Protein 3FYP (pdb70)

InterPro domains:
  IPR006218 DAHP synthetase I/KDSA [PF00793] (5-272)
  IPR006269 3-deoxy-8-phosphooctulonate synthase [MF_00056] (10-274)
  IPR006269 3-deoxy-8-phosphooctulonate synthase [PTHR21057] (3-277)
  IPR006269 3-deoxy-8-phosphooctulonate synthase [TIGR01362] (15-272)
  IPR013785 Aldolase-type TIM barrel [G3DSA:3.20.20.70] (1-279)

Solvent-accessible surface area: 35860 Å² total; per-residue (Å²): 96,82,4,125,6,100,101,20,56,0,0,7,87,13,85,4,0,0,0,0,4,40,75,24,0,100,51,78,107,52,1,33,139,36,0,42,88,8,11,76,2,4,178,120,37,56,10,43,10,0,0,9,0,9,4,25,34,18,75,18,114,30,31,149,35,113,95,11,46,22,50,122,80,0,16,105,12,0,80,32,0,69,87,110,35,65,23,5,0,0,1,18,0,16,31,44,142,21,1,90,54,0,10,124,22,0,29,0,0,9,0,10,17,57,2,3,94,24,0,44,0,1,24,19,0,2,156,22,42,27,11,0,0,0,11,3,2,38,34,15,3,6,51,64,0,100,56,9,8,83,22,0,96,91,21,67,6,28,99,0,0,0,0,2,35,0,3,8,6,14,52,83,42,26,2,5,16,1,30,1,0,18,54,0,35,110,65,7,59,67,5,0,0,0,0,0,0,34,74,3,12,48,104,81,30,44,124,38,14,45,4,14,31,3,0,11,0,0,0,2,2,22,0,0,0,0,0,0,20,73,57,165,117,110,94,14,33,34,10,0,84,35,0,61,30,0,1,65,38,2,30,82,18,100,113,81,163,90,81,5,120,5,89,142,22,54,0,0,8,89,13,84,4,0,0,0,0,16,36,47,22,0,101,41,62,118,49,0,31,144,40,0,42,94,29,5,94,5,2,153,129,33,61,10,40,9,0,0,22,1,7,0,31,46,5,40,66,86,60,9,138,35,100,63,12,35,22,54,132,79,0,20,109,1,0,97,78,0,62,83,90,25,65,20,4,0,0,0,14,1,16,71,46,166,12,2,108,39,0,17,128,19,0,25,0,0,10,0,12,12,23,7,1,42,18,5,70,4,0,47,22,0,3,159,35,35,27,12,0,0,0,23,3,2,33,41,19,3,6,40,59,0,68,68,5,6,88,18,0,99,128,27,68,2,27,83,0,0,0,0,2,25,0,3,10,4,15,39,84,71,20,2,4,17,1,23,2,0,16,44,0,28,105,54,8,58,68,5,0,0,0,0,0,1,36,46,1,35,140,64,55,75,68,44,76,18,21,29,3,0,6,0,0,0,1,2,29,0,0,0,0,0,23,61,132,188,143,32,31,54,28,0,83,22,0,64,31,0,1,62,43,10,30,88,34,101,109,30,107,124,95,84,6,122,5,87,140,20,54,0,0,10,90,13,89,4,0,0,0,0,0,28,51,15,0,102,41,65,101,62,2,24,134,17,0,42,51,0,5,88,2,3,156,134,38,61,9,40,9,0,0,5,0,1,1,18,50,14,63,19,107,40,6,143,38,121,81,4,31,20,40,139,70,0,12,126,1,0,88,83,0,55,84,87,23,67,19,6,0,0,0,9,0,24,42,55,139,14,2,136,42,0,18,146,27,2,28,0,0,6,0,9,10,54,5,1,97,20,0,51,0,0,28,24,0,3,156,39,36,22,14,0,0,0,13,3,2,36,40,7,3,7,56,56,0,43,79,4,7,87,14,0,85,77,16,66,1,32,84,0,0,0,0,3,44,0,3,8,4,14,43,71,62,26,1,5,16,2,31,2,0,16,44,0,38,158,68,8,59,69,5,0,0,0,0,0,4,20,68,1,18,160,79,58,80,46,34,66,8,20,31,2,0,10,0,0,0,1,1,22,0,0,0,0,0,2,11,6,170,51,17,49,38,141,79,0,49,64,10,0,77,24,0,61,28,0,1,60,41,10,30,85,34,104,127,78,92,84,5,117,5,92,140,20,57,0,0,10,88,14,86,4,0,0,0,0,0,22,44,11,0,101,52,67,107,54,1,36,141,8,0,41,47,0,32,88,3,3,70,190,23,62,10,42,11,0,0,6,0,1,4,26,40,9,43,110,72,70,180,134,51,10,30,23,50,83,26,0,22,114,6,0,97,48,0,56,90,112,43,64,21,6,0,0,0,14,0,28,46,40,135,20,2,82,60,0,8,132,29,0,32,0,0,9,0,11,12,42,0,1,92,8,0,29,0,0,39,26,0,3,94,24,46,29,14,0,0,0,11,2,1,20,43,30,3,7,47,55,0,91,56,5,8,94,9,0,97,105,26,68,7,26,108,0,0,0,0,3,22,0,3,11,6,14,51,70,39,23,3,5,13,1,26,2,0,10,33,0,36,135,62,7,60,70,5,0,0,0,0,0,3,22,30,3,17,91,130,69,135,123,41,42,8,10,32,3,0,10,0,0,0,1,2,26,0,0,0,0,0,2,10,5,90,127,52,14,27,27,138,25,0,83,70,3,0,76,33,0,67,26,0,1,70,39,4,30,84,23,103,113,170

Organism: Neisseria meningitidis serogroup B (strain ATCC BAA-335 / MC58) (NCBI:txid122586)

CATH classification: 3.20.20.70

Foldseek 3Di:
DWDDQDPDIFALLDQAAEEEFAEAAADLPVRLVRLVLVLVLCVVLVHHYEYEHEQFDPDDPDPPDDTHNDDVVVLVSLQVNCVVRVHAYEYEDDDLVSQQVSVVRHQEYEDDQVCLPPLSNLLSNLLNLHQYEYEHHQDDALLCVLVSCVSSVVSPHNNYEYEDQFHDDDPQAGDDDLCSQVSNCVRNVRHFYEYELANRPRDVCPVLNVSLVSLLSNCLSRGRYYYYNHQVDDGNSVSVSSSSVNNVVSSPDDDDD/DWDDQPPDIFALLDQAEEEEAAEAAADLVVRLVRLVVVLVLCVVVVHAYAYEYEQAQDDDPDPPDDRHVHLPVVLVSLQVNCVVRVHAYEYEDDDLVSQQSSLVRHQEYEYDQVCLVPLSNLLSNLLNLHQYEYEHHQDDQLLCVQVSQVSSVVSPHNNYEYEDQFHDDDPPAGDGDLCSVVSNCVRNVRHFYEYALANRDPVPPVVSSLVSLLSNCLSRGRYYYYYDVVVNVSVVSSSVSNVVNSVDDDDDD/DWDDQPPDIFALLDQAAEEEAAEAAADQVVRLVLLVLVLVLCVVVVHAYEYEYEQAADDDPDPPDDRHPDQPVVLVSLQVSCVPRVHAYEYEDDDLVSQQVCQVRHQEYEDDQVCLPVLRNLLSNLQNLHQYEYEHHQDDALLCVLVSCVSSVVSPHNNYEYEYQFHDDDPLAGDDDLCSQVSNCVNNVRHFYEYELANRGNVPPQVSSLVSLLSNCLSRGRYYYAYVCVDDSVCVNVSVVSNSVSNCVNSVDDDD/DWDDQPPDIFALLDQAAEAEEAEAAADLVQRLVLLVLVLVLCVVVVHHYAYEHEQAQPPDDDDPRHVHDVVVLVSLQVSCVVRVHAYEYEDDDLVSQQVSVVRHQEYEDDQVCLPVLSNLLSNLLNLGQYEYEHHQDDALLCVLVSCVSSVVSPHNNYEYEYQFHDDPPLAGDGDLVSQVSNCVRNVRHFYEYELPNRHGSVPQVVSLVSLLSNCLSRGRYYYAYVDVVHVSVCVSVSVVVNSVSNVVSSVDDDD

Structure (mmCIF, N/CA/C/O backbone):
data_3FYP
#
_entry.id   3FYP
#
_cell.length_a   81.781
_cell.length_b   85.679
_cell.length_c   163.828
_cell.angle_alpha   90.000
_cell.angle_beta   90.000
_cell.angle_gamma   90.000
#
_symmetry.space_group_name_H-M   'P 21 21 21'
#
loop_
_entity.id
_entity.type
_entity.pdbx_description
1 polymer '3-deoxy-D-manno-octulosonic acid 8-phosphate synthetase'
2 non-polymer 'CHLORIDE ION'
3 non-polymer GLYCEROL
4 non-polymer 'SODIUM ION'
5 non-polymer PHOSPHOENOLPYRUVATE
6 non-polymer 'MANGANESE (II) ION'
7 water water
#
loop_
_atom_site.group_PDB
_atom_site.id
_atom_site.type_symbol
_atom_site.label_atom_id
_atom_site.label_alt_id
_atom_site.label_comp_id
_atom_site.label_asym_id
_atom_site.label_entity_id
_atom_site.label_seq_id
_atom_site.pdbx_PDB_ins_code
_atom_site.Cartn_x
_atom_site.Cartn_y
_atom_site.Cartn_z
_atom_site.occupancy
_atom_site.B_iso_or_equiv
_atom_site.auth_seq_id
_atom_site.auth_comp_id
_atom_site.auth_asym_id
_atom_site.auth_atom_id
_atom_site.pdbx_PDB_model_num
ATOM 1 N N . MET A 1 1 ? 16.177 35.397 53.916 1.00 25.82 1 MET A N 1
ATOM 2 C CA . MET A 1 1 ? 15.744 35.946 52.589 1.00 27.42 1 MET A CA 1
ATOM 3 C C . MET A 1 1 ? 14.414 35.350 52.200 1.00 26.94 1 MET A C 1
ATOM 4 O O . MET A 1 1 ? 14.222 34.134 52.195 1.00 22.68 1 MET A O 1
ATOM 9 N N . ASP A 1 2 ? 13.505 36.242 51.861 1.00 23.61 2 ASP A N 1
ATOM 10 C CA . ASP A 1 2 ? 12.168 35.879 51.462 1.00 22.24 2 ASP A CA 1
ATOM 11 C C . ASP A 1 2 ? 12.117 35.739 49.975 1.00 25.17 2 ASP A C 1
ATOM 12 O O . ASP A 1 2 ? 12.915 36.324 49.245 1.00 20.48 2 ASP A O 1
ATOM 17 N N . ILE A 1 3 ? 11.173 34.926 49.539 1.00 21.05 3 ILE A N 1
ATOM 18 C CA . ILE A 1 3 ? 10.888 34.751 48.128 1.00 17.13 3 ILE A CA 1
ATOM 19 C C . ILE A 1 3 ? 9.404 35.020 47.874 1.00 22.58 3 ILE A C 1
ATOM 20 O O . ILE A 1 3 ? 8.526 34.436 48.494 1.00 19.84 3 ILE A O 1
ATOM 25 N N . LYS A 1 4 ? 9.144 35.956 46.974 1.00 21.63 4 LYS A N 1
ATOM 26 C CA . LYS A 1 4 ? 7.782 36.221 46.505 1.00 28.52 4 LYS A CA 1
ATOM 27 C C . LYS A 1 4 ? 7.384 35.220 45.431 1.00 28.32 4 LYS A C 1
ATOM 28 O O . LYS A 1 4 ? 8.073 35.034 44.439 1.00 33.52 4 LYS A O 1
ATOM 34 N N . ILE A 1 5 ? 6.265 34.550 45.652 1.00 27.28 5 ILE A N 1
ATOM 35 C CA . ILE A 1 5 ? 5.672 33.718 44.608 1.00 26.23 5 ILE A CA 1
ATOM 36 C C . ILE A 1 5 ? 4.256 34.171 44.383 1.00 28.57 5 ILE A C 1
ATOM 37 O O . ILE A 1 5 ? 3.325 33.710 45.035 1.00 24.79 5 ILE A O 1
ATOM 42 N N . ASN A 1 6 ? 4.118 35.103 43.452 1.00 29.84 6 ASN A N 1
ATOM 43 C CA . ASN A 1 6 ? 2.897 35.865 43.283 1.00 26.69 6 ASN A CA 1
ATOM 44 C C . ASN A 1 6 ? 2.582 36.688 44.506 1.00 28.72 6 ASN A C 1
ATOM 45 O O . ASN A 1 6 ? 3.385 37.485 44.97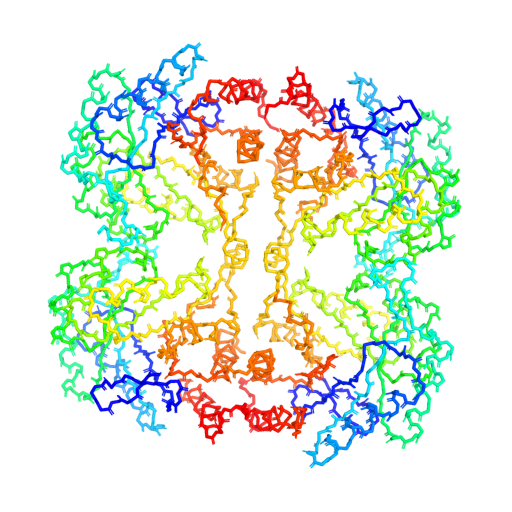2 1.00 31.52 6 ASN A O 1
ATOM 50 N N . ASP A 1 7 ? 1.417 36.432 45.063 1.00 27.86 7 ASP A N 1
ATOM 51 C CA . ASP A 1 7 ? 0.949 37.174 46.218 1.00 29.86 7 ASP A CA 1
ATOM 52 C C . ASP A 1 7 ? 1.404 36.517 47.525 1.00 26.30 7 ASP A C 1
ATOM 53 O O . ASP A 1 7 ? 1.120 37.013 48.609 1.00 26.17 7 ASP A O 1
ATOM 55 N N . ILE A 1 8 ? 2.176 35.448 47.396 1.00 26.67 8 ILE A N 1
ATOM 56 C CA . ILE A 1 8 ? 2.628 34.657 48.571 1.00 24.27 8 ILE A CA 1
ATOM 57 C C . ILE A 1 8 ? 4.036 35.095 48.974 1.00 26.18 8 ILE A C 1
ATOM 58 O O . ILE A 1 8 ? 4.915 35.244 48.132 1.00 23.60 8 ILE A O 1
ATOM 63 N N . THR A 1 9 ? 4.228 35.357 50.256 1.00 20.52 9 THR A N 1
ATOM 64 C CA . THR A 1 9 ? 5.580 35.581 50.779 1.00 23.48 9 THR A CA 1
ATOM 65 C C . THR A 1 9 ? 6.067 34.340 51.532 1.00 23.20 9 THR A C 1
ATOM 66 O O . THR A 1 9 ? 5.420 33.857 52.455 1.00 25.25 9 THR A O 1
ATOM 70 N N . LEU A 1 10 ? 7.123 33.749 50.986 1.00 21.51 10 LEU A N 1
ATOM 71 C CA . LEU A 1 10 ? 7.678 32.508 51.498 1.00 21.71 10 LEU A CA 1
ATOM 72 C C . LEU A 1 10 ? 8.985 32.841 52.179 1.00 21.55 10 LEU A C 1
ATOM 73 O O . LEU A 1 10 ? 9.873 33.419 51.571 1.00 17.60 10 LEU A O 1
ATOM 78 N N . GLY A 1 11 ? 9.026 32.607 53.479 1.00 18.12 11 GLY A N 1
ATOM 79 C CA . GLY A 1 11 ? 10.265 32.789 54.205 1.00 19.31 11 GLY A CA 1
ATOM 80 C C . GLY A 1 11 ? 10.209 32.256 55.602 1.00 16.13 11 GLY A C 1
ATOM 81 O O . GLY A 1 11 ? 9.140 32.121 56.183 1.00 16.82 11 GLY A O 1
ATOM 82 N N . ASN A 1 12 ? 11.380 32.159 56.203 1.00 15.80 12 ASN A N 1
ATOM 83 C CA . ASN A 1 12 ? 11.496 31.512 57.499 1.00 15.52 12 ASN A CA 1
ATOM 84 C C . ASN A 1 12 ? 10.923 32.284 58.700 1.00 18.50 12 ASN A C 1
ATOM 85 O O . ASN A 1 12 ? 10.772 31.732 59.791 1.00 18.18 12 ASN A O 1
ATOM 90 N N . ASN A 1 13 ? 10.557 33.540 58.485 1.00 17.01 13 ASN A N 1
ATOM 91 C CA . ASN A 1 13 ? 9.845 34.304 59.517 1.00 19.32 13 ASN A CA 1
ATOM 92 C C . ASN A 1 13 ? 8.503 34.823 59.027 1.00 18.57 13 ASN A C 1
ATOM 93 O O . ASN A 1 13 ? 7.968 35.816 59.517 1.00 20.65 13 ASN A O 1
ATOM 98 N N . SER A 1 14 ? 7.975 34.109 58.047 1.00 17.03 14 SER A N 1
ATOM 99 C CA . SER A 1 14 ? 6.620 34.352 57.526 1.00 15.30 14 SER A CA 1
ATOM 100 C C . SER A 1 14 ? 5.687 33.190 57.842 1.00 17.19 14 SER A C 1
ATOM 101 O O . SER A 1 14 ? 6.139 32.085 58.108 1.00 17.51 14 SER A O 1
ATOM 104 N N . PRO A 1 15 ? 4.371 33.437 57.811 1.00 16.92 15 PRO A N 1
ATOM 105 C CA . PRO A 1 15 ? 3.403 32.375 58.054 1.00 19.73 15 PRO A CA 1
ATOM 106 C C . PRO A 1 15 ? 3.673 31.207 57.100 1.00 16.55 15 PRO A C 1
ATOM 107 O O . PRO A 1 15 ? 4.033 31.412 55.960 1.00 17.53 15 PRO A O 1
ATOM 111 N N . PHE A 1 16 ? 3.661 29.997 57.624 1.00 15.83 16 PHE A N 1
ATOM 112 C CA . PHE A 1 16 ? 4.030 28.834 56.788 1.00 16.30 16 PHE A CA 1
ATOM 113 C C . PHE A 1 16 ? 3.146 28.698 55.551 1.00 17.15 16 PHE A C 1
ATOM 114 O O . PHE A 1 16 ? 1.916 28.938 55.565 1.00 15.74 16 PHE A O 1
ATOM 122 N N . VAL A 1 17 ? 3.803 28.256 54.498 1.00 15.99 17 VAL A N 1
ATOM 123 C CA . VAL A 1 17 ? 3.157 27.933 53.227 1.00 14.92 17 VAL A CA 1
ATOM 124 C C . VAL A 1 17 ? 3.064 26.414 53.074 1.00 16.71 17 VAL A C 1
ATOM 125 O O . VAL A 1 17 ? 4.015 25.701 53.358 1.00 18.34 17 VAL A O 1
ATOM 129 N N . LEU A 1 18 ? 1.878 25.943 52.723 1.00 16.98 18 LEU A N 1
ATOM 130 C CA . LEU A 1 18 ? 1.644 24.526 52.431 1.00 14.36 18 LEU A CA 1
ATOM 131 C C . LEU A 1 18 ? 1.857 24.226 50.974 1.00 19.56 18 LEU A C 1
ATOM 132 O O . LEU A 1 18 ? 1.277 24.868 50.104 1.00 19.08 18 LEU A O 1
ATOM 137 N N . PHE A 1 19 ? 2.730 23.258 50.742 1.00 15.32 19 PHE A N 1
ATOM 138 C CA . PHE A 1 19 ? 2.954 22.667 49.422 1.00 16.54 19 PHE A CA 1
ATOM 139 C C . PHE A 1 19 ? 2.358 21.299 49.469 1.00 18.85 19 PHE A C 1
ATOM 140 O O . PHE A 1 19 ? 2.745 20.465 50.293 1.00 19.15 19 PHE A O 1
ATOM 148 N N . GLY A 1 20 ? 1.347 21.090 48.637 1.00 19.11 20 GLY A N 1
ATOM 149 C CA . GLY A 1 20 ? 0.554 19.869 48.721 1.00 22.90 20 GLY A CA 1
ATOM 150 C C . GLY A 1 20 ? -0.212 19.556 47.469 1.00 23.57 20 GLY A C 1
ATOM 151 O O . GLY A 1 20 ? -0.642 20.446 46.748 1.00 20.83 20 GLY A O 1
ATOM 152 N N . GLY A 1 21 ? -0.369 18.273 47.213 1.00 26.96 21 GLY A N 1
ATOM 153 C CA . GLY A 1 21 ? -1.278 17.837 46.161 1.00 34.28 21 GLY A CA 1
ATOM 154 C C . GLY A 1 21 ? -1.304 16.351 45.912 1.00 37.89 21 GLY A C 1
ATOM 155 O O . GLY A 1 21 ? -2.068 15.609 46.538 1.00 42.70 21 GLY A O 1
ATOM 156 N N . ILE A 1 22 ? -0.586 15.953 44.873 1.00 38.73 22 ILE A N 1
ATOM 157 C CA . ILE A 1 22 ? -0.530 14.546 44.492 1.00 39.08 22 ILE A CA 1
ATOM 158 C C . ILE A 1 22 ? 0.804 14.087 43.957 1.00 38.56 22 ILE A C 1
ATOM 159 O O . ILE A 1 22 ? 1.678 14.866 43.592 1.00 39.55 22 ILE A O 1
ATOM 164 N N . CYS A 1 23 ? 0.915 12.774 43.910 1.00 39.10 23 CYS A N 1
ATOM 165 C CA . CYS A 1 23 ? 2.160 12.108 43.575 1.00 39.76 23 CYS A CA 1
ATOM 166 C C . CYS A 1 23 ? 2.433 12.300 42.091 1.00 39.77 23 CYS A C 1
ATOM 167 O O . CYS A 1 23 ? 3.365 12.999 41.677 1.00 40.62 23 CYS A O 1
ATOM 170 N N . VAL A 1 24 ? 1.527 11.744 41.308 1.00 34.00 24 VAL A N 1
ATOM 171 C CA . VAL A 1 24 ? 1.699 11.663 39.860 1.00 36.21 24 VAL A CA 1
ATOM 172 C C . VAL A 1 24 ? 0.395 11.907 39.130 1.00 33.33 24 VAL A C 1
ATOM 173 O O . VAL A 1 24 ? -0.626 11.282 39.416 1.00 36.81 24 VAL A O 1
ATOM 177 N N . LEU A 1 25 ? 0.425 12.923 38.280 1.00 33.78 25 LEU A N 1
ATOM 178 C CA . LEU A 1 25 ? -0.749 13.325 37.515 1.00 33.58 25 LEU A CA 1
ATOM 179 C C . LEU A 1 25 ? -1.285 12.120 36.761 1.00 37.13 25 LEU A C 1
ATOM 180 O O . LEU A 1 25 ? -0.518 11.281 36.273 1.00 39.89 25 LEU A O 1
ATOM 185 N N . GLU A 1 26 ? -2.612 12.065 36.664 1.00 41.94 26 GLU A N 1
ATOM 186 C CA . GLU A 1 26 ? -3.328 10.927 36.060 1.00 41.73 26 GLU A CA 1
ATOM 187 C C . GLU A 1 26 ? -4.423 11.352 35.105 1.00 39.47 26 GLU A C 1
ATOM 188 O O . GLU A 1 26 ? -4.472 10.919 33.962 1.00 44.69 26 GLU A O 1
ATOM 194 N N . SER A 1 27 ? -5.311 12.195 35.599 1.00 39.60 27 SER A N 1
ATOM 195 C CA . SER A 1 27 ? -6.342 12.818 34.762 1.00 38.93 27 SER A CA 1
ATOM 196 C C . SER A 1 27 ? -6.614 14.246 35.185 1.00 39.53 27 SER A C 1
ATOM 197 O O . SER A 1 27 ? -6.271 14.657 36.288 1.00 37.98 27 SER A O 1
ATOM 200 N N . LEU A 1 28 ? -7.195 15.009 34.274 1.00 35.29 28 LEU A N 1
ATOM 201 C CA . LEU A 1 28 ? -7.486 16.417 34.549 1.00 36.19 28 LEU A CA 1
ATOM 202 C C . LEU A 1 28 ? -8.412 16.529 35.746 1.00 39.48 28 LEU A C 1
ATOM 203 O O . LEU A 1 28 ? -8.256 17.403 36.605 1.00 40.12 28 LEU A O 1
ATOM 208 N N . ASP A 1 29 ? -9.360 15.606 35.814 1.00 40.60 29 ASP A N 1
ATOM 209 C CA . ASP A 1 29 ? -10.553 15.805 36.645 1.00 39.71 29 ASP A CA 1
ATOM 210 C C . ASP A 1 29 ? -10.287 15.400 38.078 1.00 35.69 29 ASP A C 1
ATOM 211 O O . ASP A 1 29 ? -10.731 16.052 39.025 1.00 37.75 29 ASP A O 1
ATOM 216 N N . SER A 1 30 ? -9.525 14.332 38.227 1.00 37.37 30 SER A N 1
ATOM 217 C CA . SER A 1 30 ? -9.135 13.867 39.552 1.00 39.07 30 SER A CA 1
ATOM 218 C C . SER A 1 30 ? -8.040 14.785 40.117 1.00 38.82 30 SER A C 1
ATOM 219 O O . SER A 1 30 ? -7.927 14.961 41.333 1.00 40.12 30 SER A O 1
ATOM 222 N N . THR A 1 31 ? -7.391 15.512 39.210 1.00 37.19 31 THR A N 1
ATOM 223 C CA . THR A 1 31 ? -6.414 16.554 39.572 1.00 36.56 31 THR A CA 1
ATOM 224 C C . THR A 1 31 ? -7.100 17.780 40.153 1.00 37.85 31 THR A C 1
ATOM 225 O O . THR A 1 31 ? -6.700 18.295 41.194 1.00 36.22 31 THR A O 1
ATOM 229 N N . LEU A 1 32 ? -8.174 18.205 39.496 1.00 34.48 32 LEU A N 1
ATOM 230 C CA . LEU A 1 32 ? -8.894 19.427 39.899 1.00 32.79 32 LEU A CA 1
ATOM 231 C C . LEU A 1 32 ? -9.712 19.171 41.162 1.00 35.18 32 LEU A C 1
ATOM 232 O O . LEU A 1 32 ? -10.030 20.094 41.914 1.00 28.22 32 LEU A O 1
ATOM 237 N N . GLN A 1 33 ? -10.026 17.898 41.370 1.00 35.41 33 GLN A N 1
ATOM 238 C CA . GLN A 1 33 ? -10.832 17.448 42.516 1.00 37.46 33 GLN A CA 1
ATOM 239 C C . GLN A 1 33 ? -9.975 17.553 43.770 1.00 35.76 33 GLN A C 1
ATOM 240 O O . GLN A 1 33 ? -10.410 18.012 44.827 1.00 32.44 33 GLN A O 1
ATOM 246 N N . THR A 1 34 ? -8.734 17.131 43.605 1.00 33.10 34 THR A N 1
ATOM 247 C CA . THR A 1 34 ? -7.774 17.088 44.699 1.00 35.17 34 THR A CA 1
ATOM 248 C C . THR A 1 34 ? -7.379 18.499 45.093 1.00 32.75 34 THR A C 1
ATOM 249 O O . THR A 1 34 ? -7.336 18.831 46.270 1.00 32.27 34 THR A O 1
ATOM 253 N N . CYS A 1 35 ? -7.229 19.351 44.090 1.00 31.13 35 CYS A N 1
ATOM 254 C CA . CYS A 1 35 ? -6.736 20.718 44.300 1.00 27.72 35 CYS A CA 1
ATOM 255 C C . CYS A 1 35 ? -7.840 21.602 44.877 1.00 29.94 35 CYS A C 1
ATOM 256 O O . CYS A 1 35 ? -7.589 22.472 45.714 1.00 27.85 35 CYS A O 1
ATOM 259 N N . ALA A 1 36 ? -9.084 21.281 44.521 1.00 25.12 36 ALA A N 1
ATOM 260 C CA . ALA A 1 36 ? -10.244 22.030 45.040 1.00 25.71 36 ALA A CA 1
ATOM 261 C C . ALA A 1 36 ? -10.385 21.817 46.541 1.00 26.12 36 ALA A C 1
ATOM 262 O O . ALA A 1 36 ? -10.749 22.723 47.289 1.00 26.83 36 ALA A O 1
ATOM 264 N N . HIS A 1 37 ? -9.995 20.622 46.955 1.00 24.42 37 HIS A N 1
ATOM 265 C CA . HIS A 1 37 ? -10.034 20.192 48.362 1.00 28.58 37 HIS A CA 1
ATOM 266 C C . HIS A 1 37 ? -8.972 20.903 49.198 1.00 25.21 37 HIS A C 1
ATOM 267 O O . HIS A 1 37 ? -9.252 21.415 50.287 1.00 28.62 37 HIS A O 1
ATOM 274 N N . TYR A 1 38 ? -7.758 20.966 48.665 1.00 25.93 38 TYR A N 1
ATOM 275 C CA . TYR A 1 38 ? -6.672 21.668 49.361 1.00 22.57 38 TYR A CA 1
ATOM 276 C C . TYR A 1 38 ? -6.992 23.141 49.447 1.00 21.57 38 TYR A C 1
ATOM 277 O O . TYR A 1 38 ? -6.733 23.810 50.453 1.00 23.20 38 TYR A O 1
ATOM 286 N N . VAL A 1 39 ? -7.502 23.667 48.347 1.00 20.86 39 VAL A N 1
ATOM 287 C CA . VAL A 1 39 ? -7.781 25.100 48.272 1.00 24.00 39 VAL A CA 1
ATOM 288 C C . VAL A 1 39 ? -8.836 25.485 49.283 1.00 20.75 39 VAL A C 1
ATOM 289 O O . VAL A 1 39 ? -8.744 26.511 49.934 1.00 25.84 39 VAL A O 1
ATOM 293 N N . GLU A 1 40 ? -9.891 24.680 49.321 1.00 23.68 40 GLU A N 1
ATOM 294 C CA . GLU A 1 40 ? -11.029 24.896 50.230 0.50 21.48 40 GLU A CA 1
ATOM 295 C C . GLU A 1 40 ? -10.582 24.863 51.691 1.00 19.25 40 GLU A C 1
ATOM 296 O O . GLU A 1 40 ? -10.873 25.772 52.454 1.00 22.16 40 GLU A O 1
ATOM 302 N N . VAL A 1 41 ? -9.788 23.865 52.039 1.00 23.49 41 VAL A N 1
ATOM 303 C CA . VAL A 1 41 ? -9.274 23.736 53.426 1.00 22.64 41 VAL A CA 1
ATOM 304 C C . VAL A 1 41 ? -8.288 24.858 53.781 1.00 21.97 41 VAL A C 1
ATOM 305 O O . VAL A 1 41 ? -8.392 25.495 54.826 1.00 23.65 41 VAL A O 1
ATOM 309 N N . THR A 1 42 ? -7.358 25.133 52.880 1.00 23.56 42 THR A N 1
ATOM 310 C CA . THR A 1 42 ? -6.332 26.154 53.161 1.00 21.79 42 THR A CA 1
ATOM 311 C C . THR A 1 42 ? -6.953 27.544 53.159 1.00 22.15 42 THR A C 1
ATOM 312 O O . THR A 1 42 ? -6.686 28.365 54.026 1.00 22.46 42 THR A O 1
ATOM 316 N N . ARG A 1 43 ? -7.891 27.769 52.256 1.00 20.36 43 ARG A N 1
ATOM 317 C CA . ARG A 1 43 ? -8.584 29.063 52.264 1.00 24.35 43 ARG A CA 1
ATOM 318 C C . ARG A 1 43 ? -9.280 29.348 53.604 1.00 21.44 43 ARG A C 1
ATOM 319 O O . ARG A 1 43 ? -9.122 30.416 54.209 1.00 25.63 43 ARG A O 1
ATOM 327 N N . LYS A 1 44 ? -10.048 28.387 54.078 1.00 21.37 44 LYS A N 1
ATOM 328 C CA . LYS A 1 44 ? -10.877 28.638 55.263 1.00 23.75 44 LYS A CA 1
ATOM 329 C C . LYS A 1 44 ? -10.044 28.721 56.528 1.00 21.55 44 LYS A C 1
ATOM 330 O O . LYS A 1 44 ? -10.414 29.399 57.486 1.00 19.31 44 LYS A O 1
ATOM 336 N N . LEU A 1 45 ? -8.847 28.147 56.465 1.00 21.72 45 LEU A N 1
ATOM 337 C CA . LEU A 1 45 ? -7.901 28.214 57.590 1.00 22.39 45 LEU A CA 1
ATOM 338 C C . LEU A 1 45 ? -6.932 29.403 57.481 1.00 20.74 45 LEU A C 1
ATOM 339 O O . LEU A 1 45 ? -6.200 29.713 58.416 1.00 20.72 45 LEU A O 1
ATOM 344 N N . GLY A 1 46 ? -6.869 29.998 56.298 1.00 19.84 46 GLY A N 1
ATOM 345 C CA . GLY A 1 46 ? -6.034 31.184 56.060 1.00 19.43 46 GLY A CA 1
ATOM 346 C C . GLY A 1 46 ? -4.559 30.880 55.812 1.00 16.00 46 GLY A C 1
ATOM 347 O O . GLY A 1 46 ? -3.692 31.618 56.260 1.00 19.23 46 GLY A O 1
ATOM 348 N N . ILE A 1 47 ? -4.304 29.745 55.174 1.00 18.36 47 ILE A N 1
ATOM 349 C CA . ILE A 1 47 ? -2.927 29.211 54.972 1.00 15.85 47 ILE A CA 1
ATOM 350 C C . ILE A 1 47 ? -2.559 29.350 53.498 1.00 20.03 47 ILE A C 1
ATOM 351 O O . ILE A 1 47 ? -3.327 28.916 52.624 1.00 17.50 47 ILE A O 1
ATOM 356 N N . PRO A 1 48 ? -1.413 29.995 53.195 1.00 17.87 48 PRO A N 1
ATOM 357 C CA . PRO A 1 48 ? -1.077 30.111 51.781 1.00 20.02 48 PRO A CA 1
ATOM 358 C C . PRO A 1 48 ? -0.740 28.770 51.188 1.00 20.06 48 PRO A C 1
ATOM 359 O O . PRO A 1 48 ? -0.288 27.879 51.889 1.00 19.30 48 PRO A O 1
ATOM 363 N N . TYR A 1 49 ? -1.051 28.593 49.910 1.00 17.54 49 TYR A N 1
ATOM 364 C CA . TYR A 1 49 ? -1.030 27.251 49.326 1.00 14.69 49 TYR A CA 1
ATOM 365 C C . TYR A 1 49 ? -0.499 27.183 47.910 1.00 21.69 49 TYR A C 1
ATOM 366 O O . TYR A 1 49 ? -0.848 27.990 47.043 1.00 18.94 49 TYR A O 1
ATOM 375 N N . ILE A 1 50 ? 0.349 26.181 47.703 1.00 17.60 50 ILE A N 1
ATOM 376 C CA . ILE A 1 50 ? 0.957 25.907 46.410 1.00 18.66 50 ILE A CA 1
ATOM 377 C C . ILE A 1 50 ? 0.708 24.452 46.046 1.00 21.56 50 ILE A C 1
ATOM 378 O O . ILE A 1 50 ? 0.970 23.555 46.829 1.00 17.12 50 ILE A O 1
ATOM 383 N N . PHE A 1 51 ? 0.055 24.249 44.912 1.00 21.30 51 PHE A N 1
ATOM 384 C CA . PHE A 1 51 ? -0.299 22.902 44.450 1.00 22.65 51 PHE A CA 1
ATOM 385 C C . PHE A 1 51 ? 0.877 22.165 43.810 1.00 26.81 51 PHE A C 1
ATOM 386 O O . PHE A 1 51 ? 1.590 22.701 42.951 1.00 23.89 51 PHE A O 1
ATOM 394 N N . LYS A 1 52 ? 1.005 20.901 44.202 1.00 24.92 52 LYS A N 1
ATOM 395 C CA . LYS A 1 52 ? 2.110 20.025 43.798 1.00 27.22 52 LYS A CA 1
ATOM 396 C C . LYS A 1 52 ? 1.659 18.783 43.051 1.00 29.12 52 LYS A C 1
ATOM 397 O O . LYS A 1 52 ? 0.792 18.046 43.505 1.00 28.46 52 LYS A O 1
ATOM 403 N N . ALA A 1 53 ? 2.352 18.506 41.955 1.00 29.14 53 ALA A N 1
ATOM 404 C CA . ALA A 1 53 ? 2.218 17.224 41.244 1.00 27.76 53 ALA A CA 1
ATOM 405 C C . ALA A 1 53 ? 3.370 16.977 40.272 1.00 28.02 53 ALA A C 1
ATOM 406 O O . ALA A 1 53 ? 4.045 17.909 39.862 1.00 30.76 53 ALA A O 1
ATOM 408 N N . SER A 1 54 ? 3.676 15.703 40.073 1.00 29.08 54 SER A N 1
ATOM 409 C CA . SER A 1 54 ? 4.569 15.254 38.988 1.00 33.23 54 SER A CA 1
ATOM 410 C C . SER A 1 54 ? 3.791 14.836 37.759 1.00 34.57 54 SER A C 1
ATOM 411 O O . SER A 1 54 ? 2.668 14.331 37.849 1.00 33.22 54 SER A O 1
ATOM 414 N N . PHE A 1 55 ? 4.427 15.014 36.615 1.00 34.32 55 PHE A N 1
ATOM 415 C CA . PHE A 1 55 ? 3.828 14.615 35.324 1.00 38.77 55 PHE A CA 1
ATOM 416 C C . PHE A 1 55 ? 4.380 13.272 34.886 1.00 42.57 55 PHE A C 1
ATOM 417 O O . PHE A 1 55 ? 3.818 12.600 34.012 1.00 40.51 55 PHE A O 1
ATOM 425 N N . ASP A 1 56 ? 5.468 12.891 35.543 1.00 41.87 56 ASP A N 1
ATOM 426 C CA A ASP A 1 56 ? 6.149 11.618 35.285 0.50 43.89 56 ASP A CA 1
ATOM 427 C CA B ASP A 1 56 ? 6.129 11.612 35.286 0.50 43.47 56 ASP A CA 1
ATOM 428 C C . ASP A 1 56 ? 6.563 10.927 36.573 1.00 43.38 56 ASP A C 1
ATOM 429 O O . ASP A 1 56 ? 7.053 11.554 37.502 1.00 40.98 56 ASP A O 1
ATOM 438 N N . LYS A 1 57 ? 6.368 9.625 36.583 1.00 43.29 57 LYS A N 1
ATOM 439 C CA . LYS A 1 57 ? 6.870 8.734 37.630 1.00 45.08 57 LYS A CA 1
ATOM 440 C C . LYS A 1 57 ? 8.207 8.122 37.176 1.00 44.48 57 LYS A C 1
ATOM 441 O O . LYS A 1 57 ? 8.261 7.363 36.210 1.00 44.74 57 LYS A O 1
ATOM 444 N N . ALA A 1 58 ? 9.276 8.477 37.877 1.00 42.81 58 ALA A N 1
ATOM 445 C CA . ALA A 1 58 ? 10.645 8.151 37.437 1.00 39.22 58 ALA A CA 1
ATOM 446 C C . ALA A 1 58 ? 11.053 6.734 37.834 1.00 39.30 58 ALA A C 1
ATOM 447 O O . ALA A 1 58 ? 11.591 5.978 37.003 1.00 27.48 58 ALA A O 1
ATOM 449 N N . ASN A 1 59 ? 10.737 6.383 39.085 1.00 35.15 59 ASN A N 1
ATOM 450 C CA . ASN A 1 59 ? 10.909 5.016 39.625 1.00 37.71 59 ASN A CA 1
ATOM 451 C C . ASN A 1 59 ? 9.599 4.261 39.755 1.00 41.14 59 ASN A C 1
ATOM 452 O O . ASN A 1 59 ? 8.822 4.469 40.687 1.00 35.66 59 ASN A O 1
ATOM 457 N N . ARG A 1 60 ? 9.448 3.275 38.887 1.00 42.92 60 ARG A N 1
ATOM 458 C CA . ARG A 1 60 ? 8.176 2.581 38.706 1.00 44.43 60 ARG A CA 1
ATOM 459 C C . ARG A 1 60 ? 8.245 1.158 39.239 1.00 43.92 60 ARG A C 1
ATOM 460 O O . ARG A 1 60 ? 9.300 0.547 39.291 1.00 41.55 60 ARG A O 1
ATOM 468 N N . SER A 1 61 ? 7.121 0.708 39.772 1.00 45.65 61 SER A N 1
ATOM 469 C CA . SER A 1 61 ? 7.064 -0.569 40.499 1.00 48.57 61 SER A CA 1
ATOM 470 C C . SER A 1 61 ? 7.363 -1.718 39.541 1.00 48.65 61 SER A C 1
ATOM 471 O O . SER A 1 61 ? 7.879 -2.771 39.928 1.00 50.00 61 SER A O 1
ATOM 474 N N . SER A 1 62 ? 7.095 -1.449 38.274 1.00 46.81 62 SER A N 1
ATOM 475 C CA . SER A 1 62 ? 7.299 -2.423 37.186 1.00 44.90 62 SER A CA 1
ATOM 476 C C . SER A 1 62 ? 7.763 -1.696 35.945 1.00 43.43 62 SER A C 1
ATOM 477 O O . SER A 1 62 ? 7.515 -0.503 35.795 1.00 38.35 62 SER A O 1
ATOM 480 N N . ILE A 1 63 ? 8.443 -2.412 35.059 1.00 42.74 63 ILE A N 1
ATOM 481 C CA . ILE A 1 63 ? 8.874 -1.807 33.792 1.00 44.81 63 ILE A CA 1
ATOM 482 C C . ILE A 1 63 ? 7.652 -1.604 32.912 1.00 50.39 63 ILE A C 1
ATOM 483 O O . ILE A 1 63 ? 7.706 -0.940 31.875 1.00 49.69 63 ILE A O 1
ATOM 488 N N . HIS A 1 64 ? 6.536 -2.119 33.404 1.00 54.08 64 HIS A N 1
ATOM 489 C CA . HIS A 1 64 ? 5.273 -2.112 32.657 1.00 59.79 64 HIS A CA 1
ATOM 490 C C . HIS A 1 64 ? 4.260 -1.157 33.275 1.00 59.41 64 HIS A C 1
ATOM 491 O O . HIS A 1 64 ? 3.300 -0.732 32.628 1.00 59.06 64 HIS A O 1
ATOM 498 N N . SER A 1 65 ? 4.546 -0.770 34.509 1.00 59.38 65 SER A N 1
ATOM 499 C CA . SER A 1 65 ? 3.635 0.056 35.317 1.00 58.37 65 SER A CA 1
ATOM 500 C C . SER A 1 65 ? 3.307 1.372 34.636 1.00 60.62 65 SER A C 1
ATOM 501 O O . SER A 1 65 ? 4.064 1.886 33.807 1.00 55.75 65 SER A O 1
ATOM 504 N N . TYR A 1 66 ? 2.163 1.907 35.036 1.00 62.85 66 TYR A N 1
ATOM 505 C CA . TYR A 1 66 ? 1.760 3.298 34.736 1.00 64.69 66 TYR A CA 1
ATOM 506 C C . TYR A 1 66 ? 2.862 4.302 35.049 1.00 63.49 66 TYR A C 1
ATOM 507 O O . TYR A 1 66 ? 3.537 4.207 36.075 1.00 64.69 66 TYR A O 1
ATOM 516 N N . ARG A 1 67 ? 2.982 5.303 34.182 1.00 62.56 67 ARG A N 1
ATOM 517 C CA . ARG A 1 67 ? 4.131 6.237 34.207 1.00 62.78 67 ARG A CA 1
ATOM 518 C C . ARG A 1 67 ? 3.723 7.693 34.417 1.00 62.18 67 ARG A C 1
ATOM 519 O O . ARG A 1 67 ? 4.558 8.565 34.665 1.00 61.20 67 ARG A O 1
ATOM 527 N N . GLY A 1 68 ? 2.428 7.936 34.292 1.00 59.75 68 GLY A N 1
ATOM 528 C CA . GLY A 1 68 ? 1.862 9.291 34.344 1.00 57.21 68 GLY A CA 1
ATOM 529 C C . GLY A 1 68 ? 1.519 9.835 32.973 1.00 55.55 68 GLY A C 1
ATOM 530 O O . GLY A 1 68 ? 1.773 9.191 31.958 1.00 57.77 68 GLY A O 1
ATOM 531 N N . VAL A 1 69 ? 0.991 11.054 32.953 1.00 51.94 69 VAL A N 1
ATOM 532 C CA . VAL A 1 69 ? 0.400 11.637 31.738 1.00 49.96 69 VAL A CA 1
ATOM 533 C C . VAL A 1 69 ? 1.437 12.349 30.876 1.00 48.83 69 VAL A C 1
ATOM 534 O O . VAL A 1 69 ? 1.152 12.787 29.761 1.00 45.26 69 VAL A O 1
ATOM 538 N N . GLY A 1 70 ? 2.633 12.488 31.425 1.00 44.46 70 GLY A N 1
ATOM 539 C CA . GLY A 1 70 ? 3.744 13.104 30.702 1.00 43.54 70 GLY A CA 1
ATOM 540 C C . GLY A 1 70 ? 3.690 14.610 30.596 1.00 43.07 70 GLY A C 1
ATOM 541 O O . GLY A 1 70 ? 2.669 15.247 30.857 1.00 45.10 70 GLY A O 1
ATOM 542 N N . LEU A 1 71 ? 4.787 15.148 30.087 1.00 42.49 71 LEU A N 1
ATOM 543 C CA . LEU A 1 71 ? 5.039 16.602 30.058 1.00 43.30 71 LEU A CA 1
ATOM 544 C C . LEU A 1 71 ? 3.958 17.412 29.355 1.00 44.56 71 LEU A C 1
ATOM 545 O O . LEU A 1 71 ? 3.462 18.406 29.892 1.00 43.02 71 LEU A O 1
ATOM 550 N N . GLU A 1 72 ? 3.662 17.052 28.111 1.00 46.09 72 GLU A N 1
ATOM 551 C CA . GLU A 1 72 ? 2.792 17.904 27.288 1.00 46.09 72 GLU A CA 1
ATOM 552 C C . GLU A 1 72 ? 1.392 17.934 27.890 1.00 42.39 72 GLU A C 1
ATOM 553 O O . GLU A 1 72 ? 0.778 18.989 28.040 1.00 40.80 72 GLU A O 1
ATOM 559 N N . GLU A 1 73 ? 0.936 16.763 28.310 1.00 41.31 73 GLU A N 1
ATOM 560 C CA . GLU A 1 73 ? -0.414 16.622 28.869 1.00 43.37 73 GLU A CA 1
ATOM 561 C C . GLU A 1 73 ? -0.398 17.137 30.295 1.00 39.61 73 GLU A C 1
ATOM 562 O O . GLU A 1 73 ? -1.240 17.939 30.702 1.00 35.72 73 GLU A O 1
ATOM 568 N N . GLY A 1 74 ? 0.673 16.783 30.987 1.00 38.39 74 GLY A N 1
ATOM 569 C CA . GLY A 1 74 ? 0.935 17.279 32.335 1.00 37.33 74 GLY A CA 1
ATOM 570 C C . GLY A 1 74 ? 0.833 18.785 32.416 1.00 36.20 74 GLY A C 1
ATOM 571 O O . GLY A 1 74 ? 0.107 19.331 33.242 1.00 37.13 74 GLY A O 1
ATOM 572 N N . LEU A 1 75 ? 1.527 19.456 31.509 1.00 36.38 75 LEU A N 1
ATOM 573 C CA . LEU A 1 75 ? 1.572 20.923 31.508 1.00 38.90 75 LEU A CA 1
ATOM 574 C C . LEU A 1 75 ? 0.189 21.524 31.229 1.00 42.60 75 LEU A C 1
ATOM 575 O O . LEU A 1 75 ? -0.162 22.600 31.734 1.00 43.48 75 LEU A O 1
ATOM 580 N N . LYS A 1 76 ? -0.595 20.812 30.427 1.00 41.39 76 LYS A N 1
ATOM 581 C CA . LYS A 1 76 ? -1.963 21.254 30.099 1.00 40.69 76 LYS A CA 1
ATOM 582 C C . LYS A 1 76 ? -2.755 21.372 31.389 1.00 36.22 76 LYS A C 1
ATOM 583 O O . LYS A 1 76 ? -3.436 22.358 31.655 1.00 33.20 76 LYS A O 1
ATOM 589 N N . ILE A 1 77 ? -2.572 20.347 32.204 1.00 34.75 77 ILE A N 1
ATOM 590 C CA . ILE A 1 77 ? -3.335 20.145 33.437 1.00 31.48 77 ILE A CA 1
ATOM 591 C C . ILE A 1 77 ? -2.965 21.242 34.423 1.00 30.41 77 ILE A C 1
ATOM 592 O O . ILE A 1 77 ? -3.820 21.966 34.938 1.00 24.62 77 ILE A O 1
ATOM 597 N N . PHE A 1 78 ? -1.666 21.480 34.526 1.00 30.77 78 PHE A N 1
ATOM 598 C CA . PHE A 1 78 ? -1.159 22.566 35.377 1.00 29.91 78 PHE A CA 1
ATOM 599 C C . PHE A 1 78 ? -1.743 23.904 34.963 1.00 29.02 78 PHE A C 1
ATOM 600 O O . PHE A 1 78 ? -2.132 24.720 35.792 1.00 31.81 78 PHE A O 1
ATOM 608 N N . GLU A 1 79 ? -1.749 24.149 33.663 1.00 31.83 79 GLU A N 1
ATOM 609 C CA . GLU A 1 79 ? -2.266 25.419 33.134 1.00 30.67 79 GLU A CA 1
ATOM 610 C C . GLU A 1 79 ? -3.722 25.607 33.562 1.00 30.07 79 GLU A C 1
ATOM 611 O O . GLU A 1 79 ? -4.148 26.701 33.955 1.00 25.31 79 GLU A O 1
ATOM 617 N N . LYS A 1 80 ? -4.461 24.504 33.558 1.00 31.28 80 LYS A N 1
ATOM 618 C CA . LYS A 1 80 ? -5.885 24.531 33.947 1.00 31.87 80 LYS A CA 1
ATOM 619 C C . LYS A 1 80 ? -6.032 24.898 35.426 1.00 33.72 80 LYS A C 1
ATOM 620 O O . LYS A 1 80 ? -6.857 25.734 35.812 1.00 34.61 80 LYS A O 1
ATOM 622 N N . VAL A 1 81 ? -5.151 24.322 36.229 1.00 33.12 81 VAL A N 1
ATOM 623 C CA . VAL A 1 81 ? -5.206 24.467 37.697 1.00 27.74 81 VAL A CA 1
ATOM 624 C C . VAL A 1 81 ? -5.018 25.933 38.055 1.00 29.71 81 VAL A C 1
ATOM 625 O O . VAL A 1 81 ? -5.790 26.513 38.821 1.00 26.98 81 VAL A O 1
ATOM 629 N N . LYS A 1 82 ? -4.092 26.570 37.351 1.00 29.13 82 LYS A N 1
ATOM 630 C CA . LYS A 1 82 ? -3.751 27.969 37.648 1.00 32.23 82 LYS A CA 1
ATOM 631 C C . LYS A 1 82 ? -4.920 28.870 37.268 1.00 33.08 82 LYS A C 1
ATOM 632 O O . LYS A 1 82 ? -5.206 29.878 37.914 1.00 32.46 82 LYS A O 1
ATOM 638 N N . ALA A 1 83 ? -5.588 28.464 36.201 1.00 34.47 83 ALA A N 1
ATOM 639 C CA . ALA A 1 83 ? -6.674 29.245 35.608 1.00 33.13 83 ALA A CA 1
ATOM 640 C C . ALA A 1 83 ? -7.865 29.209 36.543 1.00 32.95 83 ALA A C 1
ATOM 641 O O . ALA A 1 83 ? -8.308 30.237 37.063 1.00 33.93 83 ALA A O 1
ATOM 643 N N . GLU A 1 84 ? -8.203 27.987 36.930 1.00 33.95 84 GLU A N 1
ATOM 644 C CA . GLU A 1 84 ? -9.351 27.747 37.811 1.00 33.56 84 GLU A CA 1
ATOM 645 C C . GLU A 1 84 ? -9.170 28.348 39.206 1.00 35.68 84 GLU A C 1
ATOM 646 O O . GLU A 1 84 ? -10.106 28.911 39.768 1.00 33.94 84 GLU A O 1
ATOM 652 N N . PHE A 1 85 ? -7.983 28.164 39.788 1.00 31.72 85 PHE A N 1
ATOM 653 C CA . PHE A 1 85 ? -7.797 28.400 41.237 1.00 30.90 85 PHE A CA 1
ATOM 654 C C . PHE A 1 85 ? -6.965 29.627 41.552 1.00 28.17 85 PHE A C 1
ATOM 655 O O . PHE A 1 85 ? -7.123 30.238 42.600 1.00 29.37 85 PHE A O 1
ATOM 663 N N . GLY A 1 86 ? -6.200 30.061 40.562 1.00 29.97 86 GLY A N 1
ATOM 664 C CA . GLY A 1 86 ? -5.382 31.275 40.682 1.00 29.92 86 GLY A CA 1
ATOM 665 C C . GLY A 1 86 ? -4.282 31.091 41.719 1.00 29.21 86 GLY A C 1
ATOM 666 O O . GLY A 1 86 ? -3.941 32.001 42.468 1.00 25.64 86 GLY A O 1
ATOM 667 N N . ILE A 1 87 ? -3.799 29.865 41.808 1.00 27.07 87 ILE A N 1
ATOM 668 C CA . ILE A 1 87 ? -2.679 29.543 42.711 1.00 25.39 87 ILE A CA 1
ATOM 669 C C . ILE A 1 87 ? -1.386 29.188 41.986 1.00 25.41 87 ILE A C 1
ATOM 670 O O . ILE A 1 87 ? -1.406 28.643 40.889 1.00 27.25 87 ILE A O 1
ATOM 675 N N . PRO A 1 88 ? -0.258 29.305 42.697 1.00 25.30 88 PRO A N 1
ATOM 676 C CA . PRO A 1 88 ? 1.003 28.778 42.196 1.00 21.50 88 PRO A CA 1
ATOM 677 C C . PRO A 1 88 ? 1.048 27.271 42.208 1.00 20.66 88 PRO A C 1
ATOM 678 O O . PRO A 1 88 ? 0.264 26.607 42.897 1.00 24.93 88 PRO A O 1
ATOM 682 N N . VAL A 1 89 ? 1.898 26.731 41.363 1.00 19.29 89 VAL A N 1
ATOM 683 C CA . VAL A 1 89 ? 2.109 25.294 41.311 1.00 19.43 89 VAL A CA 1
ATOM 684 C C . VAL A 1 89 ? 3.568 24.967 41.220 1.00 22.02 89 VAL A C 1
ATOM 685 O O . VAL A 1 89 ? 4.386 25.806 40.867 1.00 21.54 89 VAL A O 1
ATOM 689 N N . ILE A 1 90 ? 3.863 23.730 41.568 1.00 22.54 90 ILE A N 1
ATOM 690 C CA . ILE A 1 90 ? 5.223 23.231 41.662 1.00 22.30 90 ILE A CA 1
ATOM 691 C C . ILE A 1 90 ? 5.297 21.829 41.088 1.00 24.23 90 ILE A C 1
ATOM 692 O O . ILE A 1 90 ? 4.402 21.002 41.284 1.00 25.03 90 ILE A O 1
ATOM 697 N N . THR A 1 91 ? 6.349 21.589 40.329 1.00 22.52 91 THR A N 1
ATOM 698 C CA . THR A 1 91 ? 6.587 20.261 39.794 1.00 21.10 91 THR A CA 1
ATOM 699 C C . THR A 1 91 ? 8.064 20.018 39.629 1.00 23.91 91 THR A C 1
ATOM 700 O O . THR A 1 91 ? 8.854 20.949 39.525 1.00 26.69 91 THR A O 1
ATOM 704 N N . ASP A 1 92 ? 8.422 18.755 39.540 1.00 22.62 92 ASP A N 1
ATOM 705 C CA . ASP A 1 92 ? 9.816 18.385 39.314 1.00 27.23 92 ASP A CA 1
ATOM 706 C C . ASP A 1 92 ? 10.161 18.213 37.842 1.00 31.36 92 ASP A C 1
ATOM 707 O O . ASP A 1 92 ? 9.314 17.928 37.001 1.00 29.41 92 ASP A O 1
ATOM 712 N N . VAL A 1 93 ? 11.452 18.339 37.582 1.00 31.56 93 VAL A N 1
ATOM 713 C CA . VAL A 1 93 ? 12.008 18.185 36.243 1.00 31.01 93 VAL A CA 1
ATOM 714 C C . VAL A 1 93 ? 13.166 17.229 36.315 1.00 31.97 93 VAL A C 1
ATOM 715 O O . VAL A 1 93 ? 13.768 17.061 37.372 1.00 28.85 93 VAL A O 1
ATOM 719 N N . HIS A 1 94 ? 13.401 16.506 35.225 1.00 32.35 94 HIS A N 1
ATOM 720 C CA . HIS A 1 94 ? 14.424 15.450 35.229 1.00 34.15 94 HIS A CA 1
ATOM 721 C C . HIS A 1 94 ? 15.455 15.629 34.131 1.00 34.40 94 HIS A C 1
ATOM 722 O O . HIS A 1 94 ? 16.544 15.070 34.189 1.00 37.57 94 HIS A O 1
ATOM 729 N N . GLU A 1 95 ? 15.119 16.486 33.183 1.00 35.53 95 GLU A N 1
ATOM 730 C CA . GLU A 1 95 ? 15.945 16.694 32.004 1.00 36.38 95 GLU A CA 1
ATOM 731 C C . GLU A 1 95 ? 16.127 18.171 31.735 1.00 33.57 95 GLU A C 1
ATOM 732 O O . GLU A 1 95 ? 15.168 18.943 31.809 1.00 39.54 95 GLU A O 1
ATOM 738 N N . PRO A 1 96 ? 17.338 18.564 31.334 1.00 28.66 96 PRO A N 1
ATOM 739 C CA . PRO A 1 96 ? 17.639 19.957 31.091 1.00 30.73 96 PRO A CA 1
ATOM 740 C C . PRO A 1 96 ? 16.773 20.577 30.015 1.00 35.37 96 PRO A C 1
ATOM 741 O O . PRO A 1 96 ? 16.378 21.758 30.113 1.00 34.47 96 PRO A O 1
ATOM 745 N N . HIS A 1 97 ? 16.446 19.767 29.007 1.00 35.82 97 HIS A N 1
ATOM 746 C CA . HIS A 1 97 ? 15.592 20.243 27.913 1.00 37.42 97 HIS A CA 1
ATOM 747 C C . HIS A 1 97 ? 14.206 20.617 28.436 1.00 36.00 97 HIS A C 1
ATOM 748 O O . HIS A 1 97 ? 13.602 21.572 27.966 1.00 35.79 97 HIS A O 1
ATOM 755 N N . GLN A 1 98 ? 13.769 19.920 29.480 1.00 36.53 98 GLN A N 1
ATOM 756 C CA . GLN A 1 98 ? 12.430 20.149 30.078 1.00 36.47 98 GLN A CA 1
ATOM 757 C C . GLN A 1 98 ? 12.294 21.496 30.771 1.00 34.56 98 GLN A C 1
ATOM 758 O O . GLN A 1 98 ? 11.193 22.023 30.952 1.00 35.43 98 GLN A O 1
ATOM 764 N N . CYS A 1 99 ? 13.424 22.053 31.171 1.00 35.18 99 CYS A N 1
ATOM 765 C CA . CYS A 1 99 ? 13.414 23.114 32.177 1.00 31.28 99 CYS A CA 1
ATOM 766 C C . CYS A 1 99 ? 12.687 24.370 31.747 1.00 31.51 99 CYS A C 1
ATOM 767 O O . CYS A 1 99 ? 11.810 24.859 32.455 1.00 30.35 99 CYS A O 1
ATOM 770 N N . GLN A 1 100 ? 13.061 24.921 30.596 1.00 28.81 100 GLN A N 1
ATOM 771 C CA . GLN A 1 100 ? 12.454 26.183 30.160 1.00 30.57 100 GLN A CA 1
ATOM 772 C C . GLN A 1 100 ? 10.945 26.033 29.904 1.00 30.34 100 GLN A C 1
ATOM 773 O O . GLN A 1 100 ? 10.160 26.877 30.321 1.00 32.18 100 GLN A O 1
ATOM 779 N N . PRO A 1 101 ? 10.535 24.952 29.228 1.00 33.13 101 PRO A N 1
ATOM 780 C CA . PRO A 1 101 ? 9.118 24.835 28.883 1.00 30.97 101 PRO A CA 1
ATOM 781 C C . PRO A 1 101 ? 8.230 24.615 30.106 1.00 31.06 101 PRO A C 1
ATOM 782 O O . PRO A 1 101 ? 7.228 25.315 30.299 1.00 32.28 101 PRO A O 1
ATOM 786 N N . VAL A 1 102 ? 8.663 23.705 30.965 1.00 33.51 102 VAL A N 1
ATOM 787 C CA . VAL A 1 102 ? 8.026 23.535 32.301 1.00 27.12 102 VAL A CA 1
ATOM 788 C C . VAL A 1 102 ? 7.960 24.857 33.073 1.00 27.71 102 VAL A C 1
ATOM 789 O O . VAL A 1 102 ? 6.938 25.218 33.676 1.00 29.85 102 VAL A O 1
ATOM 793 N N . ALA A 1 103 ? 9.035 25.620 32.984 1.00 31.54 103 ALA A N 1
ATOM 794 C CA . ALA A 1 103 ? 9.151 26.882 33.730 1.00 30.54 103 ALA A CA 1
ATOM 795 C C . ALA A 1 103 ? 8.244 27.975 33.178 1.00 32.09 103 ALA A C 1
ATOM 796 O O . ALA A 1 103 ? 7.942 28.953 33.865 1.00 34.47 103 ALA A O 1
ATOM 798 N N . GLU A 1 104 ? 7.786 27.789 31.945 1.00 34.73 104 GLU A N 1
ATOM 799 C CA . GLU A 1 104 ? 6.849 28.740 31.341 1.00 33.64 104 GLU A CA 1
ATOM 800 C C . GLU A 1 104 ? 5.518 28.625 32.074 1.00 32.20 104 GLU A C 1
ATOM 801 O O . GLU A 1 104 ? 4.828 29.615 32.273 1.00 31.99 104 GLU A O 1
ATOM 807 N N . VAL A 1 105 ? 5.250 27.431 32.596 1.00 29.44 105 VAL A N 1
ATOM 808 C CA . VAL A 1 105 ? 3.930 27.114 33.169 1.00 28.75 105 VAL A CA 1
ATOM 809 C C . VAL A 1 105 ? 3.966 27.036 34.702 1.00 25.56 105 VAL A C 1
ATOM 810 O O . VAL A 1 105 ? 3.169 27.652 35.408 1.00 30.47 105 VAL A O 1
ATOM 814 N N . CYS A 1 106 ? 4.985 26.368 35.194 1.00 26.68 106 CYS A N 1
ATOM 815 C CA . CYS A 1 106 ? 5.056 26.013 36.617 1.00 26.63 106 CYS A CA 1
ATOM 816 C C . CYS A 1 106 ? 5.886 27.014 37.396 1.00 27.65 106 CYS A C 1
ATOM 817 O O . CYS A 1 106 ? 7.056 27.225 37.118 1.00 27.78 106 CYS A O 1
ATOM 820 N N . ASP A 1 107 ? 5.283 27.564 38.435 1.00 26.34 107 ASP A N 1
ATOM 821 C CA . ASP A 1 107 ? 5.888 28.676 39.156 1.00 26.96 107 ASP A CA 1
ATOM 822 C C . ASP A 1 107 ? 7.194 28.235 39.824 1.00 22.87 107 ASP A C 1
ATOM 823 O O . ASP A 1 107 ? 8.228 28.881 39.695 1.00 29.87 107 ASP A O 1
ATOM 828 N N . VAL A 1 108 ? 7.132 27.112 40.512 1.00 24.31 108 VAL A N 1
ATOM 829 C CA . VAL A 1 108 ? 8.318 26.530 41.137 1.00 20.11 108 VAL A CA 1
ATOM 830 C C . VAL A 1 108 ? 8.632 25.239 40.462 1.00 20.88 108 VAL A C 1
ATOM 831 O O . VAL A 1 108 ? 7.772 24.383 40.260 1.00 26.31 108 VAL A O 1
ATOM 835 N N . ILE A 1 109 ? 9.899 25.080 40.147 1.00 18.95 109 ILE A N 1
ATOM 836 C CA . ILE A 1 109 ? 10.382 23.827 39.635 1.00 18.51 109 ILE A CA 1
ATOM 837 C C . ILE A 1 109 ? 11.315 23.183 40.627 1.00 21.18 109 ILE A C 1
ATOM 838 O O . ILE A 1 109 ? 12.047 23.859 41.350 1.00 20.79 109 ILE A O 1
ATOM 843 N N . GLN A 1 110 ? 11.249 21.865 40.668 1.00 21.10 110 GLN A N 1
ATOM 844 C CA . GLN A 1 110 ? 11.857 21.066 41.732 1.00 23.72 110 GLN A CA 1
ATOM 845 C C . GLN A 1 110 ? 12.960 20.173 41.219 1.00 24.64 110 GLN A C 1
ATOM 846 O O . GLN A 1 110 ? 12.811 19.471 40.211 1.00 26.22 110 GLN A O 1
ATOM 852 N N . LEU A 1 111 ? 14.072 20.236 41.925 1.00 21.22 111 LEU A N 1
ATOM 853 C CA . LEU A 1 111 ? 15.216 19.343 41.709 1.00 19.42 111 LEU A CA 1
ATOM 854 C C . LEU A 1 111 ? 15.059 18.050 42.512 1.00 22.20 111 LEU A C 1
ATOM 855 O O . LEU A 1 111 ? 15.173 18.048 43.730 1.00 19.39 111 LEU A O 1
ATOM 860 N N . PRO A 1 112 ? 14.850 16.925 41.819 1.00 23.63 112 PRO A N 1
ATOM 861 C CA . PRO A 1 112 ? 14.742 15.688 42.571 1.00 23.98 112 PRO A CA 1
ATOM 862 C C . PRO A 1 112 ? 15.983 15.398 43.362 1.00 23.52 112 PRO A C 1
ATOM 863 O O . PRO A 1 112 ? 17.094 15.741 42.956 1.00 22.59 112 PRO A O 1
ATOM 867 N N . ALA A 1 113 ? 15.772 14.759 44.500 1.00 23.64 113 ALA A N 1
ATOM 868 C CA . ALA A 1 113 ? 16.859 14.424 45.402 1.00 23.83 113 ALA A CA 1
ATOM 869 C C . ALA A 1 113 ? 17.933 13.651 44.652 1.00 28.85 113 ALA A C 1
ATOM 870 O O . ALA A 1 113 ? 19.119 13.915 44.812 1.00 28.13 113 ALA A O 1
ATOM 872 N N . PHE A 1 114 ? 17.501 12.676 43.854 1.00 26.34 114 PHE A N 1
ATOM 873 C CA . PHE A 1 114 ? 18.455 11.758 43.205 1.00 31.50 114 PHE A CA 1
ATOM 874 C C . PHE A 1 114 ? 19.314 12.464 42.164 1.00 28.28 114 PHE A C 1
ATOM 875 O O . PHE A 1 114 ? 20.382 11.990 41.791 1.00 29.82 114 PHE A O 1
ATOM 883 N N . LEU A 1 115 ? 18.847 13.632 41.753 1.00 24.99 115 LEU A N 1
ATOM 884 C CA . LEU A 1 115 ? 19.456 14.402 40.674 1.00 28.01 115 LEU A CA 1
ATOM 885 C C . LEU A 1 115 ? 20.207 15.615 41.211 1.00 26.17 115 LEU A C 1
ATOM 886 O O . LEU A 1 115 ? 20.674 16.451 40.446 1.00 24.99 115 LEU A O 1
ATOM 891 N N . ALA A 1 116 ? 20.273 15.723 42.532 1.00 22.62 116 ALA A N 1
ATOM 892 C CA . ALA A 1 116 ? 20.670 16.992 43.188 1.00 24.30 116 ALA A CA 1
ATOM 893 C C . ALA A 1 116 ? 22.100 17.364 42.855 1.00 27.23 116 ALA A C 1
ATOM 894 O O . ALA A 1 116 ? 22.526 18.513 43.039 1.00 24.69 116 ALA A O 1
ATOM 896 N N . ARG A 1 117 ? 22.873 16.359 42.473 1.00 25.26 117 ARG A N 1
ATOM 897 C CA . ARG A 1 117 ? 24.283 16.580 42.178 1.00 26.89 117 ARG A CA 1
ATOM 898 C C . ARG A 1 117 ? 24.562 16.581 40.671 1.00 29.77 117 ARG A C 1
ATOM 899 O O . ARG A 1 117 ? 25.704 16.759 40.247 1.00 31.40 117 ARG A O 1
ATOM 907 N N . GLN A 1 118 ? 23.491 16.579 39.886 1.00 26.82 118 GLN A N 1
ATOM 908 C CA A GLN A 1 118 ? 23.598 16.588 38.406 0.50 30.33 118 GLN A CA 1
ATOM 909 C CA B GLN A 1 118 ? 23.606 16.603 38.416 0.50 27.90 118 GLN A CA 1
ATOM 910 C C . GLN A 1 118 ? 23.738 18.007 37.872 1.00 24.40 118 GLN A C 1
ATOM 911 O O . GLN A 1 118 ? 22.775 18.755 37.777 1.00 26.14 118 GLN A O 1
ATOM 922 N N . THR A 1 119 ? 24.962 18.351 37.530 1.00 26.96 119 THR A N 1
ATOM 923 C CA . THR A 1 119 ? 25.349 19.733 37.269 1.00 27.05 119 THR A CA 1
ATOM 924 C C . THR A 1 119 ? 24.643 20.328 36.066 1.00 26.52 119 THR A C 1
ATOM 925 O O . THR A 1 119 ? 24.302 21.503 36.045 1.00 30.00 119 THR A O 1
ATOM 929 N N . ASP A 1 120 ? 24.414 19.483 35.069 1.00 31.30 120 ASP A N 1
ATOM 930 C CA . ASP A 1 120 ? 23.640 19.853 33.863 1.00 28.37 120 ASP A CA 1
ATOM 931 C C . ASP A 1 120 ? 22.272 20.389 34.215 1.00 26.87 120 ASP A C 1
ATOM 932 O O . ASP A 1 120 ? 21.810 21.420 33.705 1.00 26.19 120 ASP A O 1
ATOM 937 N N . LEU A 1 121 ? 21.613 19.638 35.083 1.00 28.97 121 LEU A N 1
ATOM 938 C CA . LEU A 1 121 ? 20.205 19.900 35.424 1.00 23.65 121 LEU A CA 1
ATOM 939 C C . LEU A 1 121 ? 20.109 21.111 36.333 1.00 23.54 121 LEU A C 1
ATOM 940 O O . LEU A 1 121 ? 19.324 22.046 36.101 1.00 22.99 121 LEU A O 1
ATOM 945 N N . VAL A 1 122 ? 21.100 21.208 37.205 1.00 23.44 122 VAL A N 1
ATOM 946 C CA . VAL A 1 122 ? 21.275 22.409 38.027 1.00 23.21 122 VAL A CA 1
ATOM 947 C C . VAL A 1 122 ? 21.398 23.656 37.153 1.00 21.86 122 VAL A C 1
ATOM 948 O O . VAL A 1 122 ? 20.713 24.662 37.362 1.00 20.30 122 VAL A O 1
ATOM 952 N N . VAL A 1 123 ? 22.266 23.595 36.154 1.00 23.90 123 VAL A N 1
ATOM 953 C CA . VAL A 1 123 ? 22.526 24.782 35.330 1.00 24.17 123 VAL A CA 1
ATOM 954 C C . VAL A 1 123 ? 21.287 25.210 34.530 1.00 20.26 123 VAL A C 1
ATOM 955 O O . VAL A 1 123 ? 20.892 26.385 34.526 1.00 23.60 123 VAL A O 1
ATOM 959 N N . ALA A 1 124 ? 20.599 24.205 34.016 1.00 22.06 124 ALA A N 1
ATOM 960 C CA . ALA A 1 124 ? 19.422 24.400 33.143 1.00 24.68 124 ALA A CA 1
ATOM 961 C C . ALA A 1 124 ? 18.216 24.898 33.932 1.00 23.72 124 ALA A C 1
ATOM 962 O O . ALA A 1 124 ? 17.472 25.779 33.497 1.00 22.10 124 ALA A O 1
ATOM 964 N N . MET A 1 125 ? 18.105 24.428 35.172 1.00 25.23 125 MET A N 1
ATOM 965 C CA . MET A 1 125 ? 17.052 24.938 36.048 1.00 22.89 125 MET A CA 1
ATOM 966 C C . MET A 1 125 ? 17.380 26.375 36.378 1.00 18.08 125 MET A C 1
ATOM 967 O O . MET A 1 125 ? 16.529 27.265 36.338 1.00 22.30 125 MET A O 1
ATOM 972 N N . ALA A 1 126 ? 18.637 26.611 36.726 1.00 19.82 126 ALA A N 1
ATOM 973 C CA . ALA A 1 126 ? 19.034 27.967 37.163 1.00 17.52 126 ALA A CA 1
ATOM 974 C C . ALA A 1 126 ? 18.683 28.988 36.087 1.00 22.33 126 ALA A C 1
ATOM 975 O O . ALA A 1 126 ? 18.196 30.081 36.364 1.00 22.53 126 ALA A O 1
ATOM 977 N N . LYS A 1 127 ? 18.922 28.591 34.856 1.00 26.22 127 LYS A N 1
ATOM 978 C CA . LYS A 1 127 ? 18.853 29.526 33.722 1.00 33.36 127 LYS A CA 1
ATOM 979 C C . LYS A 1 127 ? 17.429 29.994 33.445 1.00 31.33 127 LYS A C 1
ATOM 980 O O . LYS A 1 127 ? 17.216 31.046 32.851 1.00 32.21 127 LYS A O 1
ATOM 986 N N . THR A 1 128 ? 16.461 29.233 33.944 1.00 30.82 128 THR A N 1
ATOM 987 C CA . THR A 1 128 ? 15.046 29.588 33.756 1.00 26.35 128 THR A CA 1
ATOM 988 C C . THR A 1 128 ? 14.732 30.822 34.548 1.00 27.35 128 THR A C 1
ATOM 989 O O . THR A 1 128 ? 13.796 31.550 34.246 1.00 26.76 128 THR A O 1
ATOM 993 N N . GLY A 1 129 ? 15.504 31.021 35.609 1.00 24.87 129 GLY A N 1
ATOM 994 C CA . GLY A 1 129 ? 15.281 32.131 36.524 1.00 22.66 129 GLY A CA 1
ATOM 995 C C . GLY A 1 129 ? 14.075 31.926 37.432 1.00 21.03 129 GLY A C 1
ATOM 996 O O . GLY A 1 129 ? 13.696 32.800 38.192 1.00 22.35 129 GLY A O 1
ATOM 997 N N . ASN A 1 130 ? 13.452 30.770 37.306 1.00 24.25 130 ASN A N 1
ATOM 998 C CA . ASN A 1 130 ? 12.285 30.425 38.142 1.00 22.50 130 ASN A CA 1
ATOM 999 C C . ASN A 1 130 ? 12.706 30.180 39.592 1.00 21.29 130 ASN A C 1
ATOM 1000 O O . ASN A 1 130 ? 13.844 29.805 39.856 1.00 19.28 130 ASN A O 1
ATOM 1005 N N . VAL A 1 131 ? 11.737 30.240 40.492 1.00 21.85 131 VAL A N 1
ATOM 1006 C CA . VAL A 1 131 ? 11.938 29.728 41.866 1.00 18.19 131 VAL A CA 1
ATOM 1007 C C . VAL A 1 131 ? 12.190 28.212 41.804 1.00 16.84 131 VAL A C 1
ATOM 1008 O O . VAL A 1 131 ? 11.557 27.479 41.035 1.00 20.46 131 VAL A O 1
ATOM 1012 N N . VAL A 1 132 ? 13.179 27.773 42.576 1.00 18.49 132 VAL A N 1
ATOM 1013 C CA . VAL A 1 132 ? 13.638 26.376 42.585 1.00 14.92 132 VAL A CA 1
ATOM 1014 C C . VAL A 1 132 ? 13.524 25.755 43.985 1.00 19.03 132 VAL A C 1
ATOM 1015 O O . VAL A 1 132 ? 13.951 26.338 44.975 1.00 19.44 132 VAL A O 1
ATOM 1019 N N . ASN A 1 133 ? 12.985 24.550 44.037 1.00 16.74 133 ASN A N 1
ATOM 1020 C CA . ASN A 1 133 ? 12.970 23.755 45.311 1.00 15.54 133 ASN A CA 1
ATOM 1021 C C . ASN A 1 133 ? 13.948 22.600 45.197 1.00 19.22 133 ASN A C 1
ATOM 1022 O O . ASN A 1 133 ? 13.894 21.820 44.240 1.00 21.43 133 ASN A O 1
ATOM 1027 N N . ILE A 1 134 ? 14.939 22.643 46.080 1.00 16.03 134 ILE A N 1
ATOM 1028 C CA . ILE A 1 134 ? 16.010 21.654 46.189 1.00 17.82 134 ILE A CA 1
ATOM 1029 C C . ILE A 1 134 ? 15.641 20.587 47.236 1.00 19.66 134 ILE A C 1
ATOM 1030 O O . ILE A 1 134 ? 15.576 20.873 48.424 1.00 21.54 134 ILE A O 1
ATOM 1035 N N . LYS A 1 135 ? 15.282 19.401 46.762 1.00 21.30 135 LYS A N 1
ATOM 1036 C CA . LYS A 1 135 ? 15.097 18.218 47.639 1.00 23.23 135 LYS A CA 1
ATOM 1037 C C . LYS A 1 135 ? 16.453 17.754 48.147 1.00 23.36 135 LYS A C 1
ATOM 1038 O O . LYS A 1 135 ? 17.312 17.353 47.372 1.00 22.82 135 LYS A O 1
ATOM 1044 N N . LYS A 1 136 ? 16.648 17.861 49.463 1.00 19.08 136 LYS A N 1
ATOM 1045 C CA . LYS A 1 136 ? 17.877 17.451 50.120 1.00 16.50 136 LYS A CA 1
ATOM 1046 C C . LYS A 1 136 ? 17.948 15.908 50.112 1.00 20.15 136 LYS A C 1
ATOM 1047 O O . LYS A 1 136 ? 17.040 15.233 50.621 1.00 19.53 136 LYS A O 1
ATOM 1053 N N . PRO A 1 137 ? 19.001 15.354 49.488 1.00 21.92 137 PRO A N 1
ATOM 1054 C CA . PRO A 1 137 ? 19.091 13.903 49.482 1.00 20.64 137 PRO A CA 1
ATOM 1055 C C . PRO A 1 137 ? 19.240 13.352 50.878 1.00 22.49 137 PRO A C 1
ATOM 1056 O O . PRO A 1 137 ? 19.892 13.945 51.730 1.00 17.45 137 PRO A O 1
ATOM 1060 N N . GLN A 1 138 ? 18.737 12.142 51.043 1.00 19.50 138 GLN A N 1
ATOM 1061 C CA . GLN A 1 138 ? 18.770 11.488 52.348 1.00 20.49 138 GLN A CA 1
ATOM 1062 C C . GLN A 1 138 ? 20.202 11.159 52.747 1.00 19.54 138 GLN A C 1
ATOM 1063 O O . GLN A 1 138 ? 20.540 11.016 53.941 1.00 18.86 138 GLN A O 1
ATOM 1069 N N . PHE A 1 139 ? 21.054 11.092 51.738 1.00 21.57 139 PHE A N 1
ATOM 1070 C CA . PHE A 1 139 ? 22.469 10.782 51.942 1.00 22.99 139 PHE A CA 1
ATOM 1071 C C . PHE A 1 139 ? 23.347 11.997 52.051 1.00 27.98 139 PHE A C 1
ATOM 1072 O O . PHE A 1 139 ? 24.549 11.871 52.223 1.00 26.84 139 PHE A O 1
ATOM 1080 N N . LEU A 1 140 ? 22.747 13.176 51.963 1.00 23.92 140 LEU A N 1
ATOM 1081 C CA . LEU A 1 140 ? 23.535 14.436 52.048 1.00 24.45 140 LEU A CA 1
ATOM 1082 C C . LEU A 1 140 ? 23.361 15.130 53.394 1.00 21.82 140 LEU A C 1
ATOM 1083 O O . LEU A 1 140 ? 22.261 15.455 53.794 1.00 22.92 140 LEU A O 1
ATOM 1088 N N . SER A 1 141 ? 24.463 15.499 54.001 1.00 20.18 141 SER A N 1
ATOM 1089 C CA . SER A 1 141 ? 24.417 16.241 55.264 1.00 21.28 141 SER A CA 1
ATOM 1090 C C . SER A 1 141 ? 24.001 17.716 55.096 1.00 21.16 141 SER A C 1
ATOM 1091 O O . SER A 1 141 ? 24.185 18.290 54.017 1.00 21.00 141 SER A O 1
ATOM 1094 N N . PRO A 1 142 ? 23.358 18.311 56.134 1.00 21.01 142 PRO A N 1
ATOM 1095 C CA . PRO A 1 142 ? 22.863 19.691 56.001 1.00 20.25 142 PRO A CA 1
ATOM 1096 C C . PRO A 1 142 ? 23.961 20.671 55.625 1.00 22.89 142 PRO A C 1
ATOM 1097 O O . PRO A 1 142 ? 23.722 21.680 54.969 1.00 22.08 142 PRO A O 1
ATOM 1101 N N . SER A 1 143 ? 25.180 20.291 55.949 1.00 22.95 143 SER A N 1
ATOM 1102 C CA . SER A 1 143 ? 26.350 21.173 55.777 1.00 24.94 143 SER A CA 1
ATOM 1103 C C . SER A 1 143 ? 26.767 21.235 54.321 1.00 24.23 143 SER A C 1
ATOM 1104 O O . SER A 1 143 ? 27.565 22.080 53.931 1.00 28.19 143 SER A O 1
ATOM 1107 N N . GLN A 1 144 ? 26.223 20.340 53.513 1.00 20.51 144 GLN A N 1
ATOM 1108 C CA . GLN A 1 144 ? 26.672 20.235 52.126 1.00 26.11 144 GLN A CA 1
ATOM 1109 C C . GLN A 1 144 ? 25.729 20.999 51.217 1.00 23.69 144 GLN A C 1
ATOM 1110 O O . GLN A 1 144 ? 25.956 21.075 50.020 1.00 23.28 144 GLN A O 1
ATOM 1116 N N . MET A 1 145 ? 24.625 21.472 51.784 1.00 19.22 145 MET A N 1
ATOM 1117 C CA . MET A 1 145 ? 23.581 22.125 50.974 1.00 20.07 145 MET A CA 1
ATOM 1118 C C . MET A 1 145 ? 24.143 23.414 50.403 1.00 19.52 145 MET A C 1
ATOM 1119 O O . MET A 1 145 ? 23.774 23.841 49.309 1.00 18.35 145 MET A O 1
ATOM 1124 N N . LYS A 1 146 ? 25.083 23.992 51.133 1.00 16.60 146 LYS A N 1
ATOM 1125 C CA . LYS A 1 146 ? 25.687 25.275 50.732 1.00 20.54 146 LYS A CA 1
ATOM 1126 C C . LYS A 1 146 ? 26.410 25.139 49.382 1.00 20.40 146 LYS A C 1
ATOM 1127 O O . LYS A 1 146 ? 26.539 26.100 48.630 1.00 19.19 146 LYS A O 1
ATOM 1133 N N . ASN A 1 147 ? 26.786 23.909 49.062 1.00 17.05 147 ASN A N 1
ATOM 1134 C CA . ASN A 1 147 ? 27.528 23.606 47.823 1.00 21.18 147 ASN A CA 1
ATOM 1135 C C . ASN A 1 147 ? 26.605 23.564 46.618 1.00 19.22 147 ASN A C 1
ATOM 1136 O O . ASN A 1 147 ? 26.963 23.994 45.517 1.00 21.37 147 ASN A O 1
ATOM 1141 N N . ILE A 1 148 ? 25.376 23.111 46.845 1.00 18.58 148 ILE A N 1
ATOM 1142 C CA . ILE A 1 148 ? 24.341 23.175 45.817 1.00 20.79 148 ILE A CA 1
ATOM 1143 C C . ILE A 1 148 ? 23.893 24.611 45.591 1.00 19.30 148 ILE A C 1
ATOM 1144 O O . ILE A 1 148 ? 23.699 25.040 44.446 1.00 17.14 148 ILE A O 1
ATOM 1149 N N . VAL A 1 149 ? 23.677 25.324 46.698 1.00 18.93 149 VAL A N 1
ATOM 1150 C CA . VAL A 1 149 ? 23.313 26.758 46.659 1.00 18.34 149 VAL A CA 1
ATOM 1151 C C . VAL A 1 149 ? 24.345 27.554 45.839 1.00 18.63 149 VAL A C 1
ATOM 1152 O O . VAL A 1 149 ? 23.996 28.373 44.977 1.00 17.87 149 VAL A O 1
ATOM 1156 N N . GLU A 1 150 ? 25.612 27.242 46.063 1.00 16.38 150 GLU A N 1
ATOM 1157 C CA . GLU A 1 150 ? 26.708 27.949 45.372 1.00 16.56 150 GLU A CA 1
ATOM 1158 C C . GLU A 1 150 ? 26.665 27.747 43.869 1.00 18.07 150 GLU A C 1
ATOM 1159 O O . GLU A 1 150 ? 26.841 28.683 43.071 1.00 18.73 150 GLU A O 1
ATOM 1165 N N . LYS A 1 151 ? 26.329 26.531 43.472 1.00 17.59 151 LYS A N 1
ATOM 1166 C CA . LYS A 1 151 ? 26.218 26.220 42.044 1.00 19.36 151 LYS A CA 1
ATOM 1167 C C . LYS A 1 151 ? 25.094 26.965 41.380 1.00 19.04 151 LYS A C 1
ATOM 1168 O O . LYS A 1 151 ? 25.237 27.412 40.249 1.00 20.21 151 LYS A O 1
ATOM 1174 N N . PHE A 1 152 ? 23.924 26.980 42.018 1.00 15.54 152 PHE A N 1
ATOM 1175 C CA . PHE A 1 152 ? 22.780 27.740 41.500 1.00 17.39 152 PHE A CA 1
ATOM 1176 C C . PHE A 1 152 ? 23.093 29.221 41.409 1.00 18.81 152 PHE A C 1
ATOM 1177 O O . PHE A 1 152 ? 22.811 29.872 40.389 1.00 19.41 152 PHE A O 1
ATOM 1185 N N . HIS A 1 153 ? 23.765 29.727 42.436 1.00 19.54 153 HIS A N 1
ATOM 1186 C CA . HIS A 1 153 ? 24.154 31.157 42.495 1.00 17.40 153 HIS A CA 1
ATOM 1187 C C . HIS A 1 153 ? 25.093 31.516 41.348 1.00 21.36 153 HIS A C 1
ATOM 1188 O O . HIS A 1 153 ? 24.989 32.567 40.709 1.00 21.23 153 HIS A O 1
ATOM 1195 N N . GLU A 1 154 ? 26.095 30.680 41.206 1.00 20.29 154 GLU A N 1
ATOM 1196 C CA . GLU A 1 154 ? 27.090 30.821 40.148 1.00 22.25 154 GLU A CA 1
ATOM 1197 C C . GLU A 1 154 ? 26.447 30.740 38.774 1.00 24.81 154 GLU A C 1
ATOM 1198 O O . GLU A 1 154 ? 26.837 31.465 37.853 1.00 22.99 154 GLU A O 1
ATOM 1204 N N . ALA A 1 155 ? 25.341 30.008 38.708 1.00 20.63 155 ALA A N 1
ATOM 1205 C CA . ALA A 1 155 ? 24.600 29.834 37.456 1.00 24.22 155 ALA A CA 1
ATOM 1206 C C . ALA A 1 155 ? 23.483 30.864 37.325 1.00 22.33 155 ALA A C 1
ATOM 1207 O O . ALA A 1 155 ? 22.780 30.890 36.328 1.00 22.67 155 ALA A O 1
ATOM 1209 N N . GLY A 1 156 ? 23.446 31.811 38.264 1.00 18.73 156 GLY A N 1
ATOM 1210 C CA . GLY A 1 156 ? 22.647 33.043 38.115 1.00 21.17 156 GLY A CA 1
ATOM 1211 C C . GLY A 1 156 ? 21.256 33.063 38.746 1.00 23.51 156 GLY A C 1
ATOM 1212 O O . GLY A 1 156 ? 20.399 33.858 38.370 1.00 20.17 156 GLY A O 1
ATOM 1213 N N . ASN A 1 157 ? 20.998 32.123 39.646 1.00 21.28 157 ASN A N 1
ATOM 1214 C CA . ASN A 1 157 ? 19.651 31.985 40.256 1.00 19.52 157 ASN A CA 1
ATOM 1215 C C . ASN A 1 157 ? 19.765 31.780 41.758 1.00 22.15 157 ASN A C 1
ATOM 1216 O O . ASN A 1 157 ? 20.417 30.839 42.226 1.00 17.96 157 ASN A O 1
ATOM 1221 N N . GLY A 1 158 ? 19.237 32.751 42.493 1.00 21.74 158 GLY A N 1
ATOM 1222 C CA . GLY A 1 158 ? 19.284 32.762 43.938 1.00 22.19 158 GLY A CA 1
ATOM 1223 C C . GLY A 1 158 ? 17.923 32.582 44.585 1.00 23.22 158 GLY A C 1
ATOM 1224 O O . GLY A 1 158 ? 17.772 32.786 45.778 1.00 20.92 158 GLY A O 1
ATOM 1225 N N . LYS A 1 159 ? 16.941 32.163 43.791 1.00 21.05 159 LYS A N 1
ATOM 1226 C CA . LYS A 1 159 ? 15.576 32.022 44.309 1.00 23.60 159 LYS A CA 1
ATOM 1227 C C . LYS A 1 159 ? 15.309 30.585 44.712 1.00 18.55 159 LYS A C 1
ATOM 1228 O O . LYS A 1 159 ? 14.596 29.855 44.040 1.00 18.03 159 LYS A O 1
ATOM 1234 N N . LEU A 1 160 ? 15.950 30.174 45.791 1.00 19.00 160 LEU A N 1
ATOM 1235 C CA . LEU A 1 160 ? 16.115 28.756 46.078 1.00 17.79 160 LEU A CA 1
ATOM 1236 C C . LEU A 1 160 ? 15.439 28.455 47.396 1.00 17.76 160 LEU A C 1
ATOM 1237 O O . LEU A 1 160 ? 15.488 29.255 48.329 1.00 17.98 160 LEU A O 1
ATOM 1242 N N . ILE A 1 161 ? 14.748 27.321 47.421 1.00 15.86 161 ILE A N 1
ATOM 1243 C CA . ILE A 1 161 ? 14.110 26.774 48.633 1.00 16.12 161 ILE A CA 1
ATOM 1244 C C . ILE A 1 161 ? 14.813 25.464 48.923 1.00 20.70 161 ILE A C 1
ATOM 1245 O O . ILE A 1 161 ? 15.124 24.726 48.007 1.00 17.30 161 ILE A O 1
ATOM 1250 N N . LEU A 1 162 ? 15.114 25.221 50.199 1.00 18.75 162 LEU A N 1
ATOM 1251 C CA . LEU A 1 162 ? 15.732 23.962 50.644 1.00 16.79 162 LEU A CA 1
ATOM 1252 C C . LEU A 1 162 ? 14.734 23.085 51.385 1.00 17.87 162 LEU A C 1
ATOM 1253 O O . LEU A 1 162 ? 14.073 23.517 52.332 1.00 15.02 162 LEU A O 1
ATOM 1258 N N . CYS A 1 163 ? 14.635 21.836 50.958 1.00 12.96 163 CYS A N 1
ATOM 1259 C CA . CYS A 1 163 ? 13.530 20.993 51.358 1.00 17.58 163 CYS A CA 1
ATOM 1260 C C . CYS A 1 163 ? 14.060 19.725 52.002 1.00 15.93 163 CYS A C 1
ATOM 1261 O O . CYS A 1 163 ? 14.614 18.842 51.344 1.00 18.24 163 CYS A O 1
ATOM 1264 N N . GLU A 1 164 ? 13.923 19.707 53.317 1.00 16.86 164 GLU A N 1
ATOM 1265 C CA . GLU A 1 164 ? 14.236 18.548 54.171 1.00 12.74 164 GLU A CA 1
ATOM 1266 C C . GLU A 1 164 ? 13.358 17.377 53.901 1.00 12.33 164 GLU A C 1
ATOM 1267 O O . GLU A 1 164 ? 12.133 17.481 53.856 1.00 15.36 164 GLU A O 1
ATOM 1273 N N A ARG A 1 165 ? 13.988 16.213 53.838 0.50 14.69 165 ARG A N 1
ATOM 1274 N N B ARG A 1 165 ? 13.996 16.217 53.850 0.50 15.95 165 ARG A N 1
ATOM 1275 C CA A ARG A 1 165 ? 13.260 14.976 53.568 0.50 13.03 165 ARG A CA 1
ATOM 1276 C CA B ARG A 1 165 ? 13.299 14.974 53.540 0.50 15.63 165 ARG A CA 1
ATOM 1277 C C A ARG A 1 165 ? 13.610 13.836 54.501 0.50 14.21 165 ARG A C 1
ATOM 1278 C C B ARG A 1 165 ? 13.825 13.792 54.329 0.50 15.75 165 ARG A C 1
ATOM 1279 O O A ARG A 1 165 ? 12.995 12.772 54.423 0.50 16.66 165 ARG A O 1
ATOM 1280 O O B ARG A 1 165 ? 13.584 12.643 53.955 0.50 17.08 165 ARG A O 1
ATOM 1295 N N . GLY A 1 166 ? 14.558 14.072 55.406 1.00 16.65 166 GLY A N 1
ATOM 1296 C CA . GLY A 1 166 ? 15.077 13.001 56.283 1.00 14.77 166 GLY A CA 1
ATOM 1297 C C . GLY A 1 166 ? 16.474 12.543 55.871 1.00 19.91 166 GLY A C 1
ATOM 1298 O O . GLY A 1 166 ? 16.948 12.850 54.795 1.00 16.97 166 GLY A O 1
ATOM 1299 N N . SER A 1 167 ? 17.089 11.735 56.714 1.00 14.56 167 SER A N 1
ATOM 1300 C CA . SER A 1 167 ? 18.462 11.272 56.495 1.00 12.46 167 SER A CA 1
ATOM 1301 C C . SER A 1 167 ? 18.522 9.747 56.710 1.00 15.97 167 SER A C 1
ATOM 1302 O O . SER A 1 167 ? 17.882 9.195 57.598 1.00 13.33 167 SER A O 1
ATOM 1305 N N . SER A 1 168 ? 19.387 9.109 55.940 1.00 12.37 168 SER A N 1
ATOM 1306 C CA A SER A 1 168 ? 19.550 7.650 55.984 0.50 9.96 168 SER A CA 1
ATOM 1307 C CA B SER A 1 168 ? 19.588 7.656 55.969 0.50 13.27 168 SER A CA 1
ATOM 1308 C C . SER A 1 168 ? 19.982 7.213 57.375 1.00 10.53 168 SER A C 1
ATOM 1309 O O . SER A 1 168 ? 20.922 7.745 57.941 1.00 11.52 168 SER A O 1
ATOM 1314 N N . PHE A 1 169 ? 19.271 6.243 57.908 1.00 10.18 169 PHE A N 1
ATOM 1315 C CA . PHE A 1 169 ? 19.478 5.779 59.287 1.00 12.93 169 PHE A CA 1
ATOM 1316 C C . PHE A 1 169 ? 19.522 4.262 59.329 1.00 9.55 169 PHE A C 1
ATOM 1317 O O . PHE A 1 169 ? 18.493 3.596 59.485 1.00 14.98 169 PHE A O 1
ATOM 1325 N N . GLY A 1 170 ? 20.723 3.725 59.167 1.00 12.92 170 GLY A N 1
ATOM 1326 C CA . GLY A 1 170 ? 20.896 2.287 58.910 1.00 17.38 170 GLY A CA 1
ATOM 1327 C C . GLY A 1 170 ? 20.277 1.928 57.583 1.00 18.91 170 GLY A C 1
ATOM 1328 O O . GLY A 1 170 ? 20.205 2.780 56.698 1.00 20.43 170 GLY A O 1
ATOM 1329 N N . TYR A 1 171 ? 19.829 0.675 57.441 1.00 15.27 171 TYR A N 1
ATOM 1330 C CA . TYR A 1 171 ? 19.144 0.213 56.228 1.00 18.53 171 TYR A CA 1
ATOM 1331 C C . TYR A 1 171 ? 17.645 0.497 56.228 1.00 21.59 171 TYR A C 1
ATOM 1332 O O . TYR A 1 171 ? 16.962 0.324 57.213 1.00 15.94 171 TYR A O 1
ATOM 1341 N N . ASP A 1 172 ? 17.166 1.031 55.119 1.00 18.09 172 ASP A N 1
ATOM 1342 C CA . ASP A 1 172 ? 15.718 1.177 54.893 1.00 26.29 172 ASP A CA 1
ATOM 1343 C C . ASP A 1 172 ? 14.972 2.061 55.885 1.00 26.75 172 ASP A C 1
ATOM 1344 O O . ASP A 1 172 ? 13.763 1.877 56.076 1.00 31.80 172 ASP A O 1
ATOM 1349 N N . ASN A 1 173 ? 15.689 2.813 56.686 1.00 22.17 173 ASN A N 1
ATOM 1350 C CA . ASN A 1 173 ? 15.029 3.729 57.610 1.00 19.08 173 ASN A CA 1
ATOM 1351 C C . ASN A 1 173 ? 15.554 5.140 57.433 1.00 18.30 173 ASN A C 1
ATOM 1352 O O . ASN A 1 173 ? 16.663 5.372 56.957 1.00 19.02 173 ASN A O 1
ATOM 1357 N N . LEU A 1 174 ? 14.734 6.076 57.885 1.00 14.96 174 LEU A N 1
ATOM 1358 C CA . LEU A 1 174 ? 15.106 7.482 57.879 1.00 12.41 174 LEU A CA 1
ATOM 1359 C C . LEU A 1 174 ? 14.897 8.042 59.287 1.00 13.53 174 LEU A C 1
ATOM 1360 O O . LEU A 1 174 ? 13.958 7.674 59.981 1.00 16.63 174 LEU A O 1
ATOM 1365 N N . VAL A 1 175 ? 15.700 9.044 59.596 1.00 16.75 175 VAL A N 1
ATOM 1366 C CA . VAL A 1 175 ? 15.521 9.919 60.758 1.00 12.20 175 VAL A CA 1
ATOM 1367 C C . VAL A 1 175 ? 15.657 11.374 60.323 1.00 12.60 175 VAL A C 1
ATOM 1368 O O . VAL A 1 175 ? 16.394 11.675 59.384 1.00 15.77 175 VAL A O 1
ATOM 1372 N N . VAL A 1 176 ? 14.819 12.242 60.899 1.00 12.41 176 VAL A N 1
ATOM 1373 C CA . VAL A 1 176 ? 14.938 13.674 60.668 1.00 13.38 176 VAL A CA 1
ATOM 1374 C C . VAL A 1 176 ? 15.689 14.364 61.812 1.00 12.99 176 VAL A C 1
ATOM 1375 O O . VAL A 1 176 ? 15.291 14.329 62.985 1.00 14.88 176 VAL A O 1
ATOM 1379 N N . ASP A 1 177 ? 16.795 14.976 61.442 1.00 13.24 177 ASP A N 1
ATOM 1380 C CA . ASP A 1 177 ? 17.639 15.700 62.377 1.00 11.99 177 ASP A CA 1
ATOM 1381 C C . ASP A 1 177 ? 17.152 17.138 62.484 1.00 14.64 177 ASP A C 1
ATOM 1382 O O . ASP A 1 177 ? 17.288 17.921 61.560 1.00 13.82 177 ASP A O 1
ATOM 1387 N N . MET A 1 178 ? 16.560 17.455 63.632 1.00 11.41 178 MET A N 1
ATOM 1388 C CA . MET A 1 178 ? 15.903 18.744 63.846 1.00 14.48 178 MET A CA 1
ATOM 1389 C C . MET A 1 178 ? 16.881 19.883 63.913 1.00 16.76 178 MET A C 1
ATOM 1390 O O . MET A 1 178 ? 16.479 21.023 63.747 1.00 17.50 178 MET A O 1
ATOM 1395 N N . LEU A 1 179 ? 18.154 19.564 64.183 1.00 13.44 179 LEU A N 1
ATOM 1396 C CA . LEU A 1 179 ? 19.247 20.532 64.163 1.00 14.53 179 LEU A CA 1
ATOM 1397 C C . LEU A 1 179 ? 19.672 20.922 62.750 1.00 11.97 179 LEU A C 1
ATOM 1398 O O . LEU A 1 179 ? 20.347 21.913 62.553 1.00 14.42 179 LEU A O 1
ATOM 1403 N N . GLY A 1 180 ? 19.309 20.105 61.784 1.00 12.34 180 GLY A N 1
ATOM 1404 C CA . GLY A 1 180 ? 19.725 20.326 60.391 1.00 16.34 180 GLY A CA 1
ATOM 1405 C C . GLY A 1 180 ? 19.123 21.587 59.797 1.00 15.99 180 GLY A C 1
ATOM 1406 O O . GLY A 1 180 ? 19.738 22.281 58.968 1.00 14.67 180 GLY A O 1
ATOM 1407 N N . PHE A 1 181 ? 17.898 21.885 60.215 1.00 16.42 181 PHE A N 1
ATOM 1408 C CA . PHE A 1 181 ? 17.196 23.090 59.732 1.00 16.13 181 PHE A CA 1
ATOM 1409 C C . PHE A 1 181 ? 18.008 24.348 59.982 1.00 17.04 181 PHE A C 1
ATOM 1410 O O . PHE A 1 181 ? 18.255 25.143 59.076 1.00 17.08 181 PHE A O 1
ATOM 1418 N N . GLY A 1 182 ? 18.511 24.449 61.203 1.00 15.87 182 GLY A N 1
ATOM 1419 C CA . GLY A 1 182 ? 19.332 25.571 61.632 1.00 14.86 182 GLY A CA 1
ATOM 1420 C C . GLY A 1 182 ? 20.695 25.656 60.969 1.00 14.38 182 GLY A C 1
ATOM 1421 O O . GLY A 1 182 ? 21.135 26.737 60.573 1.00 15.56 182 GLY A O 1
ATOM 1422 N N . VAL A 1 183 ? 21.262 24.489 60.687 1.00 14.89 183 VAL A N 1
ATOM 1423 C CA . VAL A 1 183 ? 22.537 24.387 59.975 1.00 12.37 183 VAL A CA 1
ATOM 1424 C C . VAL A 1 183 ? 22.377 24.943 58.571 1.00 17.78 183 VAL A C 1
ATOM 1425 O O . VAL A 1 183 ? 23.224 25.702 58.077 1.00 15.56 183 VAL A O 1
ATOM 1429 N N . MET A 1 184 ? 21.261 24.587 57.950 1.00 15.07 184 MET A N 1
ATOM 1430 C CA . MET A 1 184 ? 20.991 25.012 56.570 1.00 16.58 184 MET A CA 1
ATOM 1431 C C . MET A 1 184 ? 20.729 26.514 56.543 1.00 15.64 184 MET A C 1
ATOM 1432 O O . MET A 1 184 ? 21.230 27.215 55.659 1.00 18.54 184 MET A O 1
ATOM 1437 N N . LYS A 1 185 ? 19.948 27.000 57.505 1.00 13.70 185 LYS A N 1
ATOM 1438 C CA . LYS A 1 185 ? 19.650 28.425 57.555 1.00 15.61 185 LYS A CA 1
ATOM 1439 C C . LYS A 1 185 ? 20.946 29.202 57.687 1.00 18.47 185 LYS A C 1
ATOM 1440 O O . LYS A 1 185 ? 21.107 30.279 57.104 1.00 17.21 185 LYS A O 1
ATOM 1446 N N . GLN A 1 186 ? 21.812 28.704 58.553 1.00 20.41 186 GLN A N 1
ATOM 1447 C CA . GLN A 1 186 ? 23.017 29.449 58.958 1.00 22.65 186 GLN A CA 1
ATOM 1448 C C . GLN A 1 186 ? 24.102 29.477 57.879 1.00 21.97 186 GLN A C 1
ATOM 1449 O O . GLN A 1 186 ? 24.910 30.394 57.808 1.00 25.07 186 GLN A O 1
ATOM 1452 N N . THR A 1 187 ? 24.101 28.454 57.046 1.00 21.13 187 THR A N 1
ATOM 1453 C CA . THR A 1 187 ? 25.172 28.237 56.093 1.00 20.30 187 THR A CA 1
ATOM 1454 C C . THR A 1 187 ? 24.734 28.577 54.660 1.00 20.72 187 THR A C 1
ATOM 1455 O O . THR A 1 187 ? 25.560 28.701 53.771 1.00 24.07 187 THR A O 1
ATOM 1459 N N . CYS A 1 188 ? 23.433 28.761 54.453 1.00 16.70 188 CYS A N 1
ATOM 1460 C CA . CYS A 1 188 ? 22.885 29.000 53.111 1.00 19.91 188 CYS A CA 1
ATOM 1461 C C . CYS A 1 188 ? 22.148 30.340 52.973 1.00 17.58 188 CYS A C 1
ATOM 1462 O O . CYS A 1 188 ? 21.204 30.483 52.181 1.00 20.13 188 CYS A O 1
ATOM 1465 N N . GLY A 1 189 ? 22.473 31.251 53.861 1.00 16.52 189 GLY A N 1
ATOM 1466 C CA . GLY A 1 189 ? 22.010 32.640 53.727 1.00 20.03 189 GLY A CA 1
ATOM 1467 C C . GLY A 1 189 ? 20.541 32.776 54.058 1.00 20.60 189 GLY A C 1
ATOM 1468 O O . GLY A 1 189 ? 19.846 33.666 53.563 1.00 23.70 189 GLY A O 1
ATOM 1469 N N . ASN A 1 190 ? 20.079 31.898 54.937 1.00 15.75 190 ASN A N 1
ATOM 1470 C CA . ASN A 1 190 ? 18.692 31.976 55.478 1.00 17.08 190 ASN A CA 1
ATOM 1471 C C . ASN A 1 190 ? 17.642 31.916 54.393 1.00 15.89 190 ASN A C 1
ATOM 1472 O O . ASN A 1 190 ? 16.594 32.570 54.473 1.00 19.01 190 ASN A O 1
ATOM 1477 N N . LEU A 1 191 ? 17.996 31.235 53.317 1.00 17.02 191 LEU A N 1
ATOM 1478 C CA . LEU A 1 191 ? 16.999 30.869 52.295 1.00 18.79 191 LEU A CA 1
ATOM 1479 C C . LEU A 1 191 ? 15.843 30.186 52.964 1.00 16.66 191 LEU A C 1
ATOM 1480 O O . LEU A 1 191 ? 16.020 29.517 54.005 1.00 12.95 191 LEU A O 1
ATOM 1485 N N . PRO A 1 192 ? 14.668 30.238 52.333 1.00 14.73 192 PRO A N 1
ATOM 1486 C CA . PRO A 1 192 ? 13.536 29.476 52.839 1.00 15.44 192 PRO A CA 1
ATOM 1487 C C . PRO A 1 192 ? 13.822 28.006 52.945 1.00 14.78 192 PRO A C 1
ATOM 1488 O O . PRO A 1 192 ? 14.254 27.368 51.980 1.00 17.16 192 PRO A O 1
ATOM 1492 N N . VAL A 1 193 ? 13.512 27.492 54.120 1.00 12.30 193 VAL A N 1
ATOM 1493 C CA . VAL A 1 193 ? 13.552 26.059 54.396 1.00 13.45 193 VAL A CA 1
ATOM 1494 C C . VAL A 1 193 ? 12.168 25.486 54.624 1.00 16.16 193 VAL A C 1
ATOM 1495 O O . VAL A 1 193 ? 11.374 26.011 55.395 1.00 13.61 193 VAL A O 1
ATOM 1499 N N . ILE A 1 194 ? 11.889 24.407 53.908 1.00 13.88 194 ILE A N 1
ATOM 1500 C CA . ILE A 1 194 ? 10.620 23.692 54.021 1.00 12.84 194 ILE A CA 1
ATOM 1501 C C . ILE A 1 194 ? 10.845 22.230 54.362 1.00 14.90 194 ILE A C 1
ATOM 1502 O O . ILE A 1 194 ? 11.944 21.728 54.297 1.00 12.15 194 ILE A O 1
ATOM 1507 N N . PHE A 1 195 ? 9.791 21.630 54.888 1.00 14.39 195 PHE A N 1
ATOM 1508 C CA . PHE A 1 195 ? 9.871 20.271 55.459 1.00 14.86 195 PHE A CA 1
ATOM 1509 C C . PHE A 1 195 ? 8.907 19.315 54.786 1.00 15.73 195 PHE A C 1
ATOM 1510 O O . PHE A 1 195 ? 7.673 19.416 54.925 1.00 14.81 195 PHE A O 1
ATOM 1518 N N . ASP A 1 196 ? 9.477 18.378 54.040 1.00 15.89 196 ASP A N 1
ATOM 1519 C CA . ASP A 1 196 ? 8.710 17.294 53.433 1.00 16.10 196 ASP A CA 1
ATOM 1520 C C . ASP A 1 196 ? 8.546 16.159 54.430 1.00 15.54 196 ASP A C 1
ATOM 1521 O O . ASP A 1 196 ? 9.356 15.236 54.510 1.00 18.55 196 ASP A O 1
ATOM 1526 N N . VAL A 1 197 ? 7.480 16.275 55.212 1.00 17.28 197 VAL A N 1
ATOM 1527 C CA A VAL A 1 197 ? 7.200 15.328 56.277 0.50 16.08 197 VAL A CA 1
ATOM 1528 C CA B VAL A 1 197 ? 7.128 15.322 56.272 0.50 18.57 197 VAL A CA 1
ATOM 1529 C C . VAL A 1 197 ? 6.814 13.951 55.721 1.00 17.69 197 VAL A C 1
ATOM 1530 O O . VAL A 1 197 ? 7.226 12.943 56.267 1.00 19.63 197 VAL A O 1
ATOM 1537 N N . THR A 1 198 ? 6.151 13.939 54.583 1.00 20.21 198 THR A N 1
ATOM 1538 C CA . THR A 1 198 ? 5.630 12.689 54.013 1.00 22.99 198 THR A CA 1
ATOM 1539 C C . THR A 1 198 ? 6.733 11.696 53.663 1.00 23.82 198 THR A C 1
ATOM 1540 O O . THR A 1 198 ? 6.652 10.501 53.974 1.00 21.12 198 THR A O 1
ATOM 1544 N N A HIS A 1 199 ? 7.766 12.208 53.007 0.50 22.62 199 HIS A N 1
ATOM 1545 N N B HIS A 1 199 ? 7.746 12.188 52.975 0.50 21.73 199 HIS A N 1
ATOM 1546 C CA A HIS A 1 199 ? 8.815 11.364 52.421 0.50 23.28 199 HIS A CA 1
ATOM 1547 C CA B HIS A 1 199 ? 8.786 11.301 52.500 0.50 21.73 199 HIS A CA 1
ATOM 1548 C C A HIS A 1 199 ? 9.848 11.071 53.487 0.50 26.50 199 HIS A C 1
ATOM 1549 C C B HIS A 1 199 ? 9.476 10.772 53.711 0.50 23.03 199 HIS A C 1
ATOM 1550 O O A HIS A 1 199 ? 10.871 10.424 53.237 0.50 23.57 199 HIS A O 1
ATOM 1551 O O B HIS A 1 199 ? 9.766 9.589 53.837 0.50 11.46 199 HIS A O 1
ATOM 1564 N N . SER A 1 200 ? 9.634 11.703 54.632 1.00 27.68 200 SER A N 1
ATOM 1565 C CA . SER A 1 200 ? 10.538 11.574 55.755 1.00 28.84 200 SER A CA 1
ATOM 1566 C C . SER A 1 200 ? 10.183 10.371 56.554 1.00 31.76 200 SER A C 1
ATOM 1567 O O . SER A 1 200 ? 10.809 10.136 57.566 1.00 30.43 200 SER A O 1
ATOM 1570 N N . LEU A 1 201 ? 8.970 9.902 56.275 1.00 36.14 201 LEU A N 1
ATOM 1571 C CA . LEU A 1 201 ? 8.331 8.801 56.993 1.00 37.10 201 LEU A CA 1
ATOM 1572 C C . LEU A 1 201 ? 8.511 7.497 56.241 1.00 49.21 201 LEU A C 1
ATOM 1573 O O . LEU A 1 201 ? 7.544 6.931 55.717 1.00 53.33 201 LEU A O 1
ATOM 1578 N N . GLN A 1 202 ? 9.739 6.987 56.266 1.00 55.11 202 GLN A N 1
ATOM 1579 C CA . GLN A 1 202 ? 10.059 5.674 55.654 1.00 58.56 202 GLN A CA 1
ATOM 1580 C C . GLN A 1 202 ? 9.366 4.545 56.393 1.00 62.72 202 GLN A C 1
ATOM 1581 O O . GLN A 1 202 ? 8.531 3.828 55.837 1.00 66.99 202 GLN A O 1
ATOM 1583 N N . THR A 1 203 ? 9.838 4.321 57.612 1.00 64.57 203 THR A N 1
ATOM 1584 C CA . THR A 1 203 ? 9.112 3.536 58.608 1.00 64.20 203 THR A CA 1
ATOM 1585 C C . THR A 1 203 ? 8.874 2.126 58.089 1.00 66.70 203 THR A C 1
ATOM 1586 O O . THR A 1 203 ? 9.678 1.598 57.321 1.00 69.01 203 THR A O 1
ATOM 1590 N N . SER A 1 211 ? -2.663 5.964 69.333 1.00 73.93 211 SER A N 1
ATOM 1591 C CA . SER A 1 211 ? -1.862 7.085 68.846 1.00 73.67 211 SER A CA 1
ATOM 1592 C C . SER A 1 211 ? -2.668 7.909 67.863 1.00 72.58 211 SER A C 1
ATOM 1593 O O . SER A 1 211 ? -2.889 9.104 68.060 1.00 74.66 211 SER A O 1
ATOM 1596 N N . GLY A 1 212 ? -3.199 7.211 66.868 1.00 70.51 212 GLY A N 1
ATOM 1597 C CA . GLY A 1 212 ? -3.638 7.832 65.617 1.00 68.72 212 GLY A CA 1
ATOM 1598 C C . GLY A 1 212 ? -3.009 7.173 64.406 1.00 66.37 212 GLY A C 1
ATOM 1599 O O . GLY A 1 212 ? -3.298 7.516 63.257 1.00 64.90 212 GLY A O 1
ATOM 1600 N N . GLY A 1 213 ? -2.158 6.195 64.690 1.00 64.35 213 GLY A N 1
ATOM 1601 C CA . GLY A 1 213 ? -1.428 5.452 63.657 1.00 60.80 213 GLY A CA 1
ATOM 1602 C C . GLY A 1 213 ? -0.401 6.291 62.926 1.00 58.07 213 GLY A C 1
ATOM 1603 O O . GLY A 1 213 ? 0.420 6.978 63.537 1.00 57.99 213 GLY A O 1
ATOM 1604 N N . ARG A 1 214 ? -0.484 6.245 61.603 1.00 54.40 214 ARG A N 1
ATOM 1605 C CA . ARG A 1 214 ? 0.431 7.000 60.723 1.00 52.75 214 ARG A CA 1
ATOM 1606 C C . ARG A 1 214 ? 0.085 8.484 60.774 1.00 49.73 214 ARG A C 1
ATOM 1607 O O . ARG A 1 214 ? 0.930 9.350 60.557 1.00 43.88 214 ARG A O 1
ATOM 1615 N N . ARG A 1 215 ? -1.157 8.761 61.142 1.00 44.87 215 ARG A N 1
ATOM 1616 C CA . ARG A 1 215 ? -1.670 10.129 61.116 1.00 42.74 215 ARG A CA 1
ATOM 1617 C C . ARG A 1 215 ? -1.121 10.845 62.340 1.00 38.75 215 ARG A C 1
ATOM 1618 O O . ARG A 1 215 ? -0.774 12.027 62.297 1.00 35.92 215 ARG A O 1
ATOM 1620 N N . ALA A 1 216 ? -0.971 10.082 63.409 1.00 35.13 216 ALA A N 1
ATOM 1621 C CA . ALA A 1 216 ? -0.427 10.610 64.653 1.00 35.01 216 ALA A CA 1
ATOM 1622 C C . ALA A 1 216 ? 1.063 10.878 64.466 1.00 33.10 216 ALA A C 1
ATOM 1623 O O . ALA A 1 216 ? 1.603 11.830 65.022 1.00 25.04 216 ALA A O 1
ATOM 1625 N N . GLN A 1 217 ? 1.692 10.051 63.638 1.00 30.61 217 GLN A N 1
ATOM 1626 C CA . GLN A 1 217 ? 3.156 10.130 63.434 1.00 32.59 217 GLN A CA 1
ATOM 1627 C C . GLN A 1 217 ? 3.486 11.376 62.645 1.00 26.06 217 GLN A C 1
ATOM 1628 O O . GLN A 1 217 ? 4.418 12.112 62.978 1.00 20.30 217 GLN A O 1
ATOM 1634 N N . ALA A 1 218 ? 2.770 11.537 61.538 1.00 23.38 218 ALA A N 1
ATOM 1635 C CA . ALA A 1 218 ? 2.959 12.671 60.641 1.00 21.63 218 ALA A CA 1
ATOM 1636 C C . ALA A 1 218 ? 2.776 13.967 61.418 1.00 18.12 218 ALA A C 1
ATOM 1637 O O . ALA A 1 218 ? 3.494 14.908 61.196 1.00 16.04 218 ALA A O 1
ATOM 1639 N N . LEU A 1 219 ? 1.750 14.002 62.263 1.00 17.58 219 LEU A N 1
ATOM 1640 C CA . LEU A 1 219 ? 1.441 15.178 63.094 1.00 18.35 219 LEU A CA 1
ATOM 1641 C C . LEU A 1 219 ? 2.582 15.532 64.050 1.00 14.51 219 LEU A C 1
ATOM 1642 O O . LEU A 1 219 ? 3.059 16.644 64.053 1.00 14.84 219 LEU A O 1
ATOM 1647 N N . ASP A 1 220 ? 3.044 14.545 64.806 1.00 16.80 220 ASP A N 1
ATOM 1648 C CA . ASP A 1 220 ? 4.153 14.735 65.775 1.00 16.82 220 ASP A CA 1
ATOM 1649 C C . ASP A 1 220 ? 5.406 15.225 65.043 1.00 15.70 220 ASP A C 1
ATOM 1650 O O . ASP A 1 220 ? 6.068 16.174 65.443 1.00 12.13 220 ASP A O 1
ATOM 1655 N N . LEU A 1 221 ? 5.693 14.606 63.913 1.00 14.52 221 LEU A N 1
ATOM 1656 C CA . LEU A 1 221 ? 6.922 14.962 63.170 1.00 13.33 221 LEU A CA 1
ATOM 1657 C C . LEU A 1 221 ? 6.832 16.367 62.553 1.00 10.72 221 LEU A C 1
ATOM 1658 O O . LEU A 1 221 ? 7.829 17.119 62.561 1.00 15.81 221 LEU A O 1
ATOM 1663 N N . ALA A 1 222 ? 5.647 16.695 62.001 1.00 12.32 222 ALA A N 1
ATOM 1664 C CA . ALA A 1 222 ? 5.386 18.010 61.389 1.00 11.81 222 ALA A CA 1
ATOM 1665 C C . ALA A 1 222 ? 5.459 19.128 62.439 1.00 12.45 222 ALA A C 1
ATOM 1666 O O . ALA A 1 222 ? 6.082 20.154 62.214 1.00 13.47 222 ALA A O 1
ATOM 1668 N N . LEU A 1 223 ? 4.849 18.871 63.588 1.00 15.01 223 LEU A N 1
ATOM 1669 C CA . LEU A 1 223 ? 4.914 19.803 64.699 1.00 14.02 223 LEU A CA 1
ATOM 1670 C C . LEU A 1 223 ? 6.364 20.022 65.145 1.00 12.45 223 LEU A C 1
ATOM 1671 O O . LEU A 1 223 ? 6.796 21.158 65.360 1.00 12.97 223 LEU A O 1
ATOM 1676 N N . ALA A 1 224 ? 7.101 18.938 65.301 1.00 14.73 224 ALA A N 1
ATOM 1677 C CA . ALA A 1 224 ? 8.493 19.037 65.732 1.00 12.80 224 ALA A CA 1
ATOM 1678 C C . ALA A 1 224 ? 9.291 19.916 64.755 1.00 15.20 224 ALA A C 1
ATOM 1679 O O . ALA A 1 224 ? 10.033 20.790 65.165 1.00 11.33 224 ALA A O 1
ATOM 1681 N N . GLY A 1 225 ? 9.148 19.681 63.463 1.00 14.16 225 GLY A N 1
ATOM 1682 C CA . GLY A 1 225 ? 9.931 20.432 62.492 1.00 13.80 225 GLY A CA 1
ATOM 1683 C C . GLY A 1 225 ? 9.548 21.907 62.488 1.00 12.38 225 GLY A C 1
ATOM 1684 O O . GLY A 1 225 ? 10.395 22.758 62.482 1.00 15.45 225 GLY A O 1
ATOM 1685 N N . MET A 1 226 ? 8.240 22.191 62.519 1.00 13.11 226 MET A N 1
ATOM 1686 C CA . MET A 1 226 ? 7.770 23.575 62.420 1.00 13.25 226 MET A CA 1
ATOM 1687 C C . MET A 1 226 ? 8.105 24.373 63.678 1.00 14.40 226 MET A C 1
ATOM 1688 O O . MET A 1 226 ? 8.193 25.604 63.649 1.00 14.42 226 MET A O 1
ATOM 1693 N N . ALA A 1 227 ? 8.386 23.657 64.759 1.00 14.25 227 ALA A N 1
ATOM 1694 C CA . ALA A 1 227 ? 8.802 24.309 66.008 1.00 12.73 227 ALA A CA 1
ATOM 1695 C C . ALA A 1 227 ? 10.138 24.972 65.873 1.00 14.36 227 ALA A C 1
ATOM 1696 O O . ALA A 1 227 ? 10.458 25.860 66.663 1.00 13.84 227 ALA A O 1
ATOM 1698 N N . THR A 1 228 ? 10.868 24.610 64.817 1.00 15.23 228 THR A N 1
ATOM 1699 C CA . THR A 1 228 ? 12.226 25.146 64.567 1.00 13.41 228 THR A CA 1
ATOM 1700 C C . THR A 1 228 ? 12.207 26.406 63.705 1.00 12.18 228 THR A C 1
ATOM 1701 O O . THR A 1 228 ? 13.245 27.008 63.402 1.00 13.94 228 THR A O 1
ATOM 1705 N N . ARG A 1 229 ? 11.000 26.793 63.314 1.00 11.92 229 ARG A N 1
ATOM 1706 C CA . ARG A 1 229 ? 10.755 28.009 62.551 1.00 13.36 229 ARG A CA 1
ATOM 1707 C C . ARG A 1 229 ? 11.125 27.907 61.070 1.00 15.76 229 ARG A C 1
ATOM 1708 O O . ARG A 1 229 ? 12.223 28.263 60.631 1.00 15.38 229 ARG A O 1
ATOM 1716 N N . LEU A 1 230 ? 10.139 27.483 60.293 1.00 11.32 230 LEU A N 1
ATOM 1717 C CA . LEU A 1 230 ? 10.367 27.123 58.907 1.00 15.53 230 LEU A CA 1
ATOM 1718 C C . LEU A 1 230 ? 9.422 27.861 57.980 1.00 13.65 230 LEU A C 1
ATOM 1719 O O . LEU A 1 230 ? 8.310 28.247 58.358 1.00 13.70 230 LEU A O 1
ATOM 1724 N N . ALA A 1 231 ? 9.825 27.956 56.721 1.00 15.75 231 ALA A N 1
ATOM 1725 C CA . ALA A 1 231 ? 9.027 28.665 55.724 1.00 16.39 231 ALA A CA 1
ATOM 1726 C C . ALA A 1 231 ? 7.795 27.910 55.276 1.00 13.84 231 ALA A C 1
ATOM 1727 O O . ALA A 1 231 ? 6.863 28.485 54.726 1.00 15.85 231 ALA A O 1
ATOM 1729 N N . GLY A 1 232 ? 7.871 26.599 55.321 1.00 15.36 232 GLY A N 1
ATOM 1730 C CA . GLY A 1 232 ? 6.783 25.812 54.789 1.00 15.11 232 GLY A CA 1
ATOM 1731 C C . GLY A 1 232 ? 6.840 24.342 55.087 1.00 16.75 232 GLY A C 1
ATOM 1732 O O . GLY A 1 232 ? 7.807 23.821 55.639 1.00 14.78 232 GLY A O 1
ATOM 1733 N N . LEU A 1 233 ? 5.743 23.716 54.727 1.00 13.20 233 LEU A N 1
ATOM 1734 C CA . LEU A 1 233 ? 5.509 22.313 54.969 1.00 13.74 233 LEU A CA 1
ATOM 1735 C C . LEU A 1 233 ? 5.089 21.700 53.668 1.00 16.41 233 LEU A C 1
ATOM 1736 O O . LEU A 1 233 ? 4.267 22.246 52.951 1.00 15.34 233 LEU A O 1
ATOM 1741 N N . PHE A 1 234 ? 5.580 20.507 53.436 1.00 15.12 234 PHE A N 1
ATOM 1742 C CA . PHE A 1 234 ? 5.456 19.883 52.136 1.00 18.95 234 PHE A CA 1
ATOM 1743 C C . PHE A 1 234 ? 4.855 18.531 52.361 1.00 22.92 234 PHE A C 1
ATOM 1744 O O . PHE A 1 234 ? 5.330 17.759 53.192 1.00 24.97 234 PHE A O 1
ATOM 1752 N N . LEU A 1 235 ? 3.686 18.346 51.776 1.00 24.48 235 LEU A N 1
ATOM 1753 C CA . LEU A 1 235 ? 2.912 17.134 51.986 1.00 30.89 235 LEU A CA 1
ATOM 1754 C C . LEU A 1 235 ? 2.771 16.440 50.663 1.00 41.17 235 LEU A C 1
ATOM 1755 O O . LEU A 1 235 ? 2.252 17.002 49.703 1.00 40.22 235 LEU A O 1
ATOM 1760 N N . GLU A 1 236 ? 3.099 15.166 50.677 1.00 49.31 236 GLU A N 1
ATOM 1761 C CA . GLU A 1 236 ? 2.816 14.294 49.546 1.00 58.40 236 GLU A CA 1
ATOM 1762 C C . GLU A 1 236 ? 1.534 13.479 49.769 1.00 62.55 236 GLU A C 1
ATOM 1763 O O . GLU A 1 236 ? 1.051 12.819 48.845 1.00 65.14 236 GLU A O 1
ATOM 1769 N N . SER A 1 237 ? 0.917 13.625 50.948 1.00 67.38 237 SER A N 1
ATOM 1770 C CA . SER A 1 237 ? -0.556 13.506 51.050 1.00 71.48 237 SER A CA 1
ATOM 1771 C C . SER A 1 237 ? -1.250 13.923 52.375 1.00 71.45 237 SER A C 1
ATOM 1772 O O . SER A 1 237 ? -2.288 14.592 52.332 1.00 70.90 237 SER A O 1
ATOM 1775 N N . HIS A 1 238 ? -0.752 13.489 53.533 1.00 69.93 238 HIS A N 1
ATOM 1776 C CA . HIS A 1 238 ? -1.435 13.804 54.804 1.00 69.13 238 HIS A CA 1
ATOM 1777 C C . HIS A 1 238 ? -0.470 14.143 55.929 1.00 68.11 238 HIS A C 1
ATOM 1778 O O . HIS A 1 238 ? -0.700 13.762 57.076 1.00 67.57 238 HIS A O 1
ATOM 1780 N N . PRO A 1 253 ? -17.181 10.260 58.817 1.00 65.97 253 PRO A N 1
ATOM 1781 C CA . PRO A 1 253 ? -16.378 10.854 57.748 1.00 64.77 253 PRO A CA 1
ATOM 1782 C C . PRO A 1 253 ? -15.427 11.913 58.266 1.00 62.39 253 PRO A C 1
ATOM 1783 O O . PRO A 1 253 ? -15.846 13.000 58.672 1.00 61.45 253 PRO A O 1
ATOM 1787 N N . LEU A 1 254 ? -14.146 11.583 58.209 1.00 58.94 254 LEU A N 1
ATOM 1788 C CA . LEU A 1 254 ? -13.097 12.402 58.821 1.00 55.24 254 LEU A CA 1
ATOM 1789 C C . LEU A 1 254 ? -12.573 13.462 57.867 1.00 51.70 254 LEU A C 1
ATOM 1790 O O . LEU A 1 254 ? -12.676 13.352 56.644 1.00 52.20 254 LEU A O 1
ATOM 1795 N N . HIS A 1 255 ? -12.126 14.551 58.470 1.00 41.55 255 HIS A N 1
ATOM 1796 C CA . HIS A 1 255 ? -11.518 15.649 57.740 1.00 35.83 255 HIS A CA 1
ATOM 1797 C C . HIS A 1 255 ? -10.057 15.776 58.159 1.00 33.70 255 HIS A C 1
ATOM 1798 O O . HIS A 1 255 ? -9.661 16.632 58.960 1.00 29.30 255 HIS A O 1
ATOM 1805 N N . LEU A 1 256 ? -9.264 14.862 57.633 1.00 30.89 256 LEU A N 1
ATOM 1806 C CA . LEU A 1 256 ? -7.953 14.574 58.210 1.00 29.89 256 LEU A CA 1
ATOM 1807 C C . LEU A 1 256 ? -6.995 15.712 57.928 1.00 28.17 256 LEU A C 1
ATOM 1808 O O . LEU A 1 256 ? -6.238 16.139 58.805 1.00 25.06 256 LEU A O 1
ATOM 1813 N N . LEU A 1 257 ? -7.155 16.310 56.755 1.00 23.57 257 LEU A N 1
ATOM 1814 C CA . LEU A 1 257 ? -6.244 17.381 56.317 1.00 23.19 257 LEU A CA 1
ATOM 1815 C C . LEU A 1 257 ? -6.428 18.617 57.183 1.00 18.10 257 LEU A C 1
ATOM 1816 O O . LEU A 1 257 ? -5.477 19.130 57.774 1.00 20.10 257 LEU A O 1
ATOM 1821 N N . GLU A 1 258 ? -7.674 19.000 57.383 1.00 22.91 258 GLU A N 1
ATOM 1822 C CA . GLU A 1 258 ? -7.950 20.226 58.117 1.00 24.78 258 GLU A CA 1
ATOM 1823 C C . GLU A 1 258 ? -7.630 20.068 59.602 1.00 24.52 258 GLU A C 1
ATOM 1824 O O . GLU A 1 258 ? -7.106 20.981 60.229 1.00 22.03 258 GLU A O 1
ATOM 1830 N N . ASP A 1 259 ? -7.818 18.865 60.118 1.00 18.40 259 ASP A N 1
ATOM 1831 C CA . ASP A 1 259 ? -7.540 18.601 61.542 1.00 21.67 259 ASP A CA 1
ATOM 1832 C C . ASP A 1 259 ? -6.057 18.840 61.761 1.00 21.83 259 ASP A C 1
ATOM 1833 O O . ASP A 1 259 ? -5.620 19.342 62.782 1.00 21.50 259 ASP A O 1
ATOM 1838 N N . PHE A 1 260 ? -5.299 18.221 60.873 1.00 18.00 260 PHE A N 1
ATOM 1839 C CA . PHE A 1 260 ? -3.837 18.346 60.825 1.00 16.25 260 PHE A CA 1
ATOM 1840 C C . PHE A 1 260 ? -3.396 19.807 60.776 1.00 17.43 260 PHE A C 1
ATOM 1841 O O . PHE A 1 260 ? -2.588 20.271 61.580 1.00 16.50 260 PHE A O 1
ATOM 1849 N N . LEU A 1 261 ? -3.889 20.503 59.764 1.00 15.34 261 LEU A N 1
ATOM 1850 C CA . LEU A 1 261 ? -3.462 21.887 59.480 1.00 16.72 261 LEU A CA 1
ATOM 1851 C C . LEU A 1 261 ? -3.817 22.868 60.581 1.00 18.97 261 LEU A C 1
ATOM 1852 O O . LEU A 1 261 ? -3.106 23.844 60.805 1.00 15.39 261 LEU A O 1
ATOM 1857 N N . ILE A 1 262 ? -4.971 22.646 61.201 1.00 16.35 262 ILE A N 1
ATOM 1858 C CA . ILE A 1 262 ? -5.398 23.460 62.321 1.00 14.89 262 ILE A CA 1
ATOM 1859 C C . ILE A 1 262 ? -4.318 23.495 63.386 1.00 16.27 262 ILE A C 1
ATOM 1860 O O . ILE A 1 262 ? -4.009 24.546 63.947 1.00 16.70 262 ILE A O 1
ATOM 1865 N N . ARG A 1 263 ? -3.722 22.346 63.635 1.00 13.76 263 ARG A N 1
ATOM 1866 C CA A ARG A 1 263 ? -2.698 22.216 64.687 0.50 16.10 263 ARG A CA 1
ATOM 1867 C CA B ARG A 1 263 ? -2.695 22.203 64.687 0.50 16.80 263 ARG A CA 1
ATOM 1868 C C . ARG A 1 263 ? -1.353 22.773 64.261 1.00 16.01 263 ARG A C 1
ATOM 1869 O O . ARG A 1 263 ? -0.670 23.441 65.031 1.00 16.48 263 ARG A O 1
ATOM 1884 N N . ILE A 1 264 ? -1.012 22.558 62.998 1.00 14.03 264 ILE A N 1
ATOM 1885 C CA . ILE A 1 264 ? 0.221 23.116 62.439 1.00 13.38 264 ILE A CA 1
ATOM 1886 C C . ILE A 1 264 ? 0.169 24.646 62.453 1.00 13.30 264 ILE A C 1
ATOM 1887 O O . ILE A 1 264 ? 1.079 25.319 62.925 1.00 12.77 264 ILE A O 1
ATOM 1892 N N . LYS A 1 265 ? -0.987 25.178 62.107 1.00 16.32 265 LYS A N 1
ATOM 1893 C CA . LYS A 1 265 ? -1.138 26.628 62.054 1.00 15.36 265 LYS A CA 1
ATOM 1894 C C . LYS A 1 265 ? -1.038 27.223 63.452 1.00 16.52 265 LYS A C 1
ATOM 1895 O O . LYS A 1 265 ? -0.448 28.268 63.640 1.00 15.61 265 LYS A O 1
ATOM 1901 N N . ALA A 1 266 ? -1.629 26.543 64.418 1.00 12.40 266 ALA A N 1
ATOM 1902 C CA . ALA A 1 266 ? -1.582 27.007 65.819 1.00 15.32 266 ALA A CA 1
ATOM 1903 C C . ALA A 1 266 ? -0.142 27.123 66.334 1.00 18.33 266 ALA A C 1
ATOM 1904 O O . ALA A 1 266 ? 0.272 28.148 66.873 1.00 14.18 266 ALA A O 1
ATOM 1906 N N . LEU A 1 267 ? 0.667 26.125 66.019 1.00 15.83 267 LEU A N 1
ATOM 1907 C CA A LEU A 1 267 ? 2.071 26.117 66.445 0.50 15.01 267 LEU A CA 1
ATOM 1908 C CA B LEU A 1 267 ? 2.077 26.103 66.442 0.50 16.18 267 LEU A CA 1
ATOM 1909 C C . LEU A 1 267 ? 2.882 27.135 65.674 1.00 13.64 267 LEU A C 1
ATOM 1910 O O . LEU A 1 267 ? 3.638 27.928 66.242 1.00 13.72 267 LEU A O 1
ATOM 1919 N N . ASP A 1 268 ? 2.655 27.179 64.382 1.00 11.57 268 ASP A N 1
ATOM 1920 C CA . ASP A 1 268 ? 3.398 28.076 63.528 1.00 12.49 268 ASP A CA 1
ATOM 1921 C C . ASP A 1 268 ? 3.100 29.513 63.924 1.00 19.02 268 ASP A C 1
ATOM 1922 O O . ASP A 1 268 ? 4.016 30.326 64.044 1.00 15.89 268 ASP A O 1
ATOM 1927 N N . ASP A 1 269 ? 1.831 29.806 64.192 1.00 15.12 269 ASP A N 1
ATOM 1928 C CA . ASP A 1 269 ? 1.461 31.192 64.556 1.00 19.79 269 ASP A CA 1
ATOM 1929 C C . ASP A 1 269 ? 2.198 31.608 65.839 1.00 19.73 269 ASP A C 1
ATOM 1930 O O . ASP A 1 269 ? 2.750 32.707 65.939 1.00 18.16 269 ASP A O 1
ATOM 1935 N N . LEU A 1 270 ? 2.303 30.674 66.773 1.00 18.98 270 LEU A N 1
ATOM 1936 C CA . LEU A 1 270 ? 2.995 30.932 68.044 1.00 20.41 270 LEU A CA 1
ATOM 1937 C C . LEU A 1 270 ? 4.474 31.175 67.801 1.00 19.88 270 LEU A C 1
ATOM 1938 O O . LEU A 1 270 ? 5.051 32.172 68.235 1.00 19.01 270 LEU A O 1
ATOM 1943 N N . ILE A 1 271 ? 5.086 30.194 67.168 1.00 17.94 271 ILE A N 1
ATOM 1944 C CA . ILE A 1 271 ? 6.526 30.244 66.867 1.00 14.75 271 ILE A CA 1
ATOM 1945 C C . ILE A 1 271 ? 6.918 31.557 66.192 1.00 18.65 271 ILE A C 1
ATOM 1946 O O . ILE A 1 271 ? 7.867 32.227 66.596 1.00 22.97 271 ILE A O 1
ATOM 1951 N N . LYS A 1 272 ? 6.133 31.946 65.204 1.00 20.30 272 LYS A N 1
ATOM 1952 C CA . LYS A 1 272 ? 6.480 33.088 64.354 1.00 22.93 272 LYS A CA 1
ATOM 1953 C C . LYS A 1 272 ? 6.217 34.422 65.083 1.00 22.00 272 LYS A C 1
ATOM 1954 O O . LYS A 1 272 ? 6.606 35.493 64.625 1.00 24.62 272 LYS A O 1
ATOM 1960 N N . SER A 1 273 ? 5.506 34.344 66.192 1.00 22.77 273 SER A N 1
ATOM 1961 C CA . SER A 1 273 ? 5.228 35.535 67.002 1.00 26.88 273 SER A CA 1
ATOM 1962 C C . SER A 1 273 ? 6.295 35.765 68.054 1.00 29.94 273 SER A C 1
ATOM 1963 O O . SER A 1 273 ? 6.250 36.742 68.792 1.00 29.59 273 SER A O 1
ATOM 1966 N N . GLN A 1 274 ? 7.160 34.781 68.212 1.00 27.53 274 GLN A N 1
ATOM 1967 C CA . GLN A 1 274 ? 8.243 34.883 69.183 1.00 32.00 274 GLN A CA 1
ATOM 1968 C C . GLN A 1 274 ? 9.375 35.614 68.490 1.00 34.02 274 GLN A C 1
ATOM 1969 O O . GLN A 1 274 ? 9.688 35.296 67.354 1.00 34.86 274 GLN A O 1
ATOM 1975 N N . PRO A 1 275 ? 9.984 36.613 69.156 1.00 35.79 275 PRO A N 1
ATOM 1976 C CA . PRO A 1 275 ? 11.187 37.232 68.583 1.00 36.96 275 PRO A CA 1
ATOM 1977 C C . PRO A 1 275 ? 12.314 36.231 68.413 1.00 36.74 275 PRO A C 1
ATOM 1978 O O . PRO A 1 275 ? 12.450 35.308 69.199 1.00 31.51 275 PRO A O 1
ATOM 1982 N N . ILE A 1 276 ? 13.090 36.403 67.356 1.00 41.67 276 ILE A N 1
ATOM 1983 C CA . ILE A 1 276 ? 14.307 35.597 67.157 1.00 45.74 276 ILE A CA 1
ATOM 1984 C C . ILE A 1 276 ? 15.421 36.121 68.049 1.00 51.12 276 ILE A C 1
ATOM 1985 O O . ILE A 1 276 ? 15.627 37.327 68.159 1.00 51.51 276 ILE A O 1
ATOM 1990 N N . LEU A 1 277 ? 16.127 35.201 68.694 1.00 58.72 277 LEU A N 1
ATOM 1991 C CA . LEU A 1 277 ? 17.168 35.563 69.676 1.00 63.21 277 LEU A CA 1
ATOM 1992 C C . LEU A 1 277 ? 18.483 35.939 69.009 1.00 67.73 277 LEU A C 1
ATOM 1993 O O . LEU A 1 277 ? 18.703 35.716 67.815 1.00 71.21 277 LEU A O 1
ATOM 1998 N N . THR A 1 278 ? 19.351 36.516 69.826 1.00 71.58 278 THR A N 1
ATOM 1999 C CA . THR A 1 278 ? 20.664 37.000 69.384 1.00 72.29 278 THR A CA 1
ATOM 2000 C C . THR A 1 278 ? 20.527 38.274 68.552 1.00 73.31 278 THR A C 1
ATOM 2001 O O . THR A 1 278 ? 20.921 39.357 68.990 1.00 73.29 278 THR A O 1
ATOM 2005 N N . MET B 1 1 ? -0.222 7.685 81.698 1.00 20.58 1 MET B N 1
ATOM 2006 C CA . MET B 1 1 ? -0.131 7.501 83.189 1.00 25.93 1 MET B CA 1
ATOM 2007 C C . MET B 1 1 ? 0.673 8.599 83.844 1.00 24.79 1 MET B C 1
ATOM 2008 O O . MET B 1 1 ? 1.829 8.812 83.499 1.00 30.09 1 MET B O 1
ATOM 2013 N N . ASP B 1 2 ? 0.069 9.210 84.857 1.00 20.70 2 ASP B N 1
ATOM 2014 C CA . ASP B 1 2 ? 0.692 10.280 85.635 1.00 21.28 2 ASP B CA 1
ATOM 2015 C C . ASP B 1 2 ? 1.419 9.740 86.850 1.00 22.24 2 ASP B C 1
ATOM 2016 O O . ASP B 1 2 ? 1.078 8.695 87.408 1.00 21.96 2 ASP B O 1
ATOM 2021 N N . ILE B 1 3 ? 2.433 10.477 87.252 1.00 22.25 3 ILE B N 1
ATOM 2022 C CA . ILE B 1 3 ? 3.147 10.207 88.493 1.00 19.22 3 ILE B CA 1
ATOM 2023 C C . ILE B 1 3 ? 3.123 11.446 89.361 1.00 19.01 3 ILE B C 1
ATOM 2024 O O . ILE B 1 3 ? 3.522 12.534 88.954 1.00 16.94 3 ILE B O 1
ATOM 2029 N N . LYS B 1 4 ? 2.779 11.239 90.623 1.00 19.78 4 LYS B N 1
ATOM 2030 C CA . LYS B 1 4 ? 2.721 12.346 91.586 1.00 22.50 4 LYS B CA 1
ATOM 2031 C C . LYS B 1 4 ? 4.050 12.394 92.297 1.00 20.17 4 LYS B C 1
ATOM 2032 O O . LYS B 1 4 ? 4.562 11.373 92.726 1.00 25.01 4 LYS B O 1
ATOM 2038 N N . ILE B 1 5 ? 4.669 13.562 92.304 1.00 20.21 5 ILE B N 1
ATOM 2039 C CA . ILE B 1 5 ? 5.942 13.730 92.988 1.00 20.22 5 ILE B CA 1
ATOM 2040 C C . ILE B 1 5 ? 5.779 14.864 93.963 1.00 21.18 5 ILE B C 1
ATOM 2041 O O . ILE B 1 5 ? 5.701 16.029 93.590 1.00 22.37 5 ILE B O 1
ATOM 2046 N N . ASN B 1 6 ? 5.545 14.497 95.215 1.00 28.00 6 ASN B N 1
ATOM 2047 C CA . ASN B 1 6 ? 5.009 15.445 96.182 1.00 27.56 6 ASN B CA 1
ATOM 2048 C C . ASN B 1 6 ? 3.818 16.167 95.603 1.00 26.36 6 ASN B C 1
ATOM 2049 O O . ASN B 1 6 ? 2.851 15.547 95.183 1.00 26.15 6 ASN B O 1
ATOM 2054 N N . ASP B 1 7 ? 3.947 17.484 95.485 1.00 22.82 7 ASP B N 1
ATOM 2055 C CA A ASP B 1 7 ? 2.818 18.303 95.018 0.50 25.95 7 ASP B CA 1
ATOM 2056 C CA B ASP B 1 7 ? 2.856 18.354 95.016 0.50 26.93 7 ASP B CA 1
ATOM 2057 C C . ASP B 1 7 ? 2.778 18.407 93.487 1.00 26.66 7 ASP B C 1
ATOM 2058 O O . ASP B 1 7 ? 1.811 18.897 92.907 1.00 32.20 7 ASP B O 1
ATOM 2067 N N . ILE B 1 8 ? 3.779 17.847 92.840 1.00 25.12 8 ILE B N 1
ATOM 2068 C CA . ILE B 1 8 ? 3.864 17.921 91.361 1.00 22.33 8 ILE B CA 1
ATOM 2069 C C . ILE B 1 8 ? 3.140 16.777 90.685 1.00 18.93 8 ILE B C 1
ATOM 2070 O O . ILE B 1 8 ? 3.272 15.607 91.073 1.00 20.71 8 ILE B O 1
ATOM 2075 N N . THR B 1 9 ? 2.416 17.102 89.624 1.00 19.15 9 THR B N 1
ATOM 2076 C CA . THR B 1 9 ? 1.914 16.085 88.694 1.00 17.74 9 THR B CA 1
ATOM 2077 C C . THR B 1 9 ? 2.746 16.018 87.416 1.00 18.80 9 THR B C 1
ATOM 2078 O O . THR B 1 9 ? 2.815 16.986 86.670 1.00 22.28 9 THR B O 1
ATOM 2082 N N . LEU B 1 10 ? 3.405 14.875 87.227 1.00 18.37 10 LEU B N 1
ATOM 2083 C CA . LEU B 1 10 ? 4.225 14.581 86.027 1.00 15.76 10 LEU B CA 1
ATOM 2084 C C . LEU B 1 10 ? 3.525 13.624 85.087 1.00 15.71 10 LEU B C 1
ATOM 2085 O O . LEU B 1 10 ? 3.129 12.509 85.437 1.00 17.34 10 LEU B O 1
ATOM 2090 N N . GLY B 1 11 ? 3.323 14.099 83.885 1.00 15.18 11 GLY B N 1
ATOM 2091 C CA . GLY B 1 11 ? 2.633 13.315 82.887 1.00 13.80 11 GLY B CA 1
ATOM 2092 C C . GLY B 1 11 ? 2.569 13.982 81.539 1.00 16.08 11 GLY B C 1
ATOM 2093 O O . GLY B 1 11 ? 2.776 15.189 81.420 1.00 17.05 11 GLY B O 1
ATOM 2094 N N . ASN B 1 12 ? 2.399 13.148 80.522 1.00 17.89 12 ASN B N 1
ATOM 2095 C CA . ASN B 1 12 ? 2.519 13.592 79.120 1.00 17.29 12 ASN B CA 1
ATOM 2096 C C . ASN B 1 12 ? 1.421 14.553 78.706 1.00 19.97 12 ASN B C 1
ATOM 2097 O O . ASN B 1 12 ? 1.540 15.242 77.680 1.00 25.04 12 ASN B O 1
ATOM 2102 N N . ASN B 1 13 ? 0.384 14.655 79.531 1.00 20.34 13 ASN B N 1
ATOM 2103 C CA A ASN B 1 13 ? -0.660 15.640 79.277 0.50 22.96 13 ASN B CA 1
ATOM 2104 C CA B ASN B 1 13 ? -0.696 15.607 79.302 0.50 23.44 13 ASN B CA 1
ATOM 2105 C C . ASN B 1 13 ? -0.728 16.680 80.370 1.00 20.75 13 ASN B C 1
ATOM 2106 O O . ASN B 1 13 ? -1.712 17.369 80.527 1.00 24.48 13 ASN B O 1
ATOM 2115 N N . SER B 1 14 ? 0.366 16.816 81.097 1.00 20.42 14 SER B N 1
ATOM 2116 C CA . SER B 1 14 ? 0.450 17.835 82.135 1.00 12.71 14 SER B CA 1
ATOM 2117 C C . SER B 1 14 ? 1.484 18.911 81.830 1.00 20.84 14 SER B C 1
ATOM 2118 O O . SER B 1 14 ? 2.307 18.707 80.975 1.00 17.41 14 SER B O 1
ATOM 2121 N N . PRO B 1 15 ? 1.364 20.110 82.448 1.00 15.25 15 PRO B N 1
ATOM 2122 C CA . PRO B 1 15 ? 2.383 21.116 82.208 1.00 21.17 15 PRO B CA 1
ATOM 2123 C C . PRO B 1 15 ? 3.748 20.539 82.456 1.00 15.79 15 PRO B C 1
ATOM 2124 O O . PRO B 1 15 ? 3.935 19.723 83.364 1.00 16.15 15 PRO B O 1
ATOM 2128 N N . PHE B 1 16 ? 4.673 20.896 81.589 1.00 17.16 16 PHE B N 1
ATOM 2129 C CA . PHE B 1 16 ? 5.999 20.287 81.609 1.00 18.10 16 PHE B CA 1
ATOM 2130 C C . PHE B 1 16 ? 6.713 20.597 82.922 1.00 15.24 16 PHE B C 1
ATOM 2131 O O . PHE B 1 16 ? 6.641 21.715 83.458 1.00 17.01 16 PHE B O 1
ATOM 2139 N N . VAL B 1 17 ? 7.456 19.607 83.395 1.00 15.64 17 VAL B N 1
ATOM 2140 C CA . VAL B 1 17 ? 8.341 19.763 84.555 1.00 13.38 17 VAL B CA 1
ATOM 2141 C C . VAL B 1 17 ? 9.791 19.920 84.116 1.00 10.76 17 VAL B C 1
ATOM 2142 O O . VAL B 1 17 ? 10.290 19.210 83.241 1.00 13.05 17 VAL B O 1
ATOM 2146 N N . LEU B 1 18 ? 10.467 20.873 84.738 1.00 12.52 18 LEU B N 1
ATOM 2147 C CA . LEU B 1 18 ? 11.904 21.061 84.527 1.00 15.41 18 LEU B CA 1
ATOM 2148 C C . LEU B 1 18 ? 12.734 20.310 85.530 1.00 15.07 18 LEU B C 1
ATOM 2149 O O . LEU B 1 18 ? 12.507 20.414 86.743 1.00 13.64 18 LEU B O 1
ATOM 2154 N N . PHE B 1 19 ? 13.688 19.557 84.987 1.00 14.31 19 PHE B N 1
ATOM 2155 C CA . PHE B 1 19 ? 14.699 18.832 85.770 1.00 16.98 19 PHE B CA 1
ATOM 2156 C C . PHE B 1 19 ? 16.015 19.516 85.460 1.00 16.75 19 PHE B C 1
ATOM 2157 O O . PHE B 1 19 ? 16.384 19.655 84.300 1.00 18.73 19 PHE B O 1
ATOM 2165 N N . GLY B 1 20 ? 16.667 20.057 86.484 1.00 18.42 20 GLY B N 1
ATOM 2166 C CA . GLY B 1 20 ? 17.933 20.785 86.268 1.00 17.07 20 GLY B CA 1
ATOM 2167 C C . GLY B 1 20 ? 18.685 21.105 87.549 1.00 17.75 20 GLY B C 1
ATOM 2168 O O . GLY B 1 20 ? 18.143 21.048 88.637 1.00 14.56 20 GLY B O 1
ATOM 2169 N N . GLY B 1 21 ? 19.986 21.297 87.430 1.00 20.36 21 GLY B N 1
ATOM 2170 C CA . GLY B 1 21 ? 20.746 21.673 88.600 1.00 22.45 21 GLY B CA 1
ATOM 2171 C C . GLY B 1 21 ? 22.226 21.794 88.342 1.00 24.60 21 GLY B C 1
ATOM 2172 O O . GLY B 1 21 ? 22.662 22.595 87.532 1.00 25.15 21 GLY B O 1
ATOM 2173 N N . ILE B 1 22 ? 22.974 20.951 89.017 1.00 23.84 22 ILE B N 1
ATOM 2174 C CA . ILE B 1 22 ? 24.433 20.925 88.875 1.00 27.36 22 ILE B CA 1
ATOM 2175 C C . ILE B 1 22 ? 24.931 19.531 88.620 1.00 30.34 22 ILE B C 1
ATOM 2176 O O . ILE B 1 22 ? 24.212 18.544 88.825 1.00 22.95 22 ILE B O 1
ATOM 2181 N N . CYS B 1 23 ? 26.112 19.463 88.020 1.00 23.08 23 CYS B N 1
ATOM 2182 C CA . CYS B 1 23 ? 26.665 18.167 87.655 1.00 23.62 23 CYS B CA 1
ATOM 2183 C C . CYS B 1 23 ? 26.945 17.329 88.887 1.00 21.26 23 CYS B C 1
ATOM 2184 O O . CYS B 1 23 ? 26.431 16.219 89.031 1.00 20.05 23 CYS B O 1
ATOM 2187 N N . VAL B 1 24 ? 27.831 17.835 89.735 1.00 19.87 24 VAL B N 1
ATOM 2188 C CA . VAL B 1 24 ? 28.191 17.133 90.970 1.00 19.67 24 VAL B CA 1
ATOM 2189 C C . VAL B 1 24 ? 28.094 18.040 92.186 1.00 22.51 24 VAL B C 1
ATOM 2190 O O . VAL B 1 24 ? 28.456 19.218 92.141 1.00 24.44 24 VAL B O 1
ATOM 2194 N N . LEU B 1 25 ? 27.598 17.470 93.270 1.00 16.53 25 LEU B N 1
ATOM 2195 C CA . LEU B 1 25 ? 27.515 18.198 94.540 1.00 18.30 25 LEU B CA 1
ATOM 2196 C C . LEU B 1 25 ? 28.921 18.461 95.052 1.00 23.85 25 LEU B C 1
ATOM 2197 O O . LEU B 1 25 ? 29.712 17.541 95.218 1.00 20.85 25 LEU B O 1
ATOM 2202 N N . GLU B 1 26 ? 29.177 19.721 95.377 1.00 23.88 26 GLU B N 1
ATOM 2203 C CA . GLU B 1 26 ? 30.474 20.123 95.939 1.00 29.72 26 GLU B CA 1
ATOM 2204 C C . GLU B 1 26 ? 30.304 20.479 97.403 1.00 30.24 26 GLU B C 1
ATOM 2205 O O . GLU B 1 26 ? 31.010 19.987 98.290 1.00 36.28 26 GLU B O 1
ATOM 2211 N N . SER B 1 27 ? 29.393 21.405 97.631 1.00 22.94 27 SER B N 1
ATOM 2212 C CA . SER B 1 27 ? 29.176 21.936 98.974 1.00 27.20 27 SER B CA 1
ATOM 2213 C C . SER B 1 27 ? 27.750 22.385 99.167 1.00 26.93 27 SER B C 1
ATOM 2214 O O . SER B 1 27 ? 27.031 22.692 98.212 1.00 26.12 27 SER B O 1
ATOM 2217 N N . LEU B 1 28 ? 27.371 22.495 100.418 1.00 25.86 28 LEU B N 1
ATOM 2218 C CA . LEU B 1 28 ? 26.040 22.996 100.722 1.00 28.44 28 LEU B CA 1
ATOM 2219 C C . LEU B 1 28 ? 25.885 24.402 100.139 1.00 24.98 28 LEU B C 1
ATOM 2220 O O . LEU B 1 28 ? 24.945 24.685 99.420 1.00 20.98 28 LEU B O 1
ATOM 2225 N N . ASP B 1 29 ? 26.825 25.280 100.440 1.00 22.37 29 ASP B N 1
ATOM 2226 C CA . ASP B 1 29 ? 26.682 26.694 100.035 1.00 28.86 29 ASP B CA 1
ATOM 2227 C C . ASP B 1 29 ? 26.582 26.832 98.527 1.00 28.22 29 ASP B C 1
ATOM 2228 O O . ASP B 1 29 ? 25.829 27.647 97.996 1.00 29.92 29 ASP B O 1
ATOM 2233 N N . SER B 1 30 ? 27.342 25.997 97.849 1.00 29.81 30 SER B N 1
ATOM 2234 C CA . SER B 1 30 ? 27.408 26.019 96.380 1.00 30.52 30 SER B CA 1
ATOM 2235 C C . SER B 1 30 ? 26.072 25.582 95.780 1.00 28.28 30 SER B C 1
ATOM 2236 O O . SER B 1 30 ? 25.483 26.243 94.904 1.00 28.06 30 SER B O 1
ATOM 2239 N N . THR B 1 31 ? 25.620 24.445 96.271 1.00 24.26 31 THR B N 1
ATOM 2240 C CA . THR B 1 31 ? 24.342 23.846 95.843 1.00 24.77 31 THR B CA 1
ATOM 2241 C C . THR B 1 31 ? 23.173 24.800 96.034 1.00 23.99 31 THR B C 1
ATOM 2242 O O . THR B 1 31 ? 22.352 24.980 95.132 1.00 23.39 31 THR B O 1
ATOM 2246 N N . LEU B 1 32 ? 23.112 25.429 97.197 1.00 19.79 32 LEU B N 1
ATOM 2247 C CA . LEU B 1 32 ? 21.970 26.273 97.540 1.00 24.14 32 LEU B CA 1
ATOM 2248 C C . LEU B 1 32 ? 21.918 27.460 96.605 1.00 28.35 32 LEU B C 1
ATOM 2249 O O . LEU B 1 32 ? 20.850 27.936 96.220 1.00 24.38 32 LEU B O 1
ATOM 2254 N N . GLN B 1 33 ? 23.098 27.914 96.225 1.00 29.73 33 GLN B N 1
ATOM 2255 C CA . GLN B 1 33 ? 23.213 29.097 95.379 1.00 34.46 33 GLN B CA 1
ATOM 2256 C C . GLN B 1 33 ? 22.619 28.819 94.019 1.00 31.66 33 GLN B C 1
ATOM 2257 O O . GLN B 1 33 ? 21.861 29.608 93.464 1.00 33.67 33 GLN B O 1
ATOM 2263 N N . THR B 1 34 ? 23.096 27.743 93.429 1.00 29.64 34 THR B N 1
ATOM 2264 C CA . THR B 1 34 ? 22.628 27.328 92.106 1.00 26.67 34 THR B CA 1
ATOM 2265 C C . THR B 1 34 ? 21.147 26.989 92.144 1.00 26.52 34 THR B C 1
ATOM 2266 O O . THR B 1 34 ? 20.381 27.343 91.246 1.00 24.57 34 THR B O 1
ATOM 2270 N N . CYS B 1 35 ? 20.748 26.278 93.186 1.00 21.50 35 CYS B N 1
ATOM 2271 C CA . CYS B 1 35 ? 19.364 25.808 93.264 1.00 21.53 35 CYS B CA 1
ATOM 2272 C C . CYS B 1 35 ? 18.419 26.989 93.365 1.00 23.98 35 CYS B C 1
ATOM 2273 O O . CYS B 1 35 ? 17.351 27.014 92.736 1.00 22.46 35 CYS B O 1
ATOM 2276 N N . ALA B 1 36 ? 18.840 27.999 94.117 1.00 24.65 36 ALA B N 1
ATOM 2277 C CA . ALA B 1 36 ? 18.019 29.204 94.305 1.00 26.92 36 ALA B CA 1
ATOM 2278 C C . ALA B 1 36 ? 17.780 29.922 92.975 1.00 24.03 36 ALA B C 1
ATOM 2279 O O . ALA B 1 36 ? 16.707 30.486 92.741 1.00 26.26 36 ALA B O 1
ATOM 2281 N N . HIS B 1 37 ? 18.815 29.980 92.154 1.00 24.29 37 HIS B N 1
ATOM 2282 C CA . HIS B 1 37 ? 18.662 30.536 90.819 1.00 28.35 37 HIS B CA 1
ATOM 2283 C C . HIS B 1 37 ? 17.559 29.801 90.047 1.00 27.74 37 HIS B C 1
ATOM 2284 O O . HIS B 1 37 ? 16.650 30.429 89.543 1.00 25.58 37 HIS B O 1
ATOM 2291 N N . TYR B 1 38 ? 17.633 28.471 89.982 1.00 24.37 38 TYR B N 1
ATOM 2292 C CA . TYR B 1 38 ? 16.615 27.688 89.240 1.00 21.29 38 TYR B CA 1
ATOM 2293 C C . TYR B 1 38 ? 15.237 27.923 89.839 1.00 21.61 38 TYR B C 1
ATOM 2294 O O . TYR B 1 38 ? 14.242 28.040 89.122 1.00 20.12 38 TYR B O 1
ATOM 2303 N N . VAL B 1 39 ? 15.183 27.947 91.170 1.00 21.04 39 VAL B N 1
ATOM 2304 C CA . VAL B 1 39 ? 13.916 28.081 91.879 1.00 23.71 39 VAL B CA 1
ATOM 2305 C C . VAL B 1 39 ? 13.291 29.435 91.554 1.00 25.62 39 VAL B C 1
ATOM 2306 O O . VAL B 1 39 ? 12.097 29.524 91.262 1.00 23.58 39 VAL B O 1
ATOM 2310 N N . GLU B 1 40 ? 14.119 30.472 91.518 1.00 25.71 40 GLU B N 1
ATOM 2311 C CA . GLU B 1 40 ? 13.588 31.842 91.332 1.00 27.95 40 GLU B CA 1
ATOM 2312 C C . GLU B 1 40 ? 13.005 32.003 89.932 1.00 22.18 40 GLU B C 1
ATOM 2313 O O . GLU B 1 40 ? 11.891 32.496 89.772 1.00 25.50 40 GLU B O 1
ATOM 2319 N N . VAL B 1 41 ? 13.721 31.472 88.952 1.00 20.66 41 VAL B N 1
ATOM 2320 C CA . VAL B 1 41 ? 13.329 31.585 87.542 1.00 23.07 41 VAL B CA 1
ATOM 2321 C C . VAL B 1 41 ? 12.078 30.770 87.268 1.00 24.13 41 VAL B C 1
ATOM 2322 O O . VAL B 1 41 ? 11.129 31.251 86.661 1.00 23.26 41 VAL B O 1
ATOM 2326 N N . THR B 1 42 ? 12.057 29.540 87.770 1.00 21.02 42 THR B N 1
ATOM 2327 C CA . THR B 1 42 ? 10.907 28.660 87.548 1.00 21.47 42 THR B CA 1
ATOM 2328 C C . THR B 1 42 ? 9.658 29.141 88.290 1.00 22.56 42 THR B C 1
ATOM 2329 O O . THR B 1 42 ? 8.571 29.183 87.719 1.00 20.20 42 THR B O 1
ATOM 2333 N N . ARG B 1 43 ? 9.832 29.625 89.521 1.00 21.66 43 ARG B N 1
ATOM 2334 C CA . ARG B 1 43 ? 8.690 30.173 90.287 1.00 24.29 43 ARG B CA 1
ATOM 2335 C C . ARG B 1 43 ? 8.099 31.396 89.602 1.00 23.96 43 ARG B C 1
ATOM 2336 O O . ARG B 1 43 ? 6.885 31.613 89.573 1.00 26.55 43 ARG B O 1
ATOM 2344 N N . LYS B 1 44 ? 8.981 32.159 88.992 1.00 24.21 44 LYS B N 1
ATOM 2345 C CA . LYS B 1 44 ? 8.595 33.401 88.325 1.00 26.02 44 LYS B CA 1
ATOM 2346 C C . LYS B 1 44 ? 7.767 33.115 87.082 1.00 26.92 44 LYS B C 1
ATOM 2347 O O . LYS B 1 44 ? 7.021 33.965 86.608 1.00 24.26 44 LYS B O 1
ATOM 2353 N N . LEU B 1 45 ? 7.880 31.890 86.583 1.00 23.50 45 LEU B N 1
ATOM 2354 C CA . LEU B 1 45 ? 7.176 31.499 85.355 1.00 22.35 45 LEU B CA 1
ATOM 2355 C C . LEU B 1 45 ? 6.083 30.476 85.629 1.00 21.19 45 LEU B C 1
ATOM 2356 O O . LEU B 1 45 ? 5.312 30.114 84.741 1.00 25.17 45 LEU B O 1
ATOM 2361 N N . GLY B 1 46 ? 6.021 30.033 86.872 1.00 17.96 46 GLY B N 1
ATOM 2362 C CA . GLY B 1 46 ? 5.065 29.006 87.314 1.00 18.49 46 GLY B CA 1
ATOM 2363 C C . GLY B 1 46 ? 5.318 27.614 86.758 1.00 21.06 46 GLY B C 1
ATOM 2364 O O . GLY B 1 46 ? 4.386 26.867 86.463 1.00 19.54 46 GLY B O 1
ATOM 2365 N N . ILE B 1 47 ? 6.593 27.298 86.556 1.00 15.53 47 ILE B N 1
ATOM 2366 C CA . ILE B 1 47 ? 7.005 25.992 86.025 1.00 15.86 47 ILE B CA 1
ATOM 2367 C C . ILE B 1 47 ? 7.437 25.068 87.176 1.00 15.15 47 ILE B C 1
ATOM 2368 O O . ILE B 1 47 ? 8.300 25.450 87.980 1.00 16.92 47 ILE B O 1
ATOM 2373 N N . PRO B 1 48 ? 6.843 23.878 87.259 1.00 14.89 48 PRO B N 1
ATOM 2374 C CA . PRO B 1 48 ? 7.258 22.930 88.304 1.00 15.65 48 PRO B CA 1
ATOM 2375 C C . PRO B 1 48 ? 8.718 22.532 88.096 1.00 17.89 48 PRO B C 1
ATOM 2376 O O . PRO B 1 48 ? 9.197 22.451 86.981 1.00 17.67 48 PRO B O 1
ATOM 2380 N N . TYR B 1 49 ? 9.439 22.398 89.188 1.00 12.97 49 TYR B N 1
ATOM 2381 C CA . TYR B 1 49 ? 10.895 22.246 89.108 1.00 13.88 49 TYR B CA 1
ATOM 2382 C C . TYR B 1 49 ? 11.385 21.172 90.062 1.00 21.39 49 TYR B C 1
ATOM 2383 O O . TYR B 1 49 ? 10.950 21.101 91.202 1.00 16.29 49 TYR B O 1
ATOM 2392 N N . ILE B 1 50 ? 12.293 20.340 89.564 1.00 14.93 50 ILE B N 1
ATOM 2393 C CA . ILE B 1 50 ? 12.971 19.309 90.369 1.00 14.27 50 ILE B CA 1
ATOM 2394 C C . ILE B 1 50 ? 14.471 19.456 90.247 1.00 14.76 50 ILE B C 1
ATOM 2395 O O . ILE B 1 50 ? 15.009 19.425 89.161 1.00 14.24 50 ILE B O 1
ATOM 2400 N N . PHE B 1 51 ? 15.133 19.605 91.383 1.00 14.32 51 PHE B N 1
ATOM 2401 C CA . PHE B 1 51 ? 16.583 19.855 91.425 1.00 14.01 51 PHE B CA 1
ATOM 2402 C C . PHE B 1 51 ? 17.401 18.579 91.285 1.00 14.27 51 PHE B C 1
ATOM 2403 O O . PHE B 1 51 ? 17.183 17.612 91.989 1.00 17.49 51 PHE B O 1
ATOM 2411 N N . LYS B 1 52 ? 18.367 18.641 90.369 1.00 14.55 52 LYS B N 1
ATOM 2412 C CA . LYS B 1 52 ? 19.220 17.523 89.965 1.00 13.29 52 LYS B CA 1
ATOM 2413 C C . LYS B 1 52 ? 20.687 17.781 90.299 1.00 12.06 52 LYS B C 1
ATOM 2414 O O . LYS B 1 52 ? 21.254 18.841 89.992 1.00 16.69 52 LYS B O 1
ATOM 2420 N N . ALA B 1 53 ? 21.294 16.737 90.821 1.00 12.04 53 ALA B N 1
ATOM 2421 C CA . ALA B 1 53 ? 22.741 16.683 91.067 1.00 13.56 53 ALA B CA 1
ATOM 2422 C C . ALA B 1 53 ? 23.194 15.264 91.317 1.00 18.57 53 ALA B C 1
ATOM 2423 O O . ALA B 1 53 ? 22.425 14.419 91.770 1.00 20.01 53 ALA B O 1
ATOM 2425 N N . SER B 1 54 ? 24.473 15.024 91.095 1.00 16.47 54 SER B N 1
ATOM 2426 C CA . SER B 1 54 ? 25.064 13.751 91.459 1.00 16.11 54 SER B CA 1
ATOM 2427 C C . SER B 1 54 ? 25.894 13.934 92.722 1.00 14.90 54 SER B C 1
ATOM 2428 O O . SER B 1 54 ? 26.648 14.902 92.854 1.00 16.26 54 SER B O 1
ATOM 2431 N N . PHE B 1 55 ? 25.863 12.922 93.582 1.00 16.56 55 PHE B N 1
ATOM 2432 C CA . PHE B 1 55 ? 26.699 12.910 94.795 1.00 17.12 55 PHE B CA 1
ATOM 2433 C C . PHE B 1 55 ? 27.920 12.014 94.606 1.00 15.14 55 PHE B C 1
ATOM 2434 O O . PHE B 1 55 ? 28.955 12.183 95.259 1.00 20.20 55 PHE B O 1
ATOM 2442 N N . ASP B 1 56 ? 27.844 11.163 93.595 1.00 17.03 56 ASP B N 1
ATOM 2443 C CA . ASP B 1 56 ? 28.956 10.254 93.257 1.00 15.51 56 ASP B CA 1
ATOM 2444 C C . ASP B 1 56 ? 28.898 9.809 91.805 1.00 21.39 56 ASP B C 1
ATOM 2445 O O . ASP B 1 56 ? 28.227 8.821 91.444 1.00 18.24 56 ASP B O 1
ATOM 2450 N N . LYS B 1 57 ? 29.399 10.683 90.945 1.00 17.69 57 LYS B N 1
ATOM 2451 C CA . LYS B 1 57 ? 29.276 10.487 89.491 1.00 21.43 57 LYS B CA 1
ATOM 2452 C C . LYS B 1 57 ? 30.360 9.561 88.977 1.00 23.79 57 LYS B C 1
ATOM 2453 O O . LYS B 1 57 ? 31.559 9.827 89.093 1.00 21.98 57 LYS B O 1
ATOM 2459 N N . ALA B 1 58 ? 29.940 8.453 88.397 1.00 24.85 58 ALA B N 1
ATOM 2460 C CA . ALA B 1 58 ? 30.882 7.373 88.139 1.00 25.43 58 ALA B CA 1
ATOM 2461 C C . ALA B 1 58 ? 31.316 7.317 86.684 1.00 24.88 58 ALA B C 1
ATOM 2462 O O . ALA B 1 58 ? 32.193 6.541 86.332 1.00 30.59 58 ALA B O 1
ATOM 2464 N N . ASN B 1 59 ? 30.794 8.236 85.884 1.00 23.43 59 ASN B N 1
ATOM 2465 C CA . ASN B 1 59 ? 31.123 8.270 84.440 1.00 22.49 59 ASN B CA 1
ATOM 2466 C C . ASN B 1 59 ? 31.647 9.633 83.964 1.00 27.90 59 ASN B C 1
ATOM 2467 O O . ASN B 1 59 ? 31.397 10.044 82.830 1.00 32.08 59 ASN B O 1
ATOM 2472 N N . ARG B 1 60 ? 32.524 10.230 84.758 1.00 27.48 60 ARG B N 1
ATOM 2473 C CA . ARG B 1 60 ? 33.142 11.513 84.369 1.00 28.98 60 ARG B CA 1
ATOM 2474 C C . ARG B 1 60 ? 34.298 11.317 83.404 1.00 27.08 60 ARG B C 1
ATOM 2475 O O . ARG B 1 60 ? 34.756 10.206 83.145 1.00 22.69 60 ARG B O 1
ATOM 2483 N N . SER B 1 61 ? 34.766 12.426 82.867 1.00 26.89 61 SER B N 1
ATOM 2484 C CA . SER B 1 61 ? 35.558 12.383 81.641 1.00 29.49 61 SER B CA 1
ATOM 2485 C C . SER B 1 61 ? 37.006 12.051 81.945 1.00 24.56 61 SER B C 1
ATOM 2486 O O . SER B 1 61 ? 37.759 11.663 81.070 1.00 26.01 61 SER B O 1
ATOM 2489 N N . SER B 1 62 ? 37.399 12.280 83.183 1.00 18.17 62 SER B N 1
ATOM 2490 C CA A SER B 1 62 ? 38.685 11.817 83.669 0.50 20.26 62 SER B CA 1
ATOM 2491 C CA B SER B 1 62 ? 38.675 11.808 83.668 0.50 20.71 62 SER B CA 1
ATOM 2492 C C . SER B 1 62 ? 38.511 11.000 84.928 1.00 21.44 62 SER B C 1
ATOM 2493 O O . SER B 1 62 ? 37.534 11.153 85.662 1.00 23.20 62 SER B O 1
ATOM 2498 N N . ILE B 1 63 ? 39.519 10.204 85.173 1.00 18.00 63 ILE B N 1
ATOM 2499 C CA A ILE B 1 63 ? 39.605 9.259 86.303 0.50 21.86 63 ILE B CA 1
ATOM 2500 C CA B ILE B 1 63 ? 39.440 9.287 86.301 0.50 18.97 63 ILE B CA 1
ATOM 2501 C C . ILE B 1 63 ? 39.623 10.019 87.627 1.00 20.08 63 ILE B C 1
ATOM 2502 O O . ILE B 1 63 ? 39.094 9.578 88.641 1.00 18.78 63 ILE B O 1
ATOM 2511 N N . HIS B 1 64 ? 40.208 11.205 87.577 1.00 18.46 64 HIS B N 1
ATOM 2512 C CA . HIS B 1 64 ? 40.417 12.011 88.790 1.00 21.06 64 HIS B CA 1
ATOM 2513 C C . HIS B 1 64 ? 39.611 13.292 88.853 1.00 21.97 64 HIS B C 1
ATOM 2514 O O . HIS B 1 64 ? 39.717 14.048 89.820 1.00 20.61 64 HIS B O 1
ATOM 2521 N N . SER B 1 65 ? 38.728 13.481 87.885 1.00 18.93 65 SER B N 1
ATOM 2522 C CA . SER B 1 65 ? 37.647 14.447 88.043 1.00 20.37 65 SER B CA 1
ATOM 2523 C C . SER B 1 65 ? 36.901 14.121 89.338 1.00 23.41 65 SER B C 1
ATOM 2524 O O . SER B 1 65 ? 36.733 12.949 89.710 1.00 17.45 65 SER B O 1
ATOM 2527 N N . TYR B 1 66 ? 36.528 15.174 90.052 1.00 17.31 66 TYR B N 1
ATOM 2528 C CA . TYR B 1 66 ? 35.847 15.036 91.342 1.00 17.77 66 TYR B CA 1
ATOM 2529 C C . TYR B 1 66 ? 34.516 14.347 91.134 1.00 14.02 66 TYR B C 1
ATOM 2530 O O . TYR B 1 66 ? 33.722 14.776 90.310 1.00 19.42 66 TYR B O 1
ATOM 2539 N N . ARG B 1 67 ? 34.234 13.364 91.970 1.00 21.88 67 ARG B N 1
ATOM 2540 C CA . ARG B 1 67 ? 33.035 12.525 91.777 1.00 24.73 67 ARG B CA 1
ATOM 2541 C C . ARG B 1 67 ? 31.853 13.026 92.560 1.00 21.03 67 ARG B C 1
ATOM 2542 O O . ARG B 1 67 ? 30.699 12.669 92.304 1.00 21.29 67 ARG B O 1
ATOM 2550 N N . GLY B 1 68 ? 32.140 14.011 93.392 1.00 20.27 68 GLY B N 1
ATOM 2551 C CA . GLY B 1 68 ? 31.148 14.619 94.254 1.00 16.01 68 GLY B CA 1
ATOM 2552 C C . GLY B 1 68 ? 31.461 14.348 95.702 1.00 15.91 68 GLY B C 1
ATOM 2553 O O . GLY B 1 68 ? 32.329 13.541 96.021 1.00 17.16 68 GLY B O 1
ATOM 2554 N N . VAL B 1 69 ? 30.654 14.941 96.565 1.00 18.40 69 VAL B N 1
ATOM 2555 C CA . VAL B 1 69 ? 30.912 14.959 98.013 1.00 18.80 69 VAL B CA 1
ATOM 2556 C C . VAL B 1 69 ? 30.687 13.627 98.682 1.00 19.99 69 VAL B C 1
ATOM 2557 O O . VAL B 1 69 ? 31.130 13.406 99.806 1.00 21.64 69 VAL B O 1
ATOM 2561 N N . GLY B 1 70 ? 30.027 12.728 97.958 1.00 16.53 70 GLY B N 1
ATOM 2562 C CA . GLY B 1 70 ? 29.785 11.351 98.427 1.00 18.14 70 GLY B CA 1
ATOM 2563 C C . GLY B 1 70 ? 28.413 11.182 99.048 1.00 15.88 70 GLY B C 1
ATOM 2564 O O . GLY B 1 70 ? 27.666 12.135 99.205 1.00 17.78 70 GLY B O 1
ATOM 2565 N N . LEU B 1 71 ? 28.103 9.950 99.421 1.00 19.00 71 LEU B N 1
ATOM 2566 C CA A LEU B 1 71 ? 26.738 9.582 99.790 0.50 19.98 71 LEU B CA 1
ATOM 2567 C CA B LEU B 1 71 ? 26.744 9.556 99.806 0.50 20.23 71 LEU B CA 1
ATOM 2568 C C . LEU B 1 71 ? 26.304 10.300 101.063 1.00 22.47 71 LEU B C 1
ATOM 2569 O O . LEU B 1 71 ? 25.284 10.956 101.092 1.00 19.67 71 LEU B O 1
ATOM 2578 N N . GLU B 1 72 ? 27.115 10.228 102.104 1.00 20.50 72 GLU B N 1
ATOM 2579 C CA . GLU B 1 72 ? 26.662 10.740 103.401 1.00 21.14 72 GLU B CA 1
ATOM 2580 C C . GLU B 1 72 ? 26.405 12.250 103.386 1.00 18.97 72 GLU B C 1
ATOM 2581 O O . GLU B 1 72 ? 25.329 12.732 103.771 1.00 22.15 72 GLU B O 1
ATOM 2587 N N . GLU B 1 73 ? 27.385 13.001 102.904 1.00 17.35 73 GLU B N 1
ATOM 2588 C CA . GLU B 1 73 ? 27.261 14.467 102.841 1.00 19.91 73 GLU B CA 1
ATOM 2589 C C . GLU B 1 73 ? 26.260 14.875 101.757 1.00 17.08 73 GLU B C 1
ATOM 2590 O O . GLU B 1 73 ? 25.581 15.873 101.873 1.00 19.38 73 GLU B O 1
ATOM 2596 N N . GLY B 1 74 ? 26.248 14.129 100.670 1.00 18.48 74 GLY B N 1
ATOM 2597 C CA . GLY B 1 74 ? 25.340 14.431 99.555 1.00 15.76 74 GLY B CA 1
ATOM 2598 C C . GLY B 1 74 ? 23.904 14.444 100.009 1.00 14.37 74 GLY B C 1
ATOM 2599 O O . GLY B 1 74 ? 23.117 15.344 99.662 1.00 18.37 74 GLY B O 1
ATOM 2600 N N . LEU B 1 75 ? 23.556 13.408 100.768 1.00 18.41 75 LEU B N 1
ATOM 2601 C CA . LEU B 1 75 ? 22.179 13.232 101.250 1.00 19.07 75 LEU B CA 1
ATOM 2602 C C . LEU B 1 75 ? 21.829 14.290 102.260 1.00 20.04 75 LEU B C 1
ATOM 2603 O O . LEU B 1 75 ? 20.756 14.855 102.192 1.00 23.76 75 LEU B O 1
ATOM 2608 N N . LYS B 1 76 ? 22.808 14.711 103.057 1.00 18.01 76 LYS B N 1
ATOM 2609 C CA . LYS B 1 76 ? 22.621 15.862 103.951 1.00 24.39 76 LYS B CA 1
ATOM 2610 C C . LYS B 1 76 ? 22.341 17.164 103.199 1.00 19.94 76 LYS B C 1
ATOM 2611 O O . LYS B 1 76 ? 21.414 17.886 103.523 1.00 21.68 76 LYS B O 1
ATOM 2617 N N . ILE B 1 77 ? 23.019 17.336 102.076 1.00 20.80 77 ILE B N 1
ATOM 2618 C CA . ILE B 1 77 ? 22.805 18.500 101.204 1.00 20.54 77 ILE B CA 1
ATOM 2619 C C . ILE B 1 77 ? 21.441 18.461 100.534 1.00 21.10 77 ILE B C 1
ATOM 2620 O O . ILE B 1 77 ? 20.707 19.445 100.525 1.00 19.15 77 ILE B O 1
ATOM 2625 N N . PHE B 1 78 ? 21.053 17.274 100.089 1.00 16.94 78 PHE B N 1
ATOM 2626 C CA . PHE B 1 78 ? 19.761 17.108 99.444 1.00 17.57 78 PHE B CA 1
ATOM 2627 C C . PHE B 1 78 ? 18.666 17.404 100.467 1.00 21.20 78 PHE B C 1
ATOM 2628 O O . PHE B 1 78 ? 17.650 17.964 100.135 1.00 19.15 78 PHE B O 1
ATOM 2636 N N . GLU B 1 79 ? 18.848 16.912 101.682 1.00 18.68 79 GLU B N 1
ATOM 2637 C CA . GLU B 1 79 ? 17.853 17.164 102.752 1.00 20.34 79 GLU B CA 1
ATOM 2638 C C . GLU B 1 79 ? 17.634 18.659 102.919 1.00 18.65 79 GLU B C 1
ATOM 2639 O O . GLU B 1 79 ? 16.502 19.161 103.093 1.00 23.22 79 GLU B O 1
ATOM 2645 N N . LYS B 1 80 ? 18.741 19.368 102.945 1.00 20.18 80 LYS B N 1
ATOM 2646 C CA . LYS B 1 80 ? 18.699 20.810 103.145 1.00 23.24 80 LYS B CA 1
ATOM 2647 C C . LYS B 1 80 ? 18.068 21.544 101.968 1.00 22.08 80 LYS B C 1
ATOM 2648 O O . LYS B 1 80 ? 17.352 22.536 102.148 1.00 21.96 80 LYS B O 1
ATOM 2654 N N . VAL B 1 81 ? 18.296 21.030 100.757 1.00 22.40 81 VAL B N 1
ATOM 2655 C CA . VAL B 1 81 ? 17.684 21.639 99.564 1.00 18.89 81 VAL B CA 1
ATOM 2656 C C . VAL B 1 81 ? 16.157 21.504 99.640 1.00 21.12 81 VAL B C 1
ATOM 2657 O O . VAL B 1 81 ? 15.393 22.444 99.380 1.00 21.69 81 VAL B O 1
ATOM 2661 N N . LYS B 1 82 ? 15.730 20.329 100.072 1.00 20.82 82 LYS B N 1
ATOM 2662 C CA A LYS B 1 82 ? 14.304 20.025 100.160 0.50 20.88 82 LYS B CA 1
ATOM 2663 C CA B LYS B 1 82 ? 14.302 20.007 100.173 0.50 20.37 82 LYS B CA 1
ATOM 2664 C C . LYS B 1 82 ? 13.615 20.894 101.206 1.00 21.46 82 LYS B C 1
ATOM 2665 O O . LYS B 1 82 ? 12.526 21.416 100.974 1.00 24.28 82 LYS B O 1
ATOM 2676 N N . ALA B 1 83 ? 14.318 21.128 102.291 1.00 22.78 83 ALA B N 1
ATOM 2677 C CA . ALA B 1 83 ? 13.769 21.840 103.443 1.00 27.21 83 ALA B CA 1
ATOM 2678 C C . ALA B 1 83 ? 13.698 23.321 103.145 1.00 27.85 83 ALA B C 1
ATOM 2679 O O . ALA B 1 83 ? 12.704 23.969 103.432 1.00 33.80 83 ALA B O 1
ATOM 2681 N N . GLU B 1 84 ? 14.693 23.801 102.413 1.00 26.37 84 GLU B N 1
ATOM 2682 C CA . GLU B 1 84 ? 14.856 25.228 102.179 1.00 28.28 84 GLU B CA 1
ATOM 2683 C C . GLU B 1 84 ? 13.873 25.678 101.121 1.00 28.13 84 GLU B C 1
ATOM 2684 O O . GLU B 1 84 ? 13.252 26.721 101.254 1.00 27.13 84 GLU B O 1
ATOM 2690 N N . PHE B 1 85 ? 13.731 24.874 100.073 1.00 22.73 85 PHE B N 1
ATOM 2691 C CA . PHE B 1 85 ? 12.960 25.283 98.886 1.00 24.92 85 PHE B CA 1
ATOM 2692 C C . PHE B 1 85 ? 11.587 24.608 98.718 1.00 21.13 85 PHE B C 1
ATOM 2693 O O . PHE B 1 85 ? 10.717 25.100 97.992 1.00 23.53 85 PHE B O 1
ATOM 2701 N N . GLY B 1 86 ? 11.390 23.509 99.413 1.00 22.76 86 GLY B N 1
ATOM 2702 C CA . GLY B 1 86 ? 10.133 22.735 99.326 1.00 25.60 86 GLY B CA 1
ATOM 2703 C C . GLY B 1 86 ? 9.906 22.021 97.997 1.00 26.53 86 GLY B C 1
ATOM 2704 O O . GLY B 1 86 ? 8.775 21.728 97.615 1.00 27.94 86 GLY B O 1
ATOM 2705 N N . ILE B 1 87 ? 11.000 21.748 97.305 1.00 19.36 87 ILE B N 1
ATOM 2706 C CA . ILE B 1 87 ? 10.979 21.087 95.970 1.00 18.73 87 ILE B CA 1
ATOM 2707 C C . ILE B 1 87 ? 11.460 19.649 96.073 1.00 19.30 87 ILE B C 1
ATOM 2708 O O . ILE B 1 87 ? 12.150 19.312 97.028 1.00 17.92 87 ILE B O 1
ATOM 2713 N N . PRO B 1 88 ? 11.092 18.791 95.098 1.00 15.62 88 PRO B N 1
ATOM 2714 C CA . PRO B 1 88 ? 11.714 17.458 95.007 1.00 18.09 88 PRO B CA 1
ATOM 2715 C C . PRO B 1 88 ? 13.103 17.511 94.401 1.00 15.71 88 PRO B C 1
ATOM 2716 O O . PRO B 1 88 ? 13.469 18.484 93.785 1.00 16.85 88 PRO B O 1
ATOM 2720 N N . VAL B 1 89 ? 13.852 16.437 94.594 1.00 14.39 89 VAL B N 1
ATOM 2721 C CA . VAL B 1 89 ? 15.196 16.296 94.060 1.00 12.57 89 VAL B CA 1
ATOM 2722 C C . VAL B 1 89 ? 15.374 14.945 93.364 1.00 12.46 89 VAL B C 1
ATOM 2723 O O . VAL B 1 89 ? 14.621 14.019 93.571 1.00 13.54 89 VAL B O 1
ATOM 2727 N N . ILE B 1 90 ? 16.373 14.897 92.503 1.00 13.66 90 ILE B N 1
ATOM 2728 C CA . ILE B 1 90 ? 16.674 13.713 91.710 1.00 13.39 90 ILE B CA 1
ATOM 2729 C C . ILE B 1 90 ? 18.171 13.523 91.675 1.00 13.40 90 ILE B C 1
ATOM 2730 O O . ILE B 1 90 ? 18.922 14.484 91.622 1.00 14.06 90 ILE B O 1
ATOM 2735 N N . THR B 1 91 ? 18.576 12.278 91.843 1.00 15.36 91 THR B N 1
ATOM 2736 C CA . THR B 1 91 ? 19.998 11.907 91.792 1.00 17.67 91 THR B CA 1
ATOM 2737 C C . THR B 1 91 ? 20.188 10.504 91.256 1.00 16.76 91 THR B C 1
ATOM 2738 O O . THR B 1 91 ? 19.273 9.682 91.258 1.00 15.82 91 THR B O 1
ATOM 2742 N N . ASP B 1 92 ? 21.336 10.319 90.626 1.00 14.79 92 ASP B N 1
ATOM 2743 C CA . ASP B 1 92 ? 21.720 9.026 90.057 1.00 17.33 92 ASP B CA 1
ATOM 2744 C C . ASP B 1 92 ? 22.335 8.117 91.099 1.00 19.48 92 ASP B C 1
ATOM 2745 O O . ASP B 1 92 ? 22.927 8.558 92.083 1.00 18.99 92 ASP B O 1
ATOM 2750 N N . VAL B 1 93 ? 22.102 6.833 90.915 1.00 15.18 93 VAL B N 1
ATOM 2751 C CA . VAL B 1 93 ? 22.804 5.829 91.691 1.00 21.68 93 VAL B CA 1
ATOM 2752 C C . VAL B 1 93 ? 23.429 4.843 90.737 1.00 25.31 93 VAL B C 1
ATOM 2753 O O . VAL B 1 93 ? 22.910 4.613 89.662 1.00 23.45 93 VAL B O 1
ATOM 2757 N N . HIS B 1 94 ? 24.581 4.313 91.110 1.00 18.18 94 HIS B N 1
ATOM 2758 C CA . HIS B 1 94 ? 25.260 3.355 90.247 1.00 23.19 94 HIS B CA 1
ATOM 2759 C C . HIS B 1 94 ? 25.638 2.064 90.957 1.00 26.91 94 HIS B C 1
ATOM 2760 O O . HIS B 1 94 ? 25.993 1.085 90.314 1.00 21.13 94 HIS B O 1
ATOM 2767 N N . GLU B 1 95 ? 25.381 2.007 92.256 1.00 25.30 95 GLU B N 1
ATOM 2768 C CA . GLU B 1 95 ? 25.535 0.757 93.011 1.00 30.12 95 GLU B CA 1
ATOM 2769 C C . GLU B 1 95 ? 24.240 0.370 93.698 1.00 28.00 95 GLU B C 1
ATOM 2770 O O . GLU B 1 95 ? 23.675 1.182 94.397 1.00 25.84 95 GLU B O 1
ATOM 2776 N N . PRO B 1 96 ? 23.888 -0.925 93.650 1.00 23.20 96 PRO B N 1
ATOM 2777 C CA . PRO B 1 96 ? 22.713 -1.494 94.267 1.00 21.53 96 PRO B CA 1
ATOM 2778 C C . PRO B 1 96 ? 22.599 -1.117 95.734 1.00 23.39 96 PRO B C 1
ATOM 2779 O O . PRO B 1 96 ? 21.545 -0.731 96.199 1.00 19.16 96 PRO B O 1
ATOM 2783 N N . HIS B 1 97 ? 23.726 -1.130 96.417 1.00 18.24 97 HIS B N 1
ATOM 2784 C CA . HIS B 1 97 ? 23.731 -0.940 97.879 1.00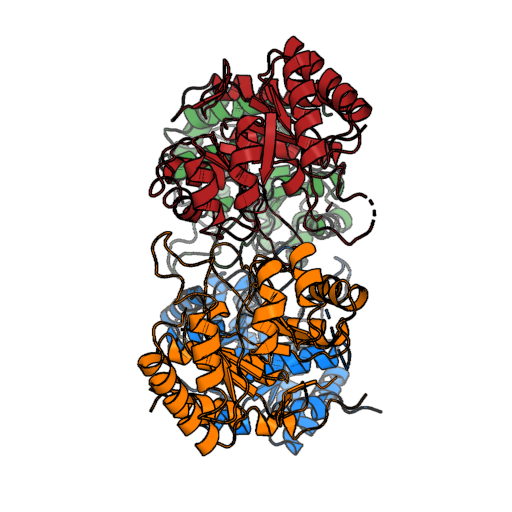 24.58 97 HIS B CA 1
ATOM 2785 C C . HIS B 1 97 ? 23.426 0.511 98.250 1.00 18.42 97 HIS B C 1
ATOM 2786 O O . HIS B 1 97 ? 23.052 0.813 99.371 1.00 23.59 97 HIS B O 1
ATOM 2793 N N . GLN B 1 98 ? 23.514 1.391 97.276 1.00 18.89 98 GLN B N 1
ATOM 2794 C CA . GLN B 1 98 ? 23.281 2.825 97.528 1.00 22.86 98 GLN B CA 1
ATOM 2795 C C . GLN B 1 98 ? 21.808 3.164 97.552 1.00 21.30 98 GLN B C 1
ATOM 2796 O O . GLN B 1 98 ? 21.428 4.263 97.918 1.00 19.93 98 GLN B O 1
ATOM 2802 N N . CYS B 1 99 ? 21.053 2.318 96.886 1.00 17.50 99 CYS B N 1
ATOM 2803 C CA . CYS B 1 99 ? 19.688 2.656 96.477 1.00 17.43 99 CYS B CA 1
ATOM 2804 C C . CYS B 1 99 ? 18.817 2.989 97.683 1.00 17.14 99 CYS B C 1
ATOM 2805 O O . CYS B 1 99 ? 18.068 3.952 97.671 1.00 14.93 99 CYS B O 1
ATOM 2808 N N . GLN B 1 100 ? 18.831 2.115 98.667 1.00 13.93 100 GLN B N 1
ATOM 2809 C CA . GLN B 1 100 ? 17.943 2.304 99.817 1.00 16.53 100 GLN B CA 1
ATOM 2810 C C . GLN B 1 100 ? 18.213 3.639 100.539 1.00 15.49 100 GLN B C 1
ATOM 2811 O O . GLN B 1 100 ? 17.292 4.406 100.782 1.00 13.35 100 GLN B O 1
ATOM 2817 N N . PRO B 1 101 ? 19.463 3.887 100.958 1.00 15.49 101 PRO B N 1
ATOM 2818 C CA . PRO B 1 101 ? 19.680 5.117 101.723 1.00 12.48 101 PRO B CA 1
ATOM 2819 C C . PRO B 1 101 ? 19.461 6.379 100.900 1.00 13.61 101 PRO B C 1
ATOM 2820 O O . PRO B 1 101 ? 19.016 7.382 101.435 1.00 14.17 101 PRO B O 1
ATOM 2824 N N . VAL B 1 102 ? 19.702 6.296 99.586 1.00 16.76 102 VAL B N 1
ATOM 2825 C CA . VAL B 1 102 ? 19.445 7.449 98.713 1.00 12.66 102 VAL B CA 1
ATOM 2826 C C . VAL B 1 102 ? 17.964 7.721 98.634 1.00 13.21 102 VAL B C 1
ATOM 2827 O O . VAL B 1 102 ? 17.501 8.861 98.770 1.00 16.56 102 VAL B O 1
ATOM 2831 N N . ALA B 1 103 ? 17.204 6.636 98.584 1.00 14.11 103 ALA B N 1
ATOM 2832 C CA . ALA B 1 103 ? 15.750 6.732 98.383 1.00 15.95 103 ALA B CA 1
ATOM 2833 C C . ALA B 1 103 ? 15.059 7.278 99.626 1.00 15.63 103 ALA B C 1
ATOM 2834 O O . ALA B 1 103 ? 13.918 7.734 99.552 1.00 15.33 103 ALA B O 1
ATOM 2836 N N . GLU B 1 104 ? 15.778 7.303 100.748 1.00 16.18 104 GLU B N 1
ATOM 2837 C CA . GLU B 1 104 ? 15.223 7.870 101.984 1.00 17.91 104 GLU B CA 1
ATOM 2838 C C . GLU B 1 104 ? 15.023 9.334 101.828 1.00 18.48 104 GLU B C 1
ATOM 2839 O O . GLU B 1 104 ? 14.232 9.943 102.538 1.00 15.99 104 GLU B O 1
ATOM 2845 N N . VAL B 1 105 ? 15.827 9.919 100.952 1.00 16.12 105 VAL B N 1
ATOM 2846 C CA . VAL B 1 105 ? 15.902 11.364 100.856 1.00 13.08 105 VAL B CA 1
ATOM 2847 C C . VAL B 1 105 ? 15.445 11.867 99.494 1.00 13.92 105 VAL B C 1
ATOM 2848 O O . VAL B 1 105 ? 14.597 12.758 99.387 1.00 14.47 105 VAL B O 1
ATOM 2852 N N . CYS B 1 106 ? 15.986 11.240 98.456 1.00 14.88 106 CYS B N 1
ATOM 2853 C CA . CYS B 1 106 ? 15.796 11.689 97.075 1.00 16.59 106 CYS B CA 1
ATOM 2854 C C . CYS B 1 106 ? 14.479 11.149 96.514 1.00 15.87 106 CYS B C 1
ATOM 2855 O O . CYS B 1 106 ? 14.239 9.953 96.457 1.00 17.98 106 CYS B O 1
ATOM 2858 N N . ASP B 1 107 ? 13.648 12.085 96.095 1.00 14.85 107 ASP B N 1
ATOM 2859 C CA . ASP B 1 107 ? 12.303 11.810 95.562 1.00 17.42 107 ASP B CA 1
ATOM 2860 C C . ASP B 1 107 ? 12.377 10.946 94.308 1.00 19.76 107 ASP B C 1
ATOM 2861 O O . ASP B 1 107 ? 11.592 10.002 94.107 1.00 21.26 107 ASP B O 1
ATOM 2866 N N . VAL B 1 108 ? 13.309 11.314 93.446 1.00 15.44 108 VAL B N 1
ATOM 2867 C CA . VAL B 1 108 ? 13.555 10.552 92.221 1.00 15.34 108 VAL B CA 1
ATOM 2868 C C . VAL B 1 108 ? 14.961 10.005 92.169 1.00 10.09 108 VAL B C 1
ATOM 2869 O O . VAL B 1 108 ? 15.924 10.693 92.456 1.00 13.67 108 VAL B O 1
ATOM 2873 N N A ILE B 1 109 ? 15.036 8.731 91.807 0.50 15.24 109 ILE B N 1
ATOM 2874 N N B ILE B 1 109 ? 15.066 8.707 91.928 0.50 13.02 109 ILE B N 1
ATOM 2875 C CA A ILE B 1 109 ? 16.316 8.052 91.621 0.50 16.84 109 ILE B CA 1
ATOM 2876 C CA B ILE B 1 109 ? 16.371 8.107 91.658 0.50 14.28 109 ILE B CA 1
ATOM 2877 C C A ILE B 1 109 ? 16.522 7.633 90.170 0.50 16.76 109 ILE B C 1
ATOM 2878 C C B ILE B 1 109 ? 16.489 7.833 90.168 0.50 13.94 109 ILE B C 1
ATOM 2879 O O A ILE B 1 109 ? 15.716 6.904 89.588 0.50 12.12 109 ILE B O 1
ATOM 2880 O O B ILE B 1 109 ? 15.514 7.572 89.497 0.50 10.55 109 ILE B O 1
ATOM 2889 N N . GLN B 1 110 ? 17.701 7.966 89.666 1.00 15.13 110 GLN B N 1
ATOM 2890 C CA . GLN B 1 110 ? 17.973 7.895 88.213 1.00 18.27 110 GLN B CA 1
ATOM 2891 C C . GLN B 1 110 ? 18.928 6.773 87.894 1.00 17.73 110 GLN B C 1
ATOM 2892 O O . GLN B 1 110 ? 19.931 6.586 88.589 1.00 18.50 110 GLN B O 1
ATOM 2898 N N . LEU B 1 111 ? 18.514 5.960 86.925 1.00 16.51 111 LEU B N 1
ATOM 2899 C CA . LEU B 1 111 ? 19.303 4.860 86.373 1.00 15.55 111 LEU B CA 1
ATOM 2900 C C . LEU B 1 111 ? 20.179 5.355 85.221 1.00 17.07 111 LEU B C 1
ATOM 2901 O O . LEU B 1 111 ? 19.676 5.777 84.171 1.00 15.56 111 LEU B O 1
ATOM 2906 N N . PRO B 1 112 ? 21.493 5.379 85.424 1.00 17.58 112 PRO B N 1
ATOM 2907 C CA . PRO B 1 112 ? 22.284 5.931 84.315 1.00 19.81 112 PRO B CA 1
ATOM 2908 C C . PRO B 1 112 ? 22.192 5.080 83.065 1.00 19.58 112 PRO B C 1
ATOM 2909 O O . PRO B 1 112 ? 21.967 3.891 83.142 1.00 15.29 112 PRO B O 1
ATOM 2913 N N . ALA B 1 113 ? 22.332 5.725 81.917 1.00 20.73 113 ALA B N 1
ATOM 2914 C CA . ALA B 1 113 ? 22.114 5.059 80.633 1.00 19.02 113 ALA B CA 1
ATOM 2915 C C . ALA B 1 113 ? 23.001 3.828 80.543 1.00 19.92 113 ALA B C 1
ATOM 2916 O O . ALA B 1 113 ? 22.539 2.776 80.163 1.00 19.18 113 ALA B O 1
ATOM 2918 N N . PHE B 1 114 ? 24.256 3.959 80.964 1.00 22.58 114 PHE B N 1
ATOM 2919 C CA . PHE B 1 114 ? 25.226 2.866 80.830 1.00 24.42 114 PHE B CA 1
ATOM 2920 C C . PHE B 1 114 ? 24.922 1.648 81.704 1.00 28.62 114 PHE B C 1
ATOM 2921 O O . PHE B 1 114 ? 25.491 0.5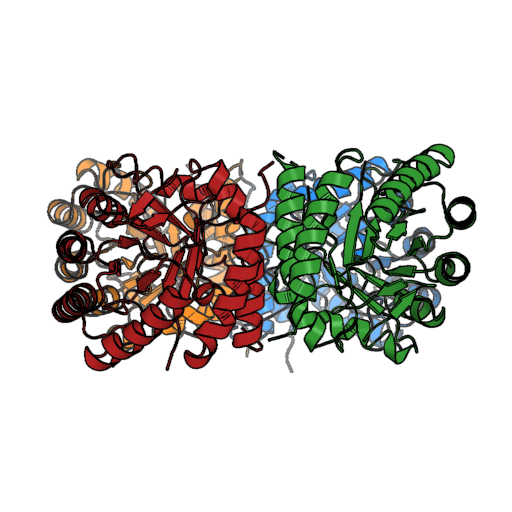72 81.496 1.00 28.87 114 PHE B O 1
ATOM 2929 N N . LEU B 1 115 ? 23.990 1.798 82.643 1.00 21.49 115 LEU B N 1
ATOM 2930 C CA . LEU B 1 115 ? 23.630 0.684 83.509 1.00 20.16 115 LEU B CA 1
ATOM 2931 C C . LEU B 1 115 ? 22.199 0.227 83.272 1.00 18.76 115 LEU B C 1
ATOM 2932 O O . LEU B 1 115 ? 21.649 -0.558 84.028 1.00 22.80 115 LEU B O 1
ATOM 2937 N N . ALA B 1 116 ? 21.609 0.712 82.184 1.00 23.79 116 ALA B N 1
ATOM 2938 C CA . ALA B 1 116 ? 20.161 0.572 81.996 1.00 23.58 116 ALA B CA 1
ATOM 2939 C C . ALA B 1 116 ? 19.756 -0.884 81.838 1.00 21.11 116 ALA B C 1
ATOM 2940 O O . ALA B 1 116 ? 18.612 -1.237 82.094 1.00 20.62 116 ALA B O 1
ATOM 2942 N N . ARG B 1 117 ? 20.706 -1.718 81.434 1.00 22.22 117 ARG B N 1
ATOM 2943 C CA . ARG B 1 117 ? 20.448 -3.158 81.233 1.00 25.28 117 ARG B CA 1
ATOM 2944 C C . ARG B 1 117 ? 20.955 -4.005 82.379 1.00 25.94 117 ARG B C 1
ATOM 2945 O O . ARG B 1 117 ? 20.766 -5.226 82.405 1.00 29.31 117 ARG B O 1
ATOM 2949 N N . GLN B 1 118 ? 21.511 -3.342 83.375 1.00 28.59 118 GLN B N 1
ATOM 2950 C CA . GLN B 1 118 ? 22.097 -4.043 84.536 1.0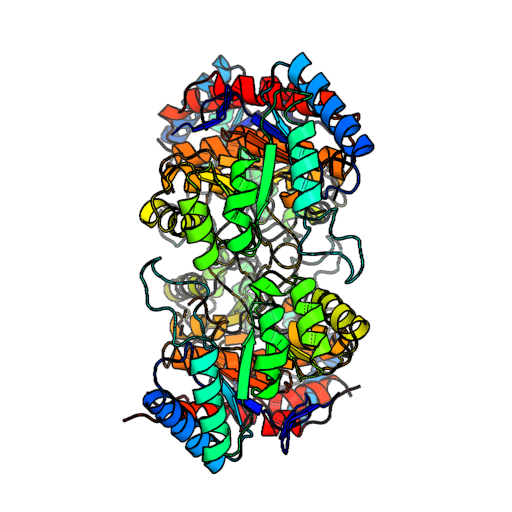0 28.44 118 GLN B CA 1
ATOM 2951 C C . GLN B 1 118 ? 21.026 -4.473 85.548 1.00 28.98 118 GLN B C 1
ATOM 2952 O O . GLN B 1 118 ? 20.611 -3.703 86.418 1.00 25.65 118 GLN B O 1
ATOM 2958 N N . THR B 1 119 ? 20.680 -5.752 85.488 1.00 23.32 119 THR B N 1
ATOM 2959 C CA . THR B 1 119 ? 19.532 -6.297 86.221 1.00 24.96 119 THR B CA 1
ATOM 2960 C C . THR B 1 119 ? 19.601 -6.067 87.733 1.00 24.22 119 THR B C 1
ATOM 2961 O O . THR B 1 119 ? 18.581 -5.784 88.382 1.00 21.60 119 THR B O 1
ATOM 2965 N N . ASP B 1 120 ? 20.810 -6.115 88.276 1.00 23.03 120 ASP B N 1
ATOM 2966 C CA . ASP B 1 120 ? 20.981 -6.045 89.740 1.00 27.65 120 ASP B CA 1
ATOM 2967 C C . ASP B 1 120 ? 20.637 -4.642 90.252 1.00 25.65 120 ASP B C 1
ATOM 2968 O O . ASP B 1 120 ? 20.017 -4.474 91.323 1.00 24.28 120 ASP B O 1
ATOM 2973 N N . LEU B 1 121 ? 21.020 -3.650 89.461 1.00 21.78 121 LEU B N 1
ATOM 2974 C CA . LEU B 1 121 ? 20.756 -2.250 89.818 1.00 22.77 121 LEU B CA 1
ATOM 2975 C C . LEU B 1 121 ? 19.277 -1.973 89.632 1.00 22.03 121 LEU B C 1
ATOM 2976 O O . LEU B 1 121 ? 18.638 -1.354 90.488 1.00 19.83 121 LEU B O 1
ATOM 2981 N N . VAL B 1 122 ? 18.739 -2.469 88.521 1.00 17.57 122 VAL B N 1
ATOM 2982 C CA . VAL B 1 122 ? 17.316 -2.322 88.218 1.00 17.84 122 VAL B CA 1
ATOM 2983 C C . VAL B 1 122 ? 16.459 -2.873 89.364 1.00 18.60 122 VAL B C 1
ATOM 2984 O O . VAL B 1 122 ? 15.497 -2.251 89.829 1.00 17.76 122 VAL B O 1
ATOM 2988 N N . VAL B 1 123 ? 16.832 -4.038 89.845 1.00 17.91 123 VAL B N 1
ATOM 2989 C CA . VAL B 1 123 ? 16.068 -4.666 90.930 1.00 19.33 123 VAL B CA 1
ATOM 2990 C C . VAL B 1 123 ? 16.193 -3.885 92.238 1.00 19.17 123 VAL B C 1
ATOM 2991 O O . VAL B 1 123 ? 15.195 -3.568 92.895 1.00 18.18 123 VAL B O 1
ATOM 2995 N N . ALA B 1 124 ? 17.398 -3.405 92.503 1.00 16.76 124 ALA B N 1
ATOM 2996 C CA . ALA B 1 124 ? 17.668 -2.678 93.756 1.00 19.45 124 ALA B CA 1
ATOM 2997 C C . ALA B 1 124 ? 16.978 -1.306 93.743 1.00 17.84 124 ALA B C 1
ATOM 2998 O O . ALA B 1 124 ? 16.333 -0.864 94.716 1.00 16.00 124 ALA B O 1
ATOM 3000 N N . MET B 1 125 ? 16.917 -0.738 92.556 1.00 15.19 125 MET B N 1
ATOM 3001 C CA . MET B 1 125 ? 16.197 0.514 92.390 1.00 18.37 125 MET B CA 1
ATOM 3002 C C . MET B 1 125 ? 14.699 0.344 92.525 1.00 17.93 125 MET B C 1
ATOM 3003 O O . MET B 1 125 ? 14.028 1.138 93.170 1.00 20.79 125 MET B O 1
ATOM 3008 N N . ALA B 1 126 ? 14.188 -0.690 91.889 1.00 17.91 126 ALA B N 1
ATOM 3009 C CA . ALA B 1 126 ? 12.758 -0.991 91.936 1.00 16.54 126 ALA B CA 1
ATOM 3010 C C . ALA B 1 126 ? 12.294 -1.155 93.378 1.00 18.53 126 ALA B C 1
ATOM 3011 O O . ALA B 1 126 ? 11.233 -0.671 93.800 1.00 19.24 126 ALA B O 1
ATOM 3013 N N . LYS B 1 127 ? 13.119 -1.842 94.141 1.00 18.78 127 LYS B N 1
ATOM 3014 C CA A LYS B 1 127 ? 12.720 -2.271 95.476 0.50 19.43 127 LYS B CA 1
ATOM 3015 C CA B LYS B 1 127 ? 12.743 -2.269 95.483 0.50 19.63 127 LYS B CA 1
ATOM 3016 C C . LYS B 1 127 ? 12.623 -1.091 96.444 1.00 18.98 127 LYS B C 1
ATOM 3017 O O . LYS B 1 127 ? 12.103 -1.240 97.542 1.00 17.52 127 LYS B O 1
ATOM 3028 N N . THR B 1 128 ? 13.149 0.065 96.048 1.00 15.10 128 THR B N 1
ATOM 3029 C CA . THR B 1 128 ? 13.031 1.260 96.894 1.00 19.14 128 THR B CA 1
ATOM 3030 C C . THR B 1 128 ? 11.596 1.736 96.927 1.00 19.86 128 THR B C 1
ATOM 3031 O O . THR B 1 128 ? 11.177 2.394 97.854 1.00 16.47 128 THR B O 1
ATOM 3035 N N . GLY B 1 129 ? 10.866 1.453 95.856 1.00 16.68 129 GLY B N 1
ATOM 3036 C CA . GLY B 1 129 ? 9.498 1.953 95.687 1.00 19.08 129 GLY B CA 1
ATOM 3037 C C . GLY B 1 129 ? 9.412 3.430 95.290 1.00 20.23 129 GLY B C 1
ATOM 3038 O O . GLY B 1 129 ? 8.347 3.958 95.070 1.00 17.73 129 GLY B O 1
ATOM 3039 N N . ASN B 1 130 ? 10.565 4.059 95.158 1.00 14.72 130 ASN B N 1
ATOM 3040 C CA . ASN B 1 130 ? 10.654 5.444 94.656 1.00 14.68 130 ASN B CA 1
ATOM 3041 C C . ASN B 1 130 ? 10.333 5.578 93.179 1.00 11.29 130 ASN B C 1
ATOM 3042 O O . ASN B 1 130 ? 10.402 4.624 92.408 1.00 12.79 130 ASN B O 1
ATOM 3047 N N . VAL B 1 131 ? 10.067 6.813 92.790 1.00 15.12 131 VAL B N 1
ATOM 3048 C CA . VAL B 1 131 ? 9.962 7.183 91.373 1.00 14.18 131 VAL B CA 1
ATOM 3049 C C . VAL B 1 131 ? 11.350 7.024 90.777 1.00 13.54 131 VAL B C 1
ATOM 3050 O O . VAL B 1 131 ? 12.331 7.456 91.359 1.00 11.34 131 VAL B O 1
ATOM 3054 N N . VAL B 1 132 ? 11.404 6.475 89.574 1.00 14.74 132 VAL B N 1
ATOM 3055 C CA . VAL B 1 132 ? 12.675 6.155 88.891 1.00 13.89 132 VAL B CA 1
ATOM 3056 C C . VAL B 1 132 ? 12.739 6.838 87.536 1.00 14.22 132 VAL B C 1
ATOM 3057 O O . VAL B 1 132 ? 11.764 6.824 86.768 1.00 18.21 132 VAL B O 1
ATOM 3061 N N . ASN B 1 133 ? 13.883 7.452 87.252 1.00 14.58 133 ASN B N 1
ATOM 3062 C CA . ASN B 1 133 ? 14.125 8.019 85.905 1.00 14.19 133 ASN B CA 1
ATOM 3063 C C . ASN B 1 133 ? 15.085 7.144 85.125 1.00 16.57 133 ASN B C 1
ATOM 3064 O O . ASN B 1 133 ? 16.223 6.912 85.557 1.00 16.56 133 ASN B O 1
ATOM 3069 N N . ILE B 1 134 ? 14.563 6.538 84.065 1.00 19.25 134 ILE B N 1
ATOM 3070 C CA . ILE B 1 134 ? 15.314 5.622 83.210 1.00 18.82 134 ILE B CA 1
ATOM 3071 C C . ILE B 1 134 ? 15.932 6.370 82.036 1.00 19.28 134 ILE B C 1
ATOM 3072 O O . ILE B 1 134 ? 15.231 6.883 81.192 1.00 16.41 134 ILE B O 1
ATOM 3077 N N . LYS B 1 135 ? 17.247 6.522 82.065 1.00 16.28 135 LYS B N 1
ATOM 3078 C CA . LYS B 1 135 ? 17.953 7.168 80.948 1.00 16.05 135 LYS B CA 1
ATOM 3079 C C . LYS B 1 135 ? 18.159 6.190 79.808 1.00 19.91 135 LYS B C 1
ATOM 3080 O O . LYS B 1 135 ? 18.711 5.112 79.975 1.00 16.35 135 LYS B O 1
ATOM 3086 N N . LYS B 1 136 ? 17.696 6.593 78.634 1.00 17.53 136 LYS B N 1
ATOM 3087 C CA . LYS B 1 136 ? 17.679 5.746 77.448 1.00 16.19 136 LYS B CA 1
ATOM 3088 C C . LYS B 1 136 ? 19.058 5.788 76.789 1.00 14.59 136 LYS B C 1
ATOM 3089 O O . LYS B 1 136 ? 19.555 6.850 76.480 1.00 16.53 136 LYS B O 1
ATOM 3095 N N . PRO B 1 137 ? 19.702 4.633 76.649 1.00 17.17 137 PRO B N 1
ATOM 3096 C CA . PRO B 1 137 ? 21.022 4.655 76.040 1.00 19.70 137 PRO B CA 1
ATOM 3097 C C . PRO B 1 137 ? 20.939 5.060 74.591 1.00 17.98 137 PRO B C 1
ATOM 3098 O O . PRO B 1 137 ? 19.922 4.831 73.935 1.00 18.41 137 PRO B O 1
ATOM 3102 N N . GLN B 1 138 ? 22.034 5.609 74.095 1.00 15.88 138 GLN B N 1
ATOM 3103 C CA . GLN B 1 138 ? 22.064 6.110 72.727 1.00 17.95 138 GLN B CA 1
ATOM 3104 C C . GLN B 1 138 ? 22.087 4.992 71.716 1.00 18.85 138 GLN B C 1
ATOM 3105 O O . GLN B 1 138 ? 21.751 5.197 70.541 1.00 20.31 138 GLN B O 1
ATOM 3111 N N . PHE B 1 139 ? 22.370 3.795 72.202 1.00 18.96 139 PHE B N 1
ATOM 3112 C CA . PHE B 1 139 ? 22.407 2.612 71.327 1.00 20.09 139 PHE B CA 1
ATOM 3113 C C . PHE B 1 139 ? 21.122 1.810 71.352 1.00 25.00 139 PHE B C 1
ATOM 3114 O O . PHE B 1 139 ? 21.001 0.811 70.651 1.00 30.02 139 PHE B O 1
ATOM 3122 N N . LEU B 1 140 ? 20.130 2.279 72.101 1.00 20.02 140 LEU B N 1
ATOM 3123 C CA . LEU B 1 140 ? 18.919 1.472 72.332 1.00 21.39 140 LEU B CA 1
ATOM 3124 C C . LEU B 1 140 ? 17.763 2.036 71.546 1.00 20.89 140 LEU B C 1
ATOM 3125 O O . LEU B 1 140 ? 17.513 3.229 71.604 1.00 19.56 140 LEU B O 1
ATOM 3130 N N . SER B 1 141 ? 17.099 1.184 70.773 1.00 17.29 141 SER B N 1
ATOM 3131 C CA . SER B 1 141 ? 15.917 1.615 70.003 1.00 19.71 141 SER B CA 1
ATOM 3132 C C . SER B 1 141 ? 14.755 1.897 70.925 1.00 19.35 141 SER B C 1
ATOM 3133 O O . SER B 1 141 ? 14.663 1.320 72.003 1.00 20.72 141 SER B O 1
ATOM 3136 N N . PRO B 1 142 ? 13.872 2.808 70.518 1.00 18.90 142 PRO B N 1
ATOM 3137 C CA . PRO B 1 142 ? 12.800 3.187 71.394 1.00 20.10 142 PRO B CA 1
ATOM 3138 C C . PRO B 1 142 ? 11.860 2.040 71.695 1.00 22.94 142 PRO B C 1
ATOM 3139 O O . PRO B 1 142 ? 11.284 1.985 72.782 1.00 20.30 142 PRO B O 1
ATOM 3143 N N . SER B 1 143 ? 11.797 1.074 70.789 1.00 18.08 143 SER B N 1
ATOM 3144 C CA . SER B 1 143 ? 10.950 -0.115 71.034 1.00 23.99 143 SER B CA 1
ATOM 3145 C C . SER B 1 143 ? 11.598 -1.129 71.982 1.00 22.99 143 SER B C 1
ATOM 3146 O O . SER B 1 143 ? 10.964 -2.109 72.376 1.00 29.35 143 SER B O 1
ATOM 3149 N N . GLN B 1 144 ? 12.819 -0.857 72.413 1.00 19.05 144 GLN B N 1
ATOM 3150 C CA . GLN B 1 144 ? 13.483 -1.722 73.407 1.00 22.31 144 GLN B CA 1
ATOM 3151 C C . GLN B 1 144 ? 13.232 -1.227 74.822 1.00 21.99 144 GLN B C 1
ATOM 3152 O O . GLN B 1 144 ? 13.515 -1.929 75.779 1.00 19.25 144 GLN B O 1
ATOM 3158 N N . MET B 1 145 ? 12.721 -0.012 74.963 1.00 17.29 145 MET B N 1
ATOM 3159 C CA . MET B 1 145 ? 12.539 0.555 76.331 1.00 19.50 145 MET B CA 1
ATOM 3160 C C . MET B 1 145 ? 11.517 -0.253 77.128 1.00 16.26 145 MET B C 1
ATOM 3161 O O . MET B 1 145 ? 11.593 -0.370 78.359 1.00 17.14 145 MET B O 1
ATOM 3166 N N . LYS B 1 146 ? 10.610 -0.892 76.406 1.00 20.23 146 LYS B N 1
ATOM 3167 C CA . LYS B 1 146 ? 9.592 -1.727 77.034 1.00 23.35 146 LYS B CA 1
ATOM 3168 C C . LYS B 1 146 ? 10.190 -2.885 77.851 1.00 22.07 146 LYS B C 1
ATOM 3169 O O . LYS B 1 146 ? 9.611 -3.311 78.850 1.00 21.79 146 LYS B O 1
ATOM 3175 N N . ASN B 1 147 ? 11.362 -3.361 77.437 1.00 17.60 147 ASN B N 1
ATOM 3176 C CA . ASN B 1 147 ? 12.046 -4.464 78.128 1.00 23.94 147 ASN B CA 1
ATOM 3177 C C . ASN B 1 147 ? 12.565 -4.038 79.494 1.00 18.90 147 ASN B C 1
ATOM 3178 O O . ASN B 1 147 ? 12.539 -4.791 80.455 1.00 18.75 147 ASN B O 1
ATOM 3183 N N . ILE B 1 148 ? 13.056 -2.813 79.552 1.00 18.31 148 ILE B N 1
ATOM 3184 C CA . ILE B 1 148 ? 13.536 -2.270 80.810 1.00 18.60 148 ILE B CA 1
ATOM 3185 C C . ILE B 1 148 ? 12.328 -2.083 81.729 1.00 17.05 148 ILE B C 1
ATOM 3186 O O . ILE B 1 148 ? 12.339 -2.458 82.892 1.00 17.85 148 ILE B O 1
ATOM 3191 N N . VAL B 1 149 ? 11.277 -1.518 81.167 1.00 17.87 149 VAL B N 1
ATOM 3192 C CA . VAL B 1 149 ? 10.053 -1.244 81.921 1.00 20.51 149 VAL B CA 1
ATOM 3193 C C . VAL B 1 149 ? 9.506 -2.524 82.567 1.00 24.27 149 VAL B C 1
ATOM 3194 O O . VAL B 1 149 ? 9.173 -2.576 83.769 1.00 19.97 149 VAL B O 1
ATOM 3198 N N . GLU B 1 150 ? 9.596 -3.588 81.786 1.00 22.09 150 GLU B N 1
ATOM 3199 C CA A GLU B 1 150 ? 9.108 -4.912 82.186 0.50 21.22 150 GLU B CA 1
ATOM 3200 C CA B GLU B 1 150 ? 9.094 -4.904 82.202 0.50 21.59 150 GLU B CA 1
ATOM 3201 C C . GLU B 1 150 ? 9.892 -5.432 83.386 1.00 20.97 150 GLU B C 1
ATOM 3202 O O . GLU B 1 150 ? 9.335 -6.066 84.289 1.00 22.25 150 GLU B O 1
ATOM 3213 N N . LYS B 1 151 ? 11.198 -5.189 83.363 1.00 21.74 151 LYS B N 1
ATOM 3214 C CA . LYS B 1 151 ? 12.078 -5.658 84.444 1.00 21.59 151 LYS B CA 1
ATOM 3215 C C . LYS B 1 151 ? 11.722 -4.917 85.739 1.00 21.53 151 LYS B C 1
ATOM 3216 O O . LYS B 1 151 ? 11.586 -5.520 86.817 1.00 21.85 151 LYS B O 1
ATOM 3222 N N . PHE B 1 152 ? 11.475 -3.618 85.609 1.00 19.72 152 PHE B N 1
ATOM 3223 C CA . PHE B 1 152 ? 11.036 -2.825 86.773 1.00 17.45 152 PHE B CA 1
ATOM 3224 C C . PHE B 1 152 ? 9.707 -3.332 87.278 1.00 19.83 152 PHE B C 1
ATOM 3225 O O . PHE B 1 152 ? 9.538 -3.541 88.490 1.00 20.59 152 PHE B O 1
ATOM 3233 N N . HIS B 1 153 ? 8.817 -3.652 86.340 1.00 17.27 153 HIS B N 1
ATOM 3234 C CA . HIS B 1 153 ? 7.452 -4.102 86.698 1.00 20.11 153 HIS B CA 1
ATOM 3235 C C . HIS B 1 153 ? 7.512 -5.431 87.455 1.00 23.66 153 HIS B C 1
ATOM 3236 O O . HIS B 1 153 ? 6.884 -5.605 88.501 1.00 23.39 153 HIS B O 1
ATOM 3243 N N . GLU B 1 154 ? 8.364 -6.314 86.956 1.00 26.93 154 GLU B N 1
ATOM 3244 C CA . GLU B 1 154 ? 8.587 -7.634 87.570 1.00 29.27 154 GLU B CA 1
ATOM 3245 C C . GLU B 1 154 ? 9.087 -7.493 88.984 1.00 26.66 154 GLU B C 1
ATOM 3246 O O . GLU B 1 154 ? 8.842 -8.354 89.825 1.00 22.96 154 GLU B O 1
ATOM 3252 N N . ALA B 1 155 ? 9.841 -6.425 89.213 1.00 26.24 155 ALA B N 1
ATOM 3253 C CA . ALA B 1 155 ? 10.488 -6.162 90.504 1.00 25.22 155 ALA B CA 1
ATOM 3254 C C . ALA B 1 155 ? 9.612 -5.320 91.460 1.00 20.65 155 ALA B C 1
ATOM 3255 O O . ALA B 1 155 ? 10.014 -4.975 92.559 1.00 22.58 155 ALA B O 1
ATOM 3257 N N . GLY B 1 156 ? 8.462 -4.907 90.963 1.00 18.98 156 GLY B N 1
ATOM 3258 C CA . GLY B 1 156 ? 7.397 -4.356 91.788 1.00 19.48 156 GLY B CA 1
ATOM 3259 C C . GLY B 1 156 ? 7.241 -2.849 91.733 1.00 20.64 156 GLY B C 1
ATOM 3260 O O . GLY B 1 156 ? 6.573 -2.270 92.554 1.00 19.12 156 GLY B O 1
ATOM 3261 N N . ASN B 1 157 ? 7.854 -2.209 90.743 1.00 16.96 157 ASN B N 1
ATOM 3262 C CA . ASN B 1 157 ? 7.795 -0.733 90.668 1.00 15.77 157 ASN B CA 1
ATOM 3263 C C . ASN B 1 157 ? 7.405 -0.281 89.253 1.00 18.21 157 ASN B C 1
ATOM 3264 O O . ASN B 1 157 ? 8.000 -0.708 88.271 1.00 17.95 157 ASN B O 1
ATOM 3269 N N . GLY B 1 158 ? 6.318 0.480 89.168 1.00 17.74 158 GLY B N 1
ATOM 3270 C CA . GLY B 1 158 ? 5.836 1.041 87.894 1.00 19.45 158 GLY B CA 1
ATOM 3271 C C . GLY B 1 158 ? 5.820 2.554 87.832 1.00 20.66 158 GLY B C 1
ATOM 3272 O O . GLY B 1 158 ? 5.324 3.162 86.858 1.00 21.56 158 GLY B O 1
ATOM 3273 N N . LYS B 1 159 ? 6.445 3.162 88.830 1.00 18.67 159 LYS B N 1
ATOM 3274 C CA . LYS B 1 159 ? 6.586 4.639 88.883 1.00 18.70 159 LYS B CA 1
ATOM 3275 C C . LYS B 1 159 ? 7.823 5.092 88.123 1.00 13.94 159 LYS B C 1
ATOM 3276 O O . LYS B 1 159 ? 8.823 5.478 88.699 1.00 15.53 159 LYS B O 1
ATOM 3282 N N . LEU B 1 160 ? 7.725 5.005 86.807 1.00 14.92 160 LEU B N 1
ATOM 3283 C CA . LEU B 1 160 ? 8.867 5.075 85.924 1.00 13.27 160 LEU B CA 1
ATOM 3284 C C . LEU B 1 160 ? 8.739 6.252 84.970 1.00 14.11 160 LEU B C 1
ATOM 3285 O O . LEU B 1 160 ? 7.678 6.482 84.383 1.00 17.21 160 LEU B O 1
ATOM 3290 N N . ILE B 1 161 ? 9.870 6.921 84.763 1.00 12.60 161 ILE B N 1
ATOM 3291 C CA . ILE B 1 161 ? 10.000 8.009 83.814 1.00 11.46 161 ILE B CA 1
ATOM 3292 C C . ILE B 1 161 ? 10.970 7.527 82.740 1.00 17.25 161 ILE B C 1
ATOM 3293 O O . ILE B 1 161 ? 12.011 6.943 83.045 1.00 15.36 161 ILE B O 1
ATOM 3298 N N . LEU B 1 162 ? 10.657 7.838 81.491 1.00 15.47 162 LEU B N 1
ATOM 3299 C CA . LEU B 1 162 ? 11.580 7.515 80.394 1.00 15.78 162 LEU B CA 1
ATOM 3300 C C . LEU B 1 162 ? 12.258 8.772 79.888 1.00 17.61 162 LEU B C 1
ATOM 3301 O O . LEU B 1 162 ? 11.582 9.713 79.516 1.00 18.95 162 LEU B O 1
ATOM 3306 N N . CYS B 1 163 ? 13.590 8.762 79.801 1.00 14.60 163 CYS B N 1
ATOM 3307 C CA . CYS B 1 163 ? 14.334 9.980 79.497 1.00 14.11 163 CYS B CA 1
ATOM 3308 C C . CYS B 1 163 ? 15.159 9.827 78.222 1.00 11.82 163 CYS B C 1
ATOM 3309 O O . CYS B 1 163 ? 16.133 9.091 78.179 1.00 17.42 163 CYS B O 1
ATOM 3312 N N . GLU B 1 164 ? 14.669 10.477 77.189 1.00 11.04 164 GLU B N 1
ATOM 3313 C CA . GLU B 1 164 ? 15.313 10.544 75.870 1.00 12.27 164 GLU B CA 1
ATOM 3314 C C . GLU B 1 164 ? 16.619 11.307 75.942 1.00 15.83 164 GLU B C 1
ATOM 3315 O O . GLU B 1 164 ? 16.673 12.422 76.485 1.00 13.25 164 GLU B O 1
ATOM 3321 N N . ARG B 1 165 ? 17.637 10.745 75.291 1.00 13.65 165 ARG B N 1
ATOM 3322 C CA . ARG B 1 165 ? 18.952 11.353 75.247 1.00 9.88 165 ARG B CA 1
ATOM 3323 C C . ARG B 1 165 ? 19.593 11.414 73.862 1.00 14.92 165 ARG B C 1
ATOM 3324 O O . ARG B 1 165 ? 20.750 11.788 73.747 1.00 18.81 165 ARG B O 1
ATOM 3332 N N . GLY B 1 166 ? 18.858 10.977 72.848 1.00 17.14 166 GLY B N 1
ATOM 3333 C CA . GLY B 1 166 ? 19.380 10.884 71.464 1.00 15.13 166 GLY B CA 1
ATOM 3334 C C . GLY B 1 166 ? 19.920 9.504 71.121 1.00 14.19 166 GLY B C 1
ATOM 3335 O O . GLY B 1 166 ? 20.059 8.660 71.979 1.00 13.89 166 GLY B O 1
ATOM 3336 N N . SER B 1 167 ? 20.288 9.338 69.858 1.00 14.34 167 SER B N 1
ATOM 3337 C CA . SER B 1 167 ? 20.633 8.030 69.284 1.00 12.15 167 SER B CA 1
ATOM 3338 C C . SER B 1 167 ? 21.877 8.152 68.435 1.00 12.10 167 SER B C 1
ATOM 3339 O O . SER B 1 167 ? 22.122 9.186 67.797 1.00 13.74 167 SER B O 1
ATOM 3342 N N . SER B 1 168 ? 22.731 7.146 68.558 1.00 13.99 168 SER B N 1
ATOM 3343 C CA . SER B 1 168 ? 23.966 7.069 67.771 1.00 11.74 168 SER B CA 1
ATOM 3344 C C . SER B 1 168 ? 23.653 7.233 66.305 1.00 15.51 168 SER B C 1
ATOM 3345 O O . SER B 1 168 ? 22.797 6.574 65.776 1.00 15.01 168 SER B O 1
ATOM 3348 N N . PHE B 1 169 ? 24.368 8.139 65.665 1.00 11.51 169 PHE B N 1
ATOM 3349 C CA . PHE B 1 169 ? 24.127 8.455 64.260 1.00 7.77 169 PHE B CA 1
ATOM 3350 C C . PHE B 1 169 ? 25.451 8.504 63.539 1.00 14.05 169 PHE B C 1
ATOM 3351 O O . PHE B 1 169 ? 26.142 9.497 63.555 1.00 13.57 169 PHE B O 1
ATOM 3359 N N . GLY B 1 170 ? 25.839 7.375 62.972 1.00 14.45 170 GLY B N 1
ATOM 3360 C CA . GLY B 1 170 ? 27.225 7.194 62.513 1.00 11.51 170 GLY B CA 1
ATOM 3361 C C . GLY B 1 170 ? 28.219 7.281 63.641 1.00 13.53 170 GLY B C 1
ATOM 3362 O O . GLY B 1 170 ? 27.951 6.834 64.764 1.00 17.37 170 GLY B O 1
ATOM 3363 N N . TYR B 1 171 ? 29.332 7.939 63.368 1.00 14.09 171 TYR B N 1
ATOM 3364 C CA . TYR B 1 171 ? 30.368 8.141 64.397 1.00 13.02 171 TYR B CA 1
ATOM 3365 C C . TYR B 1 171 ? 30.150 9.461 65.135 1.00 18.83 171 TYR B C 1
ATOM 3366 O O . TYR B 1 171 ? 29.987 10.521 64.530 1.00 14.33 171 TYR B O 1
ATOM 3375 N N . ASP B 1 172 ? 30.234 9.354 66.448 1.00 16.78 172 ASP B N 1
ATOM 3376 C CA . ASP B 1 172 ? 30.269 10.503 67.373 1.00 23.70 172 ASP B CA 1
ATOM 3377 C C . ASP B 1 172 ? 28.939 11.284 67.469 1.00 19.97 172 ASP B C 1
ATOM 3378 O O . ASP B 1 172 ? 28.455 11.613 68.579 1.00 24.74 172 ASP B O 1
ATOM 3383 N N . ASN B 1 173 ? 28.360 11.599 66.327 1.00 18.40 173 ASN B N 1
ATOM 3384 C CA . ASN B 1 173 ? 27.150 12.442 66.292 1.00 17.82 173 ASN B CA 1
ATOM 3385 C C . ASN B 1 173 ? 25.946 11.724 66.909 1.00 18.93 173 ASN B C 1
ATOM 3386 O O . ASN B 1 173 ? 25.802 10.496 66.832 1.00 15.06 173 ASN B O 1
ATOM 3391 N N . LEU B 1 174 ? 25.096 12.507 67.558 1.00 18.86 174 LEU B N 1
ATOM 3392 C CA . LEU B 1 174 ? 23.802 12.002 68.012 1.00 14.16 174 LEU B CA 1
ATOM 3393 C C . LEU B 1 174 ? 22.681 12.739 67.316 1.00 14.39 174 LEU B C 1
ATOM 3394 O O . LEU B 1 174 ? 22.777 13.900 66.936 1.00 18.19 174 LEU B O 1
ATOM 3399 N N . VAL B 1 175 ? 21.654 11.984 67.012 1.00 17.52 175 VAL B N 1
ATOM 3400 C CA A VAL B 1 175 ? 20.441 12.525 66.440 0.50 12.54 175 VAL B CA 1
ATOM 3401 C CA B VAL B 1 175 ? 20.440 12.558 66.460 0.50 13.45 175 VAL B CA 1
ATOM 3402 C C . VAL B 1 175 ? 19.262 12.138 67.342 1.00 12.25 175 VAL B C 1
ATOM 3403 O O . VAL B 1 175 ? 19.216 11.033 67.852 1.00 17.63 175 VAL B O 1
ATOM 3410 N N . VAL B 1 176 ? 18.338 13.065 67.548 1.00 13.61 176 VAL B N 1
ATOM 3411 C CA . VAL B 1 176 ? 17.104 12.751 68.298 1.00 15.56 176 VAL B CA 1
ATOM 3412 C C . VAL B 1 176 ? 15.955 12.448 67.354 1.00 13.13 176 VAL B C 1
ATOM 3413 O O . VAL B 1 176 ? 15.566 13.286 66.532 1.00 16.47 176 VAL B O 1
ATOM 3417 N N . ASP B 1 177 ? 15.471 11.215 67.405 1.00 12.96 177 ASP B N 1
ATOM 3418 C CA . ASP B 1 177 ? 14.321 10.810 66.588 1.00 12.03 177 ASP B CA 1
ATOM 3419 C C . ASP B 1 177 ? 13.042 11.260 67.261 1.00 11.06 177 ASP B C 1
ATOM 3420 O O . ASP B 1 177 ? 12.630 10.719 68.286 1.00 14.68 177 ASP B O 1
ATOM 3425 N N . MET B 1 178 ? 12.355 12.180 66.597 1.00 12.11 178 MET B N 1
ATOM 3426 C CA . MET B 1 178 ? 11.176 12.833 67.164 1.00 13.78 178 MET B CA 1
ATOM 3427 C C . MET B 1 178 ? 10.035 11.861 67.210 1.00 18.10 178 MET B C 1
ATOM 3428 O O . MET B 1 178 ? 9.056 12.073 67.917 1.00 16.17 178 MET B O 1
ATOM 3433 N N . LEU B 1 179 ? 10.150 10.803 66.421 1.00 14.25 179 LEU B N 1
ATOM 3434 C CA . LEU B 1 179 ? 9.146 9.746 66.403 1.00 13.83 179 LEU B CA 1
ATOM 3435 C C . LEU B 1 179 ? 9.308 8.770 67.521 1.00 12.90 179 LEU B C 1
ATOM 3436 O O . LEU B 1 179 ? 8.389 8.017 67.828 1.00 15.24 179 LEU B O 1
ATOM 3441 N N . GLY B 1 180 ? 10.499 8.741 68.099 1.00 15.77 180 GLY B N 1
ATOM 3442 C CA . GLY B 1 180 ? 10.807 7.792 69.175 1.00 15.52 180 GLY B CA 1
ATOM 3443 C C . GLY B 1 180 ? 9.972 7.999 70.422 1.00 18.15 180 GLY B C 1
ATOM 3444 O O . GLY B 1 180 ? 9.620 7.052 71.128 1.00 16.66 180 GLY B O 1
ATOM 3445 N N . PHE B 1 181 ? 9.615 9.254 70.653 1.00 16.96 181 PHE B N 1
ATOM 3446 C CA . PHE B 1 181 ? 8.768 9.626 71.807 1.00 16.05 181 PHE B CA 1
ATOM 3447 C C . PHE B 1 181 ? 7.426 8.892 71.777 1.00 19.18 181 PHE B C 1
ATOM 3448 O O . PHE B 1 181 ? 7.001 8.263 72.754 1.00 19.65 181 PHE B O 1
ATOM 3456 N N . GLY B 1 182 ? 6.797 8.937 70.614 1.00 18.13 182 GLY B N 1
ATOM 3457 C CA . GLY B 1 182 ? 5.504 8.287 70.389 1.00 16.64 182 GLY B CA 1
ATOM 3458 C C . GLY B 1 182 ? 5.624 6.776 70.545 1.00 15.73 182 GLY B C 1
ATOM 3459 O O . GLY B 1 182 ? 4.776 6.131 71.145 1.00 17.70 182 GLY B O 1
ATOM 3460 N N . VAL B 1 183 ? 6.730 6.237 70.057 1.00 13.73 183 VAL B N 1
ATOM 3461 C CA . VAL B 1 183 ? 6.955 4.791 70.112 1.00 15.27 183 VAL B CA 1
ATOM 3462 C C . VAL B 1 183 ? 7.053 4.389 71.571 1.00 15.00 183 VAL B C 1
ATOM 3463 O O . VAL B 1 183 ? 6.469 3.395 71.987 1.00 16.84 183 VAL B O 1
ATOM 3467 N N . MET B 1 184 ? 7.746 5.204 72.356 1.00 17.78 184 MET B N 1
ATOM 3468 C CA . MET B 1 184 ? 7.889 4.912 73.785 1.00 16.59 184 MET B CA 1
ATOM 3469 C C . MET B 1 184 ? 6.544 4.969 74.516 1.00 18.49 184 MET B C 1
ATOM 3470 O O . MET B 1 184 ? 6.188 4.072 75.303 1.00 18.65 184 MET B O 1
ATOM 3475 N N . LYS B 1 185 ? 5.779 6.016 74.226 1.00 16.47 185 LYS B N 1
ATOM 3476 C CA . LYS B 1 185 ? 4.443 6.140 74.780 1.00 18.15 185 LYS B CA 1
ATOM 3477 C C . LYS B 1 185 ? 3.584 4.925 74.462 1.00 17.77 185 LYS B C 1
ATOM 3478 O O . LYS B 1 185 ? 2.927 4.358 75.329 1.00 23.05 185 LYS B O 1
ATOM 3484 N N . GLN B 1 186 ? 3.515 4.595 73.184 1.00 15.16 186 GLN B N 1
ATOM 3485 C CA . GLN B 1 186 ? 2.669 3.485 72.711 1.00 22.13 186 GLN B CA 1
ATOM 3486 C C . GLN B 1 186 ? 3.018 2.132 73.340 1.00 25.68 186 GLN B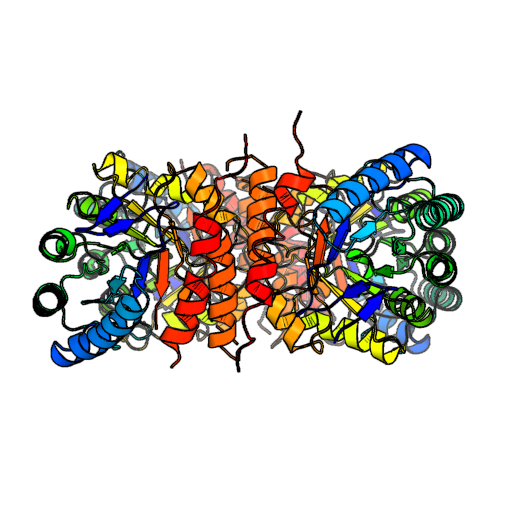 C 1
ATOM 3487 O O . GLN B 1 186 ? 2.141 1.324 73.626 1.00 24.57 186 GLN B O 1
ATOM 3493 N N . THR B 1 187 ? 4.306 1.876 73.527 1.00 21.23 187 THR B N 1
ATOM 3494 C CA . THR B 1 187 ? 4.770 0.544 73.887 1.00 20.28 187 THR B CA 1
ATOM 3495 C C . THR B 1 187 ? 4.970 0.407 75.400 1.00 19.52 187 THR B C 1
ATOM 3496 O O . THR B 1 187 ? 5.135 -0.694 75.928 1.00 21.28 187 THR B O 1
ATOM 3500 N N . CYS B 1 188 ? 5.003 1.529 76.092 1.00 15.81 188 CYS B N 1
ATOM 3501 C CA . CYS B 1 188 ? 5.354 1.537 77.520 1.00 18.37 188 CYS B CA 1
ATOM 3502 C C . CYS B 1 188 ? 4.252 2.081 78.414 1.00 20.20 188 CYS B C 1
ATOM 3503 O O . CYS B 1 188 ? 4.490 2.567 79.520 1.00 21.64 188 CYS B O 1
ATOM 3506 N N . GLY B 1 189 ? 3.040 2.025 77.908 1.00 18.99 189 GLY B N 1
ATOM 3507 C CA . GLY B 1 189 ? 1.875 2.342 78.717 1.00 18.76 189 GLY B CA 1
ATOM 3508 C C . GLY B 1 189 ? 1.740 3.819 79.071 1.00 20.03 189 GLY B C 1
ATOM 3509 O O . GLY B 1 189 ? 1.198 4.159 80.124 1.00 16.82 189 GLY B O 1
ATOM 3510 N N . ASN B 1 190 ? 2.200 4.677 78.164 1.00 17.22 190 ASN B N 1
ATOM 3511 C CA . ASN B 1 190 ? 2.062 6.132 78.314 1.00 18.96 190 ASN B CA 1
ATOM 3512 C C . ASN B 1 190 ? 2.613 6.644 79.640 1.00 19.71 190 ASN B C 1
ATOM 3513 O O . ASN B 1 190 ? 2.083 7.574 80.265 1.00 19.22 190 ASN B O 1
ATOM 3518 N N . LEU B 1 191 ? 3.704 6.021 80.041 1.00 17.18 191 LEU B N 1
ATOM 3519 C CA . LEU B 1 191 ? 4.539 6.512 81.132 1.00 16.58 191 LEU B CA 1
ATOM 3520 C C . LEU B 1 191 ? 5.050 7.889 80.750 1.00 12.84 191 LEU B C 1
ATOM 3521 O O . LEU B 1 191 ? 5.210 8.204 79.548 1.00 15.21 191 LEU B O 1
ATOM 3526 N N . PRO B 1 192 ? 5.326 8.726 81.755 1.00 17.32 192 PRO B N 1
ATOM 3527 C CA . PRO B 1 192 ? 5.944 10.023 81.485 1.00 14.36 192 PRO B CA 1
ATOM 3528 C C . PRO B 1 192 ? 7.263 9.924 80.753 1.00 15.18 192 PRO B C 1
ATOM 3529 O O . PRO B 1 192 ? 8.139 9.127 81.074 1.00 13.68 192 PRO B O 1
ATOM 3533 N N . VAL B 1 193 ? 7.358 10.709 79.713 1.00 15.51 193 VAL B N 1
ATOM 3534 C CA . VAL B 1 193 ? 8.556 10.772 78.900 1.00 13.24 193 VAL B CA 1
ATOM 3535 C C . VAL B 1 193 ? 9.081 12.192 79.001 1.00 17.86 193 VAL B C 1
ATOM 3536 O O . VAL B 1 193 ? 8.336 13.149 78.833 1.00 15.74 193 VAL B O 1
ATOM 3540 N N . ILE B 1 194 ? 10.363 12.293 79.317 1.00 16.73 194 ILE B N 1
ATOM 3541 C CA . ILE B 1 194 ? 11.059 13.569 79.388 1.00 11.90 194 ILE B CA 1
ATOM 3542 C C . ILE B 1 194 ? 12.231 13.548 78.416 1.00 13.53 194 ILE B C 1
ATOM 3543 O O . ILE B 1 194 ? 12.712 12.496 77.988 1.00 15.02 194 ILE B O 1
ATOM 3548 N N . PHE B 1 195 ? 12.688 14.755 78.111 1.00 13.45 195 PHE B N 1
ATOM 3549 C CA . PHE B 1 195 ? 13.719 14.982 77.090 1.00 12.85 195 PHE B CA 1
ATOM 3550 C C . PHE B 1 195 ? 14.960 15.673 77.669 1.00 12.25 195 PHE B C 1
ATOM 3551 O O . PHE B 1 195 ? 14.943 16.834 78.106 1.00 12.20 195 PHE B O 1
ATOM 3559 N N . ASP B 1 196 ? 16.039 14.923 77.687 1.00 10.96 196 ASP B N 1
ATOM 3560 C CA . ASP B 1 196 ? 17.362 15.433 78.077 1.00 13.71 196 ASP B CA 1
ATOM 3561 C C . ASP B 1 196 ? 18.047 16.002 76.859 1.00 12.80 196 ASP B C 1
ATOM 3562 O O . ASP B 1 196 ? 18.741 15.295 76.105 1.00 15.85 196 ASP B O 1
ATOM 3567 N N . VAL B 1 197 ? 17.812 17.285 76.661 1.00 15.49 197 VAL B N 1
ATOM 3568 C CA A VAL B 1 197 ? 18.232 17.965 75.436 0.50 16.29 197 VAL B CA 1
ATOM 3569 C CA B VAL B 1 197 ? 18.246 17.988 75.445 0.50 18.36 197 VAL B CA 1
ATOM 3570 C C . VAL B 1 197 ? 19.751 18.152 75.429 1.00 15.51 197 VAL B C 1
ATOM 3571 O O . VAL B 1 197 ? 20.397 18.085 74.385 1.00 17.70 197 VAL B O 1
ATOM 3578 N N . THR B 1 198 ? 20.311 18.340 76.603 1.00 17.54 198 THR B N 1
ATOM 3579 C CA . THR B 1 198 ? 21.721 18.689 76.692 1.00 20.08 198 THR B CA 1
ATOM 3580 C C . THR B 1 198 ? 22.646 17.596 76.228 1.00 21.68 198 THR B C 1
ATOM 3581 O O . THR B 1 198 ? 23.624 17.844 75.511 1.00 22.72 198 THR B O 1
ATOM 3585 N N . HIS B 1 199 ? 22.393 16.387 76.688 1.00 24.89 199 HIS B N 1
ATOM 3586 C CA . HIS B 1 199 ? 23.273 15.289 76.308 1.00 25.99 199 HIS B CA 1
ATOM 3587 C C . HIS B 1 199 ? 23.167 15.061 74.835 1.00 33.89 199 HIS B C 1
ATOM 3588 O O . HIS B 1 199 ? 24.155 14.879 74.122 1.00 32.68 199 HIS B O 1
ATOM 3595 N N . SER B 1 200 ? 21.932 15.217 74.412 1.00 36.70 200 SER B N 1
ATOM 3596 C CA . SER B 1 200 ? 21.493 14.829 73.099 1.00 38.15 200 SER B CA 1
ATOM 3597 C C . SER B 1 200 ? 22.323 15.508 72.083 1.00 39.63 200 SER B C 1
ATOM 3598 O O . SER B 1 200 ? 22.055 15.358 70.903 1.00 29.42 200 SER B O 1
ATOM 3601 N N . LEU B 1 201 ? 23.032 16.518 72.574 1.00 41.23 201 LEU B N 1
ATOM 3602 C CA . LEU B 1 201 ? 23.684 17.465 71.700 1.00 40.27 201 LEU B CA 1
ATOM 3603 C C . LEU B 1 201 ? 24.948 16.800 71.219 1.00 47.27 201 LEU B C 1
ATOM 3604 O O . LEU B 1 201 ? 24.897 16.059 70.247 1.00 51.73 201 LEU B O 1
ATOM 3609 N N . GLN B 1 202 ? 26.013 16.870 72.014 1.00 51.57 202 GLN B N 1
ATOM 3610 C CA . GLN B 1 202 ? 27.380 17.023 71.457 0.50 48.12 202 GLN B CA 1
ATOM 3611 C C . GLN B 1 202 ? 27.857 16.022 70.380 1.00 52.48 202 GLN B C 1
ATOM 3612 O O . GLN B 1 202 ? 27.544 14.822 70.395 1.00 53.05 202 GLN B O 1
ATOM 3615 N N . GLY B 1 212 ? 23.587 32.516 67.706 1.00 58.75 212 GLY B N 1
ATOM 3616 C CA . GLY B 1 212 ? 23.050 31.347 68.391 1.00 57.61 212 GLY B CA 1
ATOM 3617 C C . GLY B 1 212 ? 24.064 30.601 69.230 1.00 56.46 212 GLY B C 1
ATOM 3618 O O . GLY B 1 212 ? 24.051 30.660 70.463 1.00 53.20 212 GLY B O 1
ATOM 3619 N N . GLY B 1 213 ? 24.870 29.805 68.540 1.00 54.35 213 GLY B N 1
ATOM 3620 C CA . GLY B 1 213 ? 25.804 28.879 69.188 1.00 53.86 213 GLY B CA 1
ATOM 3621 C C . GLY B 1 213 ? 25.114 27.640 69.719 1.00 50.18 213 GLY B C 1
ATOM 3622 O O . GLY B 1 213 ? 24.156 27.144 69.130 1.00 48.80 213 GLY B O 1
ATOM 3623 N N . ARG B 1 214 ? 25.604 27.172 70.862 1.00 47.38 214 ARG B N 1
ATOM 3624 C CA . ARG B 1 214 ? 25.058 25.991 71.529 1.00 46.38 214 ARG B CA 1
ATOM 3625 C C . ARG B 1 214 ? 23.655 26.291 72.030 1.00 45.69 214 ARG B C 1
ATOM 3626 O O . ARG B 1 214 ? 22.760 25.449 71.981 1.00 34.96 214 ARG B O 1
ATOM 3628 N N . ARG B 1 215 ? 23.449 27.559 72.339 1.00 44.23 215 ARG B N 1
ATOM 3629 C CA . ARG B 1 215 ? 22.190 28.023 72.938 1.00 44.52 215 ARG B CA 1
ATOM 3630 C C . ARG B 1 215 ? 21.071 27.949 71.919 1.00 39.94 215 ARG B C 1
ATOM 3631 O O . ARG B 1 215 ? 19.959 27.533 72.221 1.00 35.71 215 ARG B O 1
ATOM 3633 N N . ALA B 1 216 ? 21.378 28.400 70.715 1.00 36.24 216 ALA B N 1
ATOM 3634 C CA . ALA B 1 216 ? 20.363 28.482 69.652 1.00 35.49 216 ALA B CA 1
ATOM 3635 C C . ALA B 1 216 ? 19.918 27.080 69.320 1.00 29.49 216 ALA B C 1
ATOM 3636 O O . ALA B 1 216 ? 18.750 26.839 68.990 1.00 30.17 216 ALA B O 1
ATOM 3638 N N . GLN B 1 217 ? 20.886 26.175 69.368 1.00 29.17 217 GLN B N 1
ATOM 3639 C CA . GLN B 1 217 ? 20.636 24.753 69.055 1.00 29.58 217 GLN B CA 1
ATOM 3640 C C . GLN B 1 217 ? 19.755 24.132 70.097 1.00 26.90 217 GLN B C 1
ATOM 3641 O O . GLN B 1 217 ? 18.842 23.363 69.792 1.00 25.22 217 GLN B O 1
ATOM 3647 N N . ALA B 1 218 ? 20.152 24.333 71.348 1.00 24.71 218 ALA B N 1
ATOM 3648 C CA . ALA B 1 218 ? 19.407 23.731 72.462 1.00 24.03 218 ALA B CA 1
ATOM 3649 C C . ALA B 1 218 ? 17.946 24.182 72.396 1.00 17.70 218 ALA B C 1
ATOM 3650 O O . ALA B 1 218 ? 17.038 23.406 72.680 1.00 19.57 218 ALA B O 1
ATOM 3652 N N . LEU B 1 219 ? 17.741 25.418 71.951 1.00 17.91 219 LEU B N 1
ATOM 3653 C CA . LEU B 1 219 ? 16.405 25.983 71.873 1.00 18.91 219 LEU B CA 1
ATOM 3654 C C . LEU B 1 219 ? 15.588 25.242 70.811 1.00 18.60 219 LEU B C 1
ATOM 3655 O O . LEU B 1 219 ? 14.467 24.822 71.050 1.00 17.53 219 LEU B O 1
ATOM 3660 N N . ASP B 1 220 ? 16.151 25.138 69.620 1.00 16.27 220 ASP B N 1
ATOM 3661 C CA . ASP B 1 220 ? 15.450 24.496 68.504 1.00 15.11 220 ASP B CA 1
ATOM 3662 C C . ASP B 1 220 ? 15.109 23.061 68.860 1.00 14.23 220 ASP B C 1
ATOM 3663 O O . ASP B 1 220 ? 14.034 22.566 68.592 1.00 11.50 220 ASP B O 1
ATOM 3668 N N . LEU B 1 221 ? 16.104 22.366 69.369 1.00 13.37 221 LEU B N 1
ATOM 3669 C CA . LEU B 1 221 ? 15.963 20.956 69.694 1.00 13.62 221 LEU B CA 1
ATOM 3670 C C . LEU B 1 221 ? 14.948 20.731 70.829 1.00 15.05 221 LEU B C 1
ATOM 3671 O O . LEU B 1 221 ? 14.070 19.868 70.748 1.00 14.36 221 LEU B O 1
ATOM 3676 N N . ALA B 1 222 ? 14.992 21.587 71.852 1.00 17.00 222 ALA B N 1
ATOM 3677 C CA . ALA B 1 222 ? 14.029 21.466 72.942 1.00 13.73 222 ALA B CA 1
ATOM 3678 C C . ALA B 1 222 ? 12.618 21.703 72.461 1.00 10.25 222 ALA B C 1
ATOM 3679 O O . ALA B 1 222 ? 11.694 21.040 72.896 1.00 15.39 222 ALA B O 1
ATOM 3681 N N . LEU B 1 223 ? 12.438 22.739 71.652 1.00 13.62 223 LEU B N 1
ATOM 3682 C CA . LEU B 1 223 ? 11.114 23.132 71.183 1.00 13.58 223 LEU B CA 1
ATOM 3683 C C . LEU B 1 223 ? 10.538 21.989 70.330 1.00 13.37 223 LEU B C 1
ATOM 3684 O O . LEU B 1 223 ? 9.360 21.646 70.424 1.00 13.30 223 LEU B O 1
ATOM 3689 N N . ALA B 1 224 ? 11.395 21.413 69.493 1.00 14.65 224 ALA B N 1
ATOM 3690 C CA . ALA B 1 224 ? 11.002 20.305 68.601 1.00 16.23 224 ALA B CA 1
ATOM 3691 C C . ALA B 1 224 ? 10.499 19.092 69.400 1.00 16.24 224 ALA B C 1
ATOM 3692 O O . ALA B 1 224 ? 9.414 18.590 69.185 1.00 12.12 224 ALA B O 1
ATOM 3694 N N . GLY B 1 225 ? 11.238 18.727 70.423 1.00 14.56 225 GLY B N 1
ATOM 3695 C CA . GLY B 1 225 ? 10.860 17.599 71.264 1.00 16.50 225 GLY B CA 1
ATOM 3696 C C . GLY B 1 225 ? 9.559 17.855 72.004 1.00 14.56 225 GLY B C 1
ATOM 3697 O O . GLY B 1 225 ? 8.671 17.015 72.050 1.00 16.10 225 GLY B O 1
ATOM 3698 N N . MET B 1 226 ? 9.449 19.052 72.576 1.00 17.19 226 MET B N 1
ATOM 3699 C CA . MET B 1 226 ? 8.290 19.410 73.398 1.00 13.50 226 MET B CA 1
ATOM 3700 C C . MET B 1 226 ? 7.023 19.582 72.569 1.00 15.88 226 MET B C 1
ATOM 3701 O O . MET B 1 226 ? 5.922 19.344 73.049 1.00 14.71 226 MET B O 1
ATOM 3706 N N . ALA B 1 227 ? 7.206 19.809 71.269 1.00 11.85 227 ALA B N 1
ATOM 3707 C CA . ALA B 1 227 ? 6.093 19.854 70.337 1.00 15.21 227 ALA B CA 1
ATOM 3708 C C . ALA B 1 227 ? 5.380 18.519 70.186 1.00 12.80 227 ALA B C 1
ATOM 3709 O O . ALA B 1 227 ? 4.217 18.476 69.788 1.00 19.12 227 ALA B O 1
ATOM 3711 N N . THR B 1 228 ? 6.044 17.465 70.614 1.00 12.24 228 THR B N 1
ATOM 3712 C CA . THR B 1 228 ? 5.506 16.092 70.538 1.00 13.76 228 THR B CA 1
ATOM 3713 C C . THR B 1 228 ? 4.704 15.672 71.768 1.00 14.34 228 THR B C 1
ATOM 3714 O O . THR B 1 228 ? 4.169 14.572 71.823 1.00 15.77 228 THR B O 1
ATOM 3718 N N . ARG B 1 229 ? 4.636 16.587 72.734 1.00 17.39 229 ARG B N 1
ATOM 3719 C CA . ARG B 1 229 ? 3.810 16.477 73.946 1.00 16.39 229 ARG B CA 1
ATOM 3720 C C . ARG B 1 229 ? 4.434 15.572 75.024 1.00 17.96 229 ARG B C 1
ATOM 3721 O O . ARG B 1 229 ? 4.261 14.340 75.028 1.00 15.16 229 ARG B O 1
ATOM 3729 N N . LEU B 1 230 ? 5.266 16.199 75.842 1.00 15.69 230 LEU B N 1
ATOM 3730 C CA . LEU B 1 230 ? 6.151 15.487 76.760 1.00 14.46 230 LEU B CA 1
ATOM 3731 C C . LEU B 1 230 ? 5.945 15.966 78.191 1.00 13.51 230 LEU B C 1
ATOM 3732 O O . LEU B 1 230 ? 5.582 17.112 78.435 1.00 15.36 230 LEU B O 1
ATOM 3737 N N . ALA B 1 231 ? 6.243 15.093 79.139 1.00 14.45 231 ALA B N 1
ATOM 3738 C CA . ALA B 1 231 ? 6.061 15.411 80.568 1.00 14.86 231 ALA B CA 1
ATOM 3739 C C . ALA B 1 231 ? 7.075 16.396 81.122 1.00 12.74 231 ALA B C 1
ATOM 3740 O O . ALA B 1 231 ? 6.826 17.080 82.130 1.00 16.97 231 ALA B O 1
ATOM 3742 N N . GLY B 1 232 ? 8.229 16.472 80.482 1.00 12.93 232 GLY B N 1
ATOM 3743 C CA . GLY B 1 232 ? 9.268 17.361 80.985 1.00 15.78 232 GLY B CA 1
ATOM 3744 C C . GLY B 1 232 ? 10.476 17.496 80.108 1.00 14.68 232 GLY B C 1
ATOM 3745 O O . GLY B 1 232 ? 10.631 16.805 79.097 1.00 14.06 232 GLY B O 1
ATOM 3746 N N . LEU B 1 233 ? 11.321 18.387 80.585 1.00 13.68 233 LEU B N 1
ATOM 3747 C CA . LEU B 1 233 ? 12.564 18.772 79.944 1.00 14.72 233 LEU B CA 1
ATOM 3748 C C . LEU B 1 233 ? 13.653 18.648 80.983 1.00 16.95 233 LEU B C 1
ATOM 3749 O O . LEU B 1 233 ? 13.509 19.141 82.112 1.00 15.83 233 LEU B O 1
ATOM 3754 N N . PHE B 1 234 ? 14.751 18.064 80.532 1.00 18.67 234 PHE B N 1
ATOM 3755 C CA . PHE B 1 234 ? 15.892 17.701 81.351 1.00 19.76 234 PHE B CA 1
ATOM 3756 C C . PHE B 1 234 ? 17.127 18.402 80.826 1.00 21.31 234 PHE B C 1
ATOM 3757 O O . PHE B 1 234 ? 17.414 18.389 79.616 1.00 19.95 234 PHE B O 1
ATOM 3765 N N . LEU B 1 235 ? 17.756 19.154 81.721 1.00 23.25 235 LEU B N 1
ATOM 3766 C CA . LEU B 1 235 ? 18.965 19.948 81.398 1.00 22.09 235 LEU B CA 1
ATOM 3767 C C . LEU B 1 235 ? 20.195 19.501 82.193 1.00 31.54 235 LEU B C 1
ATOM 3768 O O . LEU B 1 235 ? 20.164 19.403 83.419 1.00 34.59 235 LEU B O 1
ATOM 3773 N N . GLU B 1 236 ? 21.261 19.212 81.451 1.00 31.99 236 GLU B N 1
ATOM 3774 C CA . GLU B 1 236 ? 22.634 19.017 81.985 1.00 31.83 236 GLU B CA 1
ATOM 3775 C C . GLU B 1 236 ? 23.472 20.320 81.927 1.00 37.69 236 GLU B C 1
ATOM 3776 O O . GLU B 1 236 ? 23.016 21.370 81.488 1.00 33.33 236 GLU B O 1
ATOM 3782 N N . SER B 1 237 ? 24.747 20.219 82.274 1.00 47.06 237 SER B N 1
ATOM 3783 C CA . SER B 1 237 ? 25.677 21.347 82.066 1.00 51.61 237 SER B CA 1
ATOM 3784 C C . SER B 1 237 ? 25.568 21.928 80.650 1.00 53.73 237 SER B C 1
ATOM 3785 O O . SER B 1 237 ? 25.831 23.116 80.425 1.00 55.98 237 SER B O 1
ATOM 3788 N N . HIS B 1 255 ? 17.801 37.274 82.018 1.00 52.71 255 HIS B N 1
ATOM 3789 C CA . HIS B 1 255 ? 18.892 36.596 81.333 1.00 51.69 255 HIS B CA 1
ATOM 3790 C C . HIS B 1 255 ? 18.485 35.216 80.804 1.00 43.79 255 HIS B C 1
ATOM 3791 O O . HIS B 1 255 ? 17.338 34.980 80.427 1.00 38.34 255 HIS B O 1
ATOM 3798 N N . LEU B 1 256 ? 19.471 34.343 80.674 1.00 37.19 256 LEU B N 1
ATOM 3799 C CA . LEU B 1 256 ? 19.466 33.340 79.598 1.00 34.06 256 LEU B CA 1
ATOM 3800 C C . LEU B 1 256 ? 18.484 32.182 79.859 1.00 29.64 256 LEU B C 1
ATOM 3801 O O . LEU B 1 256 ? 17.743 31.748 78.974 1.00 27.17 256 LEU B O 1
ATOM 3806 N N . LEU B 1 257 ? 18.488 31.693 81.085 1.00 26.44 257 LEU B N 1
ATOM 3807 C CA . LEU B 1 257 ? 17.605 30.576 81.456 1.00 26.69 257 LEU B CA 1
ATOM 3808 C C . LEU B 1 257 ? 16.158 31.049 81.374 1.00 25.91 257 LEU B C 1
ATOM 3809 O O . LEU B 1 257 ? 15.292 30.380 80.817 1.00 22.00 257 LEU B O 1
ATOM 3814 N N . GLU B 1 258 ? 15.916 32.265 81.839 1.00 24.30 258 GLU B N 1
ATOM 3815 C CA . GLU B 1 258 ? 14.571 32.810 81.761 1.00 23.57 258 GLU B CA 1
ATOM 3816 C C . GLU B 1 258 ? 14.033 32.848 80.327 1.00 24.74 258 GLU B C 1
ATOM 3817 O O . GLU B 1 258 ? 12.877 32.496 80.092 1.00 22.01 258 GLU B O 1
ATOM 3823 N N . ASP B 1 259 ? 14.851 33.326 79.390 1.00 25.45 259 ASP B N 1
ATOM 3824 C CA . ASP B 1 259 ? 14.388 33.584 78.017 1.00 25.77 259 ASP B CA 1
ATOM 3825 C C . ASP B 1 259 ? 14.066 32.264 77.326 1.00 22.39 259 ASP B C 1
ATOM 3826 O O . ASP B 1 259 ? 13.156 32.142 76.508 1.00 22.21 259 ASP B O 1
ATOM 3831 N N . PHE B 1 260 ? 14.882 31.288 77.656 1.00 24.95 260 PHE B N 1
ATOM 3832 C CA . PHE B 1 260 ? 14.740 29.919 77.174 1.00 19.12 260 PHE B CA 1
ATOM 3833 C C . PHE B 1 260 ? 13.418 29.323 77.664 1.00 18.35 260 PHE B C 1
ATOM 3834 O O . PHE B 1 260 ? 12.581 28.878 76.885 1.00 18.74 260 PHE B O 1
ATOM 3842 N N . LEU B 1 261 ? 13.256 29.327 78.980 1.00 16.91 261 LEU B N 1
ATOM 3843 C CA . LEU B 1 261 ? 12.053 28.769 79.616 1.00 16.75 261 LEU B CA 1
ATOM 3844 C C . LEU B 1 261 ? 10.779 29.469 79.198 1.00 16.39 261 LEU B C 1
ATOM 3845 O O . LEU B 1 261 ? 9.765 28.830 78.992 1.00 13.69 261 LEU B O 1
ATOM 3850 N N . ILE B 1 262 ? 10.867 30.750 78.868 1.00 17.24 262 ILE B N 1
ATOM 3851 C CA . ILE B 1 262 ? 9.665 31.477 78.415 1.00 15.24 262 ILE B CA 1
ATOM 3852 C C . ILE B 1 262 ? 9.194 30.846 77.111 1.00 19.22 262 ILE B C 1
ATOM 3853 O O . ILE B 1 262 ? 8.002 30.686 76.855 1.00 17.72 262 ILE B O 1
ATOM 3858 N N . ARG B 1 263 ? 10.158 30.486 76.292 1.00 16.97 263 ARG B N 1
ATOM 3859 C CA . ARG B 1 263 ? 9.865 29.969 74.963 1.00 21.69 263 ARG B CA 1
ATOM 3860 C C . ARG B 1 263 ? 9.302 28.578 75.042 1.00 14.74 263 ARG B C 1
ATOM 3861 O O . ARG B 1 263 ? 8.318 28.255 74.353 1.00 17.23 263 ARG B O 1
ATOM 3869 N N . ILE B 1 264 ? 9.902 27.776 75.915 1.00 14.34 264 ILE B N 1
ATOM 3870 C CA . ILE B 1 264 ? 9.445 26.377 76.110 1.00 13.74 264 ILE B CA 1
ATOM 3871 C C . ILE B 1 264 ? 8.021 26.363 76.677 1.00 14.02 264 ILE B C 1
ATOM 3872 O O . ILE B 1 264 ? 7.158 25.671 76.207 1.00 14.17 264 ILE B O 1
ATOM 3877 N N . LYS B 1 265 ? 7.791 27.162 77.706 1.00 12.67 265 LYS B N 1
ATOM 3878 C CA . LYS B 1 265 ? 6.466 27.264 78.316 1.00 19.15 265 LYS B CA 1
ATOM 3879 C C . LYS B 1 265 ? 5.391 27.707 77.321 1.00 17.01 265 LYS B C 1
ATOM 3880 O O . LYS B 1 265 ? 4.245 27.231 77.376 1.00 15.54 265 LYS B O 1
ATOM 3886 N N . ALA B 1 266 ? 5.723 28.652 76.446 1.00 16.67 266 ALA B N 1
ATOM 3887 C CA . ALA B 1 266 ? 4.720 29.124 75.488 1.00 18.34 266 ALA B CA 1
ATOM 3888 C C . ALA B 1 266 ? 4.235 27.929 74.638 1.00 16.56 266 ALA B C 1
ATOM 3889 O O . ALA B 1 266 ? 3.028 27.729 74.426 1.00 14.32 266 ALA B O 1
ATOM 3891 N N . LEU B 1 267 ? 5.206 27.227 74.070 1.00 15.25 267 LEU B N 1
ATOM 3892 C CA A LEU B 1 267 ? 4.943 26.046 73.218 0.50 16.24 267 LEU B CA 1
ATOM 3893 C CA B LEU B 1 267 ? 4.922 26.051 73.219 0.50 16.08 267 LEU B CA 1
ATOM 3894 C C . LEU B 1 267 ? 4.221 24.964 74.016 1.00 17.89 267 LEU B C 1
ATOM 3895 O O . LEU B 1 267 ? 3.203 24.400 73.588 1.00 14.58 267 LEU B O 1
ATOM 3904 N N . ASP B 1 268 ? 4.719 24.721 75.213 1.00 14.97 268 ASP B N 1
ATOM 3905 C CA . ASP B 1 268 ? 4.121 23.672 76.025 1.00 12.77 268 ASP B CA 1
ATOM 3906 C C . ASP B 1 268 ? 2.681 23.993 76.370 1.00 14.95 268 ASP B C 1
ATOM 3907 O O . ASP B 1 268 ? 1.803 23.133 76.253 1.00 14.41 268 ASP B O 1
ATOM 3912 N N . ASP B 1 269 ? 2.411 25.253 76.697 1.00 14.06 269 ASP B N 1
ATOM 3913 C CA . ASP B 1 269 ? 1.046 25.653 77.063 1.00 12.88 269 ASP B CA 1
ATOM 3914 C C . ASP B 1 269 ? 0.095 25.477 75.884 1.00 15.53 269 ASP B C 1
ATOM 3915 O O . ASP B 1 269 ? -1.068 25.063 76.027 1.00 14.03 269 ASP B O 1
ATOM 3920 N N . LEU B 1 270 ? 0.551 25.922 74.726 1.00 13.11 270 LEU B N 1
ATOM 3921 C CA . LEU B 1 270 ? -0.212 25.745 73.502 1.00 14.96 270 LEU B CA 1
ATOM 3922 C C . LEU B 1 270 ? -0.538 24.276 73.185 1.00 18.15 270 LEU B C 1
ATOM 3923 O O . LEU B 1 270 ? -1.687 23.897 72.918 1.00 18.43 270 LEU B O 1
ATOM 3928 N N . ILE B 1 271 ? 0.489 23.460 73.196 1.00 21.38 271 ILE B N 1
ATOM 3929 C CA . ILE B 1 271 ? 0.331 22.023 72.886 1.00 19.77 271 ILE B CA 1
ATOM 3930 C C . ILE B 1 271 ? -0.588 21.286 73.848 1.00 21.33 271 ILE B C 1
ATOM 3931 O O . ILE B 1 271 ? -1.414 20.465 73.424 1.00 21.22 271 ILE B O 1
ATOM 3936 N N . LYS B 1 272 ? -0.408 21.554 75.134 1.00 17.62 272 LYS B N 1
ATOM 3937 C CA . LYS B 1 272 ? -1.094 20.795 76.205 1.00 17.68 272 LYS B CA 1
ATOM 3938 C C . LYS B 1 272 ? -2.564 21.198 76.274 1.00 22.87 272 LYS B C 1
ATOM 3939 O O . LYS B 1 272 ? -3.408 20.488 76.820 1.00 24.30 272 LYS B O 1
ATOM 3945 N N . SER B 1 273 ? -2.853 22.364 75.723 1.00 23.63 273 SER B N 1
ATOM 3946 C CA . SER B 1 273 ? -4.197 22.941 75.832 1.00 23.00 273 SER B CA 1
ATOM 3947 C C . SER B 1 273 ? -5.099 22.445 74.723 1.00 25.33 273 SER B C 1
ATOM 3948 O O . SER B 1 273 ? -6.247 22.860 74.611 1.00 32.43 273 SER B O 1
ATOM 3951 N N . GLN B 1 274 ? -4.517 21.698 73.799 1.00 25.90 274 GLN B N 1
ATOM 3952 C CA . GLN B 1 274 ? -5.278 21.106 72.702 1.00 23.71 274 GLN B CA 1
ATOM 3953 C C . GLN B 1 274 ? -5.463 19.609 72.949 1.00 31.37 274 GLN B C 1
ATOM 3954 O O . GLN B 1 274 ? -4.549 18.941 73.455 1.00 29.54 274 GLN B O 1
ATOM 3960 N N . PRO B 1 275 ? -6.661 19.084 72.660 1.00 31.35 275 PRO B N 1
ATOM 3961 C CA . PRO B 1 275 ? -6.830 17.642 72.819 1.00 35.75 275 PRO B CA 1
ATOM 3962 C C . PRO B 1 275 ? -6.087 16.877 71.745 1.00 37.41 275 PRO B C 1
ATOM 3963 O O . PRO B 1 275 ? -5.767 17.419 70.699 1.00 36.75 275 PRO B O 1
ATOM 3967 N N . ILE B 1 276 ? -5.845 15.608 72.025 1.00 46.54 276 ILE B N 1
ATOM 3968 C CA . ILE B 1 276 ? -5.168 14.704 71.080 1.00 49.43 276 ILE B CA 1
ATOM 3969 C C . ILE B 1 276 ? -6.062 14.426 69.873 1.00 49.19 276 ILE B C 1
ATOM 3970 O O . ILE B 1 276 ? -7.272 14.569 69.946 1.00 50.82 276 ILE B O 1
ATOM 3975 N N . LEU B 1 277 ? -5.441 14.115 68.740 1.00 50.60 277 LEU B N 1
ATOM 3976 C CA . LEU B 1 277 ? -6.185 13.859 67.482 1.00 51.24 277 LEU B CA 1
ATOM 3977 C C . LEU B 1 277 ? -7.445 13.019 67.720 1.00 53.77 277 LEU B C 1
ATOM 3978 O O . LEU B 1 277 ? -7.465 12.098 68.534 1.00 53.05 277 LEU B O 1
ATOM 3983 N N . THR B 1 278 ? -8.489 13.356 66.978 1.00 56.53 278 THR B N 1
ATOM 3984 C CA . THR B 1 278 ? -9.759 12.625 67.024 1.00 58.55 278 THR B CA 1
ATOM 3985 C C . THR B 1 278 ? -9.646 11.285 66.310 1.00 60.06 278 THR B C 1
ATOM 3986 O O . THR B 1 278 ? -9.347 11.217 65.119 1.00 58.38 278 THR B O 1
ATOM 3990 N N . ILE B 1 279 ? -9.879 10.228 67.077 1.00 61.96 279 ILE B N 1
ATOM 3991 C CA . ILE B 1 279 ? -9.758 8.854 66.588 1.00 64.97 279 ILE B CA 1
ATOM 3992 C C . ILE B 1 279 ? -10.986 8.031 66.979 1.00 65.05 279 ILE B C 1
ATOM 3993 O O . ILE B 1 279 ? -11.870 7.790 66.155 1.00 66.86 279 ILE B O 1
ATOM 3995 N N . MET C 1 1 ? 26.481 -17.503 39.061 1.00 22.16 1 MET C N 1
ATOM 3996 C CA . MET C 1 1 ? 26.342 -17.337 37.578 1.00 26.84 1 MET C CA 1
ATOM 3997 C C . MET C 1 1 ? 27.512 -16.517 37.068 1.00 24.36 1 MET C C 1
ATOM 3998 O O . MET C 1 1 ? 27.787 -15.441 37.576 1.00 21.78 1 MET C O 1
ATOM 4003 N N . ASP C 1 2 ? 28.200 -17.060 36.074 1.00 19.02 2 ASP C N 1
ATOM 4004 C CA . ASP C 1 2 ? 29.335 -16.371 35.453 1.00 17.94 2 ASP C CA 1
ATOM 4005 C C . ASP C 1 2 ? 28.914 -15.571 34.244 1.00 21.82 2 ASP C C 1
ATOM 4006 O O . ASP C 1 2 ? 27.901 -15.862 33.582 1.00 18.77 2 ASP C O 1
ATOM 4011 N N . ILE C 1 3 ? 29.731 -14.575 33.937 1.00 20.48 3 ILE C N 1
ATOM 4012 C CA . ILE C 1 3 ? 29.554 -13.792 32.708 1.00 18.30 3 ILE C CA 1
ATOM 4013 C C . ILE C 1 3 ? 30.828 -13.793 31.876 1.00 20.44 3 ILE C C 1
ATOM 4014 O O . ILE C 1 3 ? 31.913 -13.634 32.419 1.00 16.44 3 ILE C O 1
ATOM 4019 N N . LYS C 1 4 ? 30.694 -14.093 30.582 1.00 17.12 4 LYS C N 1
ATOM 4020 C CA . LYS C 1 4 ? 31.816 -13.979 29.628 1.00 18.18 4 LYS C CA 1
ATOM 4021 C C . LYS C 1 4 ? 31.878 -12.591 29.052 1.00 21.80 4 LYS C C 1
ATOM 4022 O O . LYS C 1 4 ? 30.904 -12.070 28.544 1.00 23.36 4 LYS C O 1
ATOM 4028 N N . ILE C 1 5 ? 33.035 -11.978 29.214 1.00 18.57 5 ILE C N 1
ATOM 4029 C CA . ILE C 1 5 ? 33.324 -10.679 28.620 1.00 18.93 5 ILE C CA 1
ATOM 4030 C C . ILE C 1 5 ? 34.537 -10.863 27.705 1.00 21.77 5 ILE C C 1
ATOM 4031 O O . ILE C 1 5 ? 35.675 -11.002 28.154 1.00 17.59 5 ILE C O 1
ATOM 4036 N N . ASN C 1 6 ? 34.254 -11.057 26.429 1.00 22.41 6 ASN C N 1
ATOM 4037 C CA . ASN C 1 6 ? 35.270 -11.549 25.517 1.00 21.42 6 ASN C CA 1
ATOM 4038 C C . ASN C 1 6 ? 35.899 -12.813 26.037 1.00 20.26 6 ASN C C 1
ATOM 4039 O O . ASN C 1 6 ? 35.227 -13.793 26.251 1.00 23.50 6 ASN C O 1
ATOM 4044 N N . ASP C 1 7 ? 37.191 -12.763 26.307 1.00 21.63 7 ASP C N 1
ATOM 4045 C CA . ASP C 1 7 ? 37.911 -13.957 26.751 1.00 26.87 7 ASP C CA 1
ATOM 4046 C C . ASP C 1 7 ? 38.039 -14.036 28.267 1.00 26.59 7 ASP C C 1
ATOM 4047 O O . ASP C 1 7 ? 38.677 -14.932 28.794 1.00 24.58 7 ASP C O 1
ATOM 4052 N N . ILE C 1 8 ? 37.384 -13.112 28.959 1.00 20.85 8 ILE C N 1
ATOM 4053 C CA . ILE C 1 8 ? 37.428 -13.081 30.441 1.00 19.81 8 ILE C CA 1
ATOM 4054 C C . ILE C 1 8 ? 36.208 -13.782 31.050 1.00 18.83 8 ILE C C 1
ATOM 4055 O O . ILE C 1 8 ? 35.083 -13.614 30.569 1.00 19.51 8 ILE C O 1
ATOM 4060 N N . THR C 1 9 ? 36.440 -14.640 32.047 1.00 15.72 9 THR C N 1
ATOM 4061 C CA . THR C 1 9 ? 35.349 -15.203 32.860 1.00 17.40 9 THR C CA 1
ATOM 4062 C C . THR C 1 9 ? 35.230 -14.440 34.160 1.00 16.58 9 THR C C 1
ATOM 4063 O O . THR C 1 9 ? 36.157 -14.415 34.959 1.00 19.94 9 THR C O 1
ATOM 4067 N N . LEU C 1 10 ? 34.100 -13.753 34.298 1.00 15.81 10 LEU C N 1
ATOM 4068 C CA . LEU C 1 10 ? 33.745 -12.995 35.516 1.00 16.15 10 LEU C CA 1
ATOM 4069 C C . LEU C 1 10 ? 32.738 -13.760 36.367 1.00 14.28 10 LEU C C 1
ATOM 4070 O O . LEU C 1 10 ? 31.621 -14.087 35.956 1.00 17.05 10 LEU C O 1
ATOM 4075 N N . GLY C 1 11 ? 33.139 -14.044 37.595 1.00 12.77 11 GLY C N 1
ATOM 4076 C CA . GLY C 1 11 ? 32.272 -14.750 38.502 1.00 14.90 11 GLY C CA 1
ATOM 4077 C C . GLY C 1 11 ? 32.816 -14.790 39.904 1.00 16.05 11 GLY C C 1
ATOM 4078 O O . GLY C 1 11 ? 34.021 -14.720 40.115 1.00 14.97 11 GLY C O 1
ATOM 4079 N N . ASN C 1 12 ? 31.907 -14.999 40.830 1.00 12.10 12 ASN C N 1
ATOM 4080 C CA . ASN C 1 12 ? 32.247 -15.019 42.262 1.00 15.97 12 ASN C CA 1
ATOM 4081 C C . ASN C 1 12 ? 33.157 -16.173 42.685 1.00 17.51 12 ASN C C 1
ATOM 4082 O O . ASN C 1 12 ? 33.722 -16.154 43.774 1.00 19.95 12 ASN C O 1
ATOM 4087 N N . ASN C 1 13 ? 33.315 -17.174 41.836 1.00 17.80 13 ASN C N 1
ATOM 4088 C CA . ASN C 1 13 ? 34.258 -18.231 42.160 1.00 20.36 13 ASN C CA 1
ATOM 4089 C C . ASN C 1 13 ? 35.417 -18.307 41.189 1.00 19.11 13 ASN C C 1
ATOM 4090 O O . ASN C 1 13 ? 35.994 -19.361 40.981 1.00 20.45 13 ASN C O 1
ATOM 4095 N N . SER C 1 14 ? 35.605 -17.233 40.441 1.00 17.02 14 SER C N 1
ATOM 4096 C CA . SER C 1 14 ? 36.694 -17.148 39.481 1.00 16.35 14 SER C CA 1
ATOM 4097 C C . SER C 1 14 ? 37.808 -16.234 39.944 1.00 17.43 14 SER C C 1
ATOM 4098 O O . SER C 1 14 ? 37.566 -15.378 40.772 1.00 16.92 14 SER C O 1
ATOM 4101 N N . PRO C 1 15 ? 38.995 -16.316 39.301 1.00 15.70 15 PRO C N 1
ATOM 4102 C CA . PRO C 1 15 ? 40.031 -15.323 39.660 1.00 15.80 15 PRO C CA 1
ATOM 4103 C C . PRO C 1 15 ? 39.521 -13.921 39.413 1.00 14.46 15 PRO C C 1
ATOM 4104 O O . PRO C 1 15 ? 38.730 -13.696 38.497 1.00 14.60 15 PRO C O 1
ATOM 4108 N N . PHE C 1 16 ? 39.786 -13.057 40.383 1.00 13.89 16 PHE C N 1
ATOM 4109 C CA . PHE C 1 16 ? 39.253 -11.701 40.351 1.00 16.41 16 PHE C CA 1
ATOM 4110 C C . PHE C 1 16 ? 39.690 -10.948 39.105 1.00 15.78 16 PHE C C 1
ATOM 4111 O O . PHE C 1 16 ? 40.830 -11.064 38.638 1.00 15.04 16 PHE C O 1
ATOM 4119 N N . VAL C 1 17 ? 38.742 -10.159 38.601 1.00 14.52 17 VAL C N 1
ATOM 4120 C CA . VAL C 1 17 ? 38.958 -9.239 37.467 1.00 11.16 17 VAL C CA 1
ATOM 4121 C C . VAL C 1 17 ? 39.113 -7.814 37.992 1.00 11.09 17 VAL C C 1
ATOM 4122 O O . VAL C 1 17 ? 38.340 -7.360 38.827 1.00 14.55 17 VAL C O 1
ATOM 4126 N N . LEU C 1 18 ? 40.129 -7.115 37.509 1.00 13.02 18 LEU C N 1
ATOM 4127 C CA . LEU C 1 18 ? 40.305 -5.690 37.826 1.00 12.45 18 LEU C CA 1
ATOM 4128 C C . LEU C 1 18 ? 39.597 -4.816 36.814 1.00 15.54 18 LEU C C 1
ATOM 4129 O O . LEU C 1 18 ? 39.832 -4.903 35.615 1.00 15.16 18 LEU C O 1
ATOM 4134 N N . PHE C 1 19 ? 38.742 -3.950 37.347 1.00 15.81 19 PHE C N 1
ATOM 4135 C CA . PHE C 1 19 ? 38.104 -2.877 36.603 1.00 17.12 19 PHE C CA 1
ATOM 4136 C C . PHE C 1 19 ? 38.807 -1.607 37.055 1.00 22.34 19 PHE C C 1
ATOM 4137 O O . PHE C 1 19 ? 38.718 -1.185 38.204 1.00 19.05 19 PHE C O 1
ATOM 4145 N N . GLY C 1 20 ? 39.649 -1.081 36.192 1.00 16.57 20 GLY C N 1
ATOM 4146 C CA . GLY C 1 20 ? 40.523 -0.019 36.613 1.00 20.86 20 GLY C CA 1
ATOM 4147 C C . GLY C 1 20 ? 40.784 0.955 35.523 1.00 19.03 20 GLY C C 1
ATOM 4148 O O . GLY C 1 20 ? 40.786 0.625 34.354 1.00 15.56 20 GLY C O 1
ATOM 4149 N N . GLY C 1 21 ? 40.970 2.175 35.940 1.00 18.37 21 GLY C N 1
ATOM 4150 C CA . GLY C 1 21 ? 41.285 3.219 35.025 1.00 20.72 21 GLY C CA 1
ATOM 4151 C C . GLY C 1 21 ? 41.143 4.530 35.740 1.00 26.51 21 GLY C C 1
ATOM 4152 O O . GLY C 1 21 ? 41.602 4.692 36.882 1.00 27.23 21 GLY C O 1
ATOM 4153 N N . ILE C 1 22 ? 40.425 5.420 35.085 1.00 20.67 22 ILE C N 1
ATOM 4154 C CA . ILE C 1 22 ? 40.412 6.827 35.473 1.00 25.92 22 ILE C CA 1
ATOM 4155 C C . ILE C 1 22 ? 39.010 7.352 35.583 1.00 25.07 22 ILE C C 1
ATOM 4156 O O . ILE C 1 22 ? 38.034 6.722 35.176 1.00 26.57 22 ILE C O 1
ATOM 4161 N N . CYS C 1 23 ? 38.919 8.538 36.152 1.00 23.88 23 CYS C N 1
ATOM 4162 C CA . CYS C 1 23 ? 37.629 9.162 36.355 1.00 26.64 23 CYS C CA 1
ATOM 4163 C C . CYS C 1 23 ? 36.986 9.553 35.035 1.00 27.59 23 CYS C C 1
ATOM 4164 O O . CYS C 1 23 ? 35.901 9.077 34.672 1.00 34.39 23 CYS C O 1
ATOM 4167 N N . VAL C 1 24 ? 37.599 10.542 34.420 1.00 27.94 24 VAL C N 1
ATOM 4168 C CA . VAL C 1 24 ? 37.036 11.260 33.260 1.00 28.38 24 VAL C CA 1
ATOM 4169 C C . VAL C 1 24 ? 38.026 11.223 32.125 1.00 21.44 24 VAL C C 1
ATOM 4170 O O . VAL C 1 24 ? 39.210 11.477 32.328 1.00 26.96 24 VAL C O 1
ATOM 4174 N N . LEU C 1 25 ? 37.561 10.820 30.947 1.00 22.21 25 LEU C N 1
ATOM 4175 C CA . LEU C 1 25 ? 38.363 10.936 29.737 1.00 21.39 25 LEU C CA 1
ATOM 4176 C C . LEU C 1 25 ? 38.551 12.426 29.422 1.00 26.85 25 LEU C C 1
ATOM 4177 O O . LEU C 1 25 ? 37.597 13.144 29.193 1.00 23.30 25 LEU C O 1
ATOM 4182 N N . GLU C 1 26 ? 39.798 12.847 29.380 1.00 28.19 26 GLU C N 1
ATOM 4183 C CA . GLU C 1 26 ? 40.137 14.271 29.188 1.00 30.56 26 GLU C CA 1
ATOM 4184 C C . GLU C 1 26 ? 41.049 14.467 27.999 1.00 24.15 26 GLU C C 1
ATOM 4185 O O . GLU C 1 26 ? 41.419 15.586 27.667 1.00 29.66 26 GLU C O 1
ATOM 4191 N N . SER C 1 27 ? 41.570 13.363 27.512 1.00 29.70 27 SER C N 1
ATOM 4192 C CA . SER C 1 27 ? 42.686 13.371 26.561 1.00 28.27 27 SER C CA 1
ATOM 4193 C C . SER C 1 27 ? 42.859 12.009 25.924 1.00 31.54 27 SER C C 1
ATOM 4194 O O . SER C 1 27 ? 42.423 11.000 26.479 1.00 31.39 27 SER C O 1
ATOM 4197 N N . LEU C 1 28 ? 43.547 11.961 24.793 1.00 21.60 28 LEU C N 1
ATOM 4198 C CA . LEU C 1 28 ? 43.825 10.679 24.163 1.00 25.30 28 LEU C CA 1
ATOM 4199 C C . LEU C 1 28 ? 45.126 10.086 24.668 1.00 28.44 28 LEU C C 1
ATOM 4200 O O . LEU C 1 28 ? 45.184 8.956 25.197 1.00 25.34 28 LEU C O 1
ATOM 4205 N N . ASP C 1 29 ? 46.169 10.870 24.500 1.00 24.58 29 ASP C N 1
ATOM 4206 C CA . ASP C 1 29 ? 47.530 10.396 24.760 1.00 31.14 29 ASP C CA 1
ATOM 4207 C C . ASP C 1 29 ? 47.716 9.969 26.218 1.00 28.47 29 ASP C C 1
ATOM 4208 O O . ASP C 1 29 ? 48.309 8.934 26.504 1.00 27.66 29 ASP C O 1
ATOM 4213 N N . SER C 1 30 ? 47.084 10.697 27.119 1.00 26.22 30 SER C N 1
ATOM 4214 C CA . SER C 1 30 ? 47.269 10.435 28.538 1.00 29.95 30 SER C CA 1
ATOM 4215 C C . SER C 1 30 ? 46.481 9.201 28.935 1.00 29.10 30 SER C C 1
ATOM 4216 O O . SER C 1 30 ? 46.911 8.394 29.757 1.00 24.95 30 SER C O 1
ATOM 4219 N N . THR C 1 31 ? 45.323 9.057 28.320 1.00 26.55 31 THR C N 1
ATOM 4220 C CA . THR C 1 31 ? 44.484 7.893 28.558 1.00 25.05 31 THR C CA 1
ATOM 4221 C C . THR C 1 31 ? 45.209 6.635 28.160 1.00 25.24 31 THR C C 1
ATOM 4222 O O . THR C 1 31 ? 45.151 5.624 28.855 1.00 20.80 31 THR C O 1
ATOM 4226 N N . LEU C 1 32 ? 45.809 6.683 26.984 1.00 19.29 32 LEU C N 1
ATOM 4227 C CA . LEU C 1 32 ? 46.546 5.544 26.441 1.00 23.34 32 LEU C CA 1
ATOM 4228 C C . LEU C 1 32 ? 47.733 5.174 27.342 1.00 25.48 32 LEU C C 1
ATOM 4229 O O . LEU C 1 32 ? 48.070 3.996 27.496 1.00 24.79 32 LEU C O 1
ATOM 4234 N N . GLN C 1 33 ? 48.386 6.198 27.884 1.00 23.20 33 GLN C N 1
ATOM 4235 C CA . GLN C 1 33 ? 49.554 6.002 28.776 1.00 28.78 33 GLN C CA 1
ATOM 4236 C C . GLN C 1 33 ? 49.147 5.323 30.063 1.00 26.68 33 GLN C C 1
ATOM 4237 O O . GLN C 1 33 ? 49.841 4.443 30.574 1.00 23.92 33 GLN C O 1
ATOM 4243 N N . THR C 1 34 ? 48.038 5.792 30.613 1.00 23.49 34 THR C N 1
ATOM 4244 C CA . THR C 1 34 ? 47.515 5.233 31.861 1.00 26.35 34 THR C CA 1
ATOM 4245 C C . THR C 1 34 ? 47.057 3.811 31.639 1.00 23.91 34 THR C C 1
ATOM 4246 O O . THR C 1 34 ? 47.442 2.894 32.369 1.00 21.25 34 THR C O 1
ATOM 4250 N N . CYS C 1 35 ? 46.307 3.616 30.558 1.00 17.72 35 CYS C N 1
ATOM 4251 C CA . CYS C 1 35 ? 45.883 2.274 30.185 1.00 18.94 35 CYS C CA 1
ATOM 4252 C C . CYS C 1 35 ? 47.070 1.342 29.967 1.00 22.02 35 CYS C C 1
ATOM 4253 O O . CYS C 1 35 ? 47.072 0.203 30.459 1.00 18.43 35 CYS C O 1
ATOM 4256 N N . ALA C 1 36 ? 48.117 1.845 29.311 1.00 18.40 36 ALA C N 1
ATOM 4257 C CA . ALA C 1 36 ? 49.306 1.026 29.055 1.00 20.78 36 ALA C CA 1
ATOM 4258 C C . ALA C 1 36 ? 49.869 0.473 30.355 1.00 21.19 36 ALA C C 1
ATOM 4259 O O . ALA C 1 36 ? 50.362 -0.659 30.409 1.00 21.78 36 ALA C O 1
ATOM 4261 N N . HIS C 1 37 ? 49.871 1.319 31.368 1.00 20.89 37 HIS C N 1
ATOM 4262 C CA . HIS C 1 37 ? 50.451 0.950 32.654 1.00 22.16 37 HIS C CA 1
ATOM 4263 C C . HIS C 1 37 ? 49.613 -0.131 33.335 1.00 21.03 37 HIS C C 1
ATOM 4264 O O . HIS C 1 37 ? 50.149 -1.100 33.844 1.00 17.11 37 HIS C O 1
ATOM 4271 N N . TYR C 1 38 ? 48.294 0.012 33.300 1.00 15.13 38 TYR C N 1
ATOM 4272 C CA . TYR C 1 38 ? 47.424 -1.033 33.873 1.00 17.61 38 TYR C CA 1
ATOM 4273 C C . TYR C 1 38 ? 47.640 -2.334 33.107 1.00 17.65 38 TYR C C 1
ATOM 4274 O O . TYR C 1 38 ? 47.652 -3.414 33.690 1.00 14.58 38 TYR C O 1
ATOM 4283 N N . VAL C 1 39 ? 47.797 -2.222 31.789 1.00 16.81 39 VAL C N 1
ATOM 4284 C CA . VAL C 1 39 ? 47.881 -3.408 30.952 1.00 19.30 39 VAL C CA 1
ATOM 4285 C C . VAL C 1 39 ? 49.169 -4.155 31.260 1.00 18.47 39 VAL C C 1
ATOM 4286 O O . VAL C 1 39 ? 49.198 -5.378 31.438 1.00 19.16 39 VAL C O 1
ATOM 4290 N N . GLU C 1 40 ? 50.238 -3.398 31.373 1.00 18.37 40 GLU C N 1
ATOM 4291 C CA . GLU C 1 40 ? 51.557 -3.999 31.573 1.00 22.58 40 GLU C CA 1
ATOM 4292 C C . GLU C 1 40 ? 51.621 -4.733 32.919 1.00 18.98 40 GLU C C 1
ATOM 4293 O O . GLU C 1 40 ? 52.098 -5.894 33.020 1.00 17.15 40 GLU C O 1
ATOM 4299 N N . VAL C 1 41 ? 51.089 -4.079 33.933 1.00 17.06 41 VAL C N 1
ATOM 4300 C CA . VAL C 1 41 ? 51.123 -4.625 35.312 1.00 17.06 41 VAL C CA 1
ATOM 4301 C C . VAL C 1 41 ? 50.203 -5.828 35.466 1.00 16.64 41 VAL C C 1
ATOM 4302 O O . VAL C 1 41 ? 50.601 -6.869 35.981 1.00 16.24 41 VAL C O 1
ATOM 4306 N N . THR C 1 42 ? 48.985 -5.711 34.947 1.00 15.39 42 THR C N 1
ATOM 4307 C CA . THR C 1 42 ? 48.051 -6.850 34.962 1.00 15.88 42 THR C CA 1
ATOM 4308 C C . THR C 1 42 ? 48.523 -8.035 34.103 1.00 16.41 42 THR C C 1
ATOM 4309 O O . THR C 1 42 ? 48.509 -9.189 34.542 1.00 14.76 42 THR C O 1
ATOM 4313 N N . ARG C 1 43 ? 49.069 -7.766 32.930 1.00 15.30 43 ARG C N 1
ATOM 4314 C CA . ARG C 1 43 ? 49.571 -8.870 32.118 1.00 18.57 43 ARG C CA 1
ATOM 4315 C C . ARG C 1 43 ? 50.682 -9.617 32.848 1.00 17.37 43 ARG C C 1
ATOM 4316 O O . ARG C 1 43 ? 50.779 -10.825 32.802 1.00 18.87 43 ARG C O 1
ATOM 4324 N N . LYS C 1 44 ? 51.544 -8.854 33.476 1.00 18.30 44 LYS C N 1
ATOM 4325 C CA . LYS C 1 44 ? 52.713 -9.388 34.174 1.00 21.96 44 LYS C CA 1
ATOM 4326 C C . LYS C 1 44 ? 52.293 -10.351 35.287 1.00 20.50 44 LYS C C 1
ATOM 4327 O O . LYS C 1 44 ? 53.043 -11.246 35.662 1.00 19.61 44 LYS C O 1
ATOM 4333 N N . LEU C 1 45 ? 51.127 -10.096 35.852 1.00 19.66 45 LEU C N 1
ATOM 4334 C CA . LEU C 1 45 ? 50.640 -10.848 37.024 1.00 17.41 45 LEU C CA 1
ATOM 4335 C C . LEU C 1 45 ? 49.548 -11.826 36.641 1.00 19.47 45 LEU C C 1
ATOM 4336 O O . LEU C 1 45 ? 49.047 -12.579 37.473 1.00 19.13 45 LEU C O 1
ATOM 4341 N N . GLY C 1 46 ? 49.127 -11.731 35.387 1.00 16.44 46 GLY C N 1
ATOM 4342 C CA . GLY C 1 46 ? 48.099 -12.614 34.829 1.00 18.76 46 GLY C CA 1
ATOM 4343 C C . GLY C 1 46 ? 46.702 -12.328 35.354 1.00 12.85 46 GLY C C 1
ATOM 4344 O O . GLY C 1 46 ? 45.936 -13.246 35.637 1.00 18.55 46 GLY C O 1
ATOM 4345 N N . ILE C 1 47 ? 46.475 -11.067 35.705 1.00 11.41 47 ILE C N 1
ATOM 4346 C CA . ILE C 1 47 ? 45.165 -10.632 36.202 1.00 14.25 47 ILE C CA 1
ATOM 4347 C C . ILE C 1 47 ? 44.322 -10.092 35.045 1.00 12.59 47 ILE C C 1
ATOM 4348 O O . ILE C 1 47 ? 44.737 -9.129 34.392 1.00 14.99 47 ILE C O 1
ATOM 4353 N N . PRO C 1 48 ? 43.094 -10.606 34.894 1.00 14.89 48 PRO C N 1
ATOM 4354 C CA . PRO C 1 48 ? 42.202 -10.091 33.855 1.00 16.70 48 PRO C CA 1
ATOM 4355 C C . PRO C 1 48 ? 41.818 -8.653 34.141 1.00 16.38 48 PRO C C 1
ATOM 4356 O O . PRO C 1 48 ? 41.620 -8.266 35.296 1.00 13.88 48 PRO C O 1
ATOM 4360 N N . TYR C 1 49 ? 41.706 -7.875 33.077 1.00 15.61 49 TYR C N 1
ATOM 4361 C CA . TYR C 1 49 ? 41.701 -6.429 33.207 1.00 15.93 49 TYR C CA 1
ATOM 4362 C C . TYR C 1 49 ? 40.780 -5.760 32.205 1.00 19.38 49 TYR C C 1
ATOM 4363 O O . TYR C 1 49 ? 40.754 -6.136 31.018 1.00 15.21 49 TYR C O 1
ATOM 4372 N N . ILE C 1 50 ? 39.926 -4.892 32.751 1.00 15.87 50 ILE C N 1
ATOM 4373 C CA . ILE C 1 50 ? 38.986 -4.070 31.982 1.00 13.22 50 ILE C CA 1
ATOM 4374 C C . ILE C 1 50 ? 39.204 -2.608 32.298 1.00 12.82 50 ILE C C 1
ATOM 4375 O O . ILE C 1 50 ? 39.201 -2.191 33.448 1.00 13.80 50 ILE C O 1
ATOM 4380 N N . PHE C 1 51 ? 39.447 -1.838 31.246 1.00 12.62 51 PHE C N 1
ATOM 4381 C CA . PHE C 1 51 ? 39.714 -0.391 31.362 1.00 10.92 51 PHE C CA 1
ATOM 4382 C C . PHE C 1 51 ? 38.425 0.394 31.541 1.00 18.07 51 PHE C C 1
ATOM 4383 O O . PHE C 1 51 ? 37.464 0.238 30.787 1.00 16.36 51 PHE C O 1
ATOM 4391 N N . LYS C 1 52 ? 38.455 1.256 32.562 1.00 13.29 52 LYS C N 1
ATOM 4392 C CA A LYS C 1 52 ? 37.321 2.065 32.955 0.50 15.50 52 LYS C CA 1
ATOM 4393 C CA B LYS C 1 52 ? 37.325 2.068 32.971 0.50 13.34 52 LYS C CA 1
ATOM 4394 C C . LYS C 1 52 ? 37.636 3.541 32.818 1.00 15.43 52 LYS C C 1
ATOM 4395 O O . LYS C 1 52 ? 38.708 4.005 33.201 1.00 16.04 52 LYS C O 1
ATOM 4406 N N . ALA C 1 53 ? 36.667 4.240 32.260 1.00 12.96 53 ALA C N 1
ATOM 4407 C CA . ALA C 1 53 ? 36.599 5.720 32.230 1.00 15.06 53 ALA C CA 1
ATOM 4408 C C . ALA C 1 53 ? 35.177 6.183 31.960 1.00 16.95 53 ALA C C 1
ATOM 4409 O O . ALA C 1 53 ? 34.371 5.507 31.319 1.00 16.84 53 ALA C O 1
ATOM 4411 N N . SER C 1 54 ? 34.938 7.416 32.341 1.00 21.16 54 SER C N 1
ATOM 4412 C CA A SER C 1 54 ? 33.716 8.127 31.980 0.50 18.19 54 SER C CA 1
ATOM 4413 C CA B SER C 1 54 ? 33.725 8.118 31.963 0.50 18.81 54 SER C CA 1
ATOM 4414 C C . SER C 1 54 ? 34.041 9.141 30.895 1.00 19.46 54 SER C C 1
ATOM 4415 O O . SER C 1 54 ? 35.069 9.803 30.946 1.00 21.16 54 SER C O 1
ATOM 4420 N N . PHE C 1 55 ? 33.128 9.285 29.950 1.00 19.37 55 PHE C N 1
ATOM 4421 C CA . PHE C 1 55 ? 33.241 10.302 28.899 1.00 20.51 55 PHE C CA 1
ATOM 4422 C C . PHE C 1 55 ? 32.422 11.544 29.218 1.00 21.48 55 PHE C C 1
ATOM 4423 O O . PHE C 1 55 ? 32.531 12.558 28.539 1.00 25.88 55 PHE C O 1
ATOM 4431 N N . ASP C 1 56 ? 31.639 11.464 30.289 1.00 21.42 56 ASP C N 1
ATOM 4432 C CA . ASP C 1 56 ? 30.582 12.471 30.578 1.00 24.39 56 ASP C CA 1
ATOM 4433 C C . ASP C 1 56 ? 30.250 12.469 32.050 1.00 29.59 56 ASP C C 1
ATOM 4434 O O . ASP C 1 56 ? 29.395 11.714 32.500 1.00 30.29 56 ASP C O 1
ATOM 4439 N N . LYS C 1 57 ? 31.065 13.195 32.809 1.00 28.12 57 LYS C N 1
ATOM 4440 C CA . LYS C 1 57 ? 31.046 13.125 34.276 1.00 34.38 57 LYS C CA 1
ATOM 4441 C C . LYS C 1 57 ? 29.920 13.989 34.821 1.00 38.10 57 LYS C C 1
ATOM 4442 O O . LYS C 1 57 ? 29.851 15.194 34.579 1.00 30.36 57 LYS C O 1
ATOM 4448 N N . ALA C 1 58 ? 29.080 13.352 35.620 1.00 40.52 58 ALA C N 1
ATOM 4449 C CA . ALA C 1 58 ? 27.732 13.860 35.897 1.00 40.98 58 ALA C CA 1
ATOM 4450 C C . ALA C 1 58 ? 27.798 14.923 36.985 1.00 37.77 58 ALA C C 1
ATOM 4451 O O . ALA C 1 58 ? 27.262 16.024 36.848 1.00 42.46 58 ALA C O 1
ATOM 4453 N N . ASN C 1 59 ? 28.400 14.513 38.090 1.00 39.05 59 ASN C N 1
ATOM 4454 C CA . ASN C 1 59 ? 28.539 15.338 39.282 1.00 40.91 59 ASN C CA 1
ATOM 4455 C C . ASN C 1 59 ? 29.911 15.953 39.349 1.00 37.60 59 ASN C C 1
ATOM 4456 O O . ASN C 1 59 ? 30.838 15.382 39.876 1.00 39.56 59 ASN C O 1
ATOM 4461 N N . ARG C 1 60 ? 29.990 17.168 38.860 1.00 36.13 60 ARG C N 1
ATOM 4462 C CA . ARG C 1 60 ? 31.243 17.906 38.814 1.00 40.23 60 ARG C CA 1
ATOM 4463 C C . ARG C 1 60 ? 31.380 18.708 40.096 1.00 33.62 60 ARG C C 1
ATOM 4464 O O . ARG C 1 60 ? 30.397 19.030 40.747 1.00 30.70 60 ARG C O 1
ATOM 4472 N N . SER C 1 61 ? 32.620 18.970 40.469 1.00 32.43 61 SER C N 1
ATOM 4473 C CA . SER C 1 61 ? 32.940 19.829 41.628 1.00 32.43 61 SER C CA 1
ATOM 4474 C C . SER C 1 61 ? 32.383 21.244 41.451 1.00 28.61 61 SER C C 1
ATOM 4475 O O . SER C 1 61 ? 32.014 21.928 42.399 1.00 30.33 61 SER C O 1
ATOM 4478 N N . SER C 1 62 ? 32.408 21.695 40.218 1.00 25.25 62 SER C N 1
ATOM 4479 C CA A SER C 1 62 ? 31.879 23.009 39.864 0.50 23.21 62 SER C CA 1
ATOM 4480 C CA B SER C 1 62 ? 31.887 23.007 39.864 0.50 22.31 62 SER C CA 1
ATOM 4481 C C . SER C 1 62 ? 31.085 22.923 38.586 1.00 21.32 62 SER C C 1
ATOM 4482 O O . SER C 1 62 ? 31.190 21.958 37.851 1.00 20.28 62 SER C O 1
ATOM 4487 N N . ILE C 1 63 ? 30.325 23.962 38.325 1.00 20.07 63 ILE C N 1
ATOM 4488 C CA . ILE C 1 63 ? 29.397 23.945 37.182 1.00 22.08 63 ILE C CA 1
ATOM 4489 C C . ILE C 1 63 ? 30.173 23.956 35.860 1.00 28.26 63 ILE C C 1
ATOM 4490 O O . ILE C 1 63 ? 29.744 23.349 34.886 1.00 27.88 63 ILE C O 1
ATOM 4495 N N . HIS C 1 64 ? 31.406 24.448 35.903 1.00 22.01 64 HIS C N 1
ATOM 4496 C CA . HIS C 1 64 ? 32.219 24.543 34.679 1.00 19.52 64 HIS C CA 1
ATOM 4497 C C . HIS C 1 64 ? 33.524 23.768 34.675 1.00 20.53 64 HIS C C 1
ATOM 4498 O O . HIS C 1 64 ? 34.327 23.906 33.747 1.00 21.14 64 HIS C O 1
ATOM 4505 N N . SER C 1 65 ? 33.734 22.917 35.662 1.00 17.18 65 SER C N 1
ATOM 4506 C CA . SER C 1 65 ? 34.811 21.963 35.571 1.00 17.37 65 SER C CA 1
ATOM 4507 C C . SER C 1 65 ? 34.524 21.018 34.397 1.00 22.24 65 SER C C 1
ATOM 4508 O O . SER C 1 65 ? 33.357 20.842 33.988 1.00 18.95 65 SER C O 1
ATOM 4511 N N . TYR C 1 66 ? 35.599 20.580 33.745 1.00 17.32 66 TYR C N 1
ATOM 4512 C CA . TYR C 1 66 ? 35.488 19.844 32.469 1.00 15.68 66 TYR C CA 1
ATOM 4513 C C . TYR C 1 66 ? 34.728 18.535 32.658 1.00 20.17 66 TYR C C 1
ATOM 4514 O O . TYR C 1 66 ? 35.124 17.681 33.437 1.00 21.05 66 TYR C O 1
ATOM 4523 N N . ARG C 1 67 ? 33.690 18.360 31.854 1.00 22.41 67 ARG C N 1
ATOM 4524 C CA . ARG C 1 67 ? 32.767 17.227 32.009 1.00 22.86 67 ARG C CA 1
ATOM 4525 C C . ARG C 1 67 ? 33.349 15.998 31.360 1.00 21.94 67 ARG C C 1
ATOM 4526 O O . ARG C 1 67 ? 32.861 14.889 31.523 1.00 24.30 67 ARG C O 1
ATOM 4534 N N . GLY C 1 68 ? 34.417 16.207 30.620 1.00 19.06 68 GLY C N 1
ATOM 4535 C CA . GLY C 1 68 ? 34.977 15.150 29.794 1.00 18.17 68 GLY C CA 1
ATOM 4536 C C . GLY C 1 68 ? 34.806 15.417 28.316 1.00 16.60 68 GLY C C 1
ATOM 4537 O O . GLY C 1 68 ? 34.003 16.252 27.902 1.00 16.51 68 GLY C O 1
ATOM 4538 N N . VAL C 1 69 ? 35.472 14.583 27.530 1.00 18.17 69 VAL C N 1
ATOM 4539 C CA . VAL C 1 69 ? 35.472 14.691 26.060 1.00 18.80 69 VAL C CA 1
ATOM 4540 C C . VAL C 1 69 ? 34.108 14.525 25.376 1.00 21.17 69 VAL C C 1
ATOM 4541 O O . VAL C 1 69 ? 33.937 14.926 24.226 1.00 16.60 69 VAL C O 1
ATOM 4545 N N . GLY C 1 70 ? 33.142 13.956 26.086 1.00 17.89 70 GLY C N 1
ATOM 4546 C CA . GLY C 1 70 ? 31.797 13.711 25.505 1.00 18.40 70 GLY C CA 1
ATOM 4547 C C . GLY C 1 70 ? 31.664 12.393 24.738 1.00 23.99 70 GLY C C 1
ATOM 4548 O O . GLY C 1 70 ? 32.648 11.709 24.467 1.00 17.15 70 GLY C O 1
ATOM 4549 N N . LEU C 1 71 ? 30.455 12.122 24.261 1.00 18.03 71 LEU C N 1
ATOM 4550 C CA . LEU C 1 71 ? 30.111 10.798 23.735 1.00 20.64 71 LEU C CA 1
ATOM 4551 C C . LEU C 1 71 ? 30.941 10.449 22.504 1.00 15.91 71 LEU C C 1
ATOM 4552 O O . LEU C 1 71 ? 31.533 9.387 22.423 1.00 18.46 71 LEU C O 1
ATOM 4557 N N . GLU C 1 72 ? 30.980 11.342 21.524 1.00 20.10 72 GLU C N 1
ATOM 4558 C CA . GLU C 1 72 ? 31.493 10.954 20.222 1.00 22.62 72 GLU C CA 1
ATOM 4559 C C . GLU C 1 72 ? 32.990 10.736 20.309 1.00 19.59 72 GLU C C 1
ATOM 4560 O O . GLU C 1 72 ? 33.539 9.786 19.747 1.00 16.96 72 GLU C O 1
ATOM 4566 N N . GLU C 1 73 ? 33.662 11.671 20.960 1.00 15.51 73 GLU C N 1
ATOM 4567 C CA . GLU C 1 73 ? 35.138 11.606 21.029 1.00 15.83 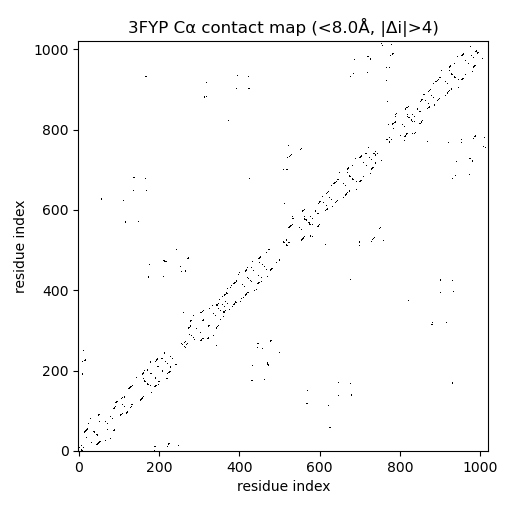73 GLU C CA 1
ATOM 4568 C C . GLU C 1 73 ? 35.509 10.506 22.025 1.00 14.70 73 GLU C C 1
ATOM 4569 O O . GLU C 1 73 ? 36.584 9.900 21.964 1.00 15.33 73 GLU C O 1
ATOM 4575 N N . GLY C 1 74 ? 34.613 10.306 22.985 1.00 13.43 74 GLY C N 1
ATOM 4576 C CA . GLY C 1 74 ? 34.869 9.369 24.079 1.00 14.22 74 GLY C CA 1
ATOM 4577 C C . GLY C 1 74 ? 34.882 7.961 23.503 1.00 13.69 74 GLY C C 1
ATOM 4578 O O . GLY C 1 74 ? 35.730 7.137 23.822 1.00 15.65 74 GLY C O 1
ATOM 4579 N N . LEU C 1 75 ? 33.897 7.695 22.670 1.00 14.99 75 LEU C N 1
ATOM 4580 C CA . LEU C 1 75 ? 33.781 6.375 22.028 1.00 14.78 75 LEU C CA 1
ATOM 4581 C C . LEU C 1 75 ? 34.942 6.125 21.092 1.00 16.03 75 LEU C C 1
ATOM 4582 O O . LEU C 1 75 ? 35.456 5.029 20.995 1.00 14.44 75 LEU C O 1
ATOM 4587 N N . LYS C 1 76 ? 35.402 7.182 20.436 1.00 15.11 76 LYS C N 1
ATOM 4588 C CA . LYS C 1 76 ? 36.601 7.077 19.603 1.00 17.26 76 LYS C CA 1
ATOM 4589 C C . LYS C 1 76 ? 37.840 6.698 20.408 1.00 14.33 76 LYS C C 1
ATOM 4590 O O . LYS C 1 76 ? 38.685 5.932 19.962 1.00 16.61 76 LYS C O 1
ATOM 4596 N N . ILE C 1 77 ? 37.952 7.231 21.614 1.00 16.15 77 ILE C N 1
ATOM 4597 C CA . ILE C 1 77 ? 39.076 6.882 22.468 1.00 14.66 77 ILE C CA 1
ATOM 4598 C C . ILE C 1 77 ? 38.951 5.436 22.939 1.00 12.59 77 ILE C C 1
ATOM 4599 O O . ILE C 1 77 ? 39.917 4.671 22.933 1.00 17.03 77 ILE C O 1
ATOM 4604 N N . PHE C 1 78 ? 37.746 5.050 23.330 1.00 14.36 78 PHE C N 1
ATOM 4605 C CA . PHE C 1 78 ? 37.549 3.646 23.715 1.00 13.06 78 PHE C CA 1
ATOM 4606 C C . PHE C 1 78 ? 37.899 2.737 22.559 1.00 12.43 78 PHE C C 1
ATOM 4607 O O . PHE C 1 78 ? 38.497 1.681 22.740 1.00 13.44 78 PHE C O 1
ATOM 4615 N N . GLU C 1 79 ? 37.524 3.131 21.355 1.00 15.61 79 GLU C N 1
ATOM 4616 C CA . GLU C 1 79 ? 37.860 2.279 20.188 1.00 18.29 79 GLU C CA 1
ATOM 4617 C C . GLU C 1 79 ? 39.376 2.069 20.055 1.00 17.03 79 GLU C C 1
ATOM 4618 O O . GLU C 1 79 ? 39.867 0.979 19.728 1.00 16.41 79 GLU C O 1
ATOM 4624 N N . LYS C 1 80 ? 40.120 3.118 20.351 1.00 17.20 80 LYS C N 1
ATOM 4625 C CA . LYS C 1 80 ? 41.578 3.106 20.210 1.00 18.86 80 LYS C CA 1
ATOM 4626 C C . LYS C 1 80 ? 42.192 2.244 21.306 1.00 18.42 80 LYS C C 1
ATOM 4627 O O . LYS C 1 80 ? 43.159 1.506 21.099 1.00 18.98 80 LYS C O 1
ATOM 4633 N N . VAL C 1 81 ? 41.607 2.335 22.487 1.00 16.99 81 VAL C N 1
ATOM 4634 C CA . VAL C 1 81 ? 42.059 1.502 23.614 1.00 16.21 81 VAL C CA 1
ATOM 4635 C C . VAL C 1 81 ? 41.877 0.011 23.272 1.00 13.64 81 VAL C C 1
ATOM 4636 O O . VAL C 1 81 ? 42.772 -0.825 23.462 1.00 17.21 81 VAL C O 1
ATOM 4640 N N . LYS C 1 82 ? 40.700 -0.305 22.758 1.00 13.13 82 LYS C N 1
ATOM 4641 C CA A LYS C 1 82 ? 40.420 -1.688 22.389 0.50 13.31 82 LYS C CA 1
ATOM 4642 C CA B LYS C 1 82 ? 40.353 -1.669 22.313 0.50 15.70 82 LYS C CA 1
ATOM 4643 C C . LYS C 1 82 ? 41.328 -2.187 21.264 1.00 17.15 82 LYS C C 1
ATOM 4644 O O . LYS C 1 82 ? 41.787 -3.312 21.308 1.00 18.76 82 LYS C O 1
ATOM 4655 N N . ALA C 1 83 ? 41.557 -1.360 20.271 1.00 16.87 83 ALA C N 1
ATOM 4656 C CA . ALA C 1 83 ? 42.415 -1.709 19.120 1.00 22.78 83 ALA C CA 1
ATOM 4657 C C . ALA C 1 83 ? 43.869 -1.909 19.554 1.00 25.75 83 ALA C C 1
ATOM 4658 O O . ALA C 1 83 ? 44.542 -2.836 19.115 1.00 25.84 83 ALA C O 1
ATOM 4660 N N . GLU C 1 84 ? 44.345 -1.018 20.414 1.00 24.13 84 GLU C N 1
ATOM 4661 C CA . GLU C 1 84 ? 45.753 -1.015 20.813 1.00 24.39 84 GLU C CA 1
ATOM 4662 C C . GLU C 1 84 ? 46.042 -2.184 21.742 1.00 27.11 84 GLU C C 1
ATOM 4663 O O . GLU C 1 84 ? 47.027 -2.905 21.580 1.00 23.24 84 GLU C O 1
ATOM 4669 N N . PHE C 1 85 ? 45.165 -2.386 22.713 1.00 21.06 85 PHE C N 1
ATOM 4670 C CA . PHE C 1 85 ? 45.477 -3.297 23.818 1.00 21.87 85 PHE C CA 1
ATOM 4671 C C . PHE C 1 85 ? 44.726 -4.626 23.808 1.00 20.02 85 PHE C C 1
ATOM 4672 O O . PHE C 1 85 ? 45.126 -5.568 24.481 1.00 18.81 85 PHE C O 1
ATOM 4680 N N . GLY C 1 86 ? 43.627 -4.702 23.075 1.00 19.20 86 GLY C N 1
ATOM 4681 C CA . GLY C 1 86 ? 42.889 -5.957 22.948 1.00 20.93 86 GLY C CA 1
ATOM 4682 C C . GLY C 1 86 ? 42.085 -6.347 24.185 1.00 19.81 86 GLY C C 1
ATOM 4683 O O . GLY C 1 86 ? 41.737 -7.505 24.396 1.00 22.22 86 GLY C O 1
ATOM 4684 N N . ILE C 1 87 ? 41.797 -5.346 24.984 1.00 16.01 87 ILE C N 1
ATOM 4685 C CA . ILE C 1 87 ? 41.092 -5.506 26.275 1.00 16.55 87 ILE C CA 1
ATOM 4686 C C . ILE C 1 87 ? 39.638 -5.006 26.200 1.00 19.21 87 ILE C C 1
ATOM 4687 O O . ILE C 1 87 ? 39.294 -4.193 25.326 1.00 16.21 87 ILE C O 1
ATOM 4692 N N . PRO C 1 88 ? 38.770 -5.498 27.104 1.00 15.91 88 PRO C N 1
ATOM 4693 C CA . PRO C 1 88 ? 37.417 -4.927 27.168 1.00 13.40 88 PRO C CA 1
ATOM 4694 C C . PRO C 1 88 ? 37.458 -3.600 27.897 1.00 13.18 88 PRO C C 1
ATOM 4695 O O . PRO C 1 88 ? 38.411 -3.307 28.608 1.00 12.73 88 PRO C O 1
ATOM 4699 N N . VAL C 1 89 ? 36.394 -2.836 27.721 1.00 13.15 89 VAL C N 1
ATOM 4700 C CA . VAL C 1 89 ? 36.258 -1.502 28.337 1.00 9.73 89 VAL C CA 1
ATOM 4701 C C . VAL C 1 89 ? 34.884 -1.333 28.966 1.00 10.46 89 VAL C C 1
ATOM 4702 O O . VAL C 1 89 ? 33.916 -1.948 28.559 1.00 16.92 89 VAL C O 1
ATOM 4706 N N . ILE C 1 90 ? 34.803 -0.434 29.948 1.00 16.34 90 ILE C N 1
ATOM 4707 C CA . ILE C 1 90 ? 33.549 -0.174 30.639 1.00 13.59 90 ILE C CA 1
ATOM 4708 C C . ILE C 1 90 ? 33.330 1.330 30.806 1.00 11.49 90 ILE C C 1
ATOM 4709 O O . ILE C 1 90 ? 34.271 2.060 31.021 1.00 13.64 90 ILE C O 1
ATOM 4714 N N . THR C 1 91 ? 32.110 1.787 30.562 1.00 14.31 91 THR C N 1
ATOM 4715 C CA . THR C 1 91 ? 31.772 3.216 30.791 1.00 11.50 91 THR C CA 1
ATOM 4716 C C . THR C 1 91 ? 30.343 3.322 31.249 1.00 16.10 91 THR C C 1
ATOM 4717 O O . THR C 1 91 ? 29.556 2.409 31.078 1.00 15.78 91 THR C O 1
ATOM 4721 N N . ASP C 1 92 ? 30.019 4.448 31.858 1.00 17.16 92 ASP C N 1
ATOM 4722 C CA . ASP C 1 92 ? 28.636 4.723 32.286 1.00 19.38 92 ASP C CA 1
ATOM 4723 C C . ASP C 1 92 ? 27.817 5.489 31.255 1.00 24.35 92 ASP C C 1
ATOM 4724 O O . ASP C 1 92 ? 28.339 6.090 30.327 1.00 20.47 92 ASP C O 1
ATOM 4729 N N . VAL C 1 93 ? 26.513 5.288 31.354 1.00 18.93 93 VAL C N 1
ATOM 4730 C CA . VAL C 1 93 ? 25.518 5.994 30.550 1.00 24.54 93 VAL C CA 1
ATOM 4731 C C . VAL C 1 93 ? 24.530 6.741 31.458 1.00 24.71 93 VAL C C 1
ATOM 4732 O O . VAL C 1 93 ? 24.321 6.370 32.602 1.00 21.14 93 VAL C O 1
ATOM 4736 N N . HIS C 1 94 ? 24.098 7.905 30.996 1.00 25.10 94 HIS C N 1
ATOM 4737 C CA . HIS C 1 94 ? 23.232 8.792 31.791 1.00 27.43 94 HIS C CA 1
ATOM 4738 C C . HIS C 1 94 ? 21.845 9.009 31.209 1.00 27.79 94 HIS C C 1
ATOM 4739 O O . HIS C 1 94 ? 20.976 9.518 31.895 1.00 25.69 94 HIS C O 1
ATOM 4746 N N . GLU C 1 95 ? 21.660 8.663 29.942 1.00 25.25 95 GLU C N 1
ATOM 4747 C CA . GLU C 1 95 ? 20.379 8.911 29.208 1.00 27.24 95 GLU C CA 1
ATOM 4748 C C . GLU C 1 95 ? 20.043 7.693 28.350 1.00 21.91 95 GLU C C 1
ATOM 4749 O O . GLU C 1 95 ? 20.941 7.130 27.745 1.00 20.81 95 GLU C O 1
ATOM 4755 N N . PRO C 1 96 ? 18.750 7.355 28.183 1.00 22.78 96 PRO C N 1
ATOM 4756 C CA . PRO C 1 96 ? 18.418 6.285 27.245 1.00 22.65 96 PRO C CA 1
ATOM 4757 C C . PRO C 1 96 ? 19.049 6.430 25.870 1.00 25.44 96 PRO C C 1
ATOM 4758 O O . PRO C 1 96 ? 19.505 5.446 25.280 1.00 19.40 96 PRO C O 1
ATOM 4762 N N . HIS C 1 97 ? 19.065 7.645 25.345 1.00 23.13 97 HIS C N 1
ATOM 4763 C CA . HIS C 1 97 ? 19.544 7.839 23.969 1.00 21.07 97 HIS C CA 1
ATOM 4764 C C . HIS C 1 97 ? 21.021 7.459 23.814 1.00 21.38 97 HIS C C 1
ATOM 4765 O O . HIS C 1 97 ? 21.526 7.310 22.708 1.00 22.24 97 HIS C O 1
ATOM 4772 N N . GLN C 1 98 ? 21.717 7.345 24.930 1.00 17.34 98 GLN C N 1
ATOM 4773 C CA . GLN C 1 98 ? 23.162 7.108 24.890 1.00 20.83 98 GLN C CA 1
ATOM 4774 C C . GLN C 1 98 ? 23.431 5.609 24.836 1.00 18.58 98 GLN C C 1
ATOM 4775 O O . GLN C 1 98 ? 24.528 5.198 24.559 1.00 17.02 98 GLN C O 1
ATOM 4781 N N . CYS C 1 99 ? 22.428 4.836 25.216 1.00 13.84 99 CYS C N 1
ATOM 4782 C CA . CYS C 1 99 ? 22.620 3.400 25.477 1.00 16.64 99 CYS C CA 1
ATOM 4783 C C . CYS C 1 99 ? 23.115 2.649 24.234 1.00 14.09 99 CYS C C 1
ATOM 4784 O O . CYS C 1 99 ? 24.072 1.845 24.299 1.00 13.60 99 CYS C O 1
ATOM 4787 N N . GLN C 1 100 ? 22.433 2.873 23.115 1.00 12.05 100 GLN C N 1
ATOM 4788 C CA . GLN C 1 100 ? 22.797 2.188 21.878 1.00 14.94 100 GLN C CA 1
ATOM 4789 C C . GLN C 1 100 ? 24.215 2.539 21.409 1.00 14.13 100 GLN C C 1
ATOM 4790 O O . GLN C 1 100 ? 24.998 1.665 21.082 1.00 15.16 100 GLN C O 1
ATOM 4796 N N . PRO C 1 101 ? 24.520 3.833 21.265 1.00 17.74 101 PRO C N 1
ATOM 4797 C CA . PRO C 1 101 ? 25.832 4.087 20.705 1.00 12.99 101 PRO C CA 1
ATOM 4798 C C . PRO C 1 101 ? 26.982 3.696 21.618 1.00 14.72 101 PRO C C 1
ATOM 4799 O O . PRO C 1 101 ? 28.066 3.331 21.138 1.00 15.64 101 PRO C O 1
ATOM 4803 N N . VAL C 1 102 ? 26.751 3.785 22.921 1.00 11.99 102 VAL C N 1
ATOM 4804 C CA . VAL C 1 102 ? 27.786 3.363 23.882 1.00 12.02 102 VAL C CA 1
ATOM 4805 C C . VAL C 1 102 ? 27.981 1.843 23.866 1.00 13.78 102 VAL C C 1
ATOM 4806 O O . VAL C 1 102 ? 29.097 1.339 23.790 1.00 15.39 102 VAL C O 1
ATOM 4810 N N . ALA C 1 103 ? 26.863 1.133 23.883 1.00 13.67 103 ALA C N 1
ATOM 4811 C CA . ALA C 1 103 ? 26.874 -0.346 23.928 1.00 10.73 103 ALA C CA 1
ATOM 4812 C C . ALA C 1 103 ? 27.528 -0.927 22.683 1.00 16.89 103 ALA C C 1
ATOM 4813 O O . ALA C 1 103 ? 28.096 -2.014 22.734 1.00 12.82 103 ALA C O 1
ATOM 4815 N N . GLU C 1 104 ? 27.428 -0.226 21.554 1.00 13.70 104 GLU C N 1
ATOM 4816 C CA . GLU C 1 104 ? 28.016 -0.739 20.304 1.00 17.27 104 GLU C CA 1
ATOM 4817 C C . GLU C 1 104 ? 29.522 -0.789 20.407 1.00 16.64 104 GLU C C 1
ATOM 4818 O O . GLU C 1 104 ? 30.181 -1.490 19.665 1.00 15.62 104 GLU C O 1
ATOM 4824 N N . VAL C 1 105 ? 30.075 0.069 21.244 1.00 12.58 105 VAL C N 1
ATOM 4825 C CA . VAL C 1 105 ? 31.502 0.193 21.352 1.00 9.82 105 VAL C CA 1
ATOM 4826 C C . VAL C 1 105 ? 32.015 -0.528 22.610 1.00 15.70 105 VAL C C 1
ATOM 4827 O O . VAL C 1 105 ? 33.073 -1.149 22.604 1.00 16.88 105 VAL C O 1
ATOM 4831 N N . CYS C 1 106 ? 31.321 -0.314 23.714 1.00 14.32 106 CYS C N 1
ATOM 4832 C CA . CYS C 1 106 ? 31.846 -0.695 25.039 1.00 14.82 106 CYS C CA 1
ATOM 4833 C C . CYS C 1 106 ? 31.303 -2.053 25.479 1.00 14.39 106 CYS C C 1
ATOM 4834 O O . CYS C 1 106 ? 30.100 -2.293 25.469 1.00 18.88 106 CYS C O 1
ATOM 4837 N N . ASP C 1 107 ? 32.190 -2.810 26.098 1.00 11.23 107 ASP C N 1
ATOM 4838 C CA . ASP C 1 107 ? 31.909 -4.210 26.493 1.00 14.01 107 ASP C CA 1
ATOM 4839 C C . ASP C 1 107 ? 31.028 -4.311 27.704 1.00 18.71 107 ASP C C 1
ATOM 4840 O O . ASP C 1 107 ? 30.311 -5.284 27.883 1.00 16.17 107 ASP C O 1
ATOM 4845 N N . VAL C 1 108 ? 31.184 -3.357 28.599 1.00 12.60 108 VAL C N 1
ATOM 4846 C CA . VAL C 1 108 ? 30.315 -3.260 29.746 1.00 15.39 108 VAL C CA 1
ATOM 4847 C C . VAL C 1 108 ? 29.771 -1.837 29.841 1.00 11.08 108 VAL C C 1
ATOM 4848 O O . VAL C 1 108 ? 30.486 -0.898 29.615 1.00 11.35 108 VAL C O 1
ATOM 4852 N N . ILE C 1 109 ? 28.470 -1.724 30.054 1.00 14.22 109 ILE C N 1
ATOM 4853 C CA . ILE C 1 109 ? 27.875 -0.426 30.332 1.00 14.59 109 ILE C CA 1
ATOM 4854 C C . ILE C 1 109 ? 27.395 -0.358 31.788 1.00 14.65 109 ILE C C 1
ATOM 4855 O O . ILE C 1 109 ? 26.896 -1.312 32.355 1.00 14.36 109 ILE C O 1
ATOM 4860 N N . GLN C 1 110 ? 27.513 0.828 32.354 1.00 12.96 110 GLN C N 1
ATOM 4861 C CA . GLN C 1 110 ? 27.339 1.026 33.794 1.00 13.47 110 GLN C CA 1
ATOM 4862 C C . GLN C 1 110 ? 26.165 1.971 34.088 1.00 17.02 110 GLN C C 1
ATOM 4863 O O . GLN C 1 110 ? 26.038 3.052 33.502 1.00 17.06 110 GLN C O 1
ATOM 4869 N N . LEU C 1 111 ? 25.338 1.504 35.016 1.00 14.79 111 LEU C N 1
ATOM 4870 C CA . LEU C 1 111 ? 24.194 2.224 35.557 1.00 17.25 111 LEU C CA 1
ATOM 4871 C C . LEU C 1 111 ? 24.654 3.054 36.760 1.00 14.01 111 LEU C C 1
ATOM 4872 O O . LEU C 1 111 ? 24.973 2.488 37.793 1.00 16.98 111 LEU C O 1
ATOM 4877 N N . PRO C 1 112 ? 24.715 4.387 36.625 1.00 18.81 112 PRO C N 1
ATOM 4878 C CA . PRO C 1 112 ? 25.253 5.115 37.776 1.00 20.93 112 PRO C CA 1
ATOM 4879 C C . PRO C 1 112 ? 24.354 4.938 38.975 1.00 14.82 112 PRO C C 1
ATOM 4880 O O . PRO C 1 112 ? 23.134 4.835 38.819 1.00 17.46 112 PRO C O 1
ATOM 4884 N N . ALA C 1 113 ? 24.952 5.051 40.148 1.00 18.09 113 ALA C N 1
ATOM 4885 C CA . ALA C 1 113 ? 24.244 4.814 41.396 1.00 18.38 113 ALA C CA 1
ATOM 4886 C C . ALA C 1 113 ? 23.050 5.732 41.539 1.00 20.49 113 ALA C C 1
ATOM 4887 O O . ALA C 1 113 ? 21.977 5.305 41.960 1.00 20.09 113 ALA C O 1
ATOM 4889 N N . PHE C 1 114 ? 23.213 6.979 41.121 1.00 22.95 114 PHE C N 1
ATOM 4890 C CA . PHE C 1 114 ? 22.159 7.972 41.333 1.00 27.70 114 PHE C CA 1
ATOM 4891 C C . PHE C 1 114 ? 20.979 7.748 40.400 1.00 25.99 114 PHE C C 1
ATOM 4892 O O . PHE C 1 114 ? 19.895 8.280 40.633 1.00 23.80 114 PHE C O 1
ATOM 4900 N N . LEU C 1 115 ? 21.192 6.963 39.345 1.00 20.68 115 LEU C N 1
ATOM 4901 C CA . LEU C 1 115 ? 20.111 6.651 38.399 1.00 22.04 115 LEU C CA 1
ATOM 4902 C C . LEU C 1 115 ? 19.596 5.212 38.520 1.00 19.00 115 LEU C C 1
ATOM 4903 O O . LEU C 1 115 ? 18.877 4.712 37.659 1.00 21.24 115 LEU C O 1
ATOM 4908 N N . ALA C 1 116 ? 19.999 4.560 39.592 1.00 22.48 116 ALA C N 1
ATOM 4909 C CA . ALA C 1 116 ? 19.811 3.114 39.726 1.00 21.77 116 ALA C CA 1
ATOM 4910 C C . ALA C 1 116 ? 18.338 2.752 39.764 1.00 22.26 116 ALA C C 1
ATOM 4911 O O . ALA C 1 116 ? 17.962 1.597 39.524 1.00 18.63 116 ALA C O 1
ATOM 4913 N N . ARG C 1 117 ? 17.501 3.743 40.056 1.00 21.55 117 ARG C N 1
ATOM 4914 C CA . ARG C 1 117 ? 16.055 3.498 40.156 1.00 23.82 117 ARG C CA 1
ATOM 4915 C C . ARG C 1 117 ? 15.269 4.243 39.105 1.00 25.79 117 ARG C C 1
ATOM 4916 O O . ARG C 1 117 ? 14.027 4.195 39.065 1.00 31.64 117 ARG C O 1
ATOM 4924 N N . GLN C 1 118 ? 16.008 4.707 38.109 1.00 23.98 118 GLN C N 1
ATOM 4925 C CA . GLN C 1 118 ? 15.404 5.355 36.931 1.00 28.42 118 GLN C CA 1
ATOM 4926 C C . GLN C 1 118 ? 14.974 4.323 35.879 1.00 25.87 118 GLN C C 1
ATOM 4927 O O . GLN C 1 118 ? 15.762 3.838 35.081 1.00 23.81 118 GLN C O 1
ATOM 4933 N N . THR C 1 119 ? 13.692 4.016 35.879 1.00 19.58 119 THR C N 1
ATOM 4934 C CA . THR C 1 119 ? 13.176 2.870 35.131 1.00 23.27 119 THR C CA 1
ATOM 4935 C C . THR C 1 119 ? 13.438 3.010 33.646 1.00 22.00 119 THR C C 1
ATOM 4936 O O . THR C 1 119 ? 13.874 2.063 32.981 1.00 18.09 119 THR C O 1
ATOM 4940 N N . ASP C 1 120 ? 13.263 4.224 33.148 1.00 21.94 120 ASP C N 1
ATOM 4941 C CA . ASP C 1 120 ? 13.473 4.493 31.727 1.00 26.58 120 ASP C CA 1
ATOM 4942 C C . ASP C 1 120 ? 14.870 4.035 31.289 1.00 27.85 120 ASP C C 1
ATOM 4943 O O . ASP C 1 120 ? 15.064 3.463 30.207 1.00 25.37 120 ASP C O 1
ATOM 4948 N N . LEU C 1 121 ? 15.834 4.301 32.145 1.00 18.64 121 LEU C N 1
ATOM 4949 C CA . LEU C 1 121 ? 17.243 4.071 31.793 1.00 21.97 121 LEU C CA 1
ATOM 4950 C C . LEU C 1 121 ? 17.544 2.589 31.934 1.00 20.03 121 LEU C C 1
ATOM 4951 O O . LEU C 1 121 ? 18.250 1.993 31.128 1.00 18.40 121 LEU C O 1
ATOM 4956 N N . VAL C 1 122 ? 16.974 2.000 32.965 1.00 18.65 122 VAL C N 1
ATOM 4957 C CA . VAL C 1 122 ? 17.132 0.576 33.202 1.00 16.21 122 VAL C CA 1
ATOM 4958 C C . VAL C 1 122 ? 16.648 -0.203 31.989 1.00 18.68 122 VAL C C 1
ATOM 4959 O O . VAL C 1 122 ? 17.346 -1.080 31.481 1.00 17.41 122 VAL C O 1
ATOM 4963 N N . VAL C 1 123 ? 15.486 0.188 31.473 1.00 18.85 123 VAL C N 1
ATOM 4964 C CA . VAL C 1 123 ? 14.879 -0.552 30.364 1.00 18.79 123 VAL C CA 1
ATOM 4965 C C . VAL C 1 123 ? 15.732 -0.410 29.111 1.00 16.57 123 VAL C C 1
ATOM 4966 O O . VAL C 1 123 ? 16.027 -1.395 28.430 1.00 17.39 123 VAL C O 1
ATOM 4970 N N . ALA C 1 124 ? 16.229 0.799 28.906 1.00 16.09 124 ALA C N 1
ATOM 4971 C CA . ALA C 1 124 ? 16.997 1.137 27.719 1.00 22.36 124 ALA C CA 1
ATOM 4972 C C . ALA C 1 124 ? 18.354 0.447 27.736 1.00 21.86 124 ALA C C 1
ATOM 4973 O O . ALA C 1 124 ? 18.786 -0.115 26.730 1.00 17.12 124 ALA C O 1
ATOM 4975 N N . MET C 1 125 ? 18.896 0.320 28.935 1.00 14.00 125 MET C N 1
ATOM 4976 C CA . MET C 1 125 ? 20.099 -0.489 29.159 1.00 17.04 125 MET C CA 1
ATOM 4977 C C . MET C 1 125 ? 19.889 -1.960 28.935 1.00 16.17 125 MET C C 1
ATOM 4978 O O . MET C 1 125 ? 20.695 -2.587 28.269 1.00 17.49 125 MET C O 1
ATOM 4983 N N . ALA C 1 126 ? 18.808 -2.496 29.499 1.00 16.15 126 ALA C N 1
ATOM 4984 C CA . ALA C 1 126 ? 18.459 -3.912 29.343 1.00 17.99 126 ALA C CA 1
ATOM 4985 C C . ALA C 1 126 ? 18.432 -4.297 27.872 1.00 17.62 126 ALA C C 1
ATOM 4986 O O . ALA C 1 126 ? 18.915 -5.345 27.458 1.00 15.22 126 ALA C O 1
ATOM 4988 N N . LYS C 1 127 ? 17.809 -3.420 27.112 1.00 16.21 127 LYS C N 1
ATOM 4989 C CA . LYS C 1 127 ? 17.453 -3.686 25.734 1.00 19.70 127 LYS C CA 1
ATOM 4990 C C . LYS C 1 127 ? 18.647 -3.684 24.793 1.00 18.60 127 LYS C C 1
ATOM 4991 O O . LYS C 1 127 ? 18.529 -4.162 23.669 1.00 19.39 127 LYS C O 1
ATOM 4997 N N . THR C 1 128 ? 19.796 -3.204 25.268 1.00 18.55 128 THR C N 1
ATOM 4998 C CA . THR C 1 128 ? 21.033 -3.255 24.469 1.00 17.40 128 THR C CA 1
ATOM 4999 C C . THR C 1 128 ? 21.531 -4.714 24.354 1.00 14.60 128 THR C C 1
ATOM 5000 O O . THR C 1 128 ? 22.286 -5.062 23.454 1.00 17.19 128 THR C O 1
ATOM 5004 N N . GLY C 1 129 ? 21.110 -5.539 25.300 1.00 13.69 129 GLY C N 1
ATOM 5005 C CA . GLY C 1 129 ? 21.681 -6.889 25.472 1.00 13.84 129 GLY C CA 1
ATOM 5006 C C . GLY C 1 129 ? 23.141 -6.957 25.915 1.00 17.13 129 GLY C C 1
ATOM 5007 O O . GLY C 1 129 ? 23.695 -8.033 26.069 1.00 16.25 129 GLY C O 1
ATOM 5008 N N . ASN C 1 130 ? 23.710 -5.799 26.238 1.00 12.32 130 ASN C N 1
ATOM 5009 C CA . ASN C 1 130 ? 25.082 -5.691 26.786 1.00 14.78 130 ASN C CA 1
ATOM 5010 C C . ASN C 1 130 ? 25.193 -6.180 28.228 1.00 14.04 130 ASN C C 1
ATOM 5011 O O . ASN C 1 130 ? 24.229 -6.202 28.979 1.00 14.46 130 ASN C O 1
ATOM 5016 N N . VAL C 1 131 ? 26.408 -6.521 28.610 1.00 11.65 131 VAL C N 1
ATOM 5017 C CA . VAL C 1 131 ? 26.744 -6.704 30.032 1.00 11.75 131 VAL C CA 1
ATOM 5018 C C . VAL C 1 131 ? 26.608 -5.357 30.725 1.00 10.52 131 VAL C C 1
ATOM 5019 O O . VAL C 1 131 ? 26.911 -4.333 30.136 1.00 9.75 131 VAL C O 1
ATOM 5023 N N . VAL C 1 132 ? 25.923 -5.390 31.864 1.00 10.44 132 VAL C N 1
ATOM 5024 C CA . VAL C 1 132 ? 25.608 -4.216 32.681 1.00 10.97 132 VAL C CA 1
ATOM 5025 C C . VAL C 1 132 ? 26.214 -4.318 34.085 1.00 13.75 132 VAL C C 1
ATOM 5026 O O . VAL C 1 132 ? 26.168 -5.350 34.719 1.00 13.45 132 VAL C O 1
ATOM 5030 N N . ASN C 1 133 ? 26.837 -3.229 34.513 1.00 14.04 133 ASN C N 1
ATOM 5031 C CA . ASN C 1 133 ? 27.270 -3.055 35.896 1.00 13.88 133 ASN C CA 1
ATOM 5032 C C . ASN C 1 133 ? 26.339 -2.100 36.620 1.00 14.23 133 ASN C C 1
ATOM 5033 O O . ASN C 1 133 ? 26.211 -0.938 36.251 1.00 15.17 133 ASN C O 1
ATOM 5038 N N . ILE C 1 134 ? 25.732 -2.606 37.677 1.00 12.57 134 ILE C N 1
ATOM 5039 C CA . ILE C 1 134 ? 24.764 -1.850 38.466 1.00 14.92 134 ILE C CA 1
ATOM 5040 C C . ILE C 1 134 ? 25.455 -1.311 39.720 1.00 17.53 134 ILE C C 1
ATOM 5041 O O . ILE C 1 134 ? 25.896 -2.082 40.572 1.00 16.94 134 ILE C O 1
ATOM 5046 N N . LYS C 1 135 ? 25.643 0.006 39.781 1.00 13.56 135 LYS C N 1
ATOM 5047 C CA . LYS C 1 135 ? 26.296 0.611 40.952 1.00 17.06 135 LYS C CA 1
ATOM 5048 C C . LYS C 1 135 ? 25.272 0.751 42.075 1.00 20.65 135 LYS C C 1
ATOM 5049 O O . LYS C 1 135 ? 24.188 1.269 41.869 1.00 21.13 135 LYS C O 1
ATOM 5055 N N . LYS C 1 136 ? 25.581 0.181 43.226 1.00 17.97 136 LYS C N 1
ATOM 5056 C CA . LYS C 1 136 ? 24.658 0.185 44.358 1.00 17.75 136 LYS C CA 1
ATOM 5057 C C . LYS C 1 136 ? 24.677 1.554 45.038 1.00 14.13 136 LYS C C 1
ATOM 5058 O O . LYS C 1 136 ? 25.707 1.972 45.573 1.00 15.72 136 LYS C O 1
ATOM 5064 N N . PRO C 1 137 ? 23.536 2.248 45.087 1.00 20.49 137 PRO C N 1
ATOM 5065 C CA . PRO C 1 137 ? 23.538 3.510 45.857 1.00 16.01 137 PRO C CA 1
ATOM 5066 C C . PRO C 1 137 ? 23.864 3.359 47.350 1.00 16.02 137 PRO C C 1
ATOM 5067 O O . PRO C 1 137 ? 23.564 2.346 47.938 1.00 17.55 137 PRO C O 1
ATOM 5071 N N . GLN C 1 138 ? 24.507 4.379 47.902 1.00 19.53 138 GLN C N 1
ATOM 5072 C CA . GLN C 1 138 ? 24.963 4.352 49.303 1.00 17.82 138 GLN C CA 1
ATOM 5073 C C . GLN C 1 138 ? 23.823 4.331 50.290 1.00 19.34 138 GLN C C 1
ATOM 5074 O O . GLN C 1 138 ? 23.989 3.874 51.417 1.00 16.98 138 GLN C O 1
ATOM 5080 N N . PHE C 1 139 ? 22.638 4.669 49.794 1.00 22.27 139 PHE C N 1
ATOM 5081 C CA . PHE C 1 139 ? 21.429 4.749 50.621 1.00 27.28 139 PHE C CA 1
ATOM 5082 C C . PHE C 1 139 ? 20.518 3.560 50.435 1.00 30.60 139 PHE C C 1
ATOM 5083 O O . PHE C 1 139 ? 19.442 3.511 51.024 1.00 33.23 139 PHE C O 1
ATOM 5091 N N . LEU C 1 140 ? 20.932 2.629 49.578 1.00 26.51 140 LEU C N 1
ATOM 5092 C CA . LEU C 1 140 ? 20.149 1.418 49.332 1.00 22.11 140 LEU C CA 1
ATOM 5093 C C . LEU C 1 140 ? 20.742 0.259 50.073 1.00 23.00 140 LEU C C 1
ATOM 5094 O O . LEU C 1 140 ? 21.923 -0.017 49.992 1.00 20.10 140 LEU C O 1
ATOM 5099 N N . SER C 1 141 ? 19.863 -0.484 50.717 1.00 17.49 141 SER C N 1
ATOM 5100 C CA . SER C 1 141 ? 20.234 -1.704 51.381 1.00 21.23 141 SER C CA 1
ATOM 5101 C C . SER C 1 141 ? 20.488 -2.833 50.393 1.00 23.82 141 SER C C 1
ATOM 5102 O O . SER C 1 141 ? 20.007 -2.788 49.255 1.00 24.84 141 SER C O 1
ATOM 5105 N N . PRO C 1 142 ? 21.322 -3.806 50.789 1.00 22.48 142 PRO C N 1
ATOM 5106 C CA . PRO C 1 142 ? 21.715 -4.901 49.899 1.00 22.83 142 PRO C CA 1
ATOM 5107 C C . PRO C 1 142 ? 20.524 -5.739 49.449 1.00 24.67 142 PRO C C 1
ATOM 5108 O O . PRO C 1 142 ? 20.503 -6.263 48.329 1.00 22.28 142 PRO C O 1
ATOM 5112 N N . SER C 1 143 ? 19.508 -5.778 50.298 1.00 24.99 143 SER C N 1
ATOM 5113 C CA . SER C 1 143 ? 18.321 -6.595 50.029 1.00 29.15 143 SER C CA 1
ATOM 5114 C C . SER C 1 143 ? 17.456 -5.961 48.940 1.00 27.79 143 SER C C 1
ATOM 5115 O O . SER C 1 143 ? 16.522 -6.582 48.438 1.00 29.91 143 SER C O 1
ATOM 5118 N N . GLN C 1 144 ? 17.761 -4.714 48.606 1.00 22.15 144 GLN C N 1
ATOM 5119 C CA . GLN C 1 144 ? 16.962 -3.953 47.633 1.00 24.27 144 GLN C CA 1
ATOM 5120 C C . GLN C 1 144 ? 17.475 -4.132 46.208 1.00 23.85 144 GLN C C 1
ATOM 5121 O O . GLN C 1 144 ? 16.864 -3.660 45.238 1.00 19.33 144 GLN C O 1
ATOM 5127 N N . MET C 1 145 ? 18.679 -4.669 46.107 1.00 20.44 145 MET C N 1
ATOM 5128 C CA . MET C 1 145 ? 19.328 -4.786 44.799 1.00 22.88 145 MET C CA 1
ATOM 5129 C C . MET C 1 145 ? 18.487 -5.701 43.891 1.00 22.21 145 MET C C 1
ATOM 5130 O O . MET C 1 145 ? 18.485 -5.567 42.659 1.00 20.84 145 MET C O 1
ATOM 5135 N N . LYS C 1 146 ? 17.808 -6.644 44.528 1.00 20.63 146 LYS C N 1
ATOM 5136 C CA . LYS C 1 146 ? 16.993 -7.659 43.822 1.00 25.13 146 LYS C CA 1
ATOM 5137 C C . LYS C 1 146 ? 15.885 -7.011 43.003 1.00 20.52 146 LYS C C 1
ATOM 5138 O O . LYS C 1 146 ? 15.524 -7.481 41.916 1.00 20.13 146 LYS C O 1
ATOM 5141 N N . ASN C 1 147 ? 15.468 -5.842 43.466 1.00 19.68 147 ASN C N 1
ATOM 5142 C CA . ASN C 1 147 ? 14.411 -5.084 42.797 1.00 20.03 147 ASN C CA 1
ATOM 5143 C C . ASN C 1 147 ? 14.880 -4.480 41.487 1.00 20.39 147 ASN C C 1
ATOM 5144 O O . ASN C 1 147 ? 14.142 -4.450 40.511 1.00 19.01 147 ASN C O 1
ATOM 5149 N N . ILE C 1 148 ? 16.144 -4.068 41.452 1.00 18.10 148 ILE C N 1
ATOM 5150 C CA . ILE C 1 148 ? 16.740 -3.555 40.220 1.00 17.88 148 ILE C CA 1
ATOM 5151 C C . ILE C 1 148 ? 16.979 -4.713 39.261 1.00 17.04 148 ILE C C 1
ATOM 5152 O O . ILE C 1 148 ? 16.630 -4.669 38.086 1.00 19.86 148 ILE C O 1
ATOM 5157 N N . VAL C 1 149 ? 17.540 -5.780 39.805 1.00 17.27 149 VAL C N 1
ATOM 5158 C CA . VAL C 1 149 ? 17.806 -6.991 39.035 1.00 16.28 149 VAL C CA 1
ATOM 5159 C C . VAL C 1 149 ? 16.524 -7.515 38.352 1.00 19.01 149 VAL C C 1
ATOM 5160 O O . VAL C 1 149 ? 16.514 -7.818 37.164 1.00 18.32 149 VAL C O 1
ATOM 5164 N N . GLU C 1 150 ? 15.420 -7.462 39.078 1.00 16.55 150 GLU C N 1
ATOM 5165 C CA . GLU C 1 150 ? 14.118 -7.917 38.541 1.00 22.82 150 GLU C CA 1
ATOM 5166 C C . GLU C 1 150 ? 13.693 -7.112 37.314 1.00 19.94 150 GLU C C 1
ATOM 5167 O O . GLU C 1 150 ? 13.172 -7.643 36.324 1.00 19.23 150 GLU C O 1
ATOM 5173 N N . LYS C 1 151 ? 13.842 -5.809 37.438 1.00 19.27 151 LYS C N 1
ATOM 5174 C CA A LYS C 1 151 ? 13.499 -4.859 36.360 0.50 19.57 151 LYS C CA 1
ATOM 5175 C CA B LYS C 1 151 ? 13.471 -4.901 36.353 0.50 17.73 151 LYS C CA 1
ATOM 5176 C C . LYS C 1 151 ? 14.312 -5.143 35.094 1.00 20.56 151 LYS C C 1
ATOM 5177 O O . LYS C 1 151 ? 13.794 -5.116 33.969 1.00 20.55 151 LYS C O 1
ATOM 5188 N N . PHE C 1 152 ? 15.589 -5.463 35.286 1.00 17.50 152 PHE C N 1
ATOM 5189 C CA . PHE C 1 152 ? 16.456 -5.836 34.151 1.00 17.46 152 PHE C CA 1
ATOM 5190 C C . PHE C 1 152 ? 15.987 -7.141 33.533 1.00 17.58 152 PHE C C 1
ATOM 5191 O O . PHE C 1 152 ? 15.805 -7.249 32.307 1.00 17.96 152 PHE C O 1
ATOM 5199 N N . HIS C 1 153 ? 15.656 -8.084 34.398 1.00 16.14 153 HIS C N 1
ATOM 5200 C CA . HIS C 1 153 ? 15.181 -9.400 33.943 1.00 20.51 153 HIS C CA 1
ATOM 5201 C C . HIS C 1 153 ? 13.882 -9.259 33.133 1.00 24.21 153 HIS C C 1
ATOM 5202 O O . HIS C 1 153 ? 13.751 -9.791 32.028 1.00 20.82 153 HIS C O 1
ATOM 5209 N N . GLU C 1 154 ? 12.980 -8.428 33.641 1.00 21.45 154 GLU C N 1
ATOM 5210 C CA . GLU C 1 154 ? 11.671 -8.228 33.002 1.00 25.40 154 GLU C CA 1
ATOM 5211 C C . GLU C 1 154 ? 11.875 -7.687 31.601 1.00 28.58 154 GLU C C 1
ATOM 5212 O O . GLU C 1 154 ? 11.136 -8.003 30.680 1.00 24.66 154 GLU C O 1
ATOM 5218 N N . ALA C 1 155 ? 12.957 -6.941 31.451 1.00 23.50 155 ALA C N 1
ATOM 5219 C CA . ALA C 1 155 ? 13.258 -6.233 30.218 1.00 24.67 155 ALA C CA 1
ATOM 5220 C C . ALA C 1 155 ? 14.191 -7.040 29.331 1.00 22.97 155 ALA C C 1
ATOM 5221 O O . ALA C 1 155 ? 14.574 -6.598 28.255 1.00 25.89 155 ALA C O 1
ATOM 5223 N N . GLY C 1 156 ? 14.464 -8.269 29.751 1.00 20.57 156 GLY C N 1
ATOM 5224 C CA . GLY C 1 156 ? 15.146 -9.248 28.909 1.00 20.49 156 GLY C CA 1
ATOM 5225 C C . GLY C 1 156 ? 16.668 -9.372 29.009 1.00 20.45 156 GLY C C 1
ATOM 5226 O O . GLY C 1 156 ? 17.307 -9.994 28.162 1.00 18.79 156 GLY C O 1
ATOM 5227 N N . ASN C 1 157 ? 17.248 -8.807 30.056 1.00 19.88 157 ASN C N 1
ATOM 5228 C CA . ASN C 1 157 ? 18.710 -8.842 30.212 1.00 16.57 157 ASN C CA 1
ATOM 5229 C C . ASN C 1 157 ? 19.098 -9.398 31.571 1.00 18.82 157 ASN C C 1
ATOM 5230 O O . ASN C 1 157 ? 18.807 -8.805 32.623 1.00 15.58 157 ASN C O 1
ATOM 5235 N N . GLY C 1 158 ? 19.818 -10.511 31.509 1.00 17.38 158 GLY C N 1
ATOM 5236 C CA . GLY C 1 158 ? 20.322 -11.198 32.698 1.00 21.06 158 GLY C CA 1
ATOM 5237 C C . GLY C 1 158 ? 21.825 -11.125 32.891 1.00 20.88 158 GLY C C 1
ATOM 5238 O O . GLY C 1 158 ? 22.349 -11.623 33.886 1.00 16.24 158 GLY C O 1
ATOM 5239 N N . LYS C 1 159 ? 22.493 -10.374 32.023 1.00 14.86 159 LYS C N 1
ATOM 5240 C CA . LYS C 1 159 ? 23.971 -10.233 32.110 1.00 17.48 159 LYS C CA 1
ATOM 5241 C C . LYS C 1 159 ? 24.370 -9.067 33.012 1.00 16.75 159 LYS C C 1
ATOM 5242 O O . LYS C 1 159 ? 24.865 -8.041 32.562 1.00 12.59 159 LYS C O 1
ATOM 5248 N N . LEU C 1 160 ? 24.242 -9.291 34.302 1.00 12.69 160 LEU C N 1
ATOM 5249 C CA . LEU C 1 160 ? 24.278 -8.206 35.264 1.00 12.67 160 LEU C CA 1
ATOM 5250 C C . LEU C 1 160 ? 25.366 -8.448 36.304 1.00 15.61 160 LEU C C 1
ATOM 5251 O O . LEU C 1 160 ? 25.602 -9.581 36.739 1.00 14.11 160 LEU C O 1
ATOM 5256 N N . ILE C 1 161 ? 26.058 -7.361 36.594 1.00 13.22 161 ILE C N 1
ATOM 5257 C CA . ILE C 1 161 ? 27.067 -7.237 37.662 1.00 13.19 161 ILE C CA 1
ATOM 5258 C C . ILE C 1 161 ? 26.612 -6.253 38.740 1.00 17.71 161 ILE C C 1
ATOM 5259 O O . ILE C 1 161 ? 26.011 -5.210 38.446 1.00 12.58 161 ILE C O 1
ATOM 5264 N N . LEU C 1 162 ? 26.759 -6.662 39.993 1.00 14.47 162 LEU C N 1
ATOM 5265 C CA . LEU C 1 162 ? 26.438 -5.755 41.121 1.00 15.77 162 LEU C CA 1
ATOM 5266 C C . LEU C 1 162 ? 27.694 -5.196 41.768 1.00 17.07 162 LEU C C 1
ATOM 5267 O O . LEU C 1 162 ? 28.577 -5.937 42.163 1.00 17.40 162 LEU C O 1
ATOM 5272 N N . CYS C 1 163 ? 27.731 -3.879 41.911 1.00 14.10 163 CYS C N 1
ATOM 5273 C CA . CYS C 1 163 ? 28.933 -3.191 42.331 1.00 13.27 163 CYS C CA 1
ATOM 5274 C C . CYS C 1 163 ? 28.707 -2.453 43.652 1.00 13.90 163 CYS C C 1
ATOM 5275 O O . CYS C 1 163 ? 28.057 -1.407 43.693 1.00 14.06 163 CYS C O 1
ATOM 5278 N N . GLU C 1 164 ? 29.403 -2.936 44.666 1.00 11.67 164 GLU C N 1
ATOM 5279 C CA . GLU C 1 164 ? 29.371 -2.334 46.022 1.00 13.17 164 GLU C CA 1
ATOM 5280 C C . GLU C 1 164 ? 30.185 -1.060 46.085 1.00 15.48 164 GLU C C 1
ATOM 5281 O O . GLU C 1 164 ? 31.303 -1.009 45.561 1.00 11.50 164 GLU C O 1
ATOM 5287 N N . ARG C 1 165 ? 29.612 -0.030 46.725 1.00 16.86 165 ARG C N 1
ATOM 5288 C CA . ARG C 1 165 ? 30.299 1.248 46.923 1.00 15.21 165 ARG C CA 1
ATOM 5289 C C . ARG C 1 165 ? 30.142 1.939 48.278 1.00 13.94 165 ARG C C 1
ATOM 5290 O O . ARG C 1 165 ? 30.582 3.075 48.445 1.00 17.93 165 ARG C O 1
ATOM 5298 N N . GLY C 1 166 ? 29.797 1.128 49.263 1.00 14.83 166 GLY C N 1
ATOM 5299 C CA . GLY C 1 166 ? 29.557 1.578 50.624 1.00 16.94 166 GLY C CA 1
ATOM 5300 C C . GLY C 1 166 ? 28.156 2.038 50.882 1.00 13.57 166 GLY C C 1
ATOM 5301 O O . GLY C 1 166 ? 27.339 2.228 49.970 1.00 13.75 166 GLY C O 1
ATOM 5302 N N . SER C 1 167 ? 27.949 2.333 52.157 1.00 15.06 167 SER C N 1
ATOM 5303 C CA . SER C 1 167 ? 26.631 2.716 52.714 1.00 14.82 167 SER C CA 1
ATOM 5304 C C . SER C 1 167 ? 26.761 3.938 53.611 1.00 11.91 167 SER C C 1
ATOM 5305 O O . SER C 1 167 ? 27.728 4.097 54.339 1.00 15.74 167 SER C O 1
ATOM 5308 N N . SER C 1 168 ? 25.785 4.827 53.501 1.00 13.42 168 SER C N 1
ATOM 5309 C CA . SER C 1 168 ? 25.768 6.063 54.285 1.00 13.55 168 SER C CA 1
ATOM 5310 C C . SER C 1 168 ? 25.789 5.726 55.764 1.00 12.96 168 SER C C 1
ATOM 5311 O O . SER C 1 168 ? 25.070 4.851 56.211 1.00 14.33 168 SER C O 1
ATOM 5314 N N . PHE C 1 169 ? 26.698 6.362 56.475 1.00 13.29 169 PHE C N 1
ATOM 5315 C CA . PHE C 1 169 ? 26.929 6.076 57.887 1.00 10.31 169 PHE C CA 1
ATOM 5316 C C . PHE C 1 169 ? 26.966 7.377 58.651 1.00 13.94 169 PHE C C 1
ATOM 5317 O O . PHE C 1 169 ? 28.008 7.946 58.867 1.00 14.29 169 PHE C O 1
ATOM 5325 N N . GLY C 1 170 ? 25.805 7.775 59.151 1.00 11.08 170 GLY C N 1
ATOM 5326 C CA . GLY C 1 170 ? 25.639 9.124 59.723 1.00 14.22 170 GLY C CA 1
ATOM 5327 C C . GLY C 1 170 ? 25.825 10.142 58.623 1.00 16.15 170 GLY C C 1
ATOM 5328 O O . GLY C 1 170 ? 25.499 9.866 57.482 1.00 14.59 170 GLY C O 1
ATOM 5329 N N . TYR C 1 171 ? 26.447 11.270 58.961 1.00 15.44 171 TYR C N 1
ATOM 5330 C CA . TYR C 1 171 ? 26.693 12.339 57.992 1.00 15.43 171 TYR C CA 1
ATOM 5331 C C . TYR C 1 171 ? 28.083 12.151 57.335 1.00 16.00 171 TYR C C 1
ATOM 5332 O O . TYR C 1 171 ? 29.096 11.939 58.023 1.00 18.81 171 TYR C O 1
ATOM 5341 N N . ASP C 1 172 ? 28.071 12.145 56.008 1.00 17.40 172 ASP C N 1
ATOM 5342 C CA . ASP C 1 172 ? 29.290 12.259 55.198 1.00 21.74 172 ASP C CA 1
ATOM 5343 C C . ASP C 1 172 ? 30.066 10.911 55.148 1.00 21.14 172 ASP C C 1
ATOM 5344 O O . ASP C 1 172 ? 30.413 10.411 54.089 1.00 29.94 172 ASP C O 1
ATOM 5349 N N . ASN C 1 173 ? 30.217 10.270 56.285 1.00 22.70 173 ASN C N 1
ATOM 5350 C CA . ASN C 1 173 ? 30.994 9.022 56.347 1.00 19.61 173 ASN C CA 1
ATOM 5351 C C . ASN C 1 173 ? 30.342 7.892 55.540 1.00 18.55 173 ASN C C 1
ATOM 5352 O O . ASN C 1 173 ? 29.129 7.830 55.372 1.00 18.87 173 ASN C O 1
ATOM 5357 N N . LEU C 1 174 ? 31.177 7.021 54.996 1.00 19.42 174 LEU C N 1
ATOM 5358 C CA . LEU C 1 174 ? 30.718 5.732 54.482 1.00 15.04 174 LEU C CA 1
ATOM 5359 C C . LEU C 1 174 ? 31.326 4.542 55.217 1.00 12.82 174 LEU C C 1
ATOM 5360 O O . LEU C 1 174 ? 32.494 4.532 55.626 1.00 16.71 174 LEU C O 1
ATOM 5365 N N A VAL C 1 175 ? 30.497 3.529 55.386 0.50 13.16 175 VAL C N 1
ATOM 5366 N N B VAL C 1 175 ? 30.519 3.509 55.353 0.50 13.22 175 VAL C N 1
ATOM 5367 C CA A VAL C 1 175 ? 30.953 2.229 55.863 0.50 13.23 175 VAL C CA 1
ATOM 5368 C CA B VAL C 1 175 ? 31.008 2.238 55.869 0.50 13.54 175 VAL C CA 1
ATOM 5369 C C A VAL C 1 175 ? 30.624 1.186 54.806 0.50 13.55 175 VAL C C 1
ATOM 5370 C C B VAL C 1 175 ? 30.592 1.125 54.916 0.50 13.98 175 VAL C C 1
ATOM 5371 O O A VAL C 1 175 ? 29.581 1.250 54.161 0.50 16.53 175 VAL C O 1
ATOM 5372 O O B VAL C 1 175 ? 29.458 1.082 54.443 0.50 13.86 175 VAL C O 1
ATOM 5379 N N . VAL C 1 176 ? 31.535 0.242 54.623 1.00 13.28 176 VAL C N 1
ATOM 5380 C CA . VAL C 1 176 ? 31.241 -0.969 53.822 1.00 14.06 176 VAL C CA 1
ATOM 5381 C C . VAL C 1 176 ? 30.860 -2.160 54.690 1.00 11.85 176 VAL C C 1
ATOM 5382 O O . VAL C 1 176 ? 31.647 -2.622 55.479 1.00 14.36 176 VAL C O 1
ATOM 5386 N N . ASP C 1 177 ? 29.618 -2.609 54.560 1.00 13.27 177 ASP C N 1
ATOM 5387 C CA . ASP C 1 177 ? 29.101 -3.763 55.296 1.00 12.36 177 ASP C CA 1
ATOM 5388 C C . ASP C 1 177 ? 29.539 -5.046 54.593 1.00 19.27 177 ASP C C 1
ATOM 5389 O O . ASP C 1 177 ? 29.064 -5.374 53.519 1.00 17.76 177 ASP C O 1
ATOM 5394 N N . MET C 1 178 ? 30.534 -5.699 55.173 1.00 16.18 178 MET C N 1
ATOM 5395 C CA . MET C 1 178 ? 31.106 -6.909 54.594 1.00 16.71 178 MET C CA 1
ATOM 5396 C C . MET C 1 178 ? 30.077 -8.013 54.440 1.00 17.96 178 MET C C 1
ATOM 5397 O O . MET C 1 178 ? 30.302 -8.943 53.686 1.00 15.38 178 MET C O 1
ATOM 5402 N N . LEU C 1 179 ? 28.960 -7.903 55.165 1.00 14.44 179 LEU C N 1
ATOM 5403 C CA . LEU C 1 179 ? 27.895 -8.906 55.120 1.00 15.99 179 LEU C CA 1
ATOM 5404 C C . LEU C 1 179 ? 27.025 -8.721 53.894 1.00 16.09 179 LEU C C 1
ATOM 5405 O O . LEU C 1 179 ? 26.239 -9.582 53.542 1.00 18.63 179 LEU C O 1
ATOM 5410 N N . GLY C 1 180 ? 27.064 -7.524 53.337 1.00 15.42 180 GLY C N 1
ATOM 5411 C CA . GLY C 1 180 ? 26.201 -7.184 52.204 1.00 16.16 180 GLY C CA 1
ATOM 5412 C C . GLY C 1 180 ? 26.511 -7.931 50.930 1.00 15.68 180 GLY C C 1
ATOM 5413 O O . GLY C 1 180 ? 25.605 -8.238 50.152 1.00 17.85 180 GLY C O 1
ATOM 5414 N N . PHE C 1 181 ? 27.762 -8.361 50.792 1.00 15.04 181 PHE C N 1
ATOM 5415 C CA . PHE C 1 181 ? 28.181 -9.086 49.598 1.00 15.08 181 PHE C CA 1
ATOM 5416 C C . PHE C 1 181 ? 27.399 -10.405 49.509 1.00 18.29 181 PHE C C 1
ATOM 5417 O O . PHE C 1 181 ? 26.774 -10.740 48.487 1.00 17.71 181 PHE C O 1
ATOM 5425 N N . GLY C 1 182 ? 27.310 -11.058 50.647 1.00 17.17 182 GLY C N 1
ATOM 5426 C CA . GLY C 1 182 ? 26.616 -12.330 50.746 1.00 17.17 182 GLY C CA 1
ATOM 5427 C C . GLY C 1 182 ? 25.115 -12.183 50.551 1.00 14.69 182 GLY C C 1
ATOM 5428 O O . GLY C 1 182 ? 24.449 -13.078 50.024 1.00 18.28 182 GLY C O 1
ATOM 5429 N N . VAL C 1 183 ? 24.566 -11.100 51.084 1.00 13.17 183 VAL C N 1
ATOM 5430 C CA . VAL C 1 183 ? 23.113 -10.854 50.979 1.00 16.16 183 VAL C CA 1
ATOM 5431 C C . VAL C 1 183 ? 22.776 -10.659 49.496 1.00 18.57 183 VAL C C 1
ATOM 5432 O O . VAL C 1 183 ? 21.793 -11.198 48.980 1.00 18.98 183 VAL C O 1
ATOM 5436 N N . MET C 1 184 ? 23.660 -9.961 48.796 1.00 16.17 184 MET C N 1
ATOM 5437 C CA . MET C 1 184 ? 23.478 -9.713 47.351 1.00 17.92 184 MET C CA 1
ATOM 5438 C C . MET C 1 184 ? 23.568 -11.018 46.556 1.00 19.49 184 MET C C 1
ATOM 5439 O O . MET C 1 184 ? 22.721 -11.298 45.705 1.00 19.52 184 MET C O 1
ATOM 5444 N N . LYS C 1 185 ? 24.560 -11.839 46.902 1.00 20.50 185 LYS C N 1
ATOM 5445 C CA . LYS C 1 185 ? 24.742 -13.142 46.263 1.00 18.94 185 LYS C CA 1
ATOM 5446 C C . LYS C 1 185 ? 23.505 -14.013 46.461 1.00 19.05 185 LYS C C 1
ATOM 5447 O O . LYS C 1 185 ? 23.034 -14.651 45.531 1.00 18.41 185 LYS C O 1
ATOM 5453 N N . GLN C 1 186 ? 22.993 -14.020 47.683 1.00 19.78 186 GLN C N 1
ATOM 5454 C CA . GLN C 1 186 ? 21.935 -14.959 48.073 1.00 23.73 186 GLN C CA 1
ATOM 5455 C C . GLN C 1 186 ? 20.567 -14.553 47.514 1.00 24.15 186 GLN C C 1
ATOM 5456 O O . GLN C 1 186 ? 19.778 -15.404 47.127 1.00 28.58 186 GLN C O 1
ATOM 5462 N N . THR C 1 187 ? 20.357 -13.254 47.349 1.00 19.08 187 THR C N 1
ATOM 5463 C CA . THR C 1 187 ? 19.066 -12.736 46.910 1.00 21.56 187 THR C CA 1
ATOM 5464 C C . THR C 1 187 ? 19.013 -12.420 45.411 1.00 23.69 187 THR C C 1
ATOM 5465 O O . THR C 1 187 ? 17.927 -12.198 44.862 1.00 19.12 187 THR C O 1
ATOM 5469 N N . CYS C 1 188 ? 20.178 -12.360 44.766 1.00 19.05 188 CYS C N 1
ATOM 5470 C CA . CYS C 1 188 ? 20.254 -11.960 43.336 1.00 20.81 188 CYS C CA 1
ATOM 5471 C C . CYS C 1 188 ? 20.814 -13.012 42.403 1.00 17.62 188 CYS C C 1
ATOM 5472 O O . CYS C 1 188 ? 21.391 -12.715 41.353 1.00 22.55 188 CYS C O 1
ATOM 5475 N N . GLY C 1 189 ? 20.705 -14.251 42.833 1.00 21.68 189 GLY C N 1
ATOM 5476 C CA . GLY C 1 189 ? 21.016 -15.393 41.965 1.00 22.84 189 GLY C CA 1
ATOM 5477 C C . GLY C 1 189 ? 22.500 -15.634 41.733 1.00 19.68 189 GLY C C 1
ATOM 5478 O O . GLY C 1 189 ? 22.886 -16.233 40.740 1.00 18.28 189 GLY C O 1
ATOM 5479 N N . ASN C 1 190 ? 23.315 -15.245 42.707 1.00 16.67 190 ASN C N 1
ATOM 5480 C CA . ASN C 1 190 ? 24.790 -15.408 42.628 1.00 16.84 190 ASN C CA 1
ATOM 5481 C C . ASN C 1 190 ? 25.351 -14.798 41.363 1.00 17.55 190 ASN C C 1
ATOM 5482 O O . ASN C 1 190 ? 26.364 -15.251 40.816 1.00 19.57 190 ASN C O 1
ATOM 5487 N N . LEU C 1 191 ? 24.765 -13.675 40.981 1.00 17.88 191 LEU C N 1
ATOM 5488 C CA . LEU C 1 191 ? 25.387 -12.833 39.955 1.00 16.73 191 LEU C CA 1
ATOM 5489 C C . LEU C 1 191 ? 26.761 -12.349 40.467 1.00 16.89 191 LEU C C 1
ATOM 5490 O O . LEU C 1 191 ? 26.952 -12.158 41.665 1.00 13.34 191 LEU C O 1
ATOM 5495 N N . PRO C 1 192 ? 27.668 -12.033 39.547 1.00 14.14 192 PRO C N 1
ATOM 5496 C CA . PRO C 1 192 ? 28.960 -11.429 39.887 1.00 15.35 192 PRO C CA 1
ATOM 5497 C C . PRO C 1 192 ? 28.841 -10.182 40.686 1.00 15.11 192 PRO C C 1
ATOM 5498 O O . PRO C 1 192 ? 28.035 -9.300 40.378 1.00 13.13 192 PRO C O 1
ATOM 5502 N N . VAL C 1 193 ? 29.549 -10.212 41.805 1.00 15.16 193 VAL C N 1
ATOM 5503 C CA . VAL C 1 193 ? 29.674 -9.058 42.710 1.00 11.85 193 VAL C CA 1
ATOM 5504 C C . VAL C 1 193 ? 31.085 -8.490 42.690 1.00 14.34 193 VAL C C 1
ATOM 5505 O O . VAL C 1 193 ? 32.066 -9.210 42.792 1.00 14.75 193 VAL C O 1
ATOM 5509 N N . ILE C 1 194 ? 31.172 -7.185 42.444 1.00 11.76 194 ILE C N 1
ATOM 5510 C CA . ILE C 1 194 ? 32.448 -6.511 42.396 1.00 14.09 194 ILE C CA 1
ATOM 5511 C C . ILE C 1 194 ? 32.429 -5.334 43.397 1.00 12.79 194 ILE C C 1
ATOM 5512 O O . ILE C 1 194 ? 31.385 -4.914 43.884 1.00 14.51 194 ILE C O 1
ATOM 5517 N N . PHE C 1 195 ? 33.611 -4.941 43.813 1.00 14.24 195 PHE C N 1
ATOM 5518 C CA . PHE C 1 195 ? 33.787 -3.977 44.905 1.00 12.01 195 PHE C CA 1
ATOM 5519 C C . PHE C 1 195 ? 34.534 -2.744 44.416 1.00 14.70 195 PHE C C 1
ATOM 5520 O O . PHE C 1 195 ? 35.739 -2.764 44.128 1.00 14.69 195 PHE C O 1
ATOM 5528 N N . ASP C 1 196 ? 33.805 -1.639 44.418 1.00 13.34 196 ASP C N 1
ATOM 5529 C CA . ASP C 1 196 ? 34.383 -0.301 44.166 1.00 17.99 196 ASP C CA 1
ATOM 5530 C C . ASP C 1 196 ? 34.988 0.286 45.410 1.00 16.12 196 ASP C C 1
ATOM 5531 O O . ASP C 1 196 ? 34.307 0.932 46.213 1.00 17.68 196 ASP C O 1
ATOM 5536 N N . VAL C 1 197 ? 36.287 0.043 45.561 1.00 15.55 197 VAL C N 1
ATOM 5537 C CA A VAL C 1 197 ? 37.021 0.400 46.784 0.50 15.97 197 VAL C CA 1
ATOM 5538 C CA B VAL C 1 197 ? 36.991 0.392 46.784 0.50 16.34 197 VAL C CA 1
ATOM 5539 C C . VAL C 1 197 ? 37.214 1.889 46.831 1.00 14.58 197 VAL C C 1
ATOM 5540 O O . VAL C 1 197 ? 37.112 2.500 47.874 1.00 21.10 197 VAL C O 1
ATOM 5547 N N . THR C 1 198 ? 37.398 2.451 45.657 1.00 18.25 198 THR C N 1
ATOM 5548 C CA . THR C 1 198 ? 37.729 3.873 45.501 1.00 22.59 198 THR C CA 1
ATOM 5549 C C . THR C 1 198 ? 36.608 4.760 46.032 1.00 21.68 198 THR C C 1
ATOM 5550 O O . THR C 1 198 ? 36.810 5.641 46.877 1.00 21.69 198 THR C O 1
ATOM 5554 N N . HIS C 1 199 ? 35.400 4.464 45.588 1.00 21.24 199 HIS C N 1
ATOM 5555 C CA . HIS C 1 199 ? 34.255 5.302 45.922 1.00 22.17 199 HIS C CA 1
ATOM 5556 C C . HIS C 1 199 ? 33.678 4.882 47.267 1.00 27.89 199 HIS C C 1
ATOM 5557 O O . HIS C 1 199 ? 32.875 5.573 47.871 1.00 27.28 199 HIS C O 1
ATOM 5564 N N . SER C 1 200 ? 34.212 3.805 47.807 1.00 27.24 200 SER C N 1
ATOM 5565 C CA . SER C 1 200 ? 33.732 3.354 49.111 1.00 24.53 200 SER C CA 1
ATOM 5566 C C . SER C 1 200 ? 34.447 4.104 50.201 1.00 27.80 200 SER C C 1
ATOM 5567 O O . SER C 1 200 ? 34.112 3.968 51.378 1.00 26.11 200 SER C O 1
ATOM 5570 N N . LEU C 1 201 ? 35.525 4.779 49.810 1.00 26.68 201 LEU C N 1
ATOM 5571 C CA . LEU C 1 201 ? 36.403 5.435 50.784 1.00 28.22 201 LEU C CA 1
ATOM 5572 C C . LEU C 1 201 ? 35.901 6.845 51.009 1.00 41.79 201 LEU C C 1
ATOM 5573 O O . LEU C 1 201 ? 35.257 7.126 52.015 1.00 39.40 201 LEU C O 1
ATOM 5578 N N . GLN C 1 202 ? 36.240 7.743 50.097 1.00 49.67 202 GLN C N 1
ATOM 5579 C CA . GLN C 1 202 ? 35.978 9.178 50.339 1.00 57.73 202 GLN C CA 1
ATOM 5580 C C . GLN C 1 202 ? 36.411 10.083 49.188 1.00 61.30 202 GLN C C 1
ATOM 5581 O O . GLN C 1 202 ? 36.601 11.290 49.380 1.00 66.79 202 GLN C O 1
ATOM 5587 N N . GLY C 1 212 ? 50.001 4.811 56.180 1.00 70.14 212 GLY C N 1
ATOM 5588 C CA . GLY C 1 212 ? 49.999 5.641 54.977 1.00 69.52 212 GLY C CA 1
ATOM 5589 C C . GLY C 1 212 ? 48.611 5.889 54.427 1.00 68.67 212 GLY C C 1
ATOM 5590 O O . GLY C 1 212 ? 48.157 5.208 53.506 1.00 70.29 212 GLY C O 1
ATOM 5591 N N . GLY C 1 213 ? 48.062 7.016 54.868 1.00 67.57 213 GLY C N 1
ATOM 5592 C CA . GLY C 1 213 ? 46.622 7.343 54.810 1.00 62.02 213 GLY C CA 1
ATOM 5593 C C . GLY C 1 213 ? 45.759 6.599 53.815 1.00 56.82 213 GLY C C 1
ATOM 5594 O O . GLY C 1 213 ? 45.318 5.482 54.067 1.00 57.33 213 GLY C O 1
ATOM 5595 N N . ARG C 1 214 ? 45.405 7.297 52.745 1.00 48.79 214 ARG C N 1
ATOM 5596 C CA . ARG C 1 214 ? 44.411 6.798 51.795 1.00 45.87 214 ARG C CA 1
ATOM 5597 C C . ARG C 1 214 ? 44.839 5.478 51.179 1.00 42.65 214 ARG C C 1
ATOM 5598 O O . ARG C 1 214 ? 44.018 4.614 50.902 1.00 36.23 214 ARG C O 1
ATOM 5601 N N . ARG C 1 215 ? 46.131 5.351 50.922 1.00 40.41 215 ARG C N 1
ATOM 5602 C CA . ARG C 1 215 ? 46.652 4.150 50.259 1.00 37.84 215 ARG C CA 1
ATOM 5603 C C . ARG C 1 215 ? 46.536 2.961 51.199 1.00 33.93 215 ARG C C 1
ATOM 5604 O O . ARG C 1 215 ? 46.130 1.882 50.801 1.00 31.61 215 ARG C O 1
ATOM 5606 N N . ALA C 1 216 ? 46.816 3.189 52.470 1.00 33.08 216 ALA C N 1
ATOM 5607 C CA . ALA C 1 216 ? 46.833 2.093 53.455 1.00 32.71 216 ALA C CA 1
ATOM 5608 C C . ALA C 1 216 ? 45.403 1.685 53.777 1.00 27.98 216 ALA C C 1
ATOM 5609 O O . ALA C 1 216 ? 45.106 0.508 54.017 1.00 30.90 216 ALA C O 1
ATOM 5611 N N . GLN C 1 217 ? 44.497 2.646 53.665 1.00 26.33 217 GLN C N 1
ATOM 5612 C CA . GLN C 1 217 ? 43.074 2.369 53.900 1.00 26.34 217 GLN C CA 1
ATOM 5613 C C . GLN C 1 217 ? 42.518 1.571 52.738 1.00 24.70 217 GLN C C 1
ATOM 5614 O O . GLN C 1 217 ? 41.715 0.649 52.919 1.00 19.49 217 GLN C O 1
ATOM 5620 N N . ALA C 1 218 ? 42.918 1.962 51.529 1.00 20.80 218 ALA C N 1
ATOM 5621 C CA . ALA C 1 218 ? 42.388 1.337 50.321 1.00 19.83 218 ALA C CA 1
ATOM 5622 C C . ALA C 1 218 ? 42.767 -0.122 50.341 1.00 14.07 218 ALA C C 1
ATOM 5623 O O . ALA C 1 218 ? 41.983 -0.993 49.979 1.00 15.72 218 ALA C O 1
ATOM 5625 N N . LEU C 1 219 ? 43.990 -0.388 50.755 1.00 16.68 219 LEU C N 1
ATOM 5626 C CA . LEU C 1 219 ? 44.494 -1.767 50.774 1.00 17.05 219 LEU C CA 1
ATOM 5627 C C . LEU C 1 219 ? 43.753 -2.602 51.802 1.00 16.19 219 LEU C C 1
ATOM 5628 O O . LEU C 1 219 ? 43.318 -3.702 51.517 1.00 14.35 219 LEU C O 1
ATOM 5633 N N . ASP C 1 220 ? 43.601 -2.092 53.013 1.00 17.05 220 ASP C N 1
ATOM 5634 C CA . ASP C 1 220 ? 42.914 -2.866 54.076 1.00 18.90 220 ASP C CA 1
ATOM 5635 C C . ASP C 1 220 ? 41.498 -3.153 53.625 1.00 16.61 220 ASP C C 1
ATOM 5636 O O . ASP C 1 220 ? 40.966 -4.248 53.814 1.00 11.31 220 ASP C O 1
ATOM 5641 N N . LEU C 1 221 ? 40.863 -2.139 53.063 1.00 12.69 221 LEU C N 1
ATOM 5642 C CA . LEU C 1 221 ? 39.439 -2.259 52.712 1.00 13.33 221 LEU C CA 1
ATOM 5643 C C . LEU C 1 221 ? 39.268 -3.249 51.547 1.00 14.92 221 LEU C C 1
ATOM 5644 O O . LEU C 1 221 ? 38.341 -4.032 51.522 1.00 16.87 221 LEU C O 1
ATOM 5649 N N . ALA C 1 222 ? 40.158 -3.151 50.556 1.00 12.50 222 ALA C N 1
ATOM 5650 C CA . ALA C 1 222 ? 40.133 -4.049 49.410 1.00 12.78 222 ALA C CA 1
ATOM 5651 C C . ALA C 1 222 ? 40.350 -5.492 49.848 1.00 12.20 222 ALA C C 1
ATOM 5652 O O . ALA C 1 222 ? 39.648 -6.369 49.435 1.00 16.26 222 ALA C O 1
ATOM 5654 N N . LEU C 1 223 ? 41.349 -5.713 50.692 1.00 9.88 223 LEU C N 1
ATOM 5655 C CA . LEU C 1 223 ? 41.647 -7.068 51.190 1.00 11.95 223 LEU C CA 1
ATOM 5656 C C . LEU C 1 223 ? 40.444 -7.629 51.924 1.00 12.93 223 LEU C C 1
ATOM 5657 O O . LEU C 1 223 ? 40.091 -8.795 51.737 1.00 11.90 223 LEU C O 1
ATOM 5662 N N . ALA C 1 224 ? 39.836 -6.810 52.784 1.00 11.78 224 ALA C N 1
ATOM 5663 C CA . ALA C 1 224 ? 38.691 -7.251 53.576 1.00 10.63 224 ALA C CA 1
ATOM 5664 C C . ALA C 1 224 ? 37.529 -7.670 52.693 1.00 14.83 224 ALA C C 1
ATOM 5665 O O . ALA C 1 224 ? 36.934 -8.750 52.866 1.00 14.51 224 ALA C O 1
ATOM 5667 N N . GLY C 1 225 ? 37.265 -6.855 51.668 1.00 14.11 225 GLY C N 1
ATOM 5668 C CA . GLY C 1 225 ? 36.169 -7.162 50.735 1.00 15.55 225 GLY C CA 1
ATOM 5669 C C . GLY C 1 225 ? 36.419 -8.460 49.988 1.00 12.06 225 GLY C C 1
ATOM 5670 O O . GLY C 1 225 ? 35.553 -9.335 49.875 1.00 13.03 225 GLY C O 1
ATOM 5671 N N . MET C 1 226 ? 37.646 -8.604 49.495 1.00 14.34 226 MET C N 1
ATOM 5672 C CA . MET C 1 226 ? 37.969 -9.707 48.608 1.00 14.13 226 MET C CA 1
ATOM 5673 C C . MET C 1 226 ? 38.028 -11.017 49.372 1.00 14.96 226 MET C C 1
ATOM 5674 O O . MET C 1 226 ? 37.869 -12.102 48.793 1.00 15.31 226 MET C O 1
ATOM 5679 N N . ALA C 1 227 ? 38.204 -10.900 50.684 1.00 11.13 227 ALA C N 1
ATOM 5680 C CA . ALA C 1 227 ? 38.181 -12.053 51.566 1.00 8.04 227 ALA C CA 1
ATOM 5681 C C . ALA C 1 227 ? 36.808 -12.735 51.612 1.00 11.31 227 ALA C C 1
ATOM 5682 O O . ALA C 1 227 ? 36.689 -13.904 52.034 1.00 16.80 227 ALA C O 1
ATOM 5684 N N . THR C 1 228 ? 35.789 -12.020 51.141 1.00 13.55 228 THR C N 1
ATOM 5685 C CA . THR C 1 228 ? 34.426 -12.525 51.140 1.00 11.82 228 THR C CA 1
ATOM 5686 C C . THR C 1 228 ? 34.088 -13.304 49.880 1.00 16.55 228 THR C C 1
ATOM 5687 O O . THR C 1 228 ? 32.950 -13.745 49.674 1.00 15.67 228 THR C O 1
ATOM 5691 N N . ARG C 1 229 ? 35.066 -13.356 48.996 1.00 13.57 229 ARG C N 1
ATOM 5692 C CA . ARG C 1 229 ? 34.988 -14.139 47.761 1.00 13.13 229 ARG C CA 1
ATOM 5693 C C . ARG C 1 229 ? 34.202 -13.418 46.659 1.00 14.41 229 ARG C C 1
ATOM 5694 O O . ARG C 1 229 ? 33.000 -13.589 46.491 1.00 16.15 229 ARG C O 1
ATOM 5702 N N . LEU C 1 230 ? 34.891 -12.535 45.954 1.00 13.52 230 LEU C N 1
ATOM 5703 C CA . LEU C 1 230 ? 34.214 -11.679 44.975 1.00 13.07 230 LEU C CA 1
ATOM 5704 C C . LEU C 1 230 ? 34.736 -11.865 43.554 1.00 14.38 230 LEU C C 1
ATOM 5705 O O . LEU C 1 230 ? 35.877 -12.297 43.349 1.00 15.64 230 LEU C O 1
ATOM 5710 N N . ALA C 1 231 ? 33.913 -11.459 42.585 1.00 14.09 231 ALA C N 1
ATOM 5711 C CA . ALA C 1 231 ? 34.268 -11.515 41.163 1.00 14.18 231 ALA C CA 1
ATOM 5712 C C . ALA C 1 231 ? 35.348 -10.542 40.745 1.00 13.30 231 ALA C C 1
ATOM 5713 O O . ALA C 1 231 ? 36.086 -10.778 39.791 1.00 14.61 231 ALA C O 1
ATOM 5715 N N . GLY C 1 232 ? 35.326 -9.374 41.343 1.00 12.62 232 GLY C N 1
ATOM 5716 C CA . GLY C 1 232 ? 36.286 -8.367 40.950 1.00 12.50 232 GLY C CA 1
ATOM 5717 C C . GLY C 1 232 ? 36.371 -7.165 41.837 1.00 15.61 232 GLY C C 1
ATOM 5718 O O . GLY C 1 232 ? 35.668 -7.032 42.825 1.00 13.85 232 GLY C O 1
ATOM 5719 N N . LEU C 1 233 ? 37.336 -6.341 41.483 1.00 13.48 233 LEU C N 1
ATOM 5720 C CA . LEU C 1 233 ? 37.709 -5.140 42.246 1.00 12.96 233 LEU C CA 1
ATOM 5721 C C . LEU C 1 233 ? 37.775 -3.994 41.271 1.00 16.74 233 LEU C C 1
ATOM 5722 O O . LEU C 1 233 ? 38.164 -4.173 40.105 1.00 14.64 233 LEU C O 1
ATOM 5727 N N . PHE C 1 234 ? 37.177 -2.900 41.703 1.00 14.37 234 PHE C N 1
ATOM 5728 C CA . PHE C 1 234 ? 36.915 -1.747 40.857 1.00 13.77 234 PHE C CA 1
ATOM 5729 C C . PHE C 1 234 ? 37.626 -0.602 41.495 1.00 20.07 234 PHE C C 1
ATOM 5730 O O . PHE C 1 234 ? 37.449 -0.352 42.686 1.00 18.92 234 PHE C O 1
ATOM 5738 N N . LEU C 1 235 ? 38.583 -0.059 40.761 1.00 17.08 235 LEU C N 1
ATOM 5739 C CA . LEU C 1 235 ? 39.311 1.107 41.243 1.00 23.41 235 LEU C CA 1
ATOM 5740 C C . LEU C 1 235 ? 39.671 2.130 40.199 1.00 28.61 235 LEU C C 1
ATOM 5741 O O . LEU C 1 235 ? 39.611 1.909 38.977 1.00 23.56 235 LEU C O 1
ATOM 5746 N N . GLU C 1 236 ? 39.940 3.301 40.734 1.00 30.86 236 GLU C N 1
ATOM 5747 C CA . GLU C 1 236 ? 40.417 4.433 39.956 1.00 35.06 236 GLU C CA 1
ATOM 5748 C C . GLU C 1 236 ? 41.737 4.953 40.482 1.00 40.19 236 GLU C C 1
ATOM 5749 O O . GLU C 1 236 ? 41.989 4.980 41.692 1.00 39.91 236 GLU C O 1
ATOM 5755 N N . SER C 1 237 ? 42.576 5.329 39.528 1.00 36.25 237 SER C N 1
ATOM 5756 C CA . SER C 1 237 ? 43.900 5.882 39.781 0.50 39.46 237 SER C CA 1
ATOM 5757 C C . SER C 1 237 ? 43.981 7.337 39.355 1.00 48.24 237 SER C C 1
ATOM 5758 O O . SER C 1 237 ? 43.174 7.825 38.550 1.00 46.97 237 SER C O 1
ATOM 5761 N N . HIS C 1 238 ? 45.027 7.990 39.850 1.00 56.14 238 HIS C N 1
ATOM 5762 C CA . HIS C 1 238 ? 45.491 9.286 39.321 1.00 59.41 238 HIS C CA 1
ATOM 5763 C C . HIS C 1 238 ? 46.803 9.123 38.556 1.00 59.21 238 HIS C C 1
ATOM 5764 O O . HIS C 1 238 ? 47.766 8.560 39.079 1.00 53.75 238 HIS C O 1
ATOM 5771 N N . ALA C 1 251 ? 41.573 7.930 44.722 1.00 57.82 251 ALA C N 1
ATOM 5772 C CA . ALA C 1 251 ? 42.297 7.407 43.571 1.00 57.22 251 ALA C CA 1
ATOM 5773 C C . ALA C 1 251 ? 43.684 6.947 43.978 1.00 59.25 251 ALA C C 1
ATOM 5774 O O . ALA C 1 251 ? 44.482 7.711 44.529 1.00 58.20 251 ALA C O 1
ATOM 5776 N N . LEU C 1 252 ? 43.952 5.686 43.663 1.00 57.78 252 LEU C N 1
ATOM 5777 C CA . LEU C 1 252 ? 45.256 5.058 43.932 1.00 58.93 252 LEU C CA 1
ATOM 5778 C C . LEU C 1 252 ? 46.373 5.721 43.115 1.00 57.68 252 LEU C C 1
ATOM 5779 O O . LEU C 1 252 ? 46.204 5.977 41.921 1.00 60.02 252 LEU C O 1
ATOM 5784 N N . PRO C 1 253 ? 47.539 5.950 43.743 1.00 57.06 253 PRO C N 1
ATOM 5785 C CA . PRO C 1 253 ? 48.690 6.374 42.950 1.00 55.36 253 PRO C CA 1
ATOM 5786 C C . PRO C 1 253 ? 49.179 5.267 42.023 1.00 53.39 253 PRO C C 1
ATOM 5787 O O . PRO C 1 253 ? 49.321 4.103 42.422 1.00 48.53 253 PRO C O 1
ATOM 5791 N N . LEU C 1 254 ? 49.392 5.657 40.775 1.00 48.84 254 LEU C N 1
ATOM 5792 C CA . LEU C 1 254 ? 49.500 4.709 39.641 1.00 48.67 254 LEU C CA 1
ATOM 5793 C C . LEU C 1 254 ? 50.726 3.788 39.758 1.00 48.22 254 LEU C C 1
ATOM 5794 O O . LEU C 1 254 ? 50.697 2.622 39.374 1.00 45.44 254 LEU C O 1
ATOM 5799 N N . HIS C 1 255 ? 51.798 4.330 40.307 1.00 49.44 255 HIS C N 1
ATOM 5800 C CA . HIS C 1 255 ? 53.102 3.639 40.311 1.00 51.53 255 HIS C CA 1
ATOM 5801 C C . HIS C 1 255 ? 53.161 2.561 41.399 1.00 48.51 255 HIS C C 1
ATOM 5802 O O . HIS C 1 255 ? 54.131 1.817 41.522 1.00 50.18 255 HIS C O 1
ATOM 5809 N N . LEU C 1 256 ? 52.154 2.553 42.252 1.00 44.31 256 LEU C N 1
ATOM 5810 C CA . LEU C 1 256 ? 52.160 1.638 43.399 1.00 38.18 256 LEU C CA 1
ATOM 5811 C C . LEU C 1 256 ? 51.141 0.543 43.121 1.00 27.19 256 LEU C C 1
ATOM 5812 O O . LEU C 1 256 ? 50.806 -0.279 43.963 1.00 23.10 256 LEU C O 1
ATOM 5817 N N . LEU C 1 257 ? 50.729 0.538 41.872 1.00 23.25 257 LEU C N 1
ATOM 5818 C CA . LEU C 1 257 ? 49.705 -0.363 41.377 1.00 21.04 257 LEU C CA 1
ATOM 5819 C C . LEU C 1 257 ? 50.164 -1.801 41.479 1.00 20.63 257 LEU C C 1
ATOM 5820 O O . LEU C 1 257 ? 49.410 -2.673 41.877 1.00 18.42 257 LEU C O 1
ATOM 5825 N N . GLU C 1 258 ? 51.416 -2.047 41.103 1.00 20.33 258 GLU C N 1
ATOM 5826 C CA . GLU C 1 258 ? 51.935 -3.427 41.067 1.00 18.22 258 GLU C CA 1
ATOM 5827 C C . GLU C 1 258 ? 51.930 -4.057 42.468 1.00 19.12 258 GLU C C 1
ATOM 5828 O O . GLU C 1 258 ? 51.480 -5.181 42.687 1.00 19.35 258 GLU C O 1
ATOM 5834 N N . ASP C 1 259 ? 52.381 -3.268 43.421 1.00 15.78 259 ASP C N 1
ATOM 5835 C CA . ASP C 1 259 ? 52.484 -3.711 44.792 1.00 19.70 259 ASP C CA 1
ATOM 5836 C C . ASP C 1 259 ? 51.110 -3.986 45.377 1.00 18.64 259 ASP C C 1
ATOM 5837 O O . ASP C 1 259 ? 50.920 -4.908 46.144 1.00 18.17 259 ASP C O 1
ATOM 5842 N N . PHE C 1 260 ? 50.179 -3.117 45.049 1.00 14.13 260 PHE C N 1
ATOM 5843 C CA . PHE C 1 260 ? 48.809 -3.238 45.526 1.00 15.35 260 PHE C CA 1
ATOM 5844 C C . PHE C 1 260 ? 48.188 -4.525 44.983 1.00 18.35 260 PHE C C 1
ATOM 5845 O O . PHE C 1 260 ? 47.705 -5.387 45.719 1.00 18.39 260 PHE C O 1
ATOM 5853 N N . LEU C 1 261 ? 48.266 -4.674 43.673 1.00 17.77 261 LEU C N 1
ATOM 5854 C CA . LEU C 1 261 ? 47.713 -5.878 43.006 1.00 14.68 261 LEU C CA 1
ATOM 5855 C C . LEU C 1 261 ? 48.364 -7.196 43.421 1.00 14.99 261 LEU C C 1
ATOM 5856 O O . LEU C 1 261 ? 47.715 -8.226 43.437 1.00 13.80 261 LEU C O 1
ATOM 5861 N N . ILE C 1 262 ? 49.650 -7.174 43.736 1.00 14.01 262 ILE C N 1
ATOM 5862 C CA . ILE C 1 262 ? 50.332 -8.364 44.204 1.00 10.89 262 ILE C CA 1
ATOM 5863 C C . ILE C 1 262 ? 49.654 -8.865 45.480 1.00 13.26 262 ILE C C 1
ATOM 5864 O O . ILE C 1 262 ? 49.399 -10.056 45.662 1.00 13.72 262 ILE C O 1
ATOM 5869 N N . ARG C 1 263 ? 49.280 -7.917 46.321 1.00 14.96 263 ARG C N 1
ATOM 5870 C CA . ARG C 1 263 ? 48.694 -8.250 47.622 1.00 16.28 263 ARG C CA 1
ATOM 5871 C C . ARG C 1 263 ? 47.264 -8.716 47.520 1.00 15.56 263 ARG C C 1
ATOM 5872 O O . ARG C 1 263 ? 46.876 -9.696 48.139 1.00 17.25 263 ARG C O 1
ATOM 5880 N N . ILE C 1 264 ? 46.552 -8.118 46.580 1.00 13.63 264 ILE C N 1
ATOM 5881 C CA . ILE C 1 264 ? 45.156 -8.484 46.308 1.00 13.75 264 ILE C CA 1
ATOM 5882 C C . ILE C 1 264 ? 45.108 -9.869 45.686 1.00 15.02 264 ILE C C 1
ATOM 5883 O O . ILE C 1 264 ? 44.358 -10.748 46.131 1.00 12.01 264 ILE C O 1
ATOM 5888 N N . LYS C 1 265 ? 46.010 -10.099 44.736 1.00 14.70 265 LYS C N 1
ATOM 5889 C CA . LYS C 1 265 ? 46.079 -11.392 44.059 1.00 12.79 265 LYS C CA 1
ATOM 5890 C C . LYS C 1 265 ? 46.381 -12.524 45.036 1.00 13.07 265 LYS C C 1
ATOM 5891 O O . LYS C 1 265 ? 45.894 -13.644 44.857 1.00 15.62 265 LYS C O 1
ATOM 5897 N N . ALA C 1 266 ? 47.296 -12.250 45.953 1.00 15.23 266 ALA C N 1
ATOM 5898 C CA . ALA C 1 266 ? 47.725 -13.255 46.918 1.00 15.79 266 ALA C CA 1
ATOM 5899 C C . ALA C 1 266 ? 46.491 -13.762 47.655 1.00 13.47 266 ALA C C 1
ATOM 5900 O O . ALA C 1 266 ? 46.262 -14.953 47.791 1.00 15.26 266 ALA C O 1
ATOM 5902 N N . LEU C 1 267 ? 45.751 -12.817 48.170 1.00 12.60 267 LEU C N 1
ATOM 5903 C CA . LEU C 1 267 ? 44.554 -13.106 49.001 1.00 12.92 267 LEU C CA 1
ATOM 5904 C C . LEU C 1 267 ? 43.458 -13.746 48.183 1.00 14.23 267 LEU C C 1
ATOM 5905 O O . LEU C 1 267 ? 42.913 -14.789 48.545 1.00 15.63 267 LEU C O 1
ATOM 5910 N N . ASP C 1 268 ? 43.276 -13.233 46.972 1.00 13.60 268 ASP C N 1
ATOM 5911 C CA . ASP C 1 268 ? 42.231 -13.769 46.068 1.00 11.11 268 ASP C CA 1
ATOM 5912 C C . ASP C 1 268 ? 42.528 -15.198 45.700 1.00 12.60 268 ASP C C 1
ATOM 5913 O O . ASP C 1 268 ? 41.651 -16.057 45.770 1.00 13.93 268 ASP C O 1
ATOM 5918 N N . ASP C 1 269 ? 43.794 -15.468 45.394 1.00 14.37 269 ASP C N 1
ATOM 5919 C CA . ASP C 1 269 ? 44.228 -16.810 44.987 1.00 14.38 269 ASP C CA 1
ATOM 5920 C C . ASP C 1 269 ? 44.068 -17.787 46.139 1.00 13.90 269 ASP C C 1
ATOM 5921 O O . ASP C 1 269 ? 43.648 -18.924 45.962 1.00 14.32 269 ASP C O 1
ATOM 5926 N N . LEU C 1 270 ? 44.391 -17.319 47.328 1.00 12.75 270 LEU C N 1
ATOM 5927 C CA . LEU C 1 270 ? 44.193 -18.158 48.531 1.00 17.08 270 LEU C CA 1
ATOM 5928 C C . LEU C 1 270 ? 42.713 -18.534 48.715 1.00 16.06 270 LEU C C 1
ATOM 5929 O O . LEU C 1 270 ? 42.320 -19.688 48.871 1.00 21.14 270 LEU C O 1
ATOM 5934 N N . ILE C 1 271 ? 41.896 -17.520 48.713 1.00 14.62 271 ILE C N 1
ATOM 5935 C CA . ILE C 1 271 ? 40.456 -17.671 49.030 1.00 13.56 271 ILE C CA 1
ATOM 5936 C C . ILE C 1 271 ? 39.758 -18.538 48.005 1.00 13.79 271 ILE C C 1
ATOM 5937 O O . ILE C 1 271 ? 39.057 -19.499 48.336 1.00 21.94 271 ILE C O 1
ATOM 5942 N N . LYS C 1 272 ? 40.098 -18.291 46.758 1.00 12.58 272 LYS C N 1
ATOM 5943 C CA . LYS C 1 272 ? 39.438 -18.928 45.625 1.00 15.96 272 LYS C CA 1
ATOM 5944 C C . LYS C 1 272 ? 39.874 -20.390 45.524 1.00 20.82 272 LYS C C 1
ATOM 5945 O O . LYS C 1 272 ? 39.195 -21.208 44.935 1.00 18.76 272 LYS C O 1
ATOM 5951 N N . SER C 1 273 ? 41.029 -20.685 46.102 1.00 18.52 273 SER C N 1
ATOM 5952 C CA . SER C 1 273 ? 41.636 -22.029 45.988 1.00 22.62 273 SER C CA 1
ATOM 5953 C C . SER C 1 273 ? 41.023 -23.021 46.957 1.00 22.95 273 SER C C 1
ATOM 5954 O O . SER C 1 273 ? 41.307 -24.216 46.909 1.00 22.90 273 SER C O 1
ATOM 5957 N N . GLN C 1 274 ? 40.239 -22.498 47.879 1.00 20.42 274 GLN C N 1
ATOM 5958 C CA . GLN C 1 274 ? 39.531 -23.315 48.866 1.00 25.87 274 GLN C CA 1
ATOM 5959 C C . GLN C 1 274 ? 38.042 -23.326 48.566 1.00 27.65 274 GLN C C 1
ATOM 5960 O O . GLN C 1 274 ? 37.471 -22.307 48.235 1.00 27.14 274 GLN C O 1
ATOM 5966 N N . PRO C 1 275 ? 37.417 -24.503 48.622 1.00 30.89 275 PRO C N 1
ATOM 5967 C CA . PRO C 1 275 ? 35.999 -24.533 48.292 1.00 30.80 275 PRO C CA 1
ATOM 5968 C C . PRO C 1 275 ? 35.153 -23.874 49.357 1.00 26.99 275 PRO C C 1
ATOM 5969 O O . PRO C 1 275 ? 35.560 -23.760 50.503 1.00 25.32 275 PRO C O 1
ATOM 5973 N N . ILE C 1 276 ? 34.025 -23.342 48.924 1.00 28.64 276 ILE C N 1
ATOM 5974 C CA . ILE C 1 276 ? 33.094 -22.642 49.814 1.00 34.77 276 ILE C CA 1
ATOM 5975 C C . ILE C 1 276 ? 32.687 -23.549 50.951 1.00 34.08 276 ILE C C 1
ATOM 5976 O O . ILE C 1 276 ? 32.501 -24.736 50.750 1.00 32.90 276 ILE C O 1
ATOM 5981 N N . LEU C 1 277 ? 32.599 -22.969 52.145 1.00 38.33 277 LEU C N 1
ATOM 5982 C CA . LEU C 1 277 ? 32.214 -23.699 53.376 1.00 40.33 277 LEU C CA 1
ATOM 5983 C C . LEU C 1 277 ? 30.821 -23.303 53.874 1.00 42.83 277 LEU C C 1
ATOM 5984 O O . LEU C 1 277 ? 30.623 -22.178 54.339 1.00 44.17 277 LEU C O 1
ATOM 5989 N N . MET D 1 1 ? 52.681 -2.886 69.655 1.00 25.63 1 MET D N 1
ATOM 5990 C CA A MET D 1 1 ? 53.118 -3.327 71.062 0.50 26.16 1 MET D CA 1
ATOM 5991 C CA B MET D 1 1 ? 53.131 -3.336 70.962 0.50 26.74 1 MET D CA 1
ATOM 5992 C C . MET D 1 1 ? 52.594 -4.731 71.052 1.00 25.32 1 MET D C 1
ATOM 5993 O O . MET D 1 1 ? 51.426 -4.959 70.944 1.00 22.67 1 MET D O 1
ATOM 6002 N N . ASP D 1 2 ? 53.479 -5.628 71.438 1.00 22.16 2 ASP D N 1
ATOM 6003 C CA . ASP D 1 2 ? 53.107 -6.985 71.792 1.00 20.98 2 ASP D CA 1
ATOM 6004 C C . ASP D 1 2 ? 52.813 -7.121 73.278 1.00 26.53 2 ASP D C 1
ATOM 6005 O O . ASP D 1 2 ? 53.211 -6.290 74.105 1.00 27.10 2 ASP D O 1
ATOM 6010 N N . ILE D 1 3 ? 52.059 -8.160 73.593 1.00 21.48 3 ILE D N 1
ATOM 6011 C CA . ILE D 1 3 ? 51.755 -8.517 74.976 1.00 21.95 3 ILE D CA 1
ATOM 6012 C C . ILE D 1 3 ? 51.965 -10.006 75.167 1.00 23.55 3 ILE D C 1
ATOM 6013 O O . ILE D 1 3 ? 51.445 -10.817 74.402 1.00 18.53 3 ILE D O 1
ATOM 6018 N N . LYS D 1 4 ? 52.787 -10.343 76.155 1.00 24.30 4 LYS D N 1
ATOM 6019 C CA . LYS D 1 4 ? 53.018 -11.745 76.560 1.00 26.78 4 LYS D CA 1
ATOM 6020 C C . LYS D 1 4 ? 51.954 -12.180 77.541 1.00 23.70 4 LYS D C 1
ATOM 6021 O O . LYS D 1 4 ? 51.669 -11.497 78.515 1.00 27.21 4 LYS D O 1
ATOM 6027 N N . ILE D 1 5 ? 51.306 -13.281 77.206 1.00 23.98 5 ILE D N 1
ATOM 6028 C CA . ILE D 1 5 ? 50.325 -13.927 78.082 1.00 23.58 5 ILE D CA 1
ATOM 6029 C C . ILE D 1 5 ? 50.740 -15.377 78.299 1.00 26.46 5 ILE D C 1
ATOM 6030 O O . ILE D 1 5 ? 50.661 -16.214 77.391 1.00 22.43 5 ILE D O 1
ATOM 6035 N N . ASN D 1 6 ? 51.359 -15.609 79.453 1.00 28.36 6 ASN D N 1
ATOM 6036 C CA . ASN D 1 6 ? 52.266 -16.727 79.637 1.00 26.96 6 ASN D CA 1
ATOM 6037 C C . ASN D 1 6 ? 53.249 -16.886 78.481 1.00 30.32 6 ASN D C 1
ATOM 6038 O O . ASN D 1 6 ? 54.127 -16.053 78.276 1.00 33.55 6 ASN D O 1
ATOM 6043 N N . ASP D 1 7 ? 53.103 -17.985 77.753 1.00 29.27 7 ASP D N 1
ATOM 6044 C CA . ASP D 1 7 ? 53.988 -18.313 76.634 1.00 31.18 7 ASP D CA 1
ATOM 6045 C C . ASP D 1 7 ? 53.455 -17.807 75.302 1.00 29.53 7 ASP D C 1
ATOM 6046 O O . ASP D 1 7 ? 54.061 -18.045 74.250 1.00 29.79 7 ASP D O 1
ATOM 6051 N N . ILE D 1 8 ? 52.280 -17.194 75.348 1.00 25.70 8 ILE D N 1
ATOM 6052 C CA . ILE D 1 8 ? 51.660 -16.602 74.129 1.00 20.22 8 ILE D CA 1
ATOM 6053 C C . ILE D 1 8 ? 52.159 -15.201 73.887 1.00 22.34 8 ILE D C 1
ATOM 6054 O O . ILE D 1 8 ? 52.163 -14.367 74.776 1.00 23.08 8 ILE D O 1
ATOM 6059 N N . THR D 1 9 ? 52.555 -14.952 72.651 1.00 23.96 9 THR D N 1
ATOM 6060 C CA . THR D 1 9 ? 52.853 -13.600 72.182 1.00 20.75 9 THR D CA 1
ATOM 6061 C C . THR D 1 9 ? 51.674 -13.096 71.345 1.00 21.60 9 THR D C 1
ATOM 6062 O O . THR D 1 9 ? 51.317 -13.673 70.325 1.00 20.19 9 THR D O 1
ATOM 6066 N N . LEU D 1 10 ? 51.047 -12.054 71.858 1.00 20.11 10 LEU D N 1
ATOM 6067 C CA . LEU D 1 10 ? 49.858 -11.436 71.255 1.00 19.10 10 LEU D CA 1
ATOM 6068 C C . LEU D 1 10 ? 50.244 -10.105 70.680 1.00 17.90 10 LEU D C 1
ATOM 6069 O O . LEU D 1 10 ? 50.777 -9.228 71.378 1.00 16.78 10 LEU D O 1
ATOM 6074 N N . GLY D 1 11 ? 50.044 -9.988 69.377 1.00 17.39 11 GLY D N 1
ATOM 6075 C CA . GLY D 1 11 ? 50.330 -8.751 68.661 1.00 16.57 11 GLY D CA 1
ATOM 6076 C C . GLY D 1 11 ? 49.858 -8.748 67.230 1.00 14.24 11 GLY D C 1
ATOM 6077 O O . GLY D 1 11 ? 49.633 -9.788 66.640 1.00 20.11 11 GLY D O 1
ATOM 6078 N N . ASN D 1 12 ? 49.786 -7.544 66.680 1.00 15.84 12 ASN D N 1
ATOM 6079 C CA . ASN D 1 12 ? 49.171 -7.306 65.379 1.00 16.90 12 ASN D CA 1
ATOM 6080 C C . ASN D 1 12 ? 49.989 -7.817 64.206 1.00 21.67 12 ASN D C 1
ATOM 6081 O O . ASN D 1 12 ? 49.495 -7.860 63.073 1.00 21.84 12 ASN D O 1
ATOM 6086 N N . ASN D 1 13 ? 51.224 -8.227 64.487 1.00 18.66 13 ASN D N 1
ATOM 6087 C CA . ASN D 1 13 ? 52.079 -8.837 63.465 1.00 22.09 13 ASN D CA 1
ATOM 6088 C C . ASN D 1 13 ? 52.554 -10.210 63.898 1.00 22.39 13 ASN D C 1
ATOM 6089 O O . ASN D 1 13 ? 53.539 -10.745 63.396 1.00 26.04 13 ASN D O 1
ATOM 6094 N N . SER D 1 14 ? 51.801 -10.794 64.811 1.00 22.00 14 SER D N 1
ATOM 6095 C CA . SER D 1 14 ? 52.061 -12.155 65.252 1.00 17.82 14 SER D CA 1
ATOM 6096 C C . SER D 1 14 ? 50.950 -13.098 64.811 1.00 20.96 14 SER D C 1
ATOM 6097 O O . SER D 1 14 ? 49.869 -12.661 64.460 1.00 22.93 14 SER D O 1
ATOM 6100 N N . PRO D 1 15 ? 51.199 -14.416 64.859 1.00 20.94 15 PRO D N 1
ATOM 6101 C CA . PRO D 1 15 ? 50.115 -15.315 64.478 1.00 18.52 15 PRO D CA 1
ATOM 6102 C C . PRO D 1 15 ? 48.904 -15.107 65.360 1.00 16.51 15 PRO D C 1
ATOM 6103 O O . PRO D 1 15 ? 49.021 -14.879 66.559 1.00 17.49 15 PRO D O 1
ATOM 6107 N N . PHE D 1 16 ? 47.740 -15.113 64.747 1.00 12.48 16 PHE D N 1
ATOM 6108 C CA . PHE D 1 16 ? 46.522 -14.803 65.507 1.00 15.35 16 PHE D CA 1
ATOM 6109 C C . PHE D 1 16 ? 46.332 -15.755 66.677 1.00 13.92 16 PHE D C 1
ATOM 6110 O O . PHE D 1 16 ? 46.535 -16.952 66.574 1.00 17.28 16 PHE D O 1
ATOM 6118 N N . VAL D 1 17 ? 45.846 -15.171 67.752 1.00 16.26 17 VAL D N 1
ATOM 6119 C CA . VAL D 1 17 ? 45.422 -15.871 68.956 1.00 14.71 17 VAL D CA 1
ATOM 6120 C C . VAL D 1 17 ? 43.894 -15.997 68.981 1.00 16.94 17 VAL D C 1
ATOM 6121 O O . VAL D 1 17 ? 43.155 -15.060 68.664 1.00 17.10 17 VAL D O 1
ATOM 6125 N N . LEU D 1 18 ? 43.426 -17.202 69.226 1.00 14.76 18 LEU D N 1
ATOM 6126 C CA . LEU D 1 18 ? 41.990 -17.428 69.455 1.00 12.09 18 LEU D CA 1
ATOM 6127 C C . LEU D 1 18 ? 41.601 -17.263 70.918 1.00 16.01 18 LEU D C 1
ATOM 6128 O O . LEU D 1 18 ? 42.037 -18.011 71.798 1.00 15.96 18 LEU D O 1
ATOM 6133 N N . PHE D 1 19 ? 40.673 -16.348 71.119 1.00 17.14 19 PHE D N 1
ATOM 6134 C CA . PHE D 1 19 ? 39.938 -16.201 72.380 1.00 17.80 19 PHE D CA 1
ATOM 6135 C C . PHE D 1 19 ? 38.584 -16.837 72.195 1.00 21.60 19 PHE D C 1
ATOM 6136 O O . PHE D 1 19 ? 37.745 -16.341 71.457 1.00 16.11 19 PHE D O 1
ATOM 6144 N N . GLY D 1 20 ? 38.434 -18.037 72.721 1.00 19.48 20 GLY D N 1
ATOM 6145 C CA . GLY D 1 20 ? 37.229 -18.804 72.440 1.00 21.87 20 GLY D CA 1
ATOM 6146 C C . GLY D 1 20 ? 36.654 -19.534 73.611 1.00 25.92 20 GLY D C 1
ATOM 6147 O O . GLY D 1 20 ? 37.363 -20.071 74.466 1.00 23.55 20 GLY D O 1
ATOM 6148 N N . GLY D 1 21 ? 35.347 -19.698 73.508 1.00 27.50 21 GLY D N 1
ATOM 6149 C CA . GLY D 1 21 ? 34.570 -20.419 74.489 1.00 27.58 21 GLY D CA 1
ATOM 6150 C C . GLY D 1 21 ? 33.075 -20.251 74.278 1.00 32.85 21 GLY D C 1
ATOM 6151 O O . GLY D 1 21 ? 32.535 -20.419 73.168 1.00 35.99 21 GLY D O 1
ATOM 6152 N N . ILE D 1 22 ? 32.438 -19.800 75.337 1.00 31.93 22 ILE D N 1
ATOM 6153 C CA . ILE D 1 22 ? 30.990 -19.892 75.462 1.00 35.26 22 ILE D CA 1
ATOM 6154 C C . ILE D 1 22 ? 30.409 -18.643 76.080 1.00 38.22 22 ILE D C 1
ATOM 6155 O O . ILE D 1 22 ? 31.120 -17.825 76.669 1.00 40.24 22 ILE D O 1
ATOM 6160 N N . CYS D 1 23 ? 29.107 -18.495 75.898 1.00 37.65 23 CYS D N 1
ATOM 6161 C CA . CYS D 1 23 ? 28.412 -17.306 76.372 1.00 37.11 23 CYS D CA 1
ATOM 6162 C C . CYS D 1 23 ? 28.569 -17.210 77.877 1.00 35.00 23 CYS D C 1
ATOM 6163 O O . CYS D 1 23 ? 29.139 -16.255 78.392 1.00 30.69 23 CYS D O 1
ATOM 6166 N N . VAL D 1 24 ? 28.096 -18.251 78.555 1.00 34.50 24 VAL D N 1
ATOM 6167 C CA . VAL D 1 24 ? 28.032 -18.291 80.033 1.00 31.93 24 VAL D CA 1
ATOM 6168 C C . VAL D 1 24 ? 28.306 -19.672 80.645 1.00 35.99 24 VAL D C 1
ATOM 6169 O O . VAL D 1 24 ? 27.941 -20.726 80.085 1.00 33.72 24 VAL D O 1
ATOM 6173 N N . LEU D 1 25 ? 28.946 -19.649 81.813 1.00 33.27 25 LEU D N 1
ATOM 6174 C CA . LEU D 1 25 ? 29.273 -20.890 82.550 1.00 29.49 25 LEU D CA 1
ATOM 6175 C C . LEU D 1 25 ? 28.006 -21.446 83.192 1.00 35.33 25 LEU D C 1
ATOM 6176 O O . LEU D 1 25 ? 27.310 -20.742 83.929 1.00 34.45 25 LEU D O 1
ATOM 6181 N N . GLU D 1 26 ? 27.755 -22.734 82.966 1.00 39.01 26 GLU D N 1
ATOM 6182 C CA . GLU D 1 26 ? 26.553 -23.404 83.515 1.00 39.72 26 GLU D CA 1
ATOM 6183 C C . GLU D 1 26 ? 26.849 -24.544 84.462 1.00 38.81 26 GLU D C 1
ATOM 6184 O O . GLU D 1 26 ? 26.122 -24.779 85.420 1.00 39.21 26 GLU D O 1
ATOM 6190 N N . SER D 1 27 ? 27.823 -25.346 84.076 1.00 38.93 27 SER D N 1
ATOM 6191 C CA . SER D 1 27 ? 28.352 -26.404 84.945 1.00 38.81 27 SER D CA 1
ATOM 6192 C C . SER D 1 27 ? 29.820 -26.642 84.652 1.00 38.37 27 SER D C 1
ATOM 6193 O O . SER D 1 27 ? 30.336 -26.209 83.613 1.00 39.05 27 SER D O 1
ATOM 6196 N N . LEU D 1 28 ? 30.483 -27.310 85.587 1.00 38.41 28 LEU D N 1
ATOM 6197 C CA . LEU D 1 28 ? 31.895 -27.674 85.409 1.00 35.77 28 LEU D CA 1
ATOM 6198 C C . LEU D 1 28 ? 32.037 -28.618 84.221 1.00 38.83 28 LEU D C 1
ATOM 6199 O O . LEU D 1 28 ? 32.841 -28.400 83.316 1.00 34.45 28 LEU D O 1
ATOM 6204 N N . ASP D 1 29 ? 31.171 -29.618 84.184 1.00 37.76 29 ASP D N 1
ATOM 6205 C CA . ASP D 1 29 ? 31.355 -30.718 83.236 1.00 40.26 29 ASP D CA 1
ATOM 6206 C C . ASP D 1 29 ? 31.224 -30.244 81.798 1.00 38.13 29 ASP D C 1
ATOM 6207 O O . ASP D 1 29 ? 31.977 -30.668 80.910 1.00 37.30 29 ASP D O 1
ATOM 6212 N N . SER D 1 30 ? 30.307 -29.311 81.586 1.00 37.71 30 SER D N 1
ATOM 6213 C CA . SER D 1 30 ? 30.040 -28.833 80.230 1.00 38.29 30 SER D CA 1
ATOM 6214 C C . SER D 1 30 ? 31.144 -27.883 79.811 1.00 37.21 30 SER D C 1
ATOM 6215 O O . SER D 1 30 ? 31.558 -27.846 78.647 1.00 35.43 30 SER D O 1
ATOM 6218 N N . THR D 1 31 ? 31.663 -27.172 80.801 1.00 34.02 31 THR D N 1
ATOM 6219 C CA . THR D 1 31 ? 32.763 -26.250 80.573 1.00 31.97 31 THR D CA 1
ATOM 6220 C C . THR D 1 31 ? 34.016 -27.018 80.154 1.00 33.09 31 THR D C 1
ATOM 6221 O O . THR D 1 31 ? 34.574 -26.762 79.083 1.00 28.66 31 THR D O 1
ATOM 6225 N N . LEU D 1 32 ? 34.315 -28.099 80.869 1.00 32.47 32 LEU D N 1
ATOM 6226 C CA . LEU D 1 32 ? 35.556 -28.856 80.597 1.00 33.11 32 LEU D CA 1
ATOM 6227 C C . LEU D 1 32 ? 35.481 -29.579 79.264 1.00 33.94 32 LEU D C 1
ATOM 6228 O O . LEU D 1 32 ? 36.472 -29.722 78.553 1.00 33.93 32 LEU D O 1
ATOM 6233 N N . GLN D 1 33 ? 34.267 -29.982 78.924 1.00 36.22 33 GLN D N 1
ATOM 6234 C CA . GLN D 1 33 ? 33.997 -30.659 77.662 1.00 38.16 33 GLN D CA 1
ATOM 6235 C C . GLN D 1 33 ? 34.219 -29.706 76.505 1.00 35.54 33 GLN D C 1
ATOM 6236 O O . GLN D 1 33 ? 34.933 -30.024 75.560 1.00 31.73 33 GLN D O 1
ATOM 6242 N N . THR D 1 34 ? 33.629 -28.520 76.605 1.00 32.94 34 THR D N 1
ATOM 6243 C CA . THR D 1 34 ? 33.735 -27.541 75.513 1.00 34.03 34 THR D CA 1
ATOM 6244 C C . THR D 1 34 ? 35.179 -27.080 75.409 1.00 31.72 34 THR D C 1
ATOM 6245 O O . THR D 1 34 ? 35.759 -27.109 74.324 1.00 31.52 34 THR D O 1
ATOM 6249 N N . CYS D 1 35 ? 35.810 -26.864 76.559 1.00 28.40 35 CYS D N 1
ATOM 6250 C CA . CYS D 1 35 ? 37.208 -26.412 76.573 1.00 28.66 35 CYS D CA 1
ATOM 6251 C C . CYS D 1 35 ? 38.124 -27.461 75.988 1.00 27.05 35 CYS D C 1
ATOM 6252 O O . CYS D 1 35 ? 39.030 -27.167 75.213 1.00 25.31 35 CYS D O 1
ATOM 6255 N N . ALA D 1 36 ? 37.812 -28.707 76.290 1.00 30.41 36 ALA D N 1
ATOM 6256 C CA . ALA D 1 36 ? 38.658 -29.819 75.872 1.00 24.05 36 ALA D CA 1
ATOM 6257 C C . ALA D 1 36 ? 38.739 -29.830 74.365 1.00 24.29 36 ALA D C 1
ATOM 6258 O O . ALA D 1 36 ? 39.812 -29.934 73.796 1.00 25.51 36 ALA D O 1
ATOM 6260 N N . HIS D 1 37 ? 37.583 -29.619 73.754 1.00 23.46 37 HIS D N 1
ATOM 6261 C CA . HIS D 1 37 ? 37.436 -29.588 72.311 1.00 25.40 37 HIS D CA 1
ATOM 6262 C C . HIS D 1 37 ? 38.223 -28.448 71.679 1.00 24.63 37 HIS D C 1
ATOM 6263 O O . HIS D 1 37 ? 38.879 -28.626 70.651 1.00 23.09 37 HIS D O 1
ATOM 6270 N N . TYR D 1 38 ? 38.085 -27.265 72.265 1.00 24.49 38 TYR D N 1
ATOM 6271 C CA . TYR D 1 38 ? 38.832 -26.080 71.795 1.00 23.98 38 TYR D CA 1
ATOM 6272 C C . TYR D 1 38 ? 40.344 -26.326 71.830 1.00 21.87 38 TYR D C 1
ATOM 6273 O O . TYR D 1 38 ? 41.066 -26.037 70.884 1.00 21.52 38 TYR D O 1
ATOM 6282 N N . VAL D 1 39 ? 40.817 -26.925 72.910 1.00 22.62 39 VAL D N 1
ATOM 6283 C CA . VAL D 1 39 ? 42.269 -27.112 73.102 1.00 21.49 39 VAL D CA 1
ATOM 6284 C C . VAL D 1 39 ? 42.875 -28.092 72.081 1.00 24.31 39 VAL D C 1
ATOM 6285 O O . VAL D 1 39 ? 43.962 -27.872 71.530 1.00 23.53 39 VAL D O 1
ATOM 6289 N N . GLU D 1 40 ? 42.152 -29.169 71.829 1.00 25.81 40 GLU D N 1
ATOM 6290 C CA . GLU D 1 40 ? 42.665 -30.247 70.971 1.00 25.20 40 GLU D CA 1
ATOM 6291 C C . GLU D 1 40 ? 42.708 -29.785 69.523 1.00 21.63 40 GLU D C 1
ATOM 6292 O O . GLU D 1 40 ? 43.709 -29.975 68.831 1.00 25.79 40 GLU D O 1
A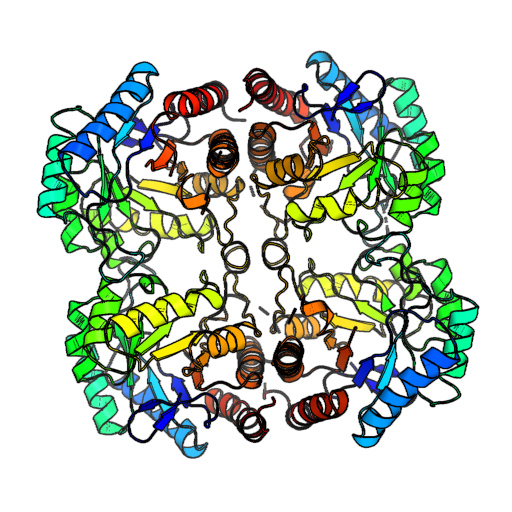TOM 6298 N N . VAL D 1 41 ? 41.661 -29.069 69.128 1.00 20.65 41 VAL D N 1
ATOM 6299 C CA . VAL D 1 41 ? 41.563 -28.463 67.787 1.00 20.10 41 VAL D CA 1
ATOM 6300 C C . VAL D 1 41 ? 42.638 -27.408 67.569 1.00 22.89 41 VAL D C 1
ATOM 6301 O O . VAL D 1 41 ? 43.404 -27.470 66.616 1.00 18.62 41 VAL D O 1
ATOM 6305 N N . THR D 1 42 ? 42.771 -26.496 68.521 1.00 19.82 42 THR D N 1
ATOM 6306 C CA . THR D 1 42 ? 43.759 -25.441 68.391 1.00 18.06 42 THR D CA 1
ATOM 6307 C C . THR D 1 42 ? 45.179 -25.978 68.475 1.00 21.52 42 THR D C 1
ATOM 6308 O O . THR D 1 42 ? 46.054 -25.523 67.757 1.00 19.24 42 THR D O 1
ATOM 6312 N N . ARG D 1 43 ? 45.412 -26.977 69.323 1.00 21.73 43 ARG D N 1
ATOM 6313 C CA . ARG D 1 43 ? 46.782 -27.511 69.449 1.00 23.85 43 ARG D CA 1
ATOM 6314 C C . ARG D 1 43 ? 47.282 -28.133 68.145 1.00 22.01 43 ARG D C 1
ATOM 6315 O O . ARG D 1 43 ? 48.420 -27.894 67.725 1.00 21.21 43 ARG D O 1
ATOM 6317 N N . LYS D 1 44 ? 46.404 -28.858 67.461 1.00 20.77 44 LYS D N 1
ATOM 6318 C CA . LYS D 1 44 ? 46.793 -29.572 66.253 1.00 24.32 44 LYS D CA 1
ATOM 6319 C C . LYS D 1 44 ? 46.937 -28.620 65.075 1.00 22.30 44 LYS D C 1
ATOM 6320 O O . LYS D 1 44 ? 47.670 -28.888 64.115 1.00 20.51 44 LYS D O 1
ATOM 6326 N N . LEU D 1 45 ? 46.245 -27.492 65.170 1.00 20.07 45 LEU D N 1
ATOM 6327 C CA . LEU D 1 45 ? 46.297 -26.476 64.138 1.00 17.07 45 LEU D CA 1
ATOM 6328 C C . LEU D 1 45 ? 47.408 -25.494 64.418 1.00 16.50 45 LEU D C 1
ATOM 6329 O O . LEU D 1 45 ? 47.700 -24.635 63.607 1.00 19.90 45 LEU D O 1
ATOM 6334 N N . GLY D 1 46 ? 47.939 -25.550 65.634 1.00 17.70 46 GLY D N 1
ATOM 6335 C CA . GLY D 1 46 ? 49.091 -24.739 66.005 1.00 18.14 46 GLY D CA 1
ATOM 6336 C C . GLY D 1 46 ? 48.689 -23.292 66.249 1.00 19.12 46 GLY D C 1
ATOM 6337 O O . GLY D 1 46 ? 49.448 -22.368 65.966 1.00 22.51 46 GLY D O 1
ATOM 6338 N N . ILE D 1 47 ? 47.465 -23.127 66.749 1.00 15.39 47 ILE D N 1
ATOM 6339 C CA . ILE D 1 47 ? 46.873 -21.811 67.048 1.00 16.61 47 ILE D CA 1
ATOM 6340 C C . ILE D 1 47 ? 46.890 -21.550 68.552 1.00 16.30 47 ILE D C 1
ATOM 6341 O O . ILE D 1 47 ? 46.280 -22.291 69.308 1.00 17.87 47 ILE D O 1
ATOM 6346 N N . PRO D 1 48 ? 47.494 -20.434 68.976 1.00 17.16 48 PRO D N 1
ATOM 6347 C CA . PRO D 1 48 ? 47.470 -20.161 70.422 1.00 19.20 48 PRO D CA 1
ATOM 6348 C C . PRO D 1 48 ? 46.050 -19.905 70.902 1.00 19.87 48 PRO D C 1
ATOM 6349 O O . PRO D 1 48 ? 45.259 -19.326 70.168 1.00 19.14 48 PRO D O 1
ATOM 6353 N N . TYR D 1 49 ? 45.772 -20.229 72.162 1.00 17.43 49 TYR D N 1
ATOM 6354 C CA . TYR D 1 49 ? 44.387 -20.348 72.628 1.00 14.61 49 TYR D CA 1
ATOM 6355 C C . TYR D 1 49 ? 44.192 -19.946 74.081 1.00 18.31 49 TYR D C 1
ATOM 6356 O O . TYR D 1 49 ? 44.960 -20.316 74.979 1.00 18.91 49 TYR D O 1
ATOM 6365 N N . ILE D 1 50 ? 43.215 -19.073 74.238 1.00 18.23 50 ILE D N 1
ATOM 6366 C CA . ILE D 1 50 ? 42.760 -18.545 75.529 1.00 17.84 50 ILE D CA 1
ATOM 6367 C C . ILE D 1 50 ? 41.271 -18.830 75.700 1.00 19.50 50 ILE D C 1
ATOM 6368 O O . ILE D 1 50 ? 40.466 -18.581 74.816 1.00 18.90 50 ILE D O 1
ATOM 6373 N N . PHE D 1 51 ? 40.939 -19.548 76.765 1.00 17.59 51 PHE D N 1
ATOM 6374 C CA . PHE D 1 51 ? 39.528 -19.907 77.051 1.00 20.47 51 PHE D CA 1
ATOM 6375 C C . PHE D 1 51 ? 38.697 -18.755 77.635 1.00 19.95 51 PHE D C 1
ATOM 6376 O O . PHE D 1 51 ? 39.078 -18.149 78.619 1.00 24.34 51 PHE D O 1
ATOM 6384 N N . LYS D 1 52 ? 37.509 -18.565 77.066 1.00 20.92 52 LYS D N 1
ATOM 6385 C CA . LYS D 1 52 ? 36.579 -17.486 77.431 1.00 26.26 52 LYS D CA 1
ATOM 6386 C C . LYS D 1 52 ? 35.249 -18.011 77.973 1.00 26.36 52 LYS D C 1
ATOM 6387 O O . LYS D 1 52 ? 34.629 -18.930 77.433 1.00 26.36 52 LYS D O 1
ATOM 6393 N N . ALA D 1 53 ? 34.848 -17.428 79.079 1.00 25.72 53 ALA D N 1
ATOM 6394 C CA . ALA D 1 53 ? 33.491 -17.585 79.574 1.00 28.51 53 ALA D CA 1
ATOM 6395 C C . ALA D 1 53 ? 33.205 -16.522 80.622 1.00 28.50 53 ALA D C 1
ATOM 6396 O O . ALA D 1 53 ? 34.124 -15.970 81.236 1.00 30.69 53 ALA D O 1
ATOM 6398 N N . SER D 1 54 ? 31.933 -16.149 80.698 1.00 35.57 54 SER D N 1
ATOM 6399 C CA . SER D 1 54 ? 31.417 -15.329 81.800 1.00 36.55 54 SER D CA 1
ATOM 6400 C C . SER D 1 54 ? 30.752 -16.185 82.865 1.00 37.52 54 SER D C 1
ATOM 6401 O O . SER D 1 54 ? 29.974 -17.087 82.568 1.00 32.01 54 SER D O 1
ATOM 6404 N N . PHE D 1 55 ? 30.976 -15.775 84.103 1.00 36.34 55 PHE D N 1
ATOM 6405 C CA . PHE D 1 55 ? 30.369 -16.400 85.288 1.00 38.55 55 PHE D CA 1
ATOM 6406 C C . PHE D 1 55 ? 29.011 -15.774 85.593 1.00 41.07 55 PHE D C 1
ATOM 6407 O O . PHE D 1 55 ? 28.244 -16.273 86.421 1.00 38.26 55 PHE D O 1
ATOM 6415 N N . ASP D 1 56 ? 28.728 -14.673 84.908 1.00 42.54 56 ASP D N 1
ATOM 6416 C CA . ASP D 1 56 ? 27.455 -13.970 85.087 1.00 45.04 56 ASP D CA 1
ATOM 6417 C C . ASP D 1 56 ? 27.002 -13.178 83.876 1.00 42.79 56 ASP D C 1
ATOM 6418 O O . 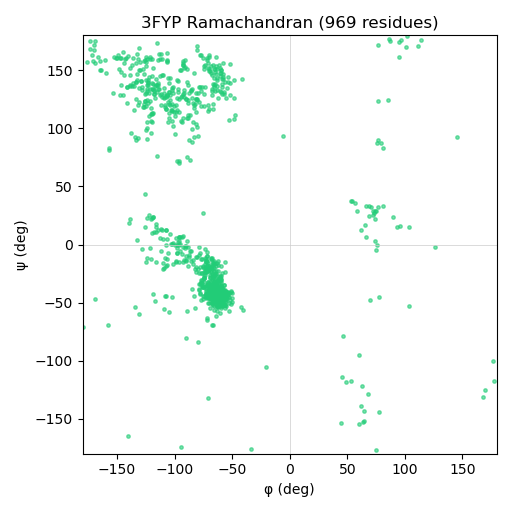ASP D 1 56 ? 27.746 -12.372 83.322 1.00 45.43 56 ASP D O 1
ATOM 6423 N N . LYS D 1 57 ? 25.746 -13.406 83.515 1.00 39.71 57 LYS D N 1
ATOM 6424 C CA . LYS D 1 57 ? 25.038 -12.601 82.520 1.00 40.18 57 LYS D CA 1
ATOM 6425 C C . LYS D 1 57 ? 24.237 -11.512 83.236 1.00 40.78 57 LYS D C 1
ATOM 6426 O O . LYS D 1 57 ? 23.229 -11.780 83.895 1.00 40.64 57 LYS D O 1
ATOM 6432 N N . ALA D 1 58 ? 24.737 -10.294 83.134 1.00 37.94 58 ALA D N 1
ATOM 6433 C CA . ALA D 1 58 ? 24.384 -9.246 84.080 1.00 36.51 58 ALA D CA 1
ATOM 6434 C C . ALA D 1 58 ? 23.256 -8.419 83.505 1.00 37.73 58 ALA D C 1
ATOM 6435 O O . ALA D 1 58 ? 22.639 -7.619 84.215 1.00 29.27 58 ALA D O 1
ATOM 6437 N N . ASN D 1 59 ? 22.911 -8.734 82.258 1.00 40.06 59 ASN D N 1
ATOM 6438 C CA . ASN D 1 59 ? 21.964 -7.922 81.472 1.00 50.59 59 ASN D CA 1
ATOM 6439 C C . ASN D 1 59 ? 20.784 -8.681 80.897 1.00 58.51 59 ASN D C 1
ATOM 6440 O O . ASN D 1 59 ? 20.067 -8.175 80.026 1.00 61.71 59 ASN D O 1
ATOM 6445 N N . ARG D 1 60 ? 20.580 -9.881 81.413 1.00 62.16 60 ARG D N 1
ATOM 6446 C CA . ARG D 1 60 ? 19.453 -10.729 80.989 1.00 67.38 60 ARG D CA 1
ATOM 6447 C C . ARG D 1 60 ? 18.099 -10.216 81.458 1.00 70.51 60 ARG D C 1
ATOM 6448 O O . ARG D 1 60 ? 17.752 -9.043 81.281 1.00 71.09 60 ARG D O 1
ATOM 6456 N N . SER D 1 61 ? 17.331 -11.140 82.024 1.00 72.01 61 SER D N 1
ATOM 6457 C CA . SER D 1 61 ? 15.907 -10.904 82.317 1.00 73.00 61 SER D CA 1
ATOM 6458 C C . SER D 1 61 ? 15.484 -11.278 83.739 1.00 73.73 61 SER D C 1
ATOM 6459 O O . SER D 1 61 ? 14.937 -10.456 84.481 1.00 71.33 61 SER D O 1
ATOM 6462 N N . SER D 1 62 ? 15.668 -12.542 84.085 1.00 75.41 62 SER D N 1
ATOM 6463 C CA . SER D 1 62 ? 15.580 -12.954 85.487 1.00 77.08 62 SER D CA 1
ATOM 6464 C C . SER D 1 62 ? 14.990 -14.336 85.679 1.00 78.03 62 SER D C 1
ATOM 6465 O O . SER D 1 62 ? 13.791 -14.494 85.912 1.00 77.54 62 SER D O 1
ATOM 6468 N N . ILE D 1 63 ? 15.861 -15.327 85.729 1.00 79.77 63 ILE D N 1
ATOM 6469 C CA . ILE D 1 63 ? 15.385 -16.667 86.025 1.00 82.03 63 ILE D CA 1
ATOM 6470 C C . ILE D 1 63 ? 14.208 -16.583 86.986 1.00 81.38 63 ILE D C 1
ATOM 6471 O O . ILE D 1 63 ? 13.169 -17.193 86.755 1.00 81.65 63 ILE D O 1
ATOM 6476 N N . TYR D 1 66 ? 19.077 -19.285 83.064 1.00 71.32 66 TYR D N 1
ATOM 6477 C CA . TYR D 1 66 ? 20.265 -19.094 83.890 1.00 71.36 66 TYR D CA 1
ATOM 6478 C C . TYR D 1 66 ? 20.919 -17.750 83.606 1.00 70.26 66 TYR D C 1
ATOM 6479 O O . TYR D 1 66 ? 20.891 -17.241 82.480 1.00 71.96 66 TYR D O 1
ATOM 6488 N N . ARG D 1 67 ? 21.368 -17.121 84.679 1.00 66.28 67 ARG D N 1
ATOM 6489 C CA . ARG D 1 67 ? 22.256 -15.962 84.579 1.00 63.29 67 ARG D CA 1
ATOM 6490 C C . ARG D 1 67 ? 23.702 -16.405 84.736 1.00 62.00 67 ARG D C 1
ATOM 6491 O O . ARG D 1 67 ? 24.640 -15.609 84.666 1.00 60.94 67 ARG D O 1
ATOM 6499 N N . GLY D 1 68 ? 23.855 -17.718 84.795 1.00 58.79 68 GLY D N 1
ATOM 6500 C CA . GLY D 1 68 ? 25.160 -18.346 85.025 1.00 57.24 68 GLY D CA 1
ATOM 6501 C C . GLY D 1 68 ? 25.343 -18.808 86.455 1.00 54.37 68 GLY D C 1
ATOM 6502 O O . GLY D 1 68 ? 24.538 -18.509 87.335 1.00 55.89 68 GLY D O 1
ATOM 6503 N N . VAL D 1 69 ? 26.411 -19.564 86.665 1.00 51.40 69 VAL D N 1
ATOM 6504 C CA . VAL D 1 69 ? 26.674 -20.200 87.965 1.00 48.58 69 VAL D CA 1
ATOM 6505 C C . VAL D 1 69 ? 27.133 -19.181 88.992 1.00 45.25 69 VAL D C 1
ATOM 6506 O O . VAL D 1 69 ? 27.382 -19.508 90.145 1.00 43.93 69 VAL D O 1
ATOM 6510 N N . GLY D 1 70 ? 27.297 -17.951 88.541 1.00 44.45 70 GLY D N 1
ATOM 6511 C CA . GLY D 1 70 ? 27.754 -16.870 89.417 1.00 44.50 70 GLY D CA 1
ATOM 6512 C C . GLY D 1 70 ? 29.229 -16.946 89.749 1.00 43.80 70 GLY D C 1
ATOM 6513 O O . GLY D 1 70 ? 29.927 -17.872 89.345 1.00 42.75 70 GLY D O 1
ATOM 6514 N N . LEU D 1 71 ? 29.660 -16.012 90.589 1.00 41.44 71 LEU D N 1
ATOM 6515 C CA . LEU D 1 71 ? 31.084 -15.663 90.730 1.00 40.31 71 LEU D CA 1
ATOM 6516 C C . LEU D 1 71 ? 31.841 -16.763 91.441 1.00 37.95 71 LEU D C 1
ATOM 6517 O O . LEU D 1 71 ? 32.721 -17.416 90.884 1.00 34.77 71 LEU D O 1
ATOM 6522 N N . GLU D 1 72 ? 31.465 -16.960 92.692 1.00 37.15 72 GLU D N 1
ATOM 6523 C CA . GLU D 1 72 ? 32.204 -17.841 93.595 1.00 35.34 72 GLU D CA 1
ATOM 6524 C C . GLU D 1 72 ? 32.426 -19.183 92.934 1.00 35.79 72 GLU D C 1
ATOM 6525 O O . GLU D 1 72 ? 33.519 -19.749 93.004 1.00 35.89 72 GLU D O 1
ATOM 6527 N N . GLU D 1 73 ? 31.397 -19.642 92.227 1.00 34.22 73 GLU D N 1
ATOM 6528 C CA . GLU D 1 73 ? 31.435 -20.950 91.552 1.00 34.18 73 GLU D CA 1
ATOM 6529 C C . GLU D 1 73 ? 32.265 -20.841 90.271 1.00 35.94 73 GLU D C 1
ATOM 6530 O O . GLU D 1 73 ? 33.103 -21.690 89.952 1.00 28.70 73 GLU D O 1
ATOM 6532 N N . GLY D 1 74 ? 31.966 -19.802 89.519 1.00 32.77 74 GLY D N 1
ATOM 6533 C CA . GLY D 1 74 ? 32.702 -19.495 88.295 1.00 33.56 74 GLY D CA 1
ATOM 6534 C C . GLY D 1 74 ? 34.202 -19.660 88.441 1.00 29.75 74 GLY D C 1
ATOM 6535 O O . GLY D 1 74 ? 34.838 -20.374 87.674 1.00 31.40 74 GLY D O 1
ATOM 6536 N N . LEU D 1 75 ? 34.759 -19.002 89.447 1.00 28.78 75 LEU D N 1
ATOM 6537 C CA . LEU D 1 75 ? 36.218 -18.968 89.645 1.00 32.79 75 LEU D CA 1
ATOM 6538 C C . LEU D 1 75 ? 36.736 -20.371 89.868 1.00 37.51 75 LEU D C 1
ATOM 6539 O O . LEU D 1 75 ? 37.710 -20.803 89.243 1.00 38.04 75 LEU D O 1
ATOM 6544 N N . LYS D 1 76 ? 36.006 -21.105 90.701 1.00 37.42 76 LYS D N 1
ATOM 6545 C CA . LYS D 1 76 ? 36.245 -22.535 90.887 1.00 39.94 76 LYS D CA 1
ATOM 6546 C C . LYS D 1 76 ? 36.537 -23.179 89.542 1.00 38.52 76 LYS D C 1
ATOM 6547 O O . LYS D 1 76 ? 37.563 -23.832 89.328 1.00 32.64 76 LYS D O 1
ATOM 6553 N N . ILE D 1 77 ? 35.593 -22.985 88.640 1.00 33.03 77 ILE D N 1
ATOM 6554 C CA . ILE D 1 77 ? 35.610 -23.691 87.363 1.00 28.28 77 ILE D CA 1
ATOM 6555 C C . ILE D 1 77 ? 36.812 -23.261 86.531 1.00 28.72 77 ILE D C 1
ATOM 6556 O O . ILE D 1 77 ? 37.478 -24.086 85.933 1.00 27.67 77 ILE D O 1
ATOM 6561 N N . PHE D 1 78 ? 37.120 -21.965 86.570 1.00 31.05 78 PHE D N 1
ATOM 6562 C CA . PHE D 1 78 ? 38.298 -21.413 85.865 1.00 27.95 78 PHE D CA 1
ATOM 6563 C C . PHE D 1 78 ? 39.588 -22.016 86.389 1.00 29.74 78 PHE D C 1
ATOM 6564 O O . PHE D 1 78 ? 40.562 -22.213 85.660 1.00 29.91 78 PHE D O 1
ATOM 6572 N N . GLU D 1 79 ? 39.583 -22.281 87.681 1.00 29.64 79 GLU D N 1
ATOM 6573 C CA . GLU D 1 79 ? 40.746 -22.872 88.345 1.00 32.26 79 GLU D CA 1
ATOM 6574 C C . GLU D 1 79 ? 40.992 -24.263 87.800 1.00 26.59 79 GLU D C 1
ATOM 6575 O O . GLU D 1 79 ? 42.113 -24.648 87.489 1.00 23.19 79 GLU D O 1
ATOM 6581 N N . LYS D 1 80 ? 39.898 -24.993 87.683 1.00 25.89 80 LYS D N 1
ATOM 6582 C CA . LYS D 1 80 ? 39.906 -26.344 87.103 1.00 30.67 80 LYS D CA 1
ATOM 6583 C C . LYS D 1 80 ? 40.440 -26.314 85.670 1.00 29.30 80 LYS D C 1
ATOM 6584 O O . LYS D 1 80 ? 41.310 -27.102 85.285 1.00 28.45 80 LYS D O 1
ATOM 6587 N N . VAL D 1 81 ? 39.823 -25.448 84.873 1.00 27.46 81 VAL D N 1
ATOM 6588 C CA . VAL D 1 81 ? 40.194 -25.302 83.447 1.00 26.22 81 VAL D CA 1
ATOM 6589 C C . VAL D 1 81 ? 41.696 -25.066 83.316 1.00 25.98 81 VAL D C 1
ATOM 6590 O O . VAL D 1 81 ? 42.352 -25.635 82.464 1.00 28.40 81 VAL D O 1
ATOM 6594 N N . LYS D 1 82 ? 42.245 -24.243 84.198 1.00 29.60 82 LYS D N 1
ATOM 6595 C CA . LYS D 1 82 ? 43.641 -23.832 84.049 1.00 29.04 82 LYS D CA 1
ATOM 6596 C C . LYS D 1 82 ? 44.540 -24.977 84.473 1.00 32.25 82 LYS D C 1
ATOM 6597 O O . LYS D 1 82 ? 45.574 -25.232 83.860 1.00 32.61 82 LYS D O 1
ATOM 6603 N N . ALA D 1 83 ? 44.083 -25.708 85.487 1.00 30.70 83 ALA D N 1
ATOM 6604 C CA . ALA D 1 83 ? 44.818 -26.866 85.993 1.00 31.86 83 ALA D CA 1
ATOM 6605 C C . ALA D 1 83 ? 44.923 -27.900 84.903 1.00 30.91 83 ALA D C 1
ATOM 6606 O O . ALA D 1 83 ? 46.015 -28.385 84.576 1.00 30.23 83 ALA D O 1
ATOM 6608 N N . GLU D 1 84 ? 43.763 -28.238 84.351 1.00 33.22 84 GLU D N 1
ATOM 6609 C CA . GLU D 1 84 ? 43.658 -29.381 83.428 1.00 32.74 84 GLU D CA 1
ATOM 6610 C C . GLU D 1 84 ? 44.380 -29.139 82.121 1.00 31.81 84 GLU D C 1
ATOM 6611 O O . GLU D 1 84 ? 44.973 -30.053 81.559 1.00 32.13 84 GLU D O 1
ATOM 6617 N N . PHE D 1 85 ? 44.278 -27.920 81.596 1.00 26.98 85 PHE D N 1
ATOM 6618 C CA . PHE D 1 85 ? 44.712 -27.683 80.209 1.00 26.15 85 PHE D CA 1
ATOM 6619 C C . PHE D 1 85 ? 45.977 -26.841 80.117 1.00 28.48 85 PHE D C 1
ATOM 6620 O O . PHE D 1 85 ? 46.709 -26.922 79.150 1.00 29.55 85 PHE D O 1
ATOM 6628 N N . GLY D 1 86 ? 46.277 -26.092 81.169 1.00 29.21 86 GLY D N 1
ATOM 6629 C CA . GLY D 1 86 ? 47.515 -25.289 81.199 1.00 30.18 86 GLY D CA 1
ATOM 6630 C C . GLY D 1 86 ? 47.486 -24.066 80.286 1.00 32.42 86 GLY D C 1
ATOM 6631 O O . GLY D 1 86 ? 48.516 -23.546 79.847 1.00 30.56 86 GLY D O 1
ATOM 6632 N N . ILE D 1 87 ? 46.274 -23.609 80.024 1.00 32.00 87 ILE D N 1
ATOM 6633 C CA . ILE D 1 87 ? 46.030 -22.434 79.169 1.00 26.57 87 ILE D CA 1
ATOM 6634 C C . ILE D 1 87 ? 45.604 -21.199 79.972 1.00 25.61 87 ILE D C 1
ATOM 6635 O O . ILE D 1 87 ? 45.115 -21.327 81.104 1.00 23.41 87 ILE D O 1
ATOM 6640 N N . PRO D 1 88 ? 45.774 -19.991 79.381 1.00 24.11 88 PRO D N 1
ATOM 6641 C CA . PRO D 1 88 ? 45.190 -18.790 79.985 1.00 21.73 88 PRO D CA 1
ATOM 6642 C C . PRO D 1 88 ? 43.703 -18.742 79.752 1.00 24.84 88 PRO D C 1
ATOM 6643 O O . PRO D 1 88 ? 43.160 -19.478 78.914 1.00 21.86 88 PRO D O 1
ATOM 6647 N N . VAL D 1 89 ? 43.051 -17.950 80.580 1.00 19.05 89 VAL D N 1
ATOM 6648 C CA . VAL D 1 89 ? 41.602 -17.756 80.495 1.00 21.69 89 VAL D CA 1
ATOM 6649 C C . VAL D 1 89 ? 41.295 -16.289 80.567 1.00 20.63 89 VAL D C 1
ATOM 6650 O O . VAL D 1 89 ? 42.124 -15.488 81.012 1.00 21.06 89 VAL D O 1
ATOM 6654 N N . ILE D 1 90 ? 40.067 -15.979 80.167 1.00 24.31 90 ILE D N 1
ATOM 6655 C CA . ILE D 1 90 ? 39.529 -14.625 80.154 1.00 18.92 90 ILE D CA 1
ATOM 6656 C C . ILE D 1 90 ? 38.050 -14.609 80.588 1.00 20.58 90 ILE D C 1
ATOM 6657 O O . ILE D 1 90 ? 37.269 -15.478 80.229 1.00 25.86 90 ILE D O 1
ATOM 6662 N N . THR D 1 91 ? 37.697 -13.655 81.443 1.00 20.86 91 THR D N 1
ATOM 6663 C CA . THR D 1 91 ? 36.273 -13.432 81.763 1.00 19.12 91 THR D CA 1
ATOM 6664 C C . THR D 1 91 ? 36.006 -11.978 82.047 1.00 18.55 91 THR D C 1
ATOM 6665 O O . THR D 1 91 ? 36.933 -11.239 82.284 1.00 19.82 91 THR D O 1
ATOM 6669 N N . ASP D 1 92 ? 34.743 -11.579 81.951 1.00 24.83 92 ASP D N 1
ATOM 6670 C CA . ASP D 1 92 ? 34.338 -10.183 82.196 1.00 21.17 92 ASP D CA 1
ATOM 6671 C C . ASP D 1 92 ? 33.880 -9.921 83.623 1.00 27.30 92 ASP D C 1
ATOM 6672 O O . ASP D 1 92 ? 33.492 -10.814 84.359 1.00 30.61 92 ASP D O 1
ATOM 6677 N N . VAL D 1 93 ? 34.113 -8.691 84.034 1.00 28.79 93 VAL D N 1
ATOM 6678 C CA . VAL D 1 93 ? 33.737 -8.221 85.370 1.00 27.52 93 VAL D CA 1
ATOM 6679 C C . VAL D 1 93 ? 32.769 -7.086 85.191 1.00 32.50 93 VAL D C 1
ATOM 6680 O O . VAL D 1 93 ? 32.958 -6.260 84.298 1.00 26.75 93 VAL D O 1
ATOM 6684 N N . HIS D 1 94 ? 31.805 -6.983 86.105 1.00 29.39 94 HIS D N 1
ATOM 6685 C CA . HIS D 1 94 ? 30.732 -5.992 85.968 1.00 29.87 94 HIS D CA 1
ATOM 6686 C C . HIS D 1 94 ? 30.668 -5.042 87.144 1.00 31.75 94 HIS D C 1
ATOM 6687 O O . HIS D 1 94 ? 29.953 -4.045 87.116 1.00 33.77 94 HIS D O 1
ATOM 6694 N N . GLU D 1 95 ? 31.532 -5.290 88.110 1.00 34.06 95 GLU D N 1
ATOM 6695 C CA . GLU D 1 95 ? 31.536 -4.543 89.369 1.00 35.54 95 GLU D CA 1
ATOM 6696 C C . GLU D 1 95 ? 32.951 -4.389 89.930 1.00 29.74 95 GLU D C 1
ATOM 6697 O O . GLU D 1 95 ? 33.764 -5.289 89.802 1.00 28.58 95 GLU D O 1
ATOM 6703 N N . PRO D 1 96 ? 33.282 -3.187 90.420 1.00 29.83 96 PRO D N 1
ATOM 6704 C CA . PRO D 1 96 ? 34.654 -2.894 90.812 1.00 30.61 96 PRO D CA 1
ATOM 6705 C C . PRO D 1 96 ? 35.207 -3.853 91.841 1.00 32.87 96 PRO D C 1
ATOM 6706 O O . PRO D 1 96 ? 36.380 -4.224 91.777 1.00 36.13 96 PRO D O 1
ATOM 6710 N N . HIS D 1 97 ? 34.364 -4.221 92.805 1.00 31.54 97 HIS D N 1
ATOM 6711 C CA . HIS D 1 97 ? 34.801 -5.060 93.930 1.00 34.03 97 HIS D CA 1
ATOM 6712 C C . HIS D 1 97 ? 35.143 -6.465 93.454 1.00 30.45 97 HIS D C 1
ATOM 6713 O O . HIS D 1 97 ? 35.936 -7.167 94.084 1.00 31.56 97 HIS D O 1
ATOM 6720 N N . GLN D 1 98 ? 34.532 -6.856 92.342 1.00 29.55 98 GLN D N 1
ATOM 6721 C CA . GLN D 1 98 ? 34.752 -8.199 91.755 1.00 30.77 98 GLN D CA 1
ATOM 6722 C C . GLN D 1 98 ? 36.180 -8.365 91.239 1.00 30.08 98 GLN D C 1
ATOM 6723 O O . GLN D 1 98 ? 36.657 -9.488 91.001 1.00 30.34 98 GLN D O 1
ATOM 6729 N N . CYS D 1 99 ? 36.839 -7.233 91.020 1.00 30.73 99 CYS D N 1
ATOM 6730 C CA . CYS D 1 99 ? 37.957 -7.157 90.056 1.00 30.83 99 CYS D CA 1
ATOM 6731 C C . CYS D 1 99 ? 39.163 -7.906 90.548 1.00 29.48 99 CYS D C 1
ATOM 6732 O O . CYS D 1 99 ? 39.748 -8.730 89.848 1.00 28.69 99 CYS D O 1
ATOM 6735 N N . GLN D 1 100 ? 39.570 -7.541 91.746 1.00 28.11 100 GLN D N 1
ATOM 6736 C CA . GLN D 1 100 ? 40.787 -8.105 92.329 1.00 30.42 100 GLN D CA 1
ATOM 6737 C C . GLN D 1 100 ? 40.681 -9.621 92.547 1.00 28.86 100 GLN D C 1
ATOM 6738 O O . GLN D 1 100 ? 41.615 -10.376 92.206 1.00 30.94 100 GLN D O 1
ATOM 6744 N N . PRO D 1 101 ? 39.525 -10.086 93.054 1.00 27.79 101 PRO D N 1
ATOM 6745 C CA . PRO D 1 101 ? 39.430 -11.538 93.257 1.00 30.12 101 PRO D CA 1
ATOM 6746 C C . PRO D 1 101 ? 39.340 -12.328 91.957 1.00 25.78 101 PRO D C 1
ATOM 6747 O O . PRO D 1 101 ? 39.763 -13.476 91.906 1.00 24.00 101 PRO D O 1
ATOM 6751 N N . VAL D 1 102 ? 38.688 -11.745 90.958 1.00 26.70 102 VAL D N 1
ATOM 6752 C CA . VAL D 1 102 ? 38.574 -12.377 89.634 1.00 25.12 102 VAL D CA 1
ATOM 6753 C C . VAL D 1 102 ? 39.948 -12.473 88.988 1.00 28.57 102 VAL D C 1
ATOM 6754 O O . VAL D 1 102 ? 40.300 -13.475 88.349 1.00 25.83 102 VAL D O 1
ATOM 6758 N N . ALA D 1 103 ? 40.761 -11.477 89.309 1.00 29.23 103 ALA D N 1
ATOM 6759 C CA . ALA D 1 103 ? 42.055 -11.259 88.656 1.00 28.23 103 ALA D CA 1
ATOM 6760 C C . ALA D 1 103 ? 43.118 -12.198 89.183 1.00 30.31 103 ALA D C 1
ATOM 6761 O O . ALA D 1 103 ? 44.093 -12.490 88.500 1.00 28.07 103 ALA D O 1
ATOM 6763 N N . GLU D 1 104 ? 42.924 -12.667 90.409 1.00 35.55 104 GLU D N 1
ATOM 6764 C CA . GLU D 1 104 ? 43.870 -13.616 91.030 1.00 34.70 104 GLU D CA 1
ATOM 6765 C C . GLU D 1 104 ? 43.960 -14.895 90.207 1.00 32.55 104 GLU D C 1
ATOM 6766 O O . GLU D 1 104 ? 45.026 -15.512 90.095 1.00 31.98 104 GLU D O 1
ATOM 6772 N N . VAL D 1 105 ? 42.839 -15.219 89.567 1.00 30.05 105 VAL D N 1
ATOM 6773 C CA . VAL D 1 105 ? 42.643 -16.494 88.859 1.00 27.85 105 VAL D CA 1
ATOM 6774 C C . VAL D 1 105 ? 42.718 -16.321 87.338 1.00 26.84 105 VAL D C 1
ATOM 6775 O O . VAL D 1 105 ? 43.450 -17.020 86.637 1.00 28.75 105 VAL D O 1
ATOM 6779 N N . CYS D 1 106 ? 41.833 -15.464 86.853 1.00 27.00 106 CYS D N 1
ATOM 6780 C CA . CYS D 1 106 ? 41.659 -15.220 85.412 1.00 23.65 106 CYS D CA 1
ATOM 6781 C C . CYS D 1 106 ? 42.742 -14.295 84.857 1.00 19.73 106 CYS D C 1
ATOM 6782 O O . CYS D 1 106 ? 42.818 -13.125 85.235 1.00 27.45 106 CYS D O 1
ATOM 6785 N N . ASP D 1 107 ? 43.467 -14.786 83.853 1.00 23.21 107 ASP D N 1
ATOM 6786 C CA . ASP D 1 107 ? 44.690 -14.119 83.339 1.00 22.53 107 ASP D CA 1
ATOM 6787 C C . ASP D 1 107 ? 44.363 -12.791 82.658 1.00 22.55 107 ASP D C 1
ATOM 6788 O O . ASP D 1 107 ? 45.081 -11.796 82.800 1.00 26.25 107 ASP D O 1
ATOM 6793 N N . VAL D 1 108 ? 43.347 -12.829 81.811 1.00 20.90 108 VAL D N 1
ATOM 6794 C CA . VAL D 1 108 ? 42.847 -11.618 81.158 1.00 17.91 108 VAL D CA 1
ATOM 6795 C C . VAL D 1 108 ? 41.489 -11.279 81.749 1.00 19.12 108 VAL D C 1
ATOM 6796 O O . VAL D 1 108 ? 40.631 -12.141 81.928 1.00 19.25 108 VAL D O 1
ATOM 6800 N N . ILE D 1 109 ? 41.358 -10.041 82.199 1.00 20.12 109 ILE D N 1
ATOM 6801 C CA . ILE D 1 109 ? 40.048 -9.524 82.588 1.00 20.23 109 ILE D CA 1
ATOM 6802 C C . ILE D 1 109 ? 39.514 -8.554 81.562 1.00 17.99 109 ILE D C 1
ATOM 6803 O O . ILE D 1 109 ? 40.251 -7.701 81.041 1.00 18.67 109 ILE D O 1
ATOM 6808 N N . GLN D 1 110 ? 38.199 -8.635 81.383 1.00 21.59 110 GLN D N 1
ATOM 6809 C CA . GLN D 1 110 ? 37.472 -7.938 80.314 1.00 21.35 110 GLN D CA 1
ATOM 6810 C C . GLN D 1 110 ? 36.541 -6.860 80.838 1.00 25.84 110 GLN D C 1
ATOM 6811 O O . GLN D 1 110 ? 35.664 -7.113 81.669 1.00 24.22 110 GLN D O 1
ATOM 6817 N N . LEU D 1 111 ? 36.696 -5.672 80.260 1.00 19.48 111 LEU D N 1
ATOM 6818 C CA . LEU D 1 111 ? 35.765 -4.559 80.441 1.00 18.83 111 LEU D CA 1
ATOM 6819 C C . LEU D 1 111 ? 34.573 -4.684 79.507 1.00 21.28 111 LEU D C 1
ATOM 6820 O O . LEU D 1 111 ? 34.724 -4.570 78.288 1.00 22.57 111 LEU D O 1
ATOM 6825 N N . PRO D 1 112 ? 33.354 -4.816 80.068 1.00 20.97 112 PRO D N 1
ATOM 6826 C CA . PRO D 1 112 ? 32.225 -4.956 79.165 1.00 20.98 112 PRO D CA 1
ATOM 6827 C C . PRO D 1 112 ? 31.960 -3.667 78.428 1.00 22.02 112 PRO D C 1
ATOM 6828 O O . PRO D 1 112 ? 32.222 -2.585 78.956 1.00 23.09 112 PRO D O 1
ATOM 6832 N N . ALA D 1 113 ? 31.455 -3.819 77.213 1.00 20.80 113 ALA D N 1
ATOM 6833 C CA . ALA D 1 113 ? 31.200 -2.695 76.311 1.00 25.59 113 ALA D CA 1
ATOM 6834 C C . ALA D 1 113 ? 30.344 -1.630 76.979 1.00 30.20 113 ALA D C 1
ATOM 6835 O O . ALA D 1 113 ? 30.626 -0.436 76.877 1.00 32.57 113 ALA D O 1
ATOM 6837 N N . PHE D 1 114 ? 29.309 -2.069 77.679 1.00 29.44 114 PHE D N 1
ATOM 6838 C CA . PHE D 1 114 ? 28.339 -1.112 78.231 1.00 31.22 114 PHE D CA 1
ATOM 6839 C C . PHE D 1 114 ? 28.968 -0.223 79.288 1.00 30.16 114 PHE D C 1
ATOM 6840 O O . PHE D 1 114 ? 28.441 0.839 79.631 1.00 31.40 114 PHE D O 1
ATOM 6848 N N . LEU D 1 115 ? 30.074 -0.700 79.829 1.00 26.45 115 LEU D N 1
ATOM 6849 C CA . LEU D 1 115 ? 30.621 -0.185 81.083 1.00 27.55 115 LEU D CA 1
ATOM 6850 C C . LEU D 1 115 ? 31.936 0.587 80.899 1.00 25.32 115 LEU D C 1
ATOM 6851 O O . LEU D 1 115 ? 32.607 0.932 81.863 1.00 25.70 115 LEU D O 1
ATOM 6856 N N . ALA D 1 116 ? 32.253 0.907 79.659 1.00 26.16 116 ALA D N 1
ATOM 6857 C CA . ALA D 1 116 ? 33.598 1.393 79.314 1.00 24.45 116 ALA D CA 1
ATOM 6858 C C . ALA D 1 116 ? 33.851 2.768 79.902 1.00 26.22 116 ALA D C 1
ATOM 6859 O O . ALA D 1 116 ? 34.976 3.206 80.052 1.00 25.60 116 ALA D O 1
ATOM 6861 N N . ARG D 1 117 ? 32.781 3.447 80.245 1.00 23.81 117 ARG D N 1
ATOM 6862 C CA . ARG D 1 117 ? 32.897 4.816 80.724 1.00 31.82 117 ARG D CA 1
ATOM 6863 C C . ARG D 1 117 ? 32.870 4.823 82.239 1.00 32.15 117 ARG D C 1
ATOM 6864 O O . ARG D 1 117 ? 32.990 5.875 82.874 1.00 30.58 117 ARG D O 1
ATOM 6872 N N . GLN D 1 118 ? 32.740 3.635 82.817 1.00 24.98 118 GLN D N 1
ATOM 6873 C CA . GLN D 1 118 ? 32.636 3.532 84.280 1.00 28.37 118 GLN D CA 1
ATOM 6874 C C . GLN D 1 118 ? 34.007 3.616 84.925 1.00 24.54 118 GLN D C 1
ATOM 6875 O O . GLN D 1 118 ? 34.761 2.661 84.983 1.00 24.69 118 GLN D O 1
ATOM 6881 N N A THR D 1 119 ? 34.298 4.786 85.467 0.50 25.27 119 THR D N 1
ATOM 6882 N N B THR D 1 119 ? 34.297 4.798 85.450 0.50 23.70 119 THR D N 1
ATOM 6883 C CA A THR D 1 119 ? 35.664 5.155 85.792 0.50 23.18 119 THR D CA 1
ATOM 6884 C CA B THR D 1 119 ? 35.655 5.172 85.823 0.50 20.40 119 THR D CA 1
ATOM 6885 C C A THR D 1 119 ? 36.161 4.420 87.030 0.50 25.73 119 THR D C 1
ATOM 6886 C C B THR D 1 119 ? 36.146 4.345 86.993 0.50 24.06 119 THR D C 1
ATOM 6887 O O A THR D 1 119 ? 37.352 4.115 87.145 0.50 24.61 119 THR D O 1
ATOM 6888 O O B THR D 1 119 ? 37.310 3.931 87.042 0.50 21.76 119 THR D O 1
ATOM 6895 N N . ASP D 1 120 ? 35.231 4.058 87.911 1.00 25.76 120 ASP D N 1
ATOM 6896 C CA . ASP D 1 120 ? 35.580 3.257 89.104 1.00 26.11 120 ASP D CA 1
ATOM 6897 C C . ASP D 1 120 ? 35.988 1.830 88.714 1.00 26.39 120 ASP D C 1
ATOM 6898 O O . ASP D 1 120 ? 36.967 1.292 89.243 1.00 23.61 120 ASP D O 1
ATOM 6903 N N . LEU D 1 121 ? 35.359 1.329 87.659 1.00 24.03 121 LEU D N 1
ATOM 6904 C CA . LEU D 1 121 ? 35.628 -0.048 87.148 1.00 22.04 121 LEU D CA 1
ATOM 6905 C C . LEU D 1 121 ? 36.950 -0.077 86.399 1.00 20.49 121 LEU D C 1
ATOM 6906 O O . LEU D 1 121 ? 37.778 -0.939 86.598 1.00 25.64 121 LEU D O 1
ATOM 6911 N N . VAL D 1 122 ? 37.140 0.901 85.526 1.00 23.61 122 VAL D N 1
ATOM 6912 C CA . VAL D 1 122 ? 38.455 1.083 84.887 1.00 19.22 122 VAL D CA 1
ATOM 6913 C C . VAL D 1 122 ? 39.607 1.107 85.894 1.00 23.90 122 VAL D C 1
ATOM 6914 O O . VAL D 1 122 ? 40.661 0.535 85.664 1.00 22.27 122 VAL D O 1
ATOM 6918 N N . VAL D 1 123 ? 39.472 1.906 86.944 1.00 22.81 123 VAL D N 1
ATOM 6919 C CA . VAL D 1 123 ? 40.603 2.068 87.852 1.00 23.41 123 VAL D CA 1
ATOM 6920 C C . VAL D 1 123 ? 40.844 0.764 88.588 1.00 20.44 123 VAL D C 1
ATOM 6921 O O . VAL D 1 123 ? 41.983 0.323 88.743 1.00 23.54 123 VAL D O 1
ATOM 6925 N N . ALA D 1 124 ? 39.751 0.144 89.016 1.00 21.84 124 ALA D N 1
ATOM 6926 C CA . ALA D 1 124 ? 39.828 -1.109 89.783 1.00 23.06 124 ALA D CA 1
ATOM 6927 C C . ALA D 1 124 ? 40.419 -2.194 88.902 1.00 26.18 124 ALA D C 1
ATOM 6928 O O . ALA D 1 124 ? 41.122 -3.070 89.366 1.00 20.09 124 ALA D O 1
ATOM 6930 N N . MET D 1 125 ? 40.109 -2.136 87.614 1.00 24.76 125 MET D N 1
ATOM 6931 C CA . MET D 1 125 ? 40.666 -3.132 86.698 1.00 23.67 125 MET D CA 1
ATOM 6932 C C . MET D 1 125 ? 42.134 -2.857 86.519 1.00 19.30 125 MET D C 1
ATOM 6933 O O . MET D 1 125 ? 42.967 -3.752 86.558 1.00 21.54 125 MET D O 1
ATOM 6938 N N . ALA D 1 126 ? 42.437 -1.580 86.345 1.00 24.17 126 ALA D N 1
ATOM 6939 C CA . ALA D 1 126 ? 43.791 -1.155 85.996 1.00 19.56 126 ALA D CA 1
ATOM 6940 C C . ALA D 1 126 ? 44.729 -1.589 87.103 1.00 26.51 126 ALA D C 1
ATOM 6941 O O . ALA D 1 126 ? 45.874 -1.969 86.872 1.00 24.50 126 ALA D O 1
ATOM 6943 N N . LYS D 1 127 ? 44.204 -1.530 88.317 1.00 27.62 127 LYS D N 1
ATOM 6944 C CA . LYS D 1 127 ? 45.043 -1.637 89.517 1.00 28.46 127 LYS D CA 1
ATOM 6945 C C . LYS D 1 127 ? 45.531 -3.079 89.661 1.00 26.59 127 LYS D C 1
ATOM 6946 O O . LYS D 1 127 ? 46.584 -3.340 90.244 1.00 26.69 127 LYS D O 1
ATOM 6949 N N . THR D 1 128 ? 44.805 -3.993 89.022 1.00 27.61 128 THR D N 1
ATOM 6950 C CA . THR D 1 128 ? 45.065 -5.425 89.199 1.00 26.63 128 THR D CA 1
ATOM 6951 C C . THR D 1 128 ? 46.370 -5.782 88.531 1.00 26.59 128 THR D C 1
ATOM 6952 O O . THR D 1 128 ? 46.984 -6.798 88.836 1.00 21.47 128 THR D O 1
ATOM 6956 N N . GLY D 1 129 ? 46.763 -4.934 87.592 1.00 28.72 129 GLY D N 1
ATOM 6957 C CA . GLY D 1 129 ? 47.998 -5.115 86.812 1.00 25.55 129 GLY D CA 1
ATOM 6958 C C . GLY D 1 129 ? 47.898 -6.195 85.739 1.00 24.59 129 GLY D C 1
ATOM 6959 O O . GLY D 1 129 ? 48.847 -6.458 85.004 1.00 22.79 129 GLY D O 1
ATOM 6960 N N . ASN D 1 130 ? 46.762 -6.873 85.730 1.00 23.04 130 ASN D N 1
ATOM 6961 C CA . ASN D 1 130 ? 46.457 -7.903 84.706 1.00 23.66 130 ASN D CA 1
ATOM 6962 C C . ASN D 1 130 ? 46.352 -7.347 83.272 1.00 24.43 130 ASN D C 1
ATOM 6963 O O . ASN D 1 130 ? 46.164 -6.151 83.036 1.00 20.21 130 ASN D O 1
ATOM 6968 N N . VAL D 1 131 ? 46.474 -8.250 82.310 1.00 23.96 131 VAL D N 1
ATOM 6969 C CA . VAL D 1 131 ? 46.134 -7.934 80.911 1.00 20.84 131 VAL D CA 1
ATOM 6970 C C . VAL D 1 131 ? 44.643 -7.680 80.849 1.00 16.38 131 VAL D C 1
ATOM 6971 O O . VAL D 1 131 ? 43.867 -8.394 81.490 1.00 18.22 131 VAL D O 1
ATOM 6975 N N . VAL D 1 132 ? 44.264 -6.637 80.113 1.00 18.19 132 VAL D N 1
ATOM 6976 C CA . VAL D 1 132 ? 42.864 -6.179 80.020 1.00 17.55 132 VAL D CA 1
ATOM 6977 C C . VAL D 1 132 ? 42.367 -6.176 78.579 1.00 16.91 132 VAL D C 1
ATOM 6978 O O . VAL D 1 132 ? 43.079 -5.776 77.658 1.00 19.45 132 VAL D O 1
ATOM 6982 N N . ASN D 1 133 ? 41.199 -6.779 78.390 1.00 16.74 133 ASN D N 1
ATOM 6983 C CA . ASN D 1 133 ? 40.471 -6.737 77.106 1.00 17.10 133 ASN D CA 1
ATOM 6984 C C . ASN D 1 133 ? 39.371 -5.725 77.189 1.00 16.46 133 ASN D C 1
ATOM 6985 O O . ASN D 1 133 ? 38.437 -5.862 77.972 1.00 18.36 133 ASN D O 1
ATOM 6990 N N . ILE D 1 134 ? 39.475 -4.734 76.323 1.00 18.28 134 ILE D N 1
ATOM 6991 C CA . ILE D 1 134 ? 38.547 -3.632 76.279 1.00 17.67 134 ILE D CA 1
ATOM 6992 C C . ILE D 1 134 ? 37.598 -3.864 75.123 1.00 16.06 134 ILE D C 1
ATOM 6993 O O . ILE D 1 134 ? 38.003 -3.838 73.965 1.00 16.68 134 ILE D O 1
ATOM 6998 N N . LYS D 1 135 ? 36.365 -4.228 75.458 1.00 19.86 135 LYS D N 1
ATOM 6999 C CA . LYS D 1 135 ? 35.288 -4.316 74.454 1.00 20.11 135 LYS D CA 1
ATOM 7000 C C . LYS D 1 135 ? 34.891 -2.926 73.987 1.00 17.87 135 LYS D C 1
ATOM 7001 O O . LYS D 1 135 ? 34.371 -2.109 74.754 1.00 18.60 135 LYS D O 1
ATOM 7007 N N . LYS D 1 136 ? 35.116 -2.679 72.705 1.00 14.76 136 LYS D N 1
ATOM 7008 C CA . LYS D 1 136 ? 34.732 -1.440 72.070 1.00 14.70 136 LYS D CA 1
ATOM 7009 C C . LYS D 1 136 ? 33.201 -1.314 72.032 1.00 14.03 136 LYS D C 1
ATOM 7010 O O . LYS D 1 136 ? 32.525 -2.114 71.399 1.00 18.62 136 LYS D O 1
ATOM 7016 N N . PRO D 1 137 ? 32.667 -0.306 72.718 1.00 15.56 137 PRO D N 1
ATOM 7017 C CA . PRO D 1 137 ? 31.210 -0.084 72.691 1.00 15.77 137 PRO D CA 1
ATOM 7018 C C . PRO D 1 137 ? 30.696 0.136 71.268 1.00 18.18 137 PRO D C 1
ATOM 7019 O O . PRO D 1 137 ? 31.359 0.761 70.433 1.00 15.51 137 PRO D O 1
ATOM 7023 N N . GLN D 1 138 ? 29.478 -0.327 71.051 1.00 16.27 138 GLN D N 1
ATOM 7024 C CA . GLN D 1 138 ? 28.776 -0.137 69.774 1.00 19.23 138 GLN D CA 1
ATOM 7025 C C . GLN D 1 138 ? 28.616 1.331 69.415 1.00 17.82 138 GLN D C 1
ATOM 7026 O O . GLN D 1 138 ? 28.481 1.697 68.239 1.00 18.16 138 GLN D O 1
ATOM 7032 N N . PHE D 1 139 ? 28.632 2.170 70.440 1.00 18.23 139 PHE D N 1
ATOM 7033 C CA . PHE D 1 139 ? 28.356 3.613 70.294 1.00 19.02 139 PHE D CA 1
ATOM 7034 C C . PHE D 1 139 ? 29.601 4.463 70.242 1.00 18.38 139 PHE D C 1
ATOM 7035 O O . PHE D 1 139 ? 29.523 5.703 70.225 1.00 21.23 139 PHE D O 1
ATOM 7043 N N . LEU D 1 140 ? 30.743 3.807 70.335 1.00 19.78 140 LEU D N 1
ATOM 7044 C CA . LEU D 1 140 ? 32.021 4.517 70.391 1.00 17.87 140 LEU D CA 1
ATOM 7045 C C . LEU D 1 140 ? 32.792 4.375 69.112 1.00 19.01 140 LEU D C 1
ATOM 7046 O O . LEU D 1 140 ? 33.112 3.282 68.692 1.00 16.96 140 LEU D O 1
ATOM 7051 N N . SER D 1 141 ? 33.199 5.499 68.552 1.00 13.10 141 SER D N 1
ATOM 7052 C CA . SER D 1 141 ? 33.966 5.468 67.306 1.00 15.26 141 SER D CA 1
ATOM 7053 C C . SER D 1 141 ? 35.413 4.989 67.510 1.00 21.19 141 SER D C 1
ATOM 7054 O O . SER D 1 141 ? 35.963 5.118 68.591 1.00 15.28 141 SER D O 1
ATOM 7057 N N . PRO D 1 142 ? 36.025 4.432 66.462 1.00 17.03 142 PRO D N 1
ATOM 7058 C CA . PRO D 1 142 ? 37.374 3.913 66.568 1.00 20.21 142 PRO D CA 1
ATOM 7059 C C . PRO D 1 142 ? 38.386 4.979 66.946 1.00 20.63 142 PRO D C 1
ATOM 7060 O O . PRO D 1 142 ? 39.300 4.714 67.719 1.00 20.90 142 PRO D O 1
ATOM 7064 N N . SER D 1 143 ? 38.097 6.216 66.593 1.00 20.63 143 SER D N 1
ATOM 7065 C CA . SER D 1 143 ? 39.022 7.318 66.906 1.00 23.38 143 SER D CA 1
ATOM 7066 C C . SER D 1 143 ? 38.921 7.759 68.369 1.00 27.75 143 SER D C 1
ATOM 7067 O O . SER D 1 143 ? 39.713 8.582 68.829 1.00 31.54 143 SER D O 1
ATOM 7070 N N . GLN D 1 144 ? 37.945 7.211 69.090 1.00 23.89 144 GLN D N 1
ATOM 7071 C CA . GLN D 1 144 ? 37.750 7.553 70.505 1.00 24.82 144 GLN D CA 1
ATOM 7072 C C . GLN D 1 144 ? 38.152 6.468 71.462 1.00 22.34 144 GLN D C 1
ATOM 7073 O O . GLN D 1 144 ? 38.085 6.648 72.692 1.00 20.10 144 GLN D O 1
ATOM 7079 N N . MET D 1 145 ? 38.625 5.353 70.911 1.00 21.76 145 MET D N 1
ATOM 7080 C CA . MET D 1 145 ? 39.105 4.242 71.751 1.00 23.47 145 MET D CA 1
ATOM 7081 C C . MET D 1 145 ? 40.301 4.731 72.570 1.00 22.89 145 MET D C 1
ATOM 7082 O O . MET D 1 145 ? 40.559 4.282 73.685 1.00 20.92 145 MET D O 1
ATOM 7087 N N . LYS D 1 146 ? 40.975 5.715 72.005 1.00 20.63 146 LYS D N 1
ATOM 7088 C CA . LYS D 1 146 ? 42.170 6.296 72.630 1.00 23.46 146 LYS D CA 1
ATOM 7089 C C . LYS D 1 146 ? 41.861 6.878 73.996 1.00 19.66 146 LYS D C 1
ATOM 7090 O O . LYS D 1 146 ? 42.707 6.888 74.881 1.00 20.47 146 LYS D O 1
ATOM 7096 N N . ASN D 1 147 ? 40.614 7.281 74.179 1.00 19.78 147 ASN D N 1
ATOM 7097 C CA . ASN D 1 147 ? 40.161 7.899 75.428 1.00 23.10 147 ASN D CA 1
ATOM 7098 C C . ASN D 1 147 ? 40.069 6.901 76.562 1.00 18.63 147 ASN D C 1
ATOM 7099 O O . ASN D 1 147 ? 40.411 7.211 77.691 1.00 19.63 147 ASN D O 1
ATOM 7104 N N . ILE D 1 148 ? 39.646 5.678 76.242 1.00 17.71 148 ILE D N 1
ATOM 7105 C CA . ILE D 1 148 ? 39.633 4.586 77.210 1.00 18.46 148 ILE D CA 1
ATOM 7106 C C . ILE D 1 148 ? 41.070 4.147 77.524 1.00 21.35 148 ILE D C 1
ATOM 7107 O O . ILE D 1 148 ? 41.449 3.942 78.682 1.00 21.17 148 ILE D O 1
ATOM 7112 N N . VAL D 1 149 ? 41.876 4.052 76.481 1.00 19.51 149 VAL D N 1
ATOM 7113 C CA . VAL D 1 149 ? 43.306 3.694 76.618 1.00 17.54 149 VAL D CA 1
ATOM 7114 C C . VAL D 1 149 ? 44.035 4.657 77.544 1.00 20.07 149 VAL D C 1
ATOM 7115 O O . VAL D 1 149 ? 44.863 4.276 78.387 1.00 21.21 149 VAL D O 1
ATOM 7119 N N A GLU D 1 150 ? 43.693 5.925 77.411 0.50 17.29 150 GLU D N 1
ATOM 7120 N N B GLU D 1 150 ? 43.736 5.925 77.312 0.50 18.41 150 GLU D N 1
ATOM 7121 C CA A GLU D 1 150 ? 44.365 6.965 78.179 0.50 19.10 150 GLU D CA 1
ATOM 7122 C CA B GLU D 1 150 ? 44.231 7.041 78.113 0.50 21.46 150 GLU D CA 1
ATOM 7123 C C A GLU D 1 150 ? 44.039 6.832 79.663 0.50 18.62 150 GLU D C 1
ATOM 7124 C C B GLU D 1 150 ? 44.036 6.776 79.604 0.50 20.61 150 GLU D C 1
ATOM 7125 O O A GLU D 1 150 ? 44.885 7.079 80.548 0.50 13.46 150 GLU D O 1
ATOM 7126 O O B GLU D 1 150 ? 44.960 6.890 80.423 0.50 21.82 150 GLU D O 1
ATOM 7137 N N . LYS D 1 151 ? 42.808 6.430 79.946 1.00 19.00 151 LYS D N 1
ATOM 7138 C CA . LYS D 1 151 ? 42.402 6.261 81.355 1.00 21.43 151 LYS D CA 1
ATOM 7139 C C . LYS D 1 151 ? 43.151 5.123 82.004 1.00 21.55 151 LYS D C 1
ATOM 7140 O O . LYS D 1 151 ? 43.550 5.200 83.176 1.00 20.56 151 LYS D O 1
ATOM 7146 N N . PHE D 1 152 ? 43.312 4.036 81.255 1.00 19.83 152 PHE D N 1
ATOM 7147 C CA . PHE D 1 152 ? 44.051 2.894 81.768 1.00 19.56 152 PHE D CA 1
ATOM 7148 C C . PHE D 1 152 ? 45.511 3.250 81.978 1.00 21.08 152 PHE D C 1
ATOM 7149 O O . PHE D 1 152 ? 46.120 2.835 82.953 1.00 21.25 152 PHE D O 1
ATOM 7157 N N . HIS D 1 153 ? 46.053 4.048 81.067 1.00 18.99 153 HIS D N 1
ATOM 7158 C CA . HIS D 1 153 ? 47.471 4.434 81.132 1.00 22.07 153 HIS D CA 1
ATOM 7159 C C . HIS D 1 153 ? 47.692 5.322 82.349 1.00 24.57 153 HIS D C 1
ATOM 7160 O O . HIS D 1 153 ? 48.661 5.187 83.081 1.00 26.06 153 HIS D O 1
ATOM 7167 N N . GLU D 1 154 ? 46.755 6.220 82.571 1.00 22.47 154 GLU D N 1
ATOM 7168 C CA A GLU D 1 154 ? 46.815 7.208 83.663 0.50 22.75 154 GLU D CA 1
ATOM 7169 C CA B GLU D 1 154 ? 46.930 7.165 83.657 0.50 24.93 154 GLU D CA 1
ATOM 7170 C C . GLU D 1 154 ? 46.592 6.528 85.010 1.00 25.64 154 GLU D C 1
ATOM 7171 O O . GLU D 1 154 ? 47.064 6.982 86.063 1.00 23.06 154 GLU D O 1
ATOM 7182 N N . ALA D 1 155 ? 45.992 5.353 84.950 1.00 22.46 155 ALA D N 1
ATOM 7183 C CA . ALA D 1 155 ? 45.826 4.503 86.137 1.00 23.29 155 ALA D CA 1
ATOM 7184 C C . ALA D 1 155 ? 46.876 3.393 86.226 1.00 21.34 155 ALA D C 1
ATOM 7185 O O . ALA D 1 155 ? 46.817 2.530 87.098 1.00 20.82 155 ALA D O 1
ATOM 7187 N N . GLY D 1 156 ? 47.837 3.428 85.314 1.00 20.54 156 GLY D N 1
ATOM 7188 C CA . GLY D 1 156 ? 49.080 2.643 85.447 1.00 22.55 156 GLY D CA 1
ATOM 7189 C C . GLY D 1 156 ? 49.073 1.241 84.868 1.00 24.59 156 GLY D C 1
ATOM 7190 O O . GLY D 1 156 ? 49.903 0.408 85.214 1.00 22.24 156 GLY D O 1
ATOM 7191 N N . ASN D 1 157 ? 48.192 1.001 83.901 1.00 23.58 157 ASN D N 1
ATOM 7192 C CA . ASN D 1 157 ? 48.189 -0.289 83.194 1.00 22.98 157 ASN D CA 1
ATOM 7193 C C . ASN D 1 157 ? 48.132 -0.114 81.682 1.00 23.66 157 ASN D C 1
ATOM 7194 O O . ASN D 1 157 ? 47.244 0.557 81.138 1.00 23.08 157 ASN D O 1
ATOM 7199 N N . GLY D 1 158 ? 49.156 -0.630 81.024 1.00 23.01 158 GLY D N 1
ATOM 7200 C CA . GLY D 1 158 ? 49.335 -0.432 79.590 1.00 23.34 158 GLY D CA 1
ATOM 7201 C C . GLY D 1 158 ? 49.258 -1.697 78.770 1.00 24.57 158 GLY D C 1
ATOM 7202 O O . GLY D 1 158 ? 49.497 -1.687 77.552 1.00 25.51 158 GLY D O 1
ATOM 7203 N N . LYS D 1 159 ? 48.816 -2.754 79.437 1.00 23.72 159 LYS D N 1
ATOM 7204 C CA . LYS D 1 159 ? 48.653 -4.088 78.825 1.00 23.01 159 LYS D CA 1
ATOM 7205 C C . LYS D 1 159 ? 47.213 -4.303 78.383 1.00 20.40 159 LYS D C 1
ATOM 7206 O O . LYS D 1 159 ? 46.441 -4.998 79.033 1.00 20.08 159 LYS D O 1
ATOM 7212 N N . LEU D 1 160 ? 46.862 -3.591 77.324 1.00 15.90 160 LEU D N 1
ATOM 7213 C CA . LEU D 1 160 ? 45.484 -3.430 76.899 1.00 16.94 160 LEU D CA 1
ATOM 7214 C C . LEU D 1 160 ? 45.325 -4.062 75.516 1.00 19.35 160 LEU D C 1
ATOM 7215 O O . LEU D 1 160 ? 46.202 -3.964 74.626 1.00 18.30 160 LEU D O 1
ATOM 7220 N N . ILE D 1 161 ? 44.216 -4.761 75.390 1.00 14.93 161 ILE D N 1
ATOM 7221 C CA . ILE D 1 161 ? 43.779 -5.354 74.116 1.00 14.86 161 ILE D CA 1
ATOM 7222 C C . ILE D 1 161 ? 42.505 -4.640 73.725 1.00 17.01 161 ILE D C 1
ATOM 7223 O O . ILE D 1 161 ? 41.678 -4.307 74.573 1.00 18.01 161 ILE D O 1
ATOM 7228 N N . LEU D 1 162 ? 42.415 -4.318 72.450 1.00 15.77 162 LEU D N 1
ATOM 7229 C CA . LEU D 1 162 ? 41.252 -3.609 71.892 1.00 15.14 162 LEU D CA 1
ATOM 7230 C C . LEU D 1 162 ? 40.391 -4.557 71.094 1.00 16.64 162 LEU D C 1
ATOM 7231 O O . LEU D 1 162 ? 40.834 -5.129 70.112 1.00 15.45 162 LEU D O 1
ATOM 7236 N N . CYS D 1 163 ? 39.119 -4.654 71.472 1.00 13.57 163 CYS D N 1
ATOM 7237 C CA . CYS D 1 163 ? 38.256 -5.684 70.931 1.00 16.59 163 CYS D CA 1
ATOM 7238 C C . CYS D 1 163 ? 37.042 -5.115 70.194 1.00 14.83 163 CYS D C 1
ATOM 7239 O O . CYS D 1 163 ? 36.083 -4.595 70.800 1.00 18.88 163 CYS D O 1
ATOM 7242 N N . GLU D 1 164 ? 37.130 -5.211 68.871 1.00 14.52 164 GLU D N 1
ATOM 7243 C CA . GLU D 1 164 ? 36.057 -4.810 67.970 1.00 14.84 164 GLU D CA 1
ATOM 7244 C C . GLU D 1 164 ? 34.877 -5.729 68.123 1.00 12.12 164 GLU D C 1
ATOM 7245 O O . GLU D 1 164 ? 35.014 -6.969 68.147 1.00 15.19 164 GLU D O 1
ATOM 7251 N N . ARG D 1 165 ? 33.707 -5.106 68.215 1.00 15.71 165 ARG D N 1
ATOM 7252 C CA . ARG D 1 165 ? 32.468 -5.838 68.278 1.00 16.31 165 ARG D CA 1
ATOM 7253 C C . ARG D 1 165 ? 31.316 -5.261 67.486 1.00 13.78 165 ARG D C 1
ATOM 7254 O O . ARG D 1 165 ? 30.164 -5.649 67.688 1.00 18.27 165 ARG D O 1
ATOM 7262 N N . GLY D 1 166 ? 31.638 -4.388 66.536 1.00 16.47 166 GLY D N 1
ATOM 7263 C CA . GLY D 1 166 ? 30.613 -3.751 65.690 1.00 14.91 166 GLY D CA 1
ATOM 7264 C C . GLY D 1 166 ? 30.138 -2.395 66.169 1.00 18.25 166 GLY D C 1
ATOM 7265 O O . GLY D 1 166 ? 30.358 -1.992 67.326 1.00 16.91 166 GLY D O 1
ATOM 7266 N N . SER D 1 167 ? 29.530 -1.676 65.237 1.00 14.73 167 SER D N 1
ATOM 7267 C CA . SER D 1 167 ? 29.055 -0.295 65.469 1.00 12.99 167 SER D CA 1
ATOM 7268 C C . SER D 1 167 ? 27.555 -0.165 65.191 1.00 13.20 167 SER D C 1
ATOM 7269 O O . SER D 1 167 ? 27.038 -0.725 64.246 1.00 15.58 167 SER D O 1
ATOM 7272 N N . SER D 1 168 ? 26.877 0.599 66.038 1.00 13.70 168 SER D N 1
ATOM 7273 C CA A SER D 1 168 ? 25.446 0.880 65.854 0.50 8.87 168 SER D CA 1
ATOM 7274 C CA B SER D 1 168 ? 25.447 0.915 65.855 0.50 11.60 168 SER D CA 1
ATOM 7275 C C . SER D 1 168 ? 25.170 1.452 64.461 1.00 13.77 168 SER D C 1
ATOM 7276 O O . SER D 1 168 ? 25.814 2.416 64.018 1.00 14.34 168 SER D O 1
ATOM 7281 N N . PHE D 1 169 ? 24.173 0.870 63.815 1.00 11.57 169 PHE D N 1
ATOM 7282 C CA . PHE D 1 169 ? 23.779 1.206 62.442 1.00 10.96 169 PHE D CA 1
ATOM 7283 C C . PHE D 1 169 ? 22.241 1.254 62.365 1.00 9.16 169 PHE D C 1
ATOM 7284 O O . PHE D 1 169 ? 21.586 0.272 62.059 1.00 15.97 169 PHE D O 1
ATOM 7292 N N . GLY D 1 170 ? 21.714 2.460 62.491 1.00 14.39 170 GLY D N 1
ATOM 7293 C CA . GLY D 1 170 ? 20.266 2.640 62.653 1.00 14.57 170 GLY D CA 1
ATOM 7294 C C . GLY D 1 170 ? 19.862 1.988 63.956 1.00 17.16 170 GLY D C 1
ATOM 7295 O O . GLY D 1 170 ? 20.658 1.921 64.886 1.00 21.29 170 GLY D O 1
ATOM 7296 N N . TYR D 1 171 ? 18.613 1.550 64.024 1.00 14.70 171 TYR D N 1
ATOM 7297 C CA . TYR D 1 171 ? 18.070 0.809 65.184 1.00 15.76 171 TYR D CA 1
ATOM 7298 C C . TYR D 1 171 ? 18.297 -0.693 65.068 1.00 16.66 171 TYR D C 1
ATOM 7299 O O . TYR D 1 171 ? 18.217 -1.269 63.977 1.00 14.91 171 TYR D O 1
ATOM 7308 N N . ASP D 1 172 ? 18.825 -1.273 66.144 1.00 19.19 172 ASP D N 1
ATOM 7309 C CA . ASP D 1 172 ? 18.845 -2.755 66.314 1.00 21.99 172 ASP D CA 1
ATOM 7310 C C . ASP D 1 172 ? 19.712 -3.512 65.308 1.00 25.97 172 ASP D C 1
ATOM 7311 O O . ASP D 1 172 ? 19.415 -4.671 64.971 1.00 27.61 172 ASP D O 1
ATOM 7316 N N . ASN D 1 173 ? 20.587 -2.791 64.646 1.00 20.44 173 ASN D N 1
ATOM 7317 C CA . ASN D 1 173 ? 21.521 -3.391 63.716 1.00 16.18 173 ASN D CA 1
ATOM 7318 C C . ASN D 1 173 ? 22.925 -2.903 63.996 1.00 15.59 173 ASN D C 1
ATOM 7319 O O . ASN D 1 173 ? 23.129 -1.797 64.501 1.00 15.62 173 ASN D O 1
ATOM 7324 N N . LEU D 1 174 ? 23.881 -3.761 63.684 1.00 11.03 174 LEU D N 1
ATOM 7325 C CA . LEU D 1 174 ? 25.308 -3.437 63.738 1.00 13.71 174 LEU D CA 1
ATOM 7326 C C . LEU D 1 174 ? 25.974 -3.568 62.369 1.00 15.62 174 LEU D C 1
ATOM 7327 O O . LEU D 1 174 ? 25.645 -4.424 61.569 1.00 17.77 174 LEU D O 1
ATOM 7332 N N . VAL D 1 175 ? 27.016 -2.790 62.202 1.00 14.85 175 VAL D N 1
ATOM 7333 C CA A VAL D 1 175 ? 27.937 -2.946 61.070 0.50 13.09 175 VAL D CA 1
ATOM 7334 C CA B VAL D 1 175 ? 27.942 -2.963 61.081 0.50 14.97 175 VAL D CA 1
ATOM 7335 C C . VAL D 1 175 ? 29.352 -2.886 61.587 1.00 11.86 175 VAL D C 1
ATOM 7336 O O . VAL D 1 175 ? 29.633 -2.142 62.547 1.00 15.10 175 VAL D O 1
ATOM 7343 N N . VAL D 1 176 ? 30.224 -3.708 60.996 1.00 11.62 176 VAL D N 1
ATOM 7344 C CA . VAL D 1 176 ? 31.666 -3.676 61.323 1.00 13.76 176 VAL D CA 1
ATOM 7345 C C . VAL D 1 176 ? 32.459 -2.916 60.274 1.00 13.79 176 VAL D C 1
ATOM 7346 O O . VAL D 1 176 ? 32.445 -3.276 59.082 1.00 15.44 176 VAL D O 1
ATOM 7350 N N . ASP D 1 177 ? 33.015 -1.793 60.710 1.00 12.86 177 ASP D N 1
ATOM 7351 C CA . ASP D 1 177 ? 33.817 -0.915 59.876 1.00 13.36 177 ASP D CA 1
ATOM 7352 C C . ASP D 1 177 ? 35.282 -1.376 59.781 1.00 14.04 177 ASP D C 1
ATOM 7353 O O . ASP D 1 177 ? 35.996 -1.441 60.766 1.00 14.92 177 ASP D O 1
ATOM 7358 N N . MET D 1 178 ? 35.615 -1.946 58.629 1.00 15.82 178 MET D N 1
ATOM 7359 C CA . MET D 1 178 ? 36.911 -2.636 58.467 1.00 16.13 178 MET D CA 1
ATOM 7360 C C . MET D 1 178 ? 38.053 -1.630 58.498 1.00 12.53 178 MET D C 1
ATOM 7361 O O . MET D 1 178 ? 39.203 -1.994 58.715 1.00 18.55 178 MET D O 1
ATOM 7366 N N . LEU D 1 179 ? 37.710 -0.351 58.409 1.00 12.79 179 LEU D N 1
ATOM 7367 C CA . LEU D 1 179 ? 38.705 0.702 58.476 1.00 16.46 179 LEU D CA 1
ATOM 7368 C C . LEU D 1 179 ? 39.028 1.051 59.923 1.00 16.28 179 LEU D C 1
ATOM 7369 O O . LEU D 1 179 ? 40.041 1.637 60.198 1.00 17.41 179 LEU D O 1
ATOM 7374 N N . GLY D 1 180 ? 38.152 0.640 60.822 1.00 17.31 180 GLY D N 1
ATOM 7375 C CA . GLY D 1 180 ? 38.277 0.928 62.231 1.00 14.56 180 GLY D CA 1
ATOM 7376 C C . GLY D 1 180 ? 39.492 0.290 62.874 1.00 16.44 180 GLY D C 1
ATOM 7377 O O . GLY D 1 180 ? 40.085 0.842 63.804 1.00 15.21 180 GLY D O 1
ATOM 7378 N N . PHE D 1 181 ? 39.832 -0.912 62.426 1.00 15.31 181 PHE D N 1
ATOM 7379 C CA . PHE D 1 181 ? 40.994 -1.612 62.962 1.00 17.48 181 PHE D CA 1
ATOM 7380 C C . PHE D 1 181 ? 42.251 -0.771 62.799 1.00 17.70 181 PHE D C 1
ATOM 7381 O O . PHE D 1 181 ? 43.006 -0.576 63.748 1.00 16.57 181 PHE D O 1
ATOM 7389 N N . GLY D 1 182 ? 42.418 -0.205 61.618 1.00 17.90 182 GLY D N 1
ATOM 7390 C CA . GLY D 1 182 ? 43.604 0.582 61.309 1.00 15.93 182 GLY D CA 1
ATOM 7391 C C . GLY D 1 182 ? 43.648 1.877 62.110 1.00 16.58 182 GLY D C 1
ATOM 7392 O O . GLY D 1 182 ? 44.695 2.257 62.647 1.00 19.82 182 GLY D O 1
ATOM 7393 N N . VAL D 1 183 ? 42.473 2.475 62.282 1.00 15.25 183 VAL D N 1
ATOM 7394 C CA . VAL D 1 183 ? 42.320 3.702 63.064 1.00 16.37 183 VAL D CA 1
ATOM 7395 C C . VAL D 1 183 ? 42.753 3.466 64.500 1.00 16.50 183 VAL D C 1
ATOM 7396 O O . VAL D 1 183 ? 43.496 4.275 65.089 1.00 17.78 183 VAL D O 1
ATOM 7400 N N . MET D 1 184 ? 42.367 2.310 65.026 1.00 16.18 184 MET D N 1
ATOM 7401 C CA . MET D 1 184 ? 42.692 1.978 66.415 1.00 16.83 184 MET D CA 1
ATOM 7402 C C . MET D 1 184 ? 44.202 1.762 66.575 1.00 18.74 184 MET D C 1
ATOM 7403 O O . MET D 1 184 ? 44.830 2.219 67.526 1.00 17.85 184 MET D O 1
ATOM 7408 N N . LYS D 1 185 ? 44.765 1.056 65.617 1.00 19.22 185 LYS D N 1
ATOM 7409 C CA . LYS D 1 185 ? 46.204 0.837 65.592 1.00 19.64 185 LYS D CA 1
ATOM 7410 C C . LYS D 1 185 ? 46.961 2.145 65.619 1.00 18.48 185 LYS D C 1
ATOM 7411 O O . LYS D 1 185 ? 47.956 2.291 66.312 1.00 24.48 185 LYS D O 1
ATOM 7417 N N . GLN D 1 186 ? 46.532 3.068 64.780 1.00 21.19 186 GLN D N 1
ATOM 7418 C CA . GLN D 1 186 ? 47.328 4.257 64.497 1.00 26.33 186 GLN D CA 1
ATOM 7419 C C . GLN D 1 186 ? 47.219 5.253 65.637 1.00 24.48 186 GLN D C 1
ATOM 7420 O O . GLN D 1 186 ? 48.097 6.082 65.844 1.00 24.32 186 GLN D O 1
ATOM 7426 N N . THR D 1 187 ? 46.128 5.167 66.380 1.00 19.71 187 THR D N 1
ATOM 7427 C CA . THR D 1 187 ? 45.854 6.170 67.416 1.00 21.58 187 THR D CA 1
ATOM 7428 C C . THR D 1 187 ? 46.036 5.643 68.844 1.00 19.42 187 THR D C 1
ATOM 7429 O O . THR D 1 187 ? 46.009 6.413 69.802 1.00 20.32 187 THR D O 1
ATOM 7433 N N . CYS D 1 188 ? 46.172 4.331 68.986 1.00 19.01 188 CYS D N 1
ATOM 7434 C CA . CYS D 1 188 ? 46.273 3.687 70.301 1.00 20.91 188 CYS D CA 1
ATOM 7435 C C . CYS D 1 188 ? 47.592 2.952 70.501 1.00 21.70 188 CYS D C 1
ATOM 7436 O O . CYS D 1 188 ? 47.676 1.960 71.226 1.00 21.31 188 CYS D O 1
ATOM 7439 N N . GLY D 1 189 ? 48.586 3.384 69.743 1.00 21.35 189 GLY D N 1
ATOM 7440 C CA . GLY D 1 189 ? 49.973 2.956 69.950 1.00 24.01 189 GLY D CA 1
ATOM 7441 C C . GLY D 1 189 ? 50.235 1.526 69.511 1.00 20.18 189 GLY D C 1
ATOM 7442 O O . GLY D 1 189 ? 51.050 0.835 70.085 1.00 23.10 189 GLY D O 1
ATOM 7443 N N . ASN D 1 190 ? 49.451 1.072 68.544 1.00 21.01 190 ASN D N 1
ATOM 7444 C CA . ASN D 1 190 ? 49.577 -0.281 67.995 1.00 18.71 190 ASN D CA 1
ATOM 7445 C C . ASN D 1 190 ? 49.463 -1.382 69.037 1.00 19.78 190 ASN D C 1
ATOM 7446 O O . ASN D 1 190 ? 50.111 -2.428 68.948 1.00 21.45 190 ASN D O 1
ATOM 7451 N N . LEU D 1 191 ? 48.613 -1.150 70.026 1.00 21.03 191 LEU D N 1
ATOM 7452 C CA . LEU D 1 191 ? 48.175 -2.234 70.932 1.00 19.34 191 LEU D CA 1
ATOM 7453 C C . LEU D 1 191 ? 47.483 -3.342 70.140 1.00 16.94 191 LEU D C 1
ATOM 7454 O O . LEU D 1 191 ? 46.805 -3.066 69.121 1.00 16.23 191 LEU D O 1
ATOM 7459 N N . PRO D 1 192 ? 47.576 -4.592 70.623 1.00 17.27 192 PRO D N 1
ATOM 7460 C CA . PRO D 1 192 ? 46.816 -5.668 70.035 1.00 17.87 192 PRO D CA 1
ATOM 7461 C C . PRO D 1 192 ? 45.367 -5.341 69.825 1.00 17.46 192 PRO D C 1
ATOM 7462 O O . PRO D 1 192 ? 44.684 -4.857 70.733 1.00 18.43 192 PRO D O 1
ATOM 7466 N N . VAL D 1 193 ? 44.962 -5.531 68.586 1.00 16.29 193 VAL D N 1
ATOM 7467 C CA . VAL D 1 193 ? 43.558 -5.448 68.194 1.00 15.79 193 VAL D CA 1
ATOM 7468 C C . VAL D 1 193 ? 43.018 -6.833 67.862 1.00 18.29 193 VAL D C 1
ATOM 7469 O O . VAL D 1 193 ? 43.629 -7.621 67.138 1.00 16.77 193 VAL D O 1
ATOM 7473 N N . ILE D 1 194 ? 41.874 -7.132 68.455 1.00 17.14 194 ILE D N 1
ATOM 7474 C CA . ILE D 1 194 ? 41.215 -8.414 68.213 1.00 11.39 194 ILE D CA 1
ATOM 7475 C C . ILE D 1 194 ? 39.784 -8.167 67.733 1.00 16.02 194 ILE D C 1
ATOM 7476 O O . ILE D 1 194 ? 39.231 -7.096 67.909 1.00 16.22 194 ILE D O 1
ATOM 7481 N N . PHE D 1 195 ? 39.211 -9.181 67.116 1.00 17.97 195 PHE D N 1
ATOM 7482 C CA . PHE D 1 195 ? 37.867 -9.109 66.531 1.00 15.07 195 PHE D CA 1
ATOM 7483 C C . PHE D 1 195 ? 36.911 -10.108 67.145 1.00 15.39 195 PHE D C 1
ATOM 7484 O O . PHE D 1 195 ? 36.940 -11.323 66.868 1.00 14.46 195 PHE D O 1
ATOM 7492 N N . ASP D 1 196 ? 35.942 -9.563 67.857 1.00 16.42 196 ASP D N 1
ATOM 7493 C CA . ASP D 1 196 ? 34.744 -10.330 68.292 1.00 20.87 196 ASP D CA 1
ATOM 7494 C C . ASP D 1 196 ? 33.729 -10.450 67.165 1.00 17.62 196 ASP D C 1
ATOM 7495 O O . ASP D 1 196 ? 32.798 -9.660 67.041 1.00 17.51 196 ASP D O 1
ATOM 7500 N N . VAL D 1 197 ? 33.842 -11.552 66.431 1.00 15.39 197 VAL D N 1
ATOM 7501 C CA . VAL D 1 197 ? 32.986 -11.803 65.261 1.00 17.21 197 VAL D CA 1
ATOM 7502 C C . VAL D 1 197 ? 31.582 -12.185 65.661 1.00 17.58 197 VAL D C 1
ATOM 7503 O O . VAL D 1 197 ? 30.637 -11.662 65.112 1.00 17.98 197 VAL D O 1
ATOM 7507 N N . THR D 1 198 ? 31.466 -12.858 66.802 1.00 16.90 198 THR D N 1
ATOM 7508 C CA . THR D 1 198 ? 30.167 -13.348 67.283 1.00 16.80 198 THR D CA 1
ATOM 7509 C C . THR D 1 198 ? 29.186 -12.218 67.628 1.00 18.88 198 THR D C 1
ATOM 7510 O O . THR D 1 198 ? 27.992 -12.263 67.274 1.00 16.54 198 THR D O 1
ATOM 7514 N N . HIS D 1 199 ? 29.656 -11.242 68.389 1.00 19.94 199 HIS D N 1
ATOM 7515 C CA . HIS D 1 199 ? 28.730 -10.240 68.919 1.00 18.05 199 HIS D CA 1
ATOM 7516 C C . HIS D 1 199 ? 28.404 -9.249 67.825 1.00 21.38 199 HIS D C 1
ATOM 7517 O O . HIS D 1 199 ? 27.300 -8.733 67.758 1.00 23.53 199 HIS D O 1
ATOM 7524 N N . SER D 1 200 ? 29.274 -9.240 66.836 1.00 24.82 200 SER D N 1
ATOM 7525 C CA . SER D 1 200 ? 29.164 -8.310 65.721 1.00 24.54 200 SER D CA 1
ATOM 7526 C C . SER D 1 200 ? 27.986 -8.686 64.850 1.00 29.22 200 SER D C 1
ATOM 7527 O O . SER D 1 200 ? 27.632 -7.944 63.940 1.00 28.81 200 SER D O 1
ATOM 7530 N N . LEU D 1 201 ? 27.577 -9.944 64.980 1.00 31.63 201 LEU D N 1
ATOM 7531 C CA . LEU D 1 201 ? 26.623 -10.565 64.049 1.00 33.56 201 LEU D CA 1
ATOM 7532 C C . LEU D 1 201 ? 25.232 -10.393 64.589 1.00 42.97 201 LEU D C 1
ATOM 7533 O O . LEU D 1 201 ? 24.279 -11.042 64.144 1.00 49.00 201 LEU D O 1
ATOM 7538 N N . GLN D 1 202 ? 25.162 -9.611 65.651 1.00 51.31 202 GLN D N 1
ATOM 7539 C CA . GLN D 1 202 ? 23.896 -9.403 66.373 1.00 55.04 202 GLN D CA 1
ATOM 7540 C C . GLN D 1 202 ? 22.956 -8.509 65.584 1.00 58.26 202 GLN D C 1
ATOM 7541 O O . GLN D 1 202 ? 23.351 -7.471 65.035 1.00 59.13 202 GLN D O 1
ATOM 7547 N N . THR D 1 203 ? 21.702 -8.933 65.536 1.00 60.34 203 THR D N 1
ATOM 7548 C CA . THR D 1 203 ? 20.636 -8.108 64.960 1.00 60.54 203 THR D CA 1
ATOM 7549 C C . THR D 1 203 ? 19.233 -8.486 65.453 1.00 61.18 203 THR D C 1
ATOM 7550 O O . THR D 1 203 ? 18.524 -7.660 66.042 1.00 60.80 203 THR D O 1
ATOM 7554 N N . GLY D 1 213 ? 24.076 -20.021 56.592 1.00 69.33 213 GLY D N 1
ATOM 7555 C CA . GLY D 1 213 ? 23.625 -18.694 57.006 1.00 67.52 213 GLY D CA 1
ATOM 7556 C C . GLY D 1 213 ? 24.545 -18.061 58.022 1.00 67.01 213 GLY D C 1
ATOM 7557 O O . GLY D 1 213 ? 25.540 -17.420 57.679 1.00 71.74 213 GLY D O 1
ATOM 7558 N N . ARG D 1 214 ? 24.190 -18.238 59.285 1.00 65.22 214 ARG D N 1
ATOM 7559 C CA . ARG D 1 214 ? 25.013 -17.760 60.398 1.00 63.60 214 ARG D CA 1
ATOM 7560 C C . ARG D 1 214 ? 26.438 -18.267 60.235 1.00 59.87 214 ARG D C 1
ATOM 7561 O O . ARG D 1 214 ? 27.402 -17.528 60.371 1.00 50.09 214 ARG D O 1
ATOM 7569 N N . ARG D 1 215 ? 26.530 -19.568 60.004 1.00 59.41 215 ARG D N 1
ATOM 7570 C CA . ARG D 1 215 ? 27.817 -20.262 59.790 1.00 58.32 215 ARG D CA 1
ATOM 7571 C C . ARG D 1 215 ? 28.591 -19.632 58.645 1.00 55.16 215 ARG D C 1
ATOM 7572 O O . ARG D 1 215 ? 29.822 -19.559 58.655 1.00 51.30 215 ARG D O 1
ATOM 7580 N N . ALA D 1 216 ? 27.839 -19.269 57.619 1.00 50.25 216 ALA D N 1
ATOM 7581 C CA . ALA D 1 216 ? 28.412 -18.726 56.389 1.00 46.18 216 ALA D CA 1
ATOM 7582 C C . ALA D 1 216 ? 28.773 -17.264 56.573 1.00 41.31 216 ALA D C 1
ATOM 7583 O O . ALA D 1 216 ? 29.844 -16.818 56.127 1.00 33.65 216 ALA D O 1
ATOM 7585 N N . GLN D 1 217 ? 27.924 -16.540 57.300 1.00 37.40 217 GLN D N 1
ATOM 7586 C CA . GLN D 1 217 ? 28.121 -15.094 57.444 1.00 32.88 217 GLN D CA 1
ATOM 7587 C C . GLN D 1 217 ? 29.230 -14.870 58.455 1.00 27.69 217 GLN D C 1
ATOM 7588 O O . GLN D 1 217 ? 30.069 -13.994 58.289 1.00 19.74 217 GLN D O 1
ATOM 7594 N N . ALA D 1 218 ? 29.316 -15.753 59.438 1.00 24.49 218 ALA D N 1
ATOM 7595 C CA . ALA D 1 218 ? 30.358 -15.619 60.453 1.00 18.99 218 ALA D CA 1
ATOM 7596 C C . ALA D 1 218 ? 31.731 -15.773 59.796 1.00 16.19 218 ALA D C 1
ATOM 7597 O O . ALA D 1 218 ? 32.701 -15.152 60.222 1.00 16.66 218 ALA D O 1
ATOM 7599 N N . LEU D 1 219 ? 31.846 -16.723 58.877 1.00 17.95 219 LEU D N 1
ATOM 7600 C CA . LEU D 1 219 ? 33.156 -17.009 58.262 1.00 20.79 219 LEU D CA 1
ATOM 7601 C C . LEU D 1 219 ? 33.593 -15.819 57.383 1.00 17.68 219 LEU D C 1
ATOM 7602 O O . LEU D 1 219 ? 34.743 -15.369 57.413 1.00 14.54 219 LEU D O 1
ATOM 7607 N N . ASP D 1 220 ? 32.648 -15.322 56.606 1.00 16.70 220 ASP D N 1
ATOM 7608 C CA . ASP D 1 220 ? 32.928 -14.200 55.701 1.00 21.70 220 ASP D CA 1
ATOM 7609 C C . ASP D 1 220 ? 33.350 -12.987 56.521 1.00 18.09 220 ASP D C 1
ATOM 7610 O O . ASP D 1 220 ? 34.289 -12.266 56.177 1.00 14.08 220 ASP D O 1
ATOM 7615 N N . LEU D 1 221 ? 32.679 -12.783 57.645 1.00 17.59 221 LEU D N 1
ATOM 7616 C CA . LEU D 1 221 ? 32.923 -11.603 58.436 1.00 13.79 221 LEU D CA 1
ATOM 7617 C C . LEU D 1 221 ? 34.270 -11.730 59.131 1.00 17.03 221 LEU D C 1
ATOM 7618 O O . LEU D 1 221 ? 35.040 -10.815 59.136 1.00 12.34 221 LEU D O 1
ATOM 7623 N N . ALA D 1 222 ? 34.573 -12.920 59.613 1.00 11.00 222 ALA D N 1
ATOM 7624 C CA . ALA D 1 222 ? 35.863 -13.191 60.295 1.00 14.79 222 ALA D CA 1
ATOM 7625 C C . ALA D 1 222 ? 37.059 -13.108 59.352 1.00 11.95 222 ALA D C 1
ATOM 7626 O O . ALA D 1 222 ? 38.083 -12.518 59.672 1.00 17.65 222 ALA D O 1
ATOM 7628 N N . LEU D 1 223 ? 36.886 -13.617 58.146 1.00 11.92 223 LEU D N 1
ATOM 7629 C CA . LEU D 1 223 ? 37.940 -13.536 57.141 1.00 14.96 223 LEU D CA 1
ATOM 7630 C C . LEU D 1 223 ? 38.221 -12.091 56.776 1.00 13.83 223 LEU D C 1
ATOM 7631 O O . LEU D 1 223 ? 39.389 -11.706 56.661 1.00 12.71 223 LEU D O 1
ATOM 7636 N N . ALA D 1 224 ? 37.157 -11.315 56.624 1.00 14.08 224 ALA D N 1
ATOM 7637 C CA . ALA D 1 224 ? 37.282 -9.876 56.233 1.00 12.80 224 ALA D CA 1
ATOM 7638 C C . ALA D 1 224 ? 38.042 -9.084 57.265 1.00 13.28 224 ALA D C 1
ATOM 7639 O O . ALA D 1 224 ? 38.980 -8.368 56.942 1.00 14.02 224 ALA D O 1
ATOM 7641 N N . GLY D 1 225 ? 37.764 -9.359 58.535 1.00 16.93 225 GLY D N 1
ATOM 7642 C CA . GLY D 1 225 ? 38.472 -8.665 59.607 1.00 12.69 225 GLY D CA 1
ATOM 7643 C C . GLY D 1 225 ? 39.922 -9.053 59.709 1.00 12.10 225 GLY D C 1
ATOM 7644 O O . GLY D 1 225 ? 40.808 -8.228 59.849 1.00 14.38 225 GLY D O 1
ATOM 7645 N N . MET D 1 226 ? 40.178 -10.348 59.597 1.00 18.28 226 MET D N 1
ATOM 7646 C CA . MET D 1 226 ? 41.534 -10.841 59.811 1.00 16.09 226 MET D CA 1
ATOM 7647 C C . MET D 1 226 ? 42.405 -10.411 58.633 1.00 13.85 226 MET D C 1
ATOM 7648 O O . MET D 1 226 ? 43.638 -10.352 58.712 1.00 13.94 226 MET D O 1
ATOM 7653 N N . ALA D 1 227 ? 41.754 -10.138 57.510 1.00 13.02 227 ALA D N 1
ATOM 7654 C CA . ALA D 1 227 ? 42.463 -9.662 56.321 1.00 15.53 227 ALA D CA 1
ATOM 7655 C C . ALA D 1 227 ? 43.156 -8.321 56.566 1.00 16.00 227 ALA D C 1
ATOM 7656 O O . ALA D 1 227 ? 44.109 -7.982 55.866 1.00 14.22 227 ALA D O 1
ATOM 7658 N N . THR D 1 228 ? 42.784 -7.654 57.658 1.00 14.21 228 THR D N 1
ATOM 7659 C CA . THR D 1 228 ? 43.304 -6.314 57.981 1.00 11.56 228 THR D CA 1
ATOM 7660 C C . THR D 1 228 ? 44.502 -6.347 58.956 1.00 14.06 228 THR D C 1
ATOM 7661 O O . THR D 1 228 ? 45.011 -5.320 59.405 1.00 17.65 228 THR D O 1
ATOM 7665 N N . ARG D 1 229 ? 44.886 -7.565 59.274 1.00 12.36 229 ARG D N 1
ATOM 7666 C CA . ARG D 1 229 ? 46.078 -7.905 60.041 1.00 13.99 229 ARG D CA 1
ATOM 7667 C C . ARG D 1 229 ? 45.918 -7.639 61.535 1.00 16.50 229 ARG D C 1
ATOM 7668 O O . ARG D 1 229 ? 46.145 -6.534 62.025 1.00 20.11 229 ARG D O 1
ATOM 7676 N N . LEU D 1 230 ? 45.386 -8.652 62.221 1.00 14.11 230 LEU D N 1
ATOM 7677 C CA . LEU D 1 230 ? 44.957 -8.498 63.606 1.00 13.77 230 LEU D CA 1
ATOM 7678 C C . LEU D 1 230 ? 45.685 -9.480 64.515 1.00 16.45 230 LEU D C 1
ATOM 7679 O O . LEU D 1 230 ? 46.096 -10.562 64.092 1.00 16.50 230 LEU D O 1
ATOM 7684 N N . ALA D 1 231 ? 45.685 -9.135 65.790 1.00 15.84 231 ALA D N 1
ATOM 7685 C CA . ALA D 1 231 ? 46.323 -9.942 66.862 1.00 11.99 231 ALA D CA 1
ATOM 7686 C C . ALA D 1 231 ? 45.513 -11.193 67.180 1.00 13.98 231 ALA D C 1
ATOM 7687 O O . ALA D 1 231 ? 46.017 -12.206 67.686 1.00 16.12 231 ALA D O 1
ATOM 7689 N N . GLY D 1 232 ? 44.220 -11.123 66.926 1.00 13.69 232 GLY D N 1
ATOM 7690 C CA . GLY D 1 232 ? 43.361 -12.190 67.375 1.00 17.12 232 GLY D CA 1
ATOM 7691 C C . GLY D 1 232 ? 41.933 -12.126 66.938 1.00 17.19 232 GLY D C 1
ATOM 7692 O O . GLY D 1 232 ? 41.452 -11.117 66.414 1.00 16.05 232 GLY D O 1
ATOM 7693 N N . LEU D 1 233 ? 41.305 -13.264 67.180 1.00 13.43 233 LEU D N 1
ATOM 7694 C CA . LEU D 1 233 ? 39.877 -13.533 66.951 1.00 12.45 233 LEU D CA 1
ATOM 7695 C C . LEU D 1 233 ? 39.171 -13.974 68.206 1.00 17.34 233 LEU D C 1
ATOM 7696 O O . LEU D 1 233 ? 39.603 -14.874 68.906 1.00 16.50 233 LEU D O 1
ATOM 7701 N N . PHE D 1 234 ? 37.966 -13.447 68.365 1.00 18.45 234 PHE D N 1
ATOM 7702 C CA . PHE D 1 234 ? 37.188 -13.643 69.590 1.00 18.07 234 PHE D CA 1
ATOM 7703 C C . PHE D 1 234 ? 35.858 -14.227 69.208 1.00 20.01 234 PHE D C 1
ATOM 7704 O O . PHE D 1 234 ? 35.177 -13.708 68.345 1.00 16.31 234 PHE D O 1
ATOM 7712 N N . LEU D 1 235 ? 35.573 -15.413 69.720 1.00 17.66 235 LEU D N 1
ATOM 7713 C CA . LEU D 1 235 ? 34.355 -16.114 69.322 1.00 24.75 235 LEU D CA 1
ATOM 7714 C C . LEU D 1 235 ? 33.763 -17.076 70.317 1.00 34.56 235 LEU D C 1
ATOM 7715 O O . LEU D 1 235 ? 34.412 -17.579 71.233 1.00 33.80 235 LEU D O 1
ATOM 7720 N N . GLU D 1 236 ? 32.498 -17.346 70.039 1.00 35.42 236 GLU D N 1
ATOM 7721 C CA . GLU D 1 236 ? 31.643 -18.222 70.831 1.00 36.13 236 GLU D CA 1
ATOM 7722 C C . GLU D 1 236 ? 31.054 -19.316 69.963 1.00 39.01 236 GLU D C 1
ATOM 7723 O O . GLU D 1 236 ? 30.765 -19.119 68.777 1.00 31.84 236 GLU D O 1
ATOM 7729 N N . SER D 1 237 ? 30.994 -20.492 70.569 1.00 43.39 237 SER D N 1
ATOM 7730 C CA . SER D 1 237 ? 30.292 -21.647 70.028 1.00 48.72 237 SER D CA 1
ATOM 7731 C C . SER D 1 237 ? 29.119 -22.042 70.910 1.00 54.72 237 SER D C 1
ATOM 7732 O O . SER D 1 237 ? 28.977 -21.580 72.043 1.00 54.11 237 SER D O 1
ATOM 7735 N N . HIS D 1 238 ? 28.347 -22.995 70.409 1.00 60.43 238 HIS D N 1
ATOM 7736 C CA . HIS D 1 238 ? 27.560 -23.880 71.271 1.00 65.91 238 HIS D CA 1
ATOM 7737 C C . HIS D 1 238 ? 27.625 -25.333 70.795 1.00 67.67 238 HIS D C 1
ATOM 7738 O O . HIS D 1 238 ? 27.781 -25.608 69.603 1.00 65.46 238 HIS D O 1
ATOM 7745 N N . PRO D 1 239 ? 27.414 -26.265 71.724 1.00 70.98 239 PRO D N 1
ATOM 7746 C CA . PRO D 1 239 ? 27.385 -27.673 71.403 1.00 71.50 239 PRO D CA 1
ATOM 7747 C C . PRO D 1 239 ? 26.081 -28.040 70.716 1.00 71.16 239 PRO D C 1
ATOM 7748 O O . PRO D 1 239 ? 26.012 -28.038 69.488 1.00 69.96 239 PRO D O 1
ATOM 7752 N N . ALA D 1 251 ? 26.553 -17.815 67.719 1.00 41.91 251 ALA D N 1
ATOM 7753 C CA . ALA D 1 251 ? 27.445 -18.902 68.119 1.00 43.35 251 ALA D CA 1
ATOM 7754 C C . ALA D 1 251 ? 27.638 -19.916 66.996 1.00 45.06 251 ALA D C 1
ATOM 7755 O O . ALA D 1 251 ? 26.689 -20.549 66.511 1.00 42.86 251 ALA D O 1
ATOM 7757 N N . LEU D 1 252 ? 28.908 -20.095 66.659 1.00 43.51 252 LEU D N 1
ATOM 7758 C CA . LEU D 1 252 ? 29.360 -21.124 65.711 1.00 45.13 252 LEU D CA 1
ATOM 7759 C C . LEU D 1 252 ? 28.990 -22.510 66.243 1.00 45.74 252 LEU D C 1
ATOM 7760 O O . LEU D 1 252 ? 29.242 -22.822 67.408 1.00 43.43 252 LEU D O 1
ATOM 7765 N N . PRO D 1 253 ? 28.399 -23.358 65.389 1.00 46.84 253 PRO D N 1
ATOM 7766 C CA . PRO D 1 253 ? 28.265 -24.761 65.797 1.00 45.79 253 PRO D CA 1
ATOM 7767 C C . PRO D 1 253 ? 29.630 -25.379 66.064 1.00 43.32 253 PRO D C 1
ATOM 7768 O O . PRO D 1 253 ? 30.554 -25.227 65.271 1.00 39.74 253 PRO D O 1
ATOM 7772 N N . LEU D 1 254 ? 29.742 -26.041 67.205 1.00 40.03 254 LEU D N 1
ATOM 7773 C CA . LEU D 1 254 ? 31.048 -26.446 67.749 1.00 40.16 254 LEU D CA 1
ATOM 7774 C C . LEU D 1 254 ? 31.791 -27.383 66.805 1.00 38.58 254 LEU D C 1
ATOM 7775 O O . LEU D 1 254 ? 33.006 -27.314 66.670 1.00 33.94 254 LEU D O 1
ATOM 7780 N N . HIS D 1 255 ? 31.046 -28.268 66.161 1.00 41.79 255 HIS D N 1
ATOM 7781 C CA . HIS D 1 255 ? 31.665 -29.324 65.343 1.00 41.21 255 HIS D CA 1
ATOM 7782 C C . HIS D 1 255 ? 32.321 -28.683 64.119 1.00 38.07 255 HIS D C 1
ATOM 7783 O O . HIS D 1 255 ? 33.168 -29.264 63.433 1.00 34.01 255 HIS D O 1
ATOM 7790 N N . LEU D 1 256 ? 31.987 -27.427 63.905 1.00 35.32 256 LEU D N 1
ATOM 7791 C CA . LEU D 1 256 ? 32.453 -26.752 62.702 1.00 29.05 256 LEU D CA 1
ATOM 7792 C C . LEU D 1 256 ? 33.712 -25.970 63.022 1.00 23.25 256 LEU D C 1
ATOM 7793 O O . LEU D 1 256 ? 34.243 -25.237 62.204 1.00 22.30 256 LEU D O 1
ATOM 7798 N N . LEU D 1 257 ? 34.121 -26.039 64.269 1.00 19.22 257 LEU D N 1
ATOM 7799 C CA . LEU D 1 257 ? 35.198 -25.163 64.744 1.00 19.38 257 LEU D CA 1
ATOM 7800 C C . LEU D 1 257 ? 36.500 -25.449 64.007 1.00 18.47 257 LEU D C 1
ATOM 7801 O O . LEU D 1 257 ? 37.166 -24.543 63.544 1.00 17.45 257 LEU D O 1
ATOM 7806 N N . GLU D 1 258 ? 36.788 -26.724 63.775 1.00 19.33 258 GLU D N 1
ATOM 7807 C CA . GLU D 1 258 ? 38.078 -27.108 63.195 1.00 20.02 258 GLU D CA 1
ATOM 7808 C C . GLU D 1 258 ? 38.169 -26.612 61.747 1.00 17.42 258 GLU D C 1
ATOM 7809 O O . GLU D 1 258 ? 39.178 -26.043 61.300 1.00 18.01 258 GLU D O 1
ATOM 7815 N N . ASP D 1 259 ? 37.070 -26.775 61.030 1.00 15.62 259 ASP D N 1
ATOM 7816 C CA . ASP D 1 259 ? 37.015 -26.388 59.625 1.00 17.83 259 ASP D CA 1
ATOM 7817 C C . ASP D 1 259 ? 37.080 -24.872 59.508 1.00 20.26 259 ASP D C 1
ATOM 7818 O O . ASP D 1 259 ? 37.672 -24.335 58.587 1.00 17.93 259 ASP D O 1
ATOM 7823 N N . PHE D 1 260 ? 36.375 -24.220 60.416 1.00 18.98 260 PHE D N 1
ATOM 7824 C CA . PHE D 1 260 ? 36.339 -22.754 60.498 1.00 13.29 260 PHE D CA 1
ATOM 7825 C C . PHE D 1 260 ? 37.737 -22.212 60.707 1.00 16.70 260 PHE D C 1
ATOM 7826 O O . PHE D 1 260 ? 38.222 -21.332 59.988 1.00 16.01 260 PHE D O 1
ATOM 7834 N N . LEU D 1 261 ? 38.389 -22.750 61.717 1.00 16.05 261 LEU D N 1
ATOM 7835 C CA . LEU D 1 261 ? 39.756 -22.354 62.059 1.00 15.20 261 LEU D CA 1
ATOM 7836 C C . LEU D 1 261 ? 40.805 -22.671 61.004 1.00 14.32 261 LEU D C 1
ATOM 7837 O O . LEU D 1 261 ? 41.757 -21.918 60.835 1.00 15.28 261 LEU D O 1
ATOM 7842 N N . ILE D 1 262 ? 40.641 -23.772 60.273 1.00 17.60 262 ILE D N 1
ATOM 7843 C CA . ILE D 1 262 ? 41.563 -24.050 59.171 1.00 16.39 262 ILE D CA 1
ATOM 7844 C C . ILE D 1 262 ? 41.621 -22.852 58.210 1.00 18.99 262 ILE D C 1
ATOM 7845 O O . ILE D 1 262 ? 42.689 -22.437 57.755 1.00 18.25 262 ILE D O 1
ATOM 7850 N N . ARG D 1 263 ? 40.452 -22.302 57.935 1.00 18.00 263 ARG D N 1
ATOM 7851 C CA . ARG D 1 263 ? 40.297 -21.242 56.935 1.00 18.32 263 ARG D CA 1
ATOM 7852 C C . ARG D 1 263 ? 40.804 -19.922 57.473 1.00 17.34 263 ARG D C 1
ATOM 7853 O O . ARG D 1 263 ? 41.495 -19.170 56.783 1.00 17.68 263 ARG D O 1
ATOM 7861 N N . ILE D 1 264 ? 40.580 -19.704 58.759 1.00 12.84 264 ILE D N 1
ATOM 7862 C CA . ILE D 1 264 ? 41.051 -18.466 59.368 1.00 12.84 264 ILE D CA 1
ATOM 7863 C C . ILE D 1 264 ? 42.568 -18.497 59.425 1.00 14.63 264 ILE D C 1
ATOM 7864 O O . ILE D 1 264 ? 43.241 -17.535 59.095 1.00 11.85 264 ILE D O 1
ATOM 7869 N N . LYS D 1 265 ? 43.121 -19.631 59.822 1.00 14.96 265 LYS D N 1
ATOM 7870 C CA . LYS D 1 265 ? 44.587 -19.742 59.900 1.00 12.73 265 LYS D CA 1
ATOM 7871 C C . LYS D 1 265 ? 45.213 -19.534 58.525 1.00 14.91 265 LYS D C 1
ATOM 7872 O O . LYS D 1 265 ? 46.326 -19.004 58.430 1.00 14.85 265 LYS D O 1
ATOM 7878 N N . ALA D 1 266 ? 44.584 -20.145 57.520 1.00 17.73 266 ALA D N 1
ATOM 7879 C CA . ALA D 1 266 ? 45.046 -20.077 56.126 1.00 15.79 266 ALA D CA 1
ATOM 7880 C C . ALA D 1 266 ? 45.252 -18.613 55.738 1.00 14.26 266 ALA D C 1
ATOM 7881 O O . ALA D 1 266 ? 46.287 -18.230 55.178 1.00 13.70 266 ALA D O 1
ATOM 7883 N N . LEU D 1 267 ? 44.256 -17.816 56.055 1.00 13.63 267 LEU D N 1
ATOM 7884 C CA . LEU D 1 267 ? 44.252 -16.402 55.674 1.00 11.84 267 LEU D CA 1
ATOM 7885 C C . LEU D 1 267 ? 45.225 -15.644 56.551 1.00 16.13 267 LEU D C 1
ATOM 7886 O O . LEU D 1 267 ? 45.995 -14.828 56.069 1.00 14.86 267 LEU D O 1
ATOM 7891 N N . ASP D 1 268 ? 45.199 -15.922 57.846 1.00 11.23 268 ASP D N 1
ATOM 7892 C CA . ASP D 1 268 ? 46.102 -15.219 58.775 1.00 16.50 268 ASP D CA 1
ATOM 7893 C C . ASP D 1 268 ? 47.550 -15.461 58.375 1.00 13.69 268 ASP D C 1
ATOM 7894 O O . ASP D 1 268 ? 48.362 -14.546 58.356 1.00 15.03 268 ASP D O 1
ATOM 7899 N N . ASP D 1 269 ? 47.859 -16.710 58.064 1.00 14.04 269 ASP D N 1
ATOM 7900 C CA . ASP D 1 269 ? 49.242 -17.095 57.729 1.00 16.71 269 ASP D CA 1
ATOM 7901 C C . ASP D 1 269 ? 49.707 -16.310 56.508 1.00 18.12 269 ASP D C 1
ATOM 7902 O O . ASP D 1 269 ? 50.856 -15.857 56.432 1.00 14.99 269 ASP D O 1
ATOM 7907 N N . LEU D 1 270 ? 48.799 -16.136 55.557 1.00 17.39 270 LEU D N 1
ATOM 7908 C CA . LEU D 1 270 ? 49.127 -15.437 54.303 1.00 17.57 270 LEU D CA 1
ATOM 7909 C C . LEU D 1 270 ? 49.372 -13.963 54.567 1.00 17.29 270 LEU D C 1
ATOM 7910 O O . LEU D 1 270 ? 50.421 -13.449 54.255 1.00 18.09 270 LEU D O 1
ATOM 7915 N N . ILE D 1 271 ? 48.451 -13.339 55.288 1.00 20.52 271 ILE D N 1
ATOM 7916 C CA . ILE D 1 271 ? 48.540 -11.898 55.596 1.00 18.10 271 ILE D CA 1
ATOM 7917 C C . ILE D 1 271 ? 49.782 -11.572 56.415 1.00 18.31 271 ILE D C 1
ATOM 7918 O O . ILE D 1 271 ? 50.497 -10.599 56.140 1.00 22.24 271 ILE D O 1
ATOM 7923 N N . LYS D 1 272 ? 50.025 -12.404 57.421 1.00 22.23 272 LYS D N 1
ATOM 7924 C CA . LYS D 1 272 ? 51.125 -12.189 58.353 1.00 19.10 272 LYS D CA 1
ATOM 7925 C C . LYS D 1 272 ? 52.486 -12.448 57.683 1.00 20.06 272 LYS D C 1
ATOM 7926 O O . LYS D 1 272 ? 53.494 -11.912 58.104 1.00 19.90 272 LYS D O 1
ATOM 7932 N N . SER D 1 273 ? 52.464 -13.123 56.539 1.00 21.05 273 SER D N 1
ATOM 7933 C CA . SER D 1 273 ? 53.705 -13.434 55.804 1.00 21.34 273 SER D CA 1
ATOM 7934 C C . SER D 1 273 ? 54.104 -12.288 54.897 1.00 24.92 273 SER D C 1
ATOM 7935 O O . SER D 1 273 ? 55.194 -12.255 54.318 1.00 26.49 273 SER D O 1
ATOM 7938 N N . GLN D 1 274 ? 53.170 -11.383 54.706 1.00 24.36 274 GLN D N 1
ATOM 7939 C CA . GLN D 1 274 ? 53.367 -10.286 53.750 1.00 29.87 274 GLN D CA 1
ATOM 7940 C C . GLN D 1 274 ? 53.954 -9.102 54.497 1.00 30.59 274 GLN D C 1
ATOM 7941 O O . GLN D 1 274 ? 53.469 -8.759 55.557 1.00 30.45 274 GLN D O 1
ATOM 7947 N N . PRO D 1 275 ? 55.034 -8.507 53.987 1.00 31.52 275 PRO D N 1
ATOM 7948 C CA . PRO D 1 275 ? 55.507 -7.326 54.706 1.00 35.08 275 PRO D CA 1
ATOM 7949 C C . PRO D 1 275 ? 54.474 -6.220 54.778 1.00 35.67 275 PRO D C 1
ATOM 7950 O O . PRO D 1 275 ? 53.673 -6.048 53.868 1.00 35.48 275 PRO D O 1
ATOM 7954 N N . ILE D 1 276 ? 54.546 -5.450 55.854 1.00 34.32 276 ILE D N 1
ATOM 7955 C CA . ILE D 1 276 ? 53.752 -4.224 56.013 1.00 39.63 276 ILE D CA 1
ATOM 7956 C C . ILE D 1 276 ? 54.212 -3.117 55.070 1.00 42.51 276 ILE D C 1
ATOM 7957 O O . ILE D 1 276 ? 55.358 -3.078 54.653 1.00 42.07 276 ILE D O 1
ATOM 7962 N N . LEU D 1 277 ? 53.255 -2.284 54.673 1.00 49.19 277 LEU D N 1
ATOM 7963 C CA . LEU D 1 277 ? 53.495 -0.897 54.195 1.00 52.93 277 LEU D CA 1
ATOM 7964 C C . LEU D 1 277 ? 52.702 -0.595 52.918 1.00 54.76 277 LEU D C 1
ATOM 7965 O O . LEU D 1 277 ? 51.529 -0.960 52.787 1.00 52.80 277 LEU D O 1
#

Nearest PDB structures (foldseek):
  3fyp-assembly1_A  TM=1.004E+00  e=1.128E-53  Neisseria meningitidis serogroup B
  4jtk-assembly1_A  TM=9.945E-01  e=1.005E-48  Neisseria meningitidis MC58
  4jtl-assembly1_B  TM=9.859E-01  e=3.052E-47  Neisseria meningitidis MC58
  4jtg-assembly1_B  TM=9.858E-01  e=4.319E-47  Neisseria meningitidis MC58
  4jti-assembly1_B  TM=9.825E-01  e=1.155E-46  Neisseria meningitidis MC58

Secondary structure (DSSP, 8-state):
--EEETTEEESTTS--EEEEEEEE---HHHHHHHHHHHHHHHHHHT--EEEEEES--SS-SSSSS---SHHHHHHHHHHHHHHHH---EEEE--SHHHHHHHHHH-SEEEE-GGGTT-HHHHHHHHHH--EEEEE--TTS-GGGHHHHHHHHHHTT---EEEEE--EE-SSS-EE--TTHHHHHHHHTTT--EEEE-GGG-----THHHHHHHHHHHHHTT--SEEEES-----HHHHHHHHHHHHHHHHHTSPPP-/--EEETTEEE-TTSPPEEEEEEEE---HHHHHHHHHHHHHHHHHHT--EEEEEESS-SS-SSTTS---S-HHHHHHHHHHHHHHH---EEEE--SGGGHHHHHTT-SEEEE-GGGTT-HHHHHHHHTT-SEEEEEPPTTS-GGGHHHHHHHHHHTT---EEEEE--EE-SSS-EE--TTHHHHHHHHTTT--EEEETTTTT--THHHHHHHHHHHHHTT--SEEE----HHHHHHHHHHHHHHHHHTS-----/--EEETTEEE-TTSPPEEEEEEEE---SHHHHHHHHHHHHHHHHHT--EEEEEESS-SS-SSTTS---S-HHHHHHHHHHHHHHH---EEEE--SHHHHHHHHTT-SEEEE-GGGTT-HHHHHHHHTT--EEEEEPPTTS-GGGHHHHHHHHHHTT---EEEEE--EE-SSS-EE--TTHHHHHHHHTTT--EEEETTTTT--HHHHHHHHHHHHHHTTT-SEEEEEB--B-GGGHHHHHHHHHHHHHHHHTS---/--EEETTEEE-TTSPPEEEEEEEE---HHHHHHHHHHHHHHHHHHT--EEEEEES--TTS------S-HHHHHHHHHHHHHHH---EEEE--SGGGHHHHHTT-SEEEE-GGGTT-HHHHHHHHHT--EEEEEPPTTS-GGGHHHHHHHHHHTT---EEEEE--EE-SSS-EE--TTHHHHHHHHTTT--EEEETTGGG---HHHHHHHHHHHHHTT--SEEEEEEE--EEGGGHHHHHHHHHHHHHHHHTSPP-

B-factor: mean 25.79, std 11.91, range [6.93, 82.82]

Radius of gyration: 30.77 Å; Cα contacts (8 Å, |Δi|>4): 2329; chains: 4; bounding box: 72×68×85 Å

Sequence (1021 aa):
MDIKINDITLGNNSPFVLFGGICVLESLDSTLQTCAHYVEVTRKLGIPYIFKASFDDKANRSSIHSYRGVGLEEGLKIFEKVKAEFGIPVITDVHEPHQCQPVAEVCDVIQLPAFLARQQTDLVVAMAKTGNVVNIKKPQFLSPSQMKNIVEKFHEAGNGKLILCERRGSSSFGYDNLVVDMLGFGVMKQTCGNLPVIFDVVTHHSLQTSGGRRAQALDLALAGMATRLAGLFLESHPLHLLEDFLIRRIKALLDDLIKSQPILTMDIKINDDITLGNNNSPFVLFGGICVLESLDSTLQTCAHYVEVTRKLGIPYIFKASFDKANRSSSIIHSYRGVGLLEEGLKIFEKVKKAEFGIPVITDVHEPHQCQPVAEVCDVIIQLPAFLARQTDLVVAMAKKTGNVVNIKKPQFLSPSQMKNIVEEKFHEAGNGKLILCERGSSFGYDNLVVVDMLGFGVMKQTCGNLPVIFDVVTHSLQGGRRAQALDLALAGMATRLAGLFLESHLLEDFLIRIKALLDDLIKSQPILTIMDIKINDITLGNNSPFVLFGGICVLESLDSTLQTCAHYVEVTRKLGIPYIFKKASSFDKANRSSSIHSYRGVGLEEGLKIFEKVKKAEFGIPVITDVHEPHQCQPVAEVCDVIQLPAFLARQTDLVVAMAKTGNVVNIKKPQFLSPSQMKNIVEKKFHEAGNGKLILCERGSSFGYDNLVVVDMLGFGVMKQTCGNLPVIFDVVTHSLQGGRRAQALDLALAGMATRLAGLFLESHALPLHLLEDFLIRIKALDDLIKSQPILMMDIKINDITLGNNSPFVLFGGICVLESLDSTLQTCAHYVEVTRKLGIPYIFKASFDKANRSSIYRGVGLEEGLKIFEKVKAEFGIPVITDVHEPHQCQPVAEVCDVIQLPAFLARQTTDLVVAMAKTGNVVNIKKPQFLSPSQMKNIVEEKFHEEAGNGKLILCERGSSSFGYDNLVVVDMLGFGVMKQTCGNLPVIFDVTHSLQTGRRAQALDLALAGMATRLAGLFLESHPALPLHLLEDFLIRIKALDDLIKSQPIL